Protein AF-A0A1S8BMM4-F1 (afdb_monomer)

Nearest PDB structures (foldseek):
  6f34-assembly1_A  TM=7.027E-01  e=1.107E-09  Geobacillus kaustophilus HTA426
  7ain-assembly1_A  TM=6.681E-01  e=5.287E-07  Homo sapiens
  6y5v-assembly1_B  TM=6.415E-01  e=9.360E-07  Homo sapiens
  7aip-assembly1_A  TM=6.704E-01  e=2.247E-06  Homo sapiens
  7aiq-assembly1_A  TM=6.281E-01  e=4.460E-06  Homo sapiens

pLDDT: mean 74.13, std 20.32, range [21.48, 95.44]

Secondary structure (DSSP, 8-state):
--B---SS---SS-GGGHHHHTT--HHHHHHT---B--SSS---B--HHHHHHHHIIIIIIIHHHHHHHHHT----GGGGEEEEEETTEEEEEE--TTHHHHHHHHHHHHTTS-HHHHHHHHHHHHHHHHHHHHHHHHHHHHT-TTS-HHHHHHHHHHHHHHHHHHHHHHHHHHHHHHHHHHHTS--S--PPP---PPPHHHHHHHHHTT--HHHHHHHHHH--HHHHHHHHHSPPPS-GGGGTT--SS---TT---TTT--PPPPTT-S-PPEEE--HHHHHHHHHTT--EEEEEEEETTEEEEEEEEGGG-TT-S-TTT---S-EEEEE-GGGTT--SSSSEEEHHHHHHHHHHHHHHH-SS--SEEEEE-HHHHS---GGGHHHHHHHHHHHHHHHHHSSEEEEE-HHHHTS--BSS--SS----GGGBPPHHHHHHHHHTSHHHHBHHHHHHHHS-SSEEEEETTEEEEHHHHHHHTTTHHHH-TT----HHHHHHHHHHHHGGG--GGGHHHHHHHHHHHHTT-B-S-GGGHHHHHHHHTT--HHHHHTS-TT-HHHHHHHHHHHH-EEEGGGGG-SS-B--STT-TTSBS-----S-HHHHHHHHHTTTT-EEEE-SS-EEEE--------S-S---S--EE----TT----TTS--------------PPP------S--TTSTT--GGG---PEEE-TTS-EEEGGG-TTSSS-PPP--TTS------TTTHHHHHHHHTTSSSS-TT---HHHHHHHHHHHHHHHHHHHHHHHHHHHHHHHHHHHHHHHHHHHHH---TTHHHHHHHHHTHHHHHHHHHHHHHHHHHHHHHHHHHHHHHHHHHHHHTHHHHTT-SS---TT-HHHHHHHHHHHHHHHHHHHHHHH-----S---------TTTTHHHHHHHHHHHHHHHHHHHHHHHHHHHHHHHHHT-PPPHHHHHH----SS---HHHHHHHHHHHHHHHH--TTHHHHTGGGSTTHHHHHHHHHHHHHHHHHHHHHHHHHHHHHHS--HHHHHHT-SSSTHHHHHHHHHHHHHHHHHHHHHHHHHHHHHHHHHHHHHHHHHHHHHTT-STTHHHHTPPPTTT-S-HHHHHHHHHHHHHHHGGGTT-TTHHHHHHHHHHHHHHHHHHHHHHHHHHT-SSSSPPPSS--GGGHHHHHHHHHHHHHHHHHHHHS-SSSS--TTT---HHHHHHHHHHHHHHHHHHS-GGG--HHHHHHHHHHHHHHHS--------SS-SSSSSS---

Solvent-accessible surface area (backbone atoms only — not comparable to full-atom values): 70508 Å² total; per-residue (Å²): 140,42,76,59,56,56,85,58,80,64,85,86,66,64,60,87,54,44,51,55,78,72,74,39,52,74,64,34,58,75,71,70,53,75,67,53,77,50,92,88,50,94,60,76,50,83,55,39,63,59,45,41,10,52,48,43,23,47,56,44,48,27,52,54,42,52,49,23,60,64,34,74,46,90,75,60,74,66,73,38,49,42,79,46,83,49,103,89,50,74,49,48,24,60,38,66,86,57,48,50,63,47,53,52,42,22,41,58,51,46,60,72,46,54,72,66,62,40,53,55,54,50,53,55,51,44,51,48,51,51,52,48,47,55,48,52,52,50,49,64,74,67,64,53,91,57,59,56,70,64,58,54,50,49,35,41,38,49,52,48,27,51,50,44,28,50,55,50,40,54,48,51,33,35,24,72,76,56,37,66,80,60,24,71,52,85,66,100,72,73,82,82,87,75,87,53,67,66,59,70,66,59,56,52,53,35,43,76,70,48,52,37,42,28,56,54,41,50,43,66,65,57,41,53,39,58,55,47,55,50,57,67,70,53,87,77,72,76,77,63,76,55,41,77,82,28,36,63,70,42,71,51,61,68,52,76,53,81,89,77,62,65,63,51,73,47,94,89,57,91,80,72,60,66,47,70,56,64,61,65,60,41,52,52,32,49,74,72,75,42,51,45,29,40,38,34,38,59,53,98,93,39,76,48,76,48,77,43,43,66,91,71,41,76,88,46,62,38,89,89,77,67,26,33,75,30,34,30,53,40,71,47,52,76,80,19,72,36,43,80,83,46,35,35,49,38,42,62,48,55,52,51,48,43,68,63,48,22,64,73,76,40,100,57,87,54,60,48,32,41,34,36,44,62,40,55,53,38,70,55,59,78,92,46,48,72,57,30,52,51,47,59,54,43,45,62,56,54,41,49,36,26,57,31,29,41,37,48,37,76,58,46,34,70,32,73,55,50,70,61,92,63,99,58,95,68,90,50,84,86,44,40,53,54,57,68,55,56,50,51,58,46,67,73,30,74,52,56,32,32,52,73,49,47,52,54,51,26,45,23,92,38,46,27,41,33,29,55,87,44,73,39,58,41,62,59,57,54,58,76,33,61,57,60,56,73,68,30,57,46,60,70,76,33,68,62,58,55,46,42,57,50,36,50,64,49,59,54,67,64,56,83,90,46,55,62,61,49,50,52,50,52,48,48,64,29,34,62,37,42,69,85,49,75,50,48,50,45,47,54,48,24,56,69,72,74,41,75,35,59,69,41,65,71,45,63,63,91,44,38,71,59,30,40,52,49,45,52,55,66,57,36,61,45,58,41,58,58,52,71,51,74,49,65,45,30,97,42,88,32,36,50,54,38,58,63,63,72,63,34,66,56,49,45,65,46,54,48,51,62,62,59,61,64,80,70,27,49,20,40,43,50,93,65,18,55,47,70,43,45,71,43,57,85,80,85,84,60,100,61,87,87,73,80,64,74,54,47,59,62,75,66,93,84,70,79,78,64,90,80,78,73,77,83,85,80,73,88,81,88,86,86,86,89,78,72,68,72,38,87,79,67,87,76,92,75,74,76,68,62,74,86,63,60,78,88,26,60,78,69,63,44,44,36,42,82,83,77,50,77,45,66,52,73,80,53,80,81,73,86,77,75,88,84,84,87,61,90,95,47,90,77,83,74,90,62,94,76,59,61,73,59,52,55,67,59,56,43,76,65,84,93,65,54,94,48,71,56,65,18,62,59,36,47,60,73,28,39,66,58,12,35,31,18,16,10,43,32,30,33,58,55,42,36,53,54,41,40,58,53,47,49,40,33,31,48,50,52,17,27,51,29,14,43,49,45,39,48,27,24,69,20,55,50,23,14,58,14,31,32,98,86,39,8,71,60,36,20,34,33,32,41,38,28,41,50,47,10,42,24,32,43,34,33,44,35,28,42,51,24,38,28,54,61,58,12,46,44,62,67,69,68,49,100,61,74,65,49,65,87,37,61,72,34,31,48,52,52,41,52,51,23,49,51,53,45,48,52,34,47,45,70,76,60,67,73,92,71,77,95,78,82,97,71,97,65,88,79,70,75,74,69,69,59,55,56,58,51,48,52,52,51,52,36,55,50,35,48,48,50,48,48,53,45,50,71,48,51,48,50,54,21,20,58,72,64,83,42,67,53,54,73,61,60,29,49,66,33,71,35,76,69,22,62,50,59,73,73,58,21,33,51,45,11,42,50,31,41,46,60,44,72,60,71,46,62,48,36,35,24,49,10,72,82,42,79,66,19,34,52,45,26,17,49,33,21,33,52,21,46,49,52,26,40,55,52,27,50,55,51,51,56,51,43,40,32,50,51,71,58,70,71,62,45,62,67,61,38,48,75,29,40,66,48,38,47,33,34,72,38,48,32,80,70,48,23,52,56,54,48,53,44,51,33,51,32,32,42,40,51,23,36,51,41,45,55,39,36,19,38,29,44,24,39,42,12,63,50,54,62,41,87,66,14,82,58,32,40,39,60,40,87,89,77,73,41,48,57,45,14,41,52,49,42,47,53,53,16,55,57,57,51,56,48,39,60,87,34,67,44,39,52,64,19,37,49,26,39,18,45,34,32,46,33,48,42,53,16,49,27,25,43,20,35,66,72,62,26,72,82,77,61,70,82,35,82,47,68,62,67,90,49,43,63,63,36,25,54,49,22,28,55,50,24,50,49,52,35,57,45,40,44,45,55,73,40,45,82,76,42,91,73,38,48,41,50,22,55,59,53,51,51,54,42,44,50,51,13,52,50,40,54,72,71,47,61,72,88,63,54,65,63,71,61,51,53,46,54,49,52,52,45,54,40,57,78,70,52,84,84,79,95,80,75,94,79,84,76,90,80,75,89,82,79,83,90,128

Structure (mmCIF, N/CA/C/O backbone):
data_AF-A0A1S8BMM4-F1
#
_entry.id   AF-A0A1S8BMM4-F1
#
loop_
_atom_site.group_PDB
_atom_site.id
_atom_site.type_symbol
_atom_site.label_atom_id
_atom_site.label_alt_id
_atom_site.label_comp_id
_atom_site.label_asym_id
_atom_site.label_entity_id
_atom_site.label_seq_id
_atom_site.pdbx_PDB_ins_code
_atom_site.Cartn_x
_atom_site.Cartn_y
_atom_site.Cartn_z
_atom_site.occupancy
_atom_site.B_iso_or_equiv
_atom_site.auth_seq_id
_atom_site.auth_comp_id
_atom_site.auth_asym_id
_atom_site.auth_atom_id
_atom_site.pdbx_PDB_model_num
ATOM 1 N N . MET A 1 1 ? 14.748 -24.581 22.909 1.00 60.31 1 MET A N 1
ATOM 2 C CA . MET A 1 1 ? 16.186 -24.918 22.825 1.00 60.31 1 MET A CA 1
ATOM 3 C C . MET A 1 1 ? 16.505 -25.354 21.402 1.00 60.31 1 MET A C 1
ATOM 5 O O . MET A 1 1 ? 15.669 -26.033 20.822 1.00 60.31 1 MET A O 1
ATOM 9 N N . ILE A 1 2 ? 17.634 -24.913 20.834 1.00 81.31 2 ILE A N 1
ATOM 10 C CA . ILE A 1 2 ? 17.934 -24.983 19.388 1.00 81.31 2 ILE A CA 1
ATOM 11 C C . ILE A 1 2 ? 19.130 -25.927 19.166 1.00 81.31 2 ILE A C 1
ATOM 13 O O . ILE A 1 2 ? 20.131 -25.785 19.879 1.00 81.31 2 ILE A O 1
ATOM 17 N N . PRO A 1 3 ? 19.045 -26.906 18.246 1.00 84.94 3 PRO A N 1
ATOM 18 C CA . PRO A 1 3 ? 20.108 -27.887 18.040 1.00 84.94 3 PRO A CA 1
ATOM 19 C C . PRO A 1 3 ? 21.359 -27.266 17.403 1.00 84.94 3 PRO A C 1
ATOM 21 O O . PRO A 1 3 ? 21.277 -26.370 16.561 1.00 84.94 3 PRO A O 1
ATOM 24 N N . TYR A 1 4 ? 22.529 -27.776 17.790 1.00 90.06 4 TYR A N 1
ATOM 25 C CA . TYR A 1 4 ? 23.783 -27.520 17.083 1.00 90.06 4 TYR A CA 1
ATOM 26 C C . TYR A 1 4 ? 23.896 -28.497 15.906 1.00 90.06 4 TYR A C 1
ATOM 28 O O . TYR A 1 4 ? 23.984 -29.708 16.119 1.00 90.06 4 TYR A O 1
ATOM 36 N N . VAL A 1 5 ? 23.881 -27.971 14.682 1.00 90.50 5 VAL A N 1
ATOM 37 C CA . VAL A 1 5 ? 23.839 -28.738 13.426 1.00 90.50 5 VAL A CA 1
ATOM 38 C C . VAL A 1 5 ? 25.071 -28.527 12.543 1.00 90.50 5 VAL A C 1
ATOM 40 O O . VAL A 1 5 ? 25.168 -29.156 11.496 1.00 90.50 5 VAL A O 1
ATOM 43 N N . CYS A 1 6 ? 26.031 -27.688 12.949 1.00 89.38 6 CYS A N 1
ATOM 44 C CA . CYS A 1 6 ? 27.265 -27.496 12.187 1.00 89.38 6 CYS A CA 1
ATOM 45 C C . CYS A 1 6 ? 28.101 -28.789 12.102 1.00 89.38 6 CYS A C 1
ATOM 47 O O . CYS A 1 6 ? 28.555 -29.323 13.121 1.00 89.38 6 CYS A O 1
ATOM 49 N N . LEU A 1 7 ? 28.344 -29.244 10.872 1.00 86.44 7 LEU A N 1
ATOM 50 C CA . LEU A 1 7 ? 29.263 -30.327 10.511 1.00 86.44 7 LEU A CA 1
ATOM 51 C C . LEU A 1 7 ? 30.723 -29.863 10.583 1.00 86.44 7 LEU A C 1
ATOM 53 O O . LEU A 1 7 ? 31.588 -30.611 11.031 1.00 86.44 7 LEU A O 1
ATOM 57 N N . GLU A 1 8 ? 30.973 -28.606 10.218 1.00 83.50 8 GLU A N 1
ATOM 58 C CA . GLU A 1 8 ? 32.280 -27.957 10.291 1.00 83.50 8 GLU A CA 1
ATOM 59 C C . GLU A 1 8 ? 32.200 -26.651 11.097 1.00 83.50 8 GLU A C 1
ATOM 61 O O . GLU A 1 8 ? 31.167 -25.973 11.064 1.00 83.50 8 GLU A O 1
ATOM 66 N N . PRO A 1 9 ? 33.262 -26.274 11.830 1.00 86.62 9 PRO A N 1
ATOM 67 C CA . PRO A 1 9 ? 33.310 -24.991 12.519 1.00 86.62 9 PRO A CA 1
ATOM 68 C C . PRO A 1 9 ? 33.365 -23.811 11.535 1.00 86.62 9 PRO A C 1
ATOM 70 O O . PRO A 1 9 ? 33.732 -23.952 10.362 1.00 86.62 9 PRO A O 1
ATOM 73 N N . TYR A 1 10 ? 33.001 -22.625 12.026 1.00 92.12 10 TYR A N 1
ATOM 74 C CA . TYR A 1 10 ? 33.218 -21.377 11.302 1.00 92.12 10 TYR A CA 1
ATOM 75 C C . TYR A 1 10 ? 34.722 -21.164 11.071 1.00 92.12 10 TYR A C 1
ATOM 77 O O . TYR A 1 10 ? 35.542 -21.463 11.936 1.00 92.12 10 TYR A O 1
ATOM 85 N N . ASP A 1 11 ? 35.094 -20.667 9.893 1.00 89.31 11 ASP A N 1
ATOM 86 C CA . ASP A 1 11 ? 36.492 -20.598 9.441 1.00 89.31 11 ASP A CA 1
ATOM 87 C C . ASP A 1 11 ? 37.246 -19.355 9.948 1.00 89.31 11 ASP A C 1
ATOM 89 O O . ASP A 1 11 ? 38.389 -19.122 9.560 1.00 89.31 11 ASP A O 1
ATOM 93 N N . ASN A 1 12 ? 36.611 -18.561 10.816 1.00 88.62 12 ASN A N 1
ATOM 94 C CA . ASN A 1 12 ? 37.145 -17.330 11.401 1.00 88.62 12 ASN A CA 1
ATOM 95 C C . ASN A 1 12 ? 37.579 -16.268 10.372 1.00 88.62 12 ASN A C 1
ATOM 97 O O . ASN A 1 12 ? 38.430 -15.434 10.679 1.00 88.62 12 ASN A O 1
ATOM 101 N N . GLY A 1 13 ? 37.010 -16.286 9.162 1.00 88.38 13 GLY A N 1
ATOM 102 C CA . GLY A 1 13 ? 37.193 -15.226 8.167 1.00 88.38 13 GLY A CA 1
ATOM 103 C C . GLY A 1 13 ? 36.050 -14.196 8.155 1.00 88.38 13 GLY A C 1
ATOM 104 O O . GLY A 1 13 ? 35.046 -14.382 8.845 1.00 88.38 13 GLY A O 1
ATOM 105 N N . PRO A 1 14 ? 36.142 -13.143 7.316 1.00 90.06 14 PRO A N 1
ATOM 106 C CA . PRO A 1 14 ? 35.110 -12.106 7.214 1.00 90.06 14 PRO A CA 1
ATOM 107 C C . PRO A 1 14 ? 33.730 -12.669 6.856 1.00 90.06 14 PRO A C 1
ATOM 109 O O . PRO A 1 14 ? 33.634 -13.556 5.993 1.00 90.06 14 PRO A O 1
ATOM 112 N N . PHE A 1 15 ? 32.672 -12.128 7.474 1.00 93.62 15 PHE A N 1
ATOM 113 C CA . PHE A 1 15 ? 31.295 -12.615 7.329 1.00 93.62 15 PHE A CA 1
ATOM 114 C C . PHE A 1 15 ? 30.771 -12.541 5.889 1.00 93.62 15 PHE A C 1
ATOM 116 O O . PHE A 1 15 ? 30.160 -13.487 5.390 1.00 93.62 15 PHE A O 1
ATOM 123 N N . THR A 1 16 ? 31.014 -11.426 5.196 1.00 88.75 16 THR A N 1
ATOM 124 C CA . THR A 1 16 ? 30.448 -11.152 3.862 1.00 88.75 16 THR A CA 1
ATOM 125 C C . THR A 1 16 ? 31.029 -12.032 2.758 1.00 88.75 16 THR A C 1
ATOM 127 O O . THR A 1 16 ? 30.353 -12.286 1.764 1.00 88.75 16 THR A O 1
ATOM 130 N N . SER A 1 17 ? 32.252 -12.540 2.929 1.00 90.12 17 SER A N 1
ATOM 131 C CA . SER A 1 17 ? 32.913 -13.419 1.957 1.00 90.12 17 SER A CA 1
ATOM 132 C C . SER A 1 17 ? 32.825 -14.909 2.306 1.00 90.12 17 SER A C 1
ATOM 134 O O . SER A 1 17 ? 33.286 -15.734 1.520 1.00 90.12 17 SER A O 1
ATOM 136 N N . TYR A 1 18 ? 32.212 -15.278 3.440 1.00 91.06 18 TYR A N 1
ATOM 137 C CA . TYR A 1 18 ? 32.075 -16.679 3.862 1.00 91.06 18 TYR A CA 1
ATOM 138 C C . TYR A 1 18 ? 31.375 -17.577 2.825 1.00 91.06 18 TYR A C 1
ATOM 140 O O . TYR A 1 18 ? 31.914 -18.648 2.536 1.00 91.06 18 TYR A O 1
ATOM 148 N N . PRO A 1 19 ? 30.251 -17.175 2.190 1.00 89.19 19 PRO A N 1
ATOM 149 C CA . PRO A 1 19 ? 29.609 -18.014 1.176 1.00 89.19 19 PRO A CA 1
ATOM 150 C C . PRO A 1 19 ? 30.538 -18.361 0.011 1.00 89.19 19 PRO A C 1
ATOM 152 O O . PRO A 1 19 ? 30.627 -19.526 -0.369 1.00 89.19 19 PRO A O 1
ATOM 155 N N . LEU A 1 20 ? 31.306 -17.379 -0.477 1.00 87.12 20 LEU A N 1
ATOM 156 C CA . LEU A 1 20 ? 32.254 -17.561 -1.577 1.00 87.12 20 LEU A CA 1
ATOM 157 C C . LEU A 1 20 ? 33.365 -18.552 -1.207 1.00 87.12 20 LEU A C 1
ATOM 159 O O . LEU A 1 20 ? 33.715 -19.414 -2.008 1.00 87.12 20 LEU A O 1
ATOM 163 N N . ARG A 1 21 ? 33.878 -18.485 0.031 1.00 87.62 21 ARG A N 1
ATOM 164 C CA . ARG A 1 21 ? 34.883 -19.438 0.543 1.00 87.62 21 ARG A CA 1
ATOM 165 C C . ARG A 1 21 ? 34.343 -20.861 0.681 1.00 87.62 21 ARG A C 1
ATOM 167 O O . ARG A 1 21 ? 35.115 -21.813 0.646 1.00 87.62 21 ARG A O 1
ATOM 174 N N . ARG A 1 22 ? 33.025 -21.010 0.824 1.00 85.00 22 ARG A N 1
ATOM 175 C CA . ARG A 1 22 ? 32.322 -22.299 0.870 1.00 85.00 22 ARG A CA 1
ATOM 176 C C . ARG A 1 22 ? 31.773 -22.747 -0.490 1.00 85.00 22 ARG A C 1
ATOM 178 O O . ARG A 1 22 ? 31.061 -23.742 -0.540 1.00 85.00 22 ARG A O 1
ATOM 185 N N . GLY A 1 23 ? 32.129 -22.055 -1.577 1.00 79.81 23 GLY A N 1
ATOM 186 C CA . GLY A 1 23 ? 31.764 -22.432 -2.946 1.00 79.81 23 GLY A CA 1
ATOM 187 C C . GLY A 1 23 ? 30.400 -21.921 -3.421 1.00 79.81 23 GLY A C 1
ATOM 188 O O . GLY A 1 23 ? 29.956 -22.322 -4.492 1.00 79.81 23 GLY A O 1
ATOM 189 N N . TYR A 1 24 ? 29.742 -21.034 -2.668 1.00 80.44 24 TYR A N 1
ATOM 190 C CA . TYR A 1 24 ? 28.492 -20.392 -3.083 1.00 80.44 24 TYR A CA 1
ATOM 191 C C . TYR A 1 24 ? 28.778 -19.054 -3.769 1.00 80.44 24 TYR A C 1
ATOM 193 O O . TYR A 1 24 ? 29.389 -18.159 -3.179 1.00 80.44 24 TYR A O 1
ATOM 201 N N . ASP A 1 25 ? 28.314 -18.897 -5.007 1.00 79.19 25 ASP A N 1
ATOM 202 C CA . ASP A 1 25 ? 28.436 -17.636 -5.737 1.00 79.19 25 ASP A CA 1
ATOM 203 C C . ASP A 1 25 ? 27.436 -16.567 -5.239 1.00 79.19 25 ASP A C 1
ATOM 205 O O . ASP A 1 25 ? 26.482 -16.835 -4.499 1.00 79.19 25 ASP A O 1
ATOM 209 N N . ALA A 1 26 ? 27.664 -15.310 -5.631 1.00 71.62 26 ALA A N 1
ATOM 210 C CA . ALA A 1 26 ? 26.830 -14.185 -5.202 1.00 71.62 26 ALA A CA 1
ATOM 211 C C . ALA A 1 26 ? 25.368 -14.310 -5.674 1.00 71.62 26 ALA A C 1
ATOM 213 O O . ALA A 1 26 ? 24.456 -13.852 -4.980 1.00 71.62 26 ALA A O 1
ATOM 214 N N . ALA A 1 27 ? 25.138 -14.950 -6.826 1.00 72.31 27 ALA A N 1
ATOM 215 C CA . ALA A 1 27 ? 23.805 -15.190 -7.367 1.00 72.31 27 ALA A CA 1
ATOM 216 C C . ALA A 1 27 ? 23.025 -16.175 -6.480 1.00 72.31 27 ALA A C 1
ATOM 218 O O . ALA A 1 27 ? 21.930 -15.845 -6.024 1.00 72.31 27 ALA A O 1
ATOM 219 N N . SER A 1 28 ? 23.639 -17.306 -6.125 1.00 71.12 28 SER A N 1
ATOM 220 C CA . SER A 1 28 ? 23.103 -18.355 -5.247 1.00 71.12 28 SER A CA 1
ATOM 221 C C . SER A 1 28 ? 22.709 -17.793 -3.882 1.00 71.12 28 SER A C 1
ATOM 223 O O . SER A 1 28 ? 21.606 -18.035 -3.387 1.00 71.12 28 SER A O 1
ATOM 225 N N . VAL A 1 29 ? 23.564 -16.943 -3.303 1.00 72.31 29 VAL A N 1
ATOM 226 C CA . VAL A 1 29 ? 23.277 -16.245 -2.040 1.00 72.31 29 VAL A CA 1
ATOM 227 C C . VAL A 1 29 ? 22.097 -15.278 -2.182 1.00 72.31 29 VAL A C 1
ATOM 229 O O . VAL A 1 29 ? 21.207 -15.264 -1.328 1.00 72.31 29 VAL A O 1
ATOM 232 N N . SER A 1 30 ? 22.055 -14.488 -3.261 1.00 70.44 30 SER A N 1
ATOM 233 C CA . SER A 1 30 ? 20.982 -13.511 -3.501 1.00 70.44 30 SER A CA 1
ATOM 234 C C . SER A 1 30 ? 19.618 -14.167 -3.748 1.00 70.44 30 SER A C 1
ATOM 236 O O . SER A 1 30 ? 18.584 -13.659 -3.308 1.00 70.44 30 SER A O 1
ATOM 238 N N . GLU A 1 31 ? 19.612 -15.335 -4.390 1.00 72.81 31 GLU A N 1
ATOM 239 C CA . GLU A 1 31 ? 18.410 -16.112 -4.677 1.00 72.81 31 GLU A CA 1
ATOM 240 C C . GLU A 1 31 ? 18.024 -17.055 -3.526 1.00 72.81 31 GLU A C 1
ATOM 242 O O . GLU A 1 31 ? 16.894 -17.560 -3.508 1.00 72.81 31 GLU A O 1
ATOM 247 N N . CYS A 1 32 ? 18.902 -17.229 -2.530 1.00 72.94 32 CYS A N 1
ATOM 248 C CA . CYS A 1 32 ? 18.795 -18.234 -1.468 1.00 72.94 32 CYS A CA 1
ATOM 249 C C . CYS A 1 32 ? 18.648 -19.661 -2.030 1.00 72.94 32 CYS A C 1
ATOM 251 O O . CYS A 1 32 ? 17.830 -20.442 -1.532 1.00 72.94 32 CYS A O 1
ATOM 253 N N . ASP A 1 33 ? 19.403 -19.961 -3.090 1.00 77.19 33 ASP A N 1
ATOM 254 C CA . ASP A 1 33 ? 19.582 -21.301 -3.652 1.00 77.19 33 ASP A CA 1
ATOM 255 C C . ASP A 1 33 ? 20.873 -21.895 -3.072 1.00 77.19 33 ASP A C 1
ATOM 257 O O . ASP A 1 33 ? 21.971 -21.506 -3.456 1.00 77.19 33 ASP A O 1
ATOM 261 N N . PHE A 1 34 ? 20.744 -22.790 -2.090 1.00 78.31 34 PHE A N 1
ATOM 262 C CA . PHE A 1 34 ? 21.887 -23.410 -1.402 1.00 78.31 34 PHE A CA 1
ATOM 263 C C . PHE A 1 34 ? 22.071 -24.886 -1.777 1.00 78.31 34 PHE A C 1
ATOM 265 O O . PHE A 1 34 ? 22.747 -25.631 -1.073 1.00 78.31 34 PHE A O 1
ATOM 272 N N . HIS A 1 35 ? 21.454 -25.338 -2.868 1.00 70.75 35 HIS A N 1
ATOM 273 C CA . HIS A 1 35 ? 21.582 -26.717 -3.321 1.00 70.75 35 HIS A CA 1
ATOM 274 C C . HIS A 1 35 ? 22.923 -26.938 -4.045 1.00 70.75 35 HIS A C 1
ATOM 276 O O . HIS A 1 35 ? 23.313 -26.146 -4.900 1.00 70.75 35 HIS A O 1
ATOM 282 N N . CYS A 1 36 ? 23.633 -28.028 -3.726 1.00 56.28 36 CYS A N 1
ATOM 283 C CA . CYS A 1 36 ? 24.885 -28.378 -4.407 1.00 56.28 36 CYS A CA 1
ATOM 284 C C . CYS A 1 36 ? 24.624 -28.748 -5.876 1.00 56.28 36 CYS A C 1
ATOM 286 O O . CYS A 1 36 ? 23.799 -29.620 -6.166 1.00 56.28 36 CYS A O 1
ATOM 288 N N . ARG A 1 37 ? 25.361 -28.116 -6.798 1.00 53.06 37 ARG A N 1
ATOM 289 C CA . ARG A 1 37 ? 25.395 -28.466 -8.224 1.00 53.06 37 ARG A CA 1
ATOM 290 C C . ARG A 1 37 ? 26.710 -29.190 -8.512 1.00 53.06 37 ARG A C 1
ATOM 292 O O . ARG A 1 37 ? 27.766 -28.570 -8.478 1.00 53.06 37 ARG A O 1
ATOM 299 N N . ASP A 1 38 ? 26.641 -30.496 -8.750 1.00 45.00 38 ASP A N 1
ATOM 300 C CA . ASP A 1 38 ? 27.769 -31.261 -9.289 1.00 45.00 38 ASP A CA 1
ATOM 301 C C . ASP A 1 38 ? 27.986 -30.836 -10.760 1.00 45.00 38 ASP A C 1
ATOM 303 O O . ASP A 1 38 ? 27.023 -30.886 -11.537 1.00 45.00 38 ASP A O 1
ATOM 307 N N . PRO A 1 39 ? 29.188 -30.372 -11.152 1.00 46.84 39 PRO A N 1
ATOM 308 C CA . PRO A 1 39 ? 29.479 -29.992 -12.533 1.00 46.84 39 PRO A CA 1
ATOM 309 C C . PRO A 1 39 ? 29.391 -31.158 -13.530 1.00 46.84 39 PRO A C 1
ATOM 311 O O . PRO A 1 39 ? 29.096 -30.917 -14.699 1.00 46.84 39 PRO A O 1
ATOM 314 N N . ASP A 1 40 ? 29.618 -32.401 -13.088 1.00 43.03 40 ASP A N 1
ATOM 315 C CA . ASP A 1 40 ? 29.830 -33.549 -13.981 1.00 43.03 40 ASP A CA 1
ATOM 316 C C . ASP A 1 40 ? 28.598 -34.454 -14.125 1.00 43.03 40 ASP A C 1
ATOM 318 O O . ASP A 1 40 ? 28.440 -35.151 -15.130 1.00 43.03 40 ASP A O 1
ATOM 322 N N . TYR A 1 41 ? 27.676 -34.429 -13.163 1.00 43.22 41 TYR A N 1
ATOM 323 C CA . TYR A 1 41 ? 26.451 -35.225 -13.208 1.00 43.22 41 TYR A CA 1
ATOM 324 C C . TYR A 1 41 ? 25.285 -34.406 -12.664 1.00 43.22 41 TYR A C 1
ATOM 326 O O . TYR A 1 41 ? 25.198 -34.170 -11.467 1.00 43.22 41 TYR A O 1
ATOM 334 N N . GLY A 1 42 ? 24.347 -34.011 -13.532 1.00 39.78 42 GLY A N 1
ATOM 335 C CA . GLY A 1 42 ? 23.189 -33.148 -13.235 1.00 39.78 42 GLY A CA 1
ATOM 336 C C . GLY A 1 42 ? 22.141 -33.685 -12.241 1.00 39.78 42 GLY A C 1
ATOM 337 O O . GLY A 1 42 ? 20.942 -33.509 -12.457 1.00 39.78 42 GLY A O 1
ATOM 338 N N . LYS A 1 43 ? 22.549 -34.345 -11.152 1.00 38.03 43 LYS A N 1
ATOM 339 C CA . LYS A 1 43 ? 21.713 -34.675 -9.997 1.00 38.03 43 LYS A CA 1
ATOM 340 C C . LYS A 1 43 ? 21.934 -33.644 -8.892 1.00 38.03 43 LYS A C 1
ATOM 342 O O . LYS A 1 43 ? 23.005 -33.559 -8.305 1.00 38.03 43 LYS A O 1
ATOM 347 N N . VAL A 1 44 ? 20.874 -32.901 -8.582 1.00 51.84 44 VAL A N 1
ATOM 348 C CA . VAL A 1 44 ? 20.801 -32.025 -7.408 1.00 51.8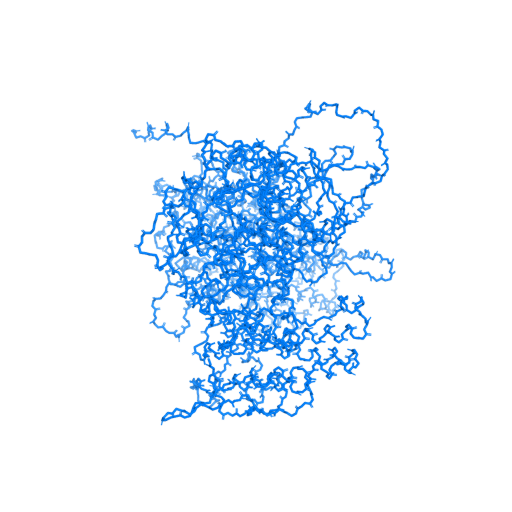4 44 VAL A CA 1
ATOM 349 C C . VAL A 1 44 ? 20.705 -32.901 -6.158 1.00 51.84 44 VAL A C 1
ATOM 351 O O . VAL A 1 44 ? 19.735 -33.645 -5.998 1.00 51.84 44 VAL A O 1
ATOM 354 N N . TRP A 1 45 ? 21.696 -32.825 -5.273 1.00 50.16 45 TRP A N 1
ATOM 355 C CA . TRP A 1 45 ? 21.619 -33.450 -3.953 1.00 50.16 45 TRP A CA 1
ATOM 356 C C . TRP A 1 45 ? 21.032 -32.452 -2.951 1.00 50.16 45 TRP A C 1
ATOM 358 O O . TRP A 1 45 ? 21.571 -31.366 -2.741 1.00 50.16 45 TRP A O 1
ATOM 368 N N . ASN A 1 46 ? 19.929 -32.833 -2.305 1.00 61.59 46 ASN A N 1
ATOM 369 C CA . ASN A 1 46 ? 19.347 -32.091 -1.187 1.00 61.59 46 ASN A CA 1
ATOM 370 C C . ASN A 1 46 ? 19.915 -32.624 0.129 1.00 61.59 46 ASN A C 1
ATOM 372 O O . ASN A 1 46 ? 19.202 -33.285 0.886 1.00 61.59 46 ASN A O 1
ATOM 376 N N . ASP A 1 47 ? 21.192 -32.357 0.405 1.00 76.62 47 ASP A N 1
ATOM 377 C CA . ASP A 1 47 ? 21.742 -32.616 1.737 1.00 76.62 47 ASP A CA 1
ATOM 378 C C . ASP A 1 47 ? 21.301 -31.499 2.696 1.00 76.62 47 ASP A C 1
ATOM 380 O O . ASP A 1 47 ? 21.996 -30.511 2.940 1.00 76.62 47 ASP A O 1
ATOM 384 N N . VAL A 1 48 ? 20.065 -31.629 3.182 1.00 82.62 48 VAL A N 1
ATOM 385 C CA . VAL A 1 48 ? 19.442 -30.690 4.122 1.00 82.62 48 VAL A CA 1
ATOM 386 C C . VAL A 1 48 ? 20.327 -30.456 5.362 1.00 82.62 48 VAL A C 1
ATOM 388 O O . VAL A 1 48 ? 20.540 -29.289 5.698 1.00 82.62 48 VAL A O 1
ATOM 391 N N . PRO A 1 49 ? 20.896 -31.494 6.016 1.00 85.44 49 PRO A N 1
ATOM 392 C CA . PRO A 1 49 ? 21.895 -31.314 7.070 1.00 85.44 49 PRO A CA 1
ATOM 393 C C . PRO A 1 49 ? 23.088 -30.431 6.678 1.00 85.44 49 PRO A C 1
ATOM 395 O O . PRO A 1 49 ? 23.448 -29.537 7.446 1.00 85.44 49 PRO A O 1
ATOM 398 N N . ALA A 1 50 ? 23.679 -30.623 5.494 1.00 84.62 50 ALA A N 1
ATOM 399 C CA . ALA A 1 50 ? 24.811 -29.807 5.045 1.00 84.62 50 ALA A CA 1
ATOM 400 C C . ALA A 1 50 ? 24.429 -28.333 4.826 1.00 84.62 50 ALA A C 1
ATOM 402 O O . ALA A 1 50 ? 25.167 -27.434 5.239 1.00 84.62 50 ALA A O 1
ATOM 403 N N . ILE A 1 51 ? 23.249 -28.067 4.256 1.00 87.06 51 ILE A N 1
ATOM 404 C CA . ILE A 1 51 ? 22.740 -26.699 4.057 1.00 87.06 51 ILE A CA 1
ATOM 405 C C . ILE A 1 51 ? 22.463 -26.022 5.405 1.00 87.06 51 ILE A C 1
ATOM 407 O O . ILE A 1 51 ? 22.867 -24.880 5.623 1.00 87.06 51 ILE A O 1
ATOM 411 N N . GLN A 1 52 ? 21.808 -26.717 6.337 1.00 90.12 52 GLN A N 1
ATOM 412 C CA . GLN A 1 52 ? 21.544 -26.183 7.677 1.00 90.12 52 GLN A CA 1
ATOM 413 C C . GLN A 1 52 ? 22.837 -25.931 8.458 1.00 90.12 52 GLN A C 1
ATOM 415 O O . GLN A 1 52 ? 22.949 -24.906 9.131 1.00 90.12 52 GLN A O 1
ATOM 420 N N . SER A 1 53 ? 23.822 -26.823 8.326 1.00 90.50 53 SER A N 1
ATOM 421 C CA . SER A 1 53 ? 25.174 -26.642 8.857 1.00 90.50 53 SER A CA 1
ATOM 422 C C . SER A 1 53 ? 25.829 -25.376 8.306 1.00 90.50 53 SER A C 1
ATOM 424 O O . SER A 1 53 ? 26.303 -24.548 9.081 1.00 90.50 53 SER A O 1
ATOM 426 N N . PHE A 1 54 ? 25.821 -25.192 6.982 1.00 91.06 54 PHE A N 1
ATOM 427 C CA . PHE A 1 54 ? 26.372 -24.004 6.328 1.00 91.06 54 PHE A CA 1
ATOM 428 C C . PHE A 1 54 ? 25.692 -22.716 6.813 1.00 91.06 54 PHE A C 1
ATOM 430 O O . PHE A 1 54 ? 26.373 -21.769 7.205 1.00 91.06 54 PHE A O 1
ATOM 437 N N . LEU A 1 55 ? 24.355 -22.690 6.845 1.00 91.69 55 LEU A N 1
ATOM 438 C CA . LEU A 1 55 ? 23.594 -21.521 7.286 1.00 91.69 55 LEU A CA 1
ATOM 439 C C . LEU A 1 55 ? 23.818 -21.215 8.771 1.00 91.69 55 LEU A C 1
ATOM 441 O O . LEU A 1 55 ? 23.939 -20.045 9.124 1.00 91.69 55 LEU A O 1
ATOM 445 N N . GLN A 1 56 ? 23.917 -22.231 9.636 1.00 93.75 56 GLN A N 1
ATOM 446 C CA . GLN A 1 56 ? 24.222 -22.030 11.056 1.00 93.75 56 GLN A CA 1
ATOM 447 C C . GLN A 1 56 ? 25.656 -21.527 11.259 1.00 93.75 56 GLN A C 1
ATOM 449 O O . GLN A 1 56 ? 25.867 -20.589 12.029 1.00 93.75 56 GLN A O 1
ATOM 454 N N . ALA A 1 57 ? 26.636 -22.086 10.547 1.00 93.88 57 ALA A N 1
ATOM 455 C CA . ALA A 1 57 ? 28.012 -21.602 10.591 1.00 93.88 57 ALA A CA 1
ATOM 456 C C . ALA A 1 57 ? 28.099 -20.141 10.130 1.00 93.88 57 ALA A C 1
ATOM 458 O O . ALA A 1 57 ? 28.694 -19.315 10.816 1.00 93.88 57 ALA A O 1
ATOM 459 N N . TRP A 1 58 ? 27.445 -19.797 9.021 1.00 93.75 58 TRP A N 1
ATOM 460 C CA . TRP A 1 58 ? 27.480 -18.450 8.468 1.00 93.75 58 TRP A CA 1
ATOM 461 C C . TRP A 1 58 ? 26.677 -17.442 9.295 1.00 93.75 58 TRP A C 1
ATOM 463 O O . TRP A 1 58 ? 27.247 -16.517 9.867 1.00 93.75 58 TRP A O 1
ATOM 473 N N . LEU A 1 59 ? 25.355 -17.615 9.374 1.00 94.25 59 LEU A N 1
ATOM 474 C CA . LEU A 1 59 ? 24.429 -16.605 9.889 1.00 94.25 59 LEU A CA 1
ATOM 475 C C . LEU A 1 59 ? 24.419 -16.523 11.418 1.00 94.25 59 LEU A C 1
ATOM 477 O O . LEU A 1 59 ? 24.084 -15.472 11.953 1.00 94.25 59 LEU A O 1
ATOM 481 N N . PHE A 1 60 ? 24.782 -17.596 12.128 1.00 94.81 60 PHE A N 1
ATOM 482 C CA . PHE A 1 60 ? 24.867 -17.578 13.590 1.00 94.81 60 PHE A CA 1
ATOM 483 C C . PHE A 1 60 ? 26.303 -17.344 14.061 1.00 94.81 60 PHE A C 1
ATOM 485 O O . PHE A 1 60 ? 26.603 -16.318 14.671 1.00 94.81 60 PHE A O 1
ATOM 492 N N . PHE A 1 61 ? 27.216 -18.270 13.756 1.00 95.44 61 PHE A N 1
ATOM 493 C CA . PHE A 1 61 ? 28.591 -18.182 14.255 1.00 95.44 61 PHE A CA 1
ATOM 494 C C . PHE A 1 61 ? 29.416 -17.094 13.561 1.00 95.44 61 PHE A C 1
ATOM 496 O O . PHE A 1 61 ? 30.216 -16.448 14.230 1.00 95.44 61 PHE A O 1
ATOM 503 N N . GLY A 1 62 ? 29.172 -16.807 12.280 1.00 94.94 62 GLY A N 1
ATOM 504 C CA . GLY A 1 62 ? 29.824 -15.692 11.591 1.00 94.94 62 GLY A CA 1
ATOM 505 C C . GLY A 1 62 ? 29.443 -14.324 12.162 1.00 94.94 62 GLY A C 1
ATOM 506 O O . GLY A 1 62 ? 30.317 -13.481 12.350 1.00 94.94 62 GLY A O 1
ATOM 507 N N . LEU A 1 63 ? 28.173 -14.106 12.528 1.00 94.81 63 LEU A N 1
ATOM 508 C CA . LEU A 1 63 ? 27.768 -12.873 13.221 1.00 94.81 63 LEU A CA 1
ATOM 509 C C . LEU A 1 63 ? 28.392 -12.771 14.620 1.00 94.81 63 LEU A C 1
ATOM 511 O O . LEU A 1 63 ? 28.817 -11.692 15.028 1.00 94.81 63 LEU A O 1
ATOM 515 N N . LEU A 1 64 ? 28.489 -13.884 15.357 1.00 94.25 64 LEU A N 1
ATOM 516 C CA . LEU A 1 64 ? 29.192 -13.899 16.644 1.00 94.25 64 LEU A CA 1
ATOM 517 C C . LEU A 1 64 ? 30.685 -13.599 16.482 1.00 94.25 64 LEU A C 1
ATOM 519 O O . LEU A 1 64 ? 31.248 -12.899 17.323 1.00 94.25 64 LEU A O 1
ATOM 523 N N . TRP A 1 65 ? 31.317 -14.092 15.417 1.00 94.69 65 TRP A N 1
ATOM 524 C CA . TRP A 1 65 ? 32.709 -13.789 15.108 1.00 94.69 65 TRP A CA 1
ATOM 525 C C . TRP A 1 65 ? 32.912 -12.290 14.863 1.00 94.69 65 TRP A C 1
ATOM 527 O O . TRP A 1 65 ? 33.809 -11.709 15.472 1.00 94.69 65 TRP A O 1
ATOM 537 N N . GLU A 1 66 ? 32.041 -11.642 14.080 1.00 93.69 66 GLU A N 1
ATOM 538 C CA . GLU A 1 66 ? 32.079 -10.186 13.858 1.00 93.69 66 GLU A CA 1
ATOM 539 C C . GLU A 1 66 ? 32.001 -9.414 15.187 1.00 93.69 66 GLU A C 1
ATOM 541 O O . GLU A 1 66 ? 32.808 -8.523 15.434 1.00 93.69 66 GLU A O 1
ATOM 546 N N . VAL A 1 67 ? 31.116 -9.811 16.110 1.00 92.25 67 VAL A N 1
ATOM 547 C CA . VAL A 1 67 ? 31.033 -9.203 17.456 1.00 92.25 67 VAL A CA 1
ATOM 548 C C . VAL A 1 67 ? 32.341 -9.350 18.234 1.00 92.25 67 VAL A C 1
ATOM 550 O O . VAL A 1 67 ? 32.754 -8.423 18.928 1.00 92.25 67 VAL A O 1
ATOM 553 N N . HIS A 1 68 ? 33.012 -10.498 18.129 1.00 92.75 68 HIS A N 1
ATOM 554 C CA . HIS A 1 68 ? 34.303 -10.711 18.784 1.00 92.75 68 HIS A CA 1
ATOM 555 C C . HIS A 1 68 ? 35.412 -9.866 18.152 1.00 92.75 68 HIS A C 1
ATOM 557 O O . HIS A 1 68 ? 36.261 -9.369 18.888 1.00 92.75 68 HIS A O 1
ATOM 563 N N . GLN A 1 69 ? 35.367 -9.625 16.835 1.00 92.38 69 GLN A N 1
ATOM 564 C CA . GLN A 1 69 ? 36.265 -8.666 16.184 1.00 92.38 69 GLN A CA 1
ATOM 565 C C . GLN A 1 69 ? 36.017 -7.242 16.687 1.00 92.38 69 GLN A C 1
ATOM 567 O O . GLN A 1 69 ? 36.967 -6.536 17.017 1.00 92.38 69 GLN A O 1
ATOM 572 N N . MET A 1 70 ? 34.752 -6.836 16.830 1.00 89.62 70 MET A N 1
ATOM 573 C CA . MET A 1 70 ? 34.405 -5.518 17.373 1.00 89.62 70 MET A CA 1
ATOM 574 C C . MET A 1 70 ? 34.808 -5.363 18.848 1.00 89.62 70 MET A C 1
ATOM 576 O O . MET A 1 70 ? 35.196 -4.279 19.277 1.00 89.62 70 MET A O 1
ATOM 580 N N . ALA A 1 71 ? 34.751 -6.446 19.624 1.00 87.88 71 ALA A N 1
ATOM 581 C CA . ALA A 1 71 ? 35.221 -6.478 21.006 1.00 87.88 71 ALA A CA 1
ATOM 582 C C . ALA A 1 71 ? 36.746 -6.662 21.143 1.00 87.88 71 ALA A C 1
ATOM 584 O O . ALA A 1 71 ? 37.255 -6.544 22.254 1.00 87.88 71 ALA A O 1
ATOM 585 N N . GLU A 1 72 ? 37.459 -6.970 20.053 1.00 89.19 72 GLU A N 1
ATOM 586 C CA . GLU A 1 72 ? 38.886 -7.329 20.029 1.00 89.19 72 GLU A CA 1
ATOM 587 C C . GLU A 1 72 ? 39.227 -8.514 20.963 1.00 89.19 72 GLU A C 1
ATOM 589 O O . GLU A 1 72 ? 40.242 -8.528 21.660 1.00 89.19 72 GLU A O 1
ATOM 594 N N . VAL A 1 73 ? 38.364 -9.540 20.973 1.00 89.56 73 VAL A N 1
ATOM 595 C CA . VAL A 1 73 ? 38.508 -10.763 21.786 1.00 89.56 73 VAL A CA 1
ATOM 596 C C . VAL A 1 73 ? 38.609 -11.995 20.887 1.00 89.56 73 VAL A C 1
ATOM 598 O O . VAL A 1 73 ? 37.989 -12.063 19.830 1.00 89.56 73 VAL A O 1
ATOM 601 N N . TYR A 1 74 ? 39.354 -13.013 21.326 1.00 88.94 74 TYR A N 1
ATOM 602 C CA . TYR A 1 74 ? 39.404 -14.303 20.638 1.00 88.94 74 TYR A CA 1
ATOM 603 C C . TYR A 1 74 ? 38.018 -14.967 20.570 1.00 88.94 74 TYR A C 1
ATOM 605 O O . TYR A 1 74 ? 37.331 -15.092 21.587 1.00 88.94 74 TYR A O 1
ATOM 613 N N . PHE A 1 75 ? 37.620 -15.406 19.374 1.00 91.19 75 PHE A N 1
ATOM 614 C CA . PHE A 1 75 ? 36.376 -16.139 19.155 1.00 91.19 75 PHE A CA 1
ATOM 615 C C . PHE A 1 75 ? 36.606 -17.647 19.276 1.00 91.19 75 PHE A C 1
ATOM 617 O O . PHE A 1 75 ? 37.308 -18.238 18.457 1.00 91.19 75 PHE A O 1
ATOM 624 N N . ASP A 1 76 ? 35.966 -18.261 20.270 1.00 89.19 76 ASP A N 1
ATOM 625 C CA . ASP A 1 76 ? 35.839 -19.713 20.383 1.00 89.19 76 ASP A CA 1
ATOM 626 C C . ASP A 1 76 ? 34.380 -20.117 20.141 1.00 89.19 76 ASP A C 1
ATOM 628 O O . ASP A 1 76 ? 33.469 -19.677 20.842 1.00 89.19 76 ASP A O 1
ATOM 632 N N . GLN A 1 77 ? 34.145 -20.984 19.157 1.00 89.62 77 GLN A N 1
ATOM 633 C CA . GLN A 1 77 ? 32.815 -21.511 18.864 1.00 89.62 77 GLN A CA 1
ATOM 634 C C . GLN A 1 77 ? 32.272 -22.383 20.012 1.00 89.62 77 GLN A C 1
ATOM 636 O O . GLN A 1 77 ? 31.059 -22.417 20.235 1.00 89.62 77 GLN A O 1
ATOM 641 N N . GLY A 1 78 ? 33.147 -23.063 20.764 1.00 87.06 78 GLY A N 1
ATOM 642 C CA . GLY A 1 78 ? 32.773 -23.922 21.892 1.00 87.06 78 GLY A CA 1
ATOM 643 C C . GLY A 1 78 ? 32.094 -23.168 23.037 1.00 87.06 78 GLY A C 1
ATOM 644 O O . GLY A 1 78 ? 31.231 -23.728 23.712 1.00 87.06 78 GLY A O 1
ATOM 645 N N . ASP A 1 79 ? 32.391 -21.875 23.191 1.00 87.69 79 ASP A N 1
ATOM 646 C CA . ASP A 1 79 ? 31.762 -20.992 24.181 1.00 87.69 79 ASP A CA 1
ATOM 647 C C . ASP A 1 79 ? 30.243 -20.869 24.010 1.00 87.69 79 ASP A C 1
ATOM 649 O O . ASP A 1 79 ? 29.540 -20.535 24.969 1.00 87.69 79 ASP A O 1
ATOM 653 N N . PHE A 1 80 ? 29.745 -21.147 22.803 1.00 90.19 80 PHE A N 1
ATOM 654 C CA . PHE A 1 80 ? 28.347 -20.992 22.420 1.00 90.19 80 PHE A CA 1
ATOM 655 C C . PHE A 1 80 ? 27.637 -22.328 22.160 1.00 90.19 80 PHE A C 1
ATOM 657 O O . PHE A 1 80 ? 26.556 -22.360 21.566 1.00 90.19 80 PHE A O 1
ATOM 664 N N . VAL A 1 81 ? 28.225 -23.443 22.614 1.00 89.56 81 VAL A N 1
ATOM 665 C CA . VAL A 1 81 ? 27.667 -24.793 22.464 1.00 89.56 81 VAL A CA 1
ATOM 666 C C . VAL A 1 81 ? 27.621 -25.500 23.818 1.00 89.56 81 VAL A C 1
ATOM 668 O O . VAL A 1 81 ? 28.646 -25.718 24.455 1.00 89.56 81 VAL A O 1
ATOM 671 N N . SER A 1 82 ? 26.429 -25.906 24.257 1.00 86.00 82 SER A N 1
ATOM 672 C CA . SER A 1 82 ? 26.242 -26.758 25.437 1.00 86.00 82 SER A CA 1
ATOM 673 C C . SER A 1 82 ? 26.048 -28.227 25.048 1.00 86.00 82 SER A C 1
ATOM 675 O O . SER A 1 82 ? 25.613 -28.547 23.937 1.00 86.00 82 SER A O 1
ATOM 677 N N . ARG A 1 83 ? 26.379 -29.138 25.973 1.00 82.12 83 ARG A N 1
ATOM 678 C CA . ARG A 1 83 ? 26.102 -30.578 25.872 1.00 82.12 83 ARG A CA 1
ATOM 679 C C . ARG A 1 83 ? 25.088 -30.969 26.939 1.00 82.12 83 ARG A C 1
ATOM 681 O O . ARG A 1 83 ? 25.281 -30.637 28.104 1.00 82.12 83 ARG A O 1
ATOM 688 N N . GLU A 1 84 ? 24.036 -31.669 26.533 1.00 73.44 84 GLU A N 1
ATOM 689 C CA . GLU A 1 84 ? 23.122 -32.357 27.444 1.00 73.44 84 GLU A CA 1
ATOM 690 C C . GLU A 1 84 ? 23.244 -33.863 27.223 1.00 73.44 84 GLU A C 1
ATOM 692 O O . GLU A 1 84 ? 23.022 -34.352 26.109 1.00 73.44 84 GLU A O 1
ATOM 697 N N . ASP A 1 85 ? 23.595 -34.583 28.285 1.00 70.00 85 ASP A N 1
ATOM 698 C CA . ASP A 1 85 ? 23.705 -36.036 28.272 1.00 70.00 85 ASP A CA 1
ATOM 699 C C . ASP A 1 85 ? 22.348 -36.654 28.638 1.00 70.00 85 ASP A C 1
ATOM 701 O O . ASP A 1 85 ? 21.841 -36.476 29.745 1.00 70.00 85 ASP A O 1
ATOM 705 N N . PHE A 1 86 ? 21.747 -37.382 27.696 1.00 63.62 86 PHE A N 1
ATOM 706 C CA . PHE A 1 86 ? 20.601 -38.255 27.947 1.00 63.62 86 PHE A CA 1
ATOM 707 C C . PHE A 1 86 ? 21.079 -39.703 28.071 1.00 63.62 86 PHE A C 1
ATOM 709 O O . PHE A 1 86 ? 22.118 -40.064 27.522 1.00 63.62 86 PHE A O 1
ATOM 716 N N . VAL A 1 87 ? 20.275 -40.547 28.731 1.00 64.50 87 VAL A N 1
ATOM 717 C CA . VAL A 1 87 ? 20.590 -41.946 29.093 1.00 64.50 87 VAL A CA 1
ATOM 718 C C . VAL A 1 87 ? 21.188 -42.777 27.936 1.00 64.50 87 VAL A C 1
ATOM 720 O O . VAL A 1 87 ? 21.986 -43.662 28.213 1.00 64.50 87 VAL A O 1
ATOM 723 N N . ASN A 1 88 ? 20.888 -42.453 26.664 1.00 51.38 88 ASN A N 1
ATOM 724 C CA . ASN A 1 88 ? 21.435 -43.119 25.468 1.00 51.38 88 ASN A CA 1
ATOM 725 C C . ASN A 1 88 ? 21.971 -42.172 24.357 1.00 51.38 88 ASN A C 1
ATOM 727 O O . ASN A 1 88 ? 22.246 -42.639 23.253 1.00 51.38 88 ASN A O 1
ATOM 731 N N . SER A 1 89 ? 22.105 -40.855 24.584 1.00 56.28 89 SER A N 1
ATOM 732 C CA . SER A 1 89 ? 22.606 -39.916 23.553 1.00 56.28 89 SER A CA 1
ATOM 733 C C . SER A 1 89 ? 23.035 -38.564 24.131 1.00 56.28 89 SER A C 1
ATOM 735 O O . SER A 1 89 ? 22.296 -37.990 24.928 1.00 56.28 89 SER A O 1
ATOM 737 N N . SER A 1 90 ? 24.150 -37.992 23.665 1.00 68.62 90 SER A N 1
ATOM 738 C CA . SER A 1 90 ? 24.515 -36.599 23.962 1.00 68.62 90 SER A CA 1
ATOM 739 C C . SER A 1 90 ? 24.036 -35.664 22.845 1.00 68.62 90 SER A C 1
ATOM 741 O O . SER A 1 90 ? 24.380 -35.835 21.675 1.00 68.62 90 SER A O 1
ATOM 743 N N . ILE A 1 91 ? 23.209 -34.669 23.187 1.00 77.88 91 ILE A N 1
ATOM 744 C CA . ILE A 1 91 ? 22.687 -33.682 22.227 1.00 77.88 91 ILE A CA 1
ATOM 745 C C . ILE A 1 91 ? 23.420 -32.357 22.442 1.00 77.88 91 ILE A C 1
ATOM 747 O O . ILE A 1 91 ? 23.393 -31.783 23.532 1.00 77.88 91 ILE A O 1
ATOM 751 N N . ARG A 1 92 ? 24.069 -31.853 21.386 1.00 86.19 92 ARG A N 1
ATOM 752 C CA . ARG A 1 92 ? 24.698 -30.524 21.374 1.00 86.19 92 ARG A CA 1
ATOM 753 C C . ARG A 1 92 ? 23.665 -29.449 21.040 1.00 86.19 92 ARG A C 1
ATOM 755 O O . ARG A 1 92 ? 22.868 -29.620 20.115 1.00 86.19 92 ARG A O 1
ATOM 762 N N . ARG A 1 93 ? 23.681 -28.334 21.768 1.00 87.50 93 ARG A N 1
ATOM 763 C CA . ARG A 1 93 ? 22.717 -27.232 21.620 1.00 87.50 93 ARG A CA 1
ATOM 764 C C . ARG A 1 93 ? 23.417 -25.884 21.609 1.00 87.50 93 ARG A C 1
ATOM 766 O O . ARG A 1 93 ? 24.495 -25.742 22.176 1.00 87.50 93 ARG A O 1
ATOM 773 N N . LEU A 1 94 ? 22.795 -24.899 20.970 1.00 89.06 94 LEU A N 1
ATOM 774 C CA . LEU A 1 94 ? 23.279 -23.522 21.015 1.00 89.06 94 LEU A CA 1
ATOM 775 C C . LEU A 1 94 ? 23.045 -22.916 22.403 1.00 89.06 94 LEU A C 1
ATOM 777 O O . LEU A 1 94 ? 21.976 -23.089 22.993 1.00 89.06 94 LEU A O 1
ATOM 781 N N . ASN A 1 95 ? 24.035 -22.174 22.894 1.00 87.31 95 ASN A N 1
ATOM 782 C CA . ASN A 1 95 ? 23.998 -21.476 24.171 1.00 87.31 95 ASN A CA 1
ATOM 783 C C . ASN A 1 95 ? 24.533 -20.048 24.004 1.00 87.31 95 ASN A C 1
ATOM 785 O O . ASN A 1 95 ? 25.667 -19.852 23.593 1.00 87.31 95 ASN A O 1
ATOM 789 N N . THR A 1 96 ? 23.737 -19.038 24.350 1.00 86.88 96 THR A N 1
ATOM 790 C CA . THR A 1 96 ? 24.124 -17.621 24.256 1.00 86.88 96 THR A CA 1
ATOM 791 C C . THR A 1 96 ? 24.436 -16.982 25.611 1.00 86.88 96 THR A C 1
ATOM 793 O O . THR A 1 96 ? 24.591 -15.767 25.686 1.00 86.88 96 THR A O 1
ATOM 796 N N . ALA A 1 97 ? 24.598 -17.760 26.688 1.00 84.38 97 ALA A N 1
ATOM 797 C CA . ALA A 1 97 ? 24.835 -17.239 28.041 1.00 84.38 97 ALA A CA 1
ATOM 798 C C . ALA A 1 97 ? 26.071 -16.323 28.157 1.00 84.38 97 ALA A C 1
ATOM 800 O O . ALA A 1 97 ? 26.084 -15.411 28.980 1.00 84.38 97 ALA A O 1
ATOM 801 N N . LYS A 1 98 ? 27.099 -16.531 27.321 1.00 87.00 98 LYS A N 1
ATOM 802 C CA . LYS A 1 98 ? 28.302 -15.680 27.280 1.00 87.00 98 LYS A CA 1
ATOM 803 C C . LYS A 1 98 ? 28.135 -14.404 26.440 1.00 87.00 98 LYS A C 1
ATOM 805 O O . LYS A 1 98 ? 28.948 -13.491 26.582 1.00 87.00 98 LYS A O 1
ATOM 810 N N . LEU A 1 99 ? 27.098 -14.302 25.599 1.00 88.69 99 LEU A N 1
ATOM 811 C CA . LEU A 1 99 ? 26.897 -13.177 24.673 1.00 88.69 99 LEU A CA 1
ATOM 812 C C . LEU A 1 99 ? 26.792 -11.812 25.381 1.00 88.69 99 LEU A C 1
ATOM 814 O O . LEU A 1 99 ? 27.509 -10.906 24.956 1.00 88.69 99 LEU A O 1
ATOM 818 N N . PRO A 1 100 ? 26.014 -11.631 26.472 1.00 87.19 100 PRO A N 1
ATOM 819 C CA . PRO A 1 100 ? 25.922 -10.332 27.147 1.00 87.19 100 PRO A CA 1
ATOM 820 C C . PRO A 1 100 ? 27.286 -9.796 27.604 1.00 87.19 100 PRO A C 1
ATOM 822 O O . PRO A 1 100 ? 27.579 -8.614 27.441 1.00 87.19 100 PRO A O 1
ATOM 825 N N . GLY A 1 101 ? 28.164 -10.679 28.096 1.00 86.31 101 GLY A N 1
ATOM 826 C CA . GLY A 1 101 ? 29.528 -10.311 28.477 1.00 86.31 101 GLY A CA 1
ATOM 827 C C . GLY A 1 101 ? 30.377 -9.842 27.290 1.00 86.31 101 GLY A C 1
ATOM 828 O O . GLY A 1 101 ? 31.150 -8.898 27.432 1.00 86.31 101 GLY A O 1
ATOM 829 N N . ARG A 1 102 ? 30.214 -10.455 26.108 1.00 89.88 102 ARG A N 1
ATOM 830 C CA . ARG A 1 102 ? 30.909 -10.039 24.874 1.00 89.88 102 ARG A CA 1
ATOM 831 C C . ARG A 1 102 ? 30.421 -8.681 24.373 1.00 89.88 102 ARG A C 1
ATOM 833 O O . ARG A 1 102 ? 31.234 -7.843 24.002 1.00 89.88 102 ARG A O 1
ATOM 840 N N . LEU A 1 103 ? 29.114 -8.438 24.432 1.00 90.94 103 LEU A N 1
ATOM 841 C CA . LEU A 1 103 ? 28.511 -7.165 24.039 1.00 90.94 103 LEU A CA 1
ATOM 842 C C . LEU A 1 103 ? 28.953 -6.004 24.946 1.00 90.94 103 LEU A C 1
ATOM 844 O O . LEU A 1 103 ? 29.253 -4.920 24.456 1.00 90.94 103 LEU A O 1
ATOM 848 N N . LEU A 1 104 ? 29.082 -6.238 26.256 1.00 88.50 104 LEU A N 1
ATOM 849 C CA . LEU A 1 104 ? 29.627 -5.239 27.184 1.00 88.50 104 LEU A CA 1
ATOM 850 C C . LEU A 1 104 ? 31.096 -4.899 26.893 1.00 88.50 104 LEU A C 1
ATOM 852 O O . LEU A 1 104 ? 31.498 -3.746 27.037 1.00 88.50 104 LEU A O 1
ATOM 856 N N . LEU A 1 105 ? 31.908 -5.882 26.489 1.00 90.50 105 LEU A N 1
ATOM 857 C CA . LEU A 1 105 ? 33.292 -5.631 26.068 1.00 90.50 105 LEU A CA 1
ATOM 858 C C . LEU A 1 105 ? 33.338 -4.799 24.784 1.00 90.50 105 LEU A C 1
ATOM 860 O O . LEU A 1 105 ? 34.095 -3.832 24.725 1.00 90.50 105 LEU A O 1
ATOM 864 N N . TRP A 1 106 ? 32.481 -5.116 23.809 1.00 92.00 106 TRP A N 1
ATOM 865 C CA . TRP A 1 106 ? 32.317 -4.315 22.596 1.00 92.00 106 TRP A CA 1
ATOM 866 C C . TRP A 1 106 ? 31.964 -2.856 22.927 1.00 92.00 106 TRP A C 1
ATOM 868 O O . TRP A 1 106 ? 32.671 -1.945 22.494 1.00 92.00 106 TRP A O 1
ATOM 878 N N . GLN A 1 107 ? 30.949 -2.623 23.766 1.00 90.94 107 GLN A N 1
ATOM 879 C CA . GLN A 1 107 ? 30.567 -1.274 24.196 1.00 90.94 107 GLN A CA 1
ATOM 880 C C . GLN A 1 107 ? 31.734 -0.534 24.861 1.00 90.94 107 GLN A C 1
ATOM 882 O O . GLN A 1 107 ? 32.051 0.586 24.468 1.00 90.94 107 GLN A O 1
ATOM 887 N N . LYS A 1 108 ? 32.408 -1.156 25.839 1.00 90.50 108 LYS A N 1
ATOM 888 C CA . LYS A 1 108 ? 33.554 -0.542 26.533 1.00 90.50 108 LYS A CA 1
ATOM 889 C C . LYS A 1 108 ? 34.644 -0.114 25.559 1.00 90.50 108 LYS A C 1
ATOM 891 O O . LYS A 1 108 ? 35.128 1.008 25.661 1.00 90.50 108 LYS A O 1
ATOM 896 N N . ARG A 1 109 ? 34.977 -0.973 24.593 1.00 90.88 109 ARG A N 1
ATOM 897 C CA . ARG A 1 109 ? 35.995 -0.675 23.586 1.00 90.88 109 ARG A CA 1
ATOM 898 C C . ARG A 1 109 ? 35.593 0.500 22.697 1.00 90.88 109 ARG A C 1
ATOM 900 O O . ARG A 1 109 ? 36.395 1.393 22.460 1.00 90.88 109 ARG A O 1
ATOM 907 N N . PHE A 1 110 ? 34.341 0.537 22.249 1.00 92.69 110 PHE A N 1
ATOM 908 C CA . PHE A 1 110 ? 33.836 1.585 21.356 1.00 92.69 110 PHE A CA 1
ATOM 909 C C . PHE A 1 110 ? 33.648 2.935 22.050 1.00 92.69 110 PHE A C 1
ATOM 911 O O . PHE A 1 110 ? 33.613 3.966 21.381 1.00 92.69 110 PHE A O 1
ATOM 918 N N . LEU A 1 111 ? 33.562 2.951 23.380 1.00 89.38 111 LEU A N 1
ATOM 919 C CA . LEU A 1 111 ? 33.621 4.186 24.156 1.00 89.38 111 LEU A CA 1
ATOM 920 C C . LEU A 1 111 ? 35.041 4.784 24.187 1.00 89.38 111 LEU A C 1
ATOM 922 O O . LEU A 1 111 ? 35.172 5.957 24.522 1.00 89.38 111 LEU A O 1
ATOM 926 N N . GLU A 1 112 ? 36.097 4.017 23.902 1.00 90.44 112 GLU A N 1
ATOM 927 C CA . GLU A 1 112 ? 37.499 4.483 23.892 1.00 90.44 112 GLU A CA 1
ATOM 928 C C . GLU A 1 112 ? 37.999 4.904 22.500 1.00 90.44 112 GLU A C 1
ATOM 930 O O . GLU A 1 112 ? 39.035 5.559 22.400 1.00 90.44 112 GLU A O 1
ATOM 935 N N . LEU A 1 113 ? 37.293 4.516 21.434 1.00 90.94 113 LEU A N 1
ATOM 936 C CA . LEU A 1 113 ? 37.649 4.841 20.051 1.00 90.94 113 LEU A CA 1
ATOM 937 C C . LEU A 1 113 ? 37.311 6.291 19.697 1.00 90.94 113 LEU A C 1
ATOM 939 O O . LEU A 1 113 ? 36.402 6.878 20.280 1.00 90.94 113 LEU A O 1
ATOM 943 N N . SER A 1 114 ? 37.997 6.834 18.686 1.00 91.31 114 SER A N 1
ATOM 944 C CA . SER A 1 114 ? 37.595 8.099 18.068 1.00 91.31 114 SER A CA 1
ATOM 945 C C . SER A 1 114 ? 36.201 7.975 17.437 1.00 91.31 114 SER A C 1
ATOM 947 O O . SER A 1 114 ? 35.773 6.882 17.052 1.00 91.31 114 SER A O 1
ATOM 949 N N . LEU A 1 115 ? 35.488 9.100 17.310 1.00 87.12 115 LEU A N 1
ATOM 950 C CA . LEU A 1 115 ? 34.153 9.118 16.706 1.00 87.12 115 LEU A CA 1
ATOM 951 C C . LEU A 1 115 ? 34.177 8.576 15.263 1.00 87.12 115 LEU A C 1
ATOM 953 O O . LEU A 1 115 ? 33.307 7.792 14.896 1.00 87.12 115 LEU A O 1
ATOM 957 N N . GLU A 1 116 ? 35.195 8.939 14.475 1.00 88.25 116 GLU A N 1
ATOM 958 C CA . GLU A 1 116 ? 35.351 8.508 13.078 1.00 88.25 116 GLU A CA 1
ATOM 959 C C . GLU A 1 116 ? 35.613 6.998 12.963 1.00 88.25 116 GLU A C 1
ATOM 961 O O . GLU A 1 116 ? 34.931 6.309 12.198 1.00 88.25 116 GLU A O 1
ATOM 966 N N . ASP A 1 117 ? 36.541 6.462 13.765 1.00 89.75 117 ASP A N 1
ATOM 967 C CA . ASP A 1 117 ? 36.860 5.028 13.768 1.00 89.75 117 ASP A CA 1
ATOM 968 C C . ASP A 1 117 ? 35.659 4.190 14.220 1.00 89.75 117 ASP A C 1
ATOM 970 O O . ASP A 1 117 ? 35.371 3.126 13.660 1.00 89.75 117 ASP A O 1
ATOM 974 N N . MET A 1 118 ? 34.943 4.677 15.238 1.00 91.88 118 MET A N 1
ATOM 975 C CA . MET A 1 118 ? 33.719 4.065 15.738 1.00 91.88 118 MET A CA 1
ATOM 976 C C . MET A 1 118 ? 32.657 4.003 14.633 1.00 91.88 118 MET A C 1
ATOM 978 O O . MET A 1 118 ? 32.161 2.915 14.332 1.00 91.88 118 MET A O 1
ATOM 982 N N . GLU A 1 119 ? 32.357 5.124 13.967 1.00 88.12 119 GLU A N 1
ATOM 983 C CA . GLU A 1 119 ? 31.367 5.168 12.884 1.00 88.12 119 GLU A CA 1
ATOM 984 C C . GLU A 1 119 ? 31.755 4.260 11.708 1.00 88.12 119 GLU A C 1
ATOM 986 O O . GLU A 1 119 ? 30.902 3.547 11.172 1.00 88.12 119 GLU A O 1
ATOM 991 N N . GLN A 1 120 ? 33.036 4.217 11.325 1.00 90.00 120 GLN A N 1
ATOM 992 C CA . GLN A 1 120 ? 33.513 3.345 10.250 1.00 90.00 120 GLN A CA 1
ATOM 993 C C . GLN A 1 120 ? 33.321 1.858 10.584 1.00 90.00 120 GLN A C 1
ATOM 995 O O . GLN A 1 120 ? 32.841 1.095 9.739 1.00 90.00 120 GLN A O 1
ATOM 1000 N N . ARG A 1 121 ? 33.662 1.434 11.807 1.00 91.25 121 ARG A N 1
ATOM 1001 C CA . ARG A 1 121 ? 33.489 0.037 12.238 1.00 91.25 121 ARG A CA 1
ATOM 1002 C C . ARG A 1 121 ? 32.016 -0.345 12.366 1.00 91.25 121 ARG A C 1
ATOM 1004 O O . ARG A 1 121 ? 31.634 -1.434 11.938 1.00 91.25 121 ARG A O 1
ATOM 1011 N N . ILE A 1 122 ? 31.167 0.559 12.867 1.00 91.44 122 ILE A N 1
ATOM 1012 C CA . ILE A 1 122 ? 29.717 0.323 12.910 1.00 91.44 122 ILE A CA 1
ATOM 1013 C C . ILE A 1 122 ? 29.142 0.186 11.496 1.00 91.44 122 ILE A C 1
ATOM 1015 O O . ILE A 1 122 ? 28.363 -0.732 11.266 1.00 91.44 122 ILE A O 1
ATOM 1019 N N . ARG A 1 123 ? 29.567 1.001 10.518 1.00 88.75 123 ARG A N 1
ATOM 1020 C CA . ARG A 1 123 ? 29.150 0.844 9.107 1.00 88.75 123 ARG A CA 1
ATOM 1021 C C . ARG A 1 123 ? 29.492 -0.534 8.542 1.00 88.75 123 ARG A C 1
ATOM 1023 O O . ARG A 1 123 ? 28.682 -1.115 7.826 1.00 88.75 123 ARG A O 1
ATOM 1030 N N . GLN A 1 124 ? 30.675 -1.066 8.852 1.00 88.44 124 GLN A N 1
ATOM 1031 C CA . GLN A 1 124 ? 31.080 -2.402 8.398 1.00 88.44 124 GLN A CA 1
ATOM 1032 C C . GLN A 1 124 ? 30.186 -3.491 9.001 1.00 88.44 124 GLN A C 1
ATOM 1034 O O . GLN A 1 124 ? 29.687 -4.355 8.278 1.00 88.44 124 GLN A O 1
ATOM 1039 N N . PHE A 1 125 ? 29.919 -3.411 10.306 1.00 92.94 125 PHE A N 1
ATOM 1040 C CA . PHE A 1 125 ? 29.018 -4.341 10.981 1.00 92.94 125 PHE A CA 1
ATOM 1041 C C . PHE A 1 125 ? 27.565 -4.227 10.477 1.00 92.94 125 PHE A C 1
ATOM 1043 O O . PHE A 1 125 ? 26.894 -5.243 10.282 1.00 92.94 125 PHE A O 1
ATOM 1050 N N . ASP A 1 126 ? 27.102 -3.009 10.173 1.00 88.12 126 ASP A N 1
ATOM 1051 C CA . ASP A 1 126 ? 25.782 -2.726 9.594 1.00 88.12 126 ASP A CA 1
ATOM 1052 C C . ASP A 1 126 ? 25.594 -3.437 8.238 1.00 88.12 126 ASP A C 1
ATOM 1054 O O . ASP A 1 126 ? 24.526 -3.988 7.956 1.00 88.12 126 ASP A O 1
ATOM 1058 N N . VAL A 1 127 ? 26.647 -3.530 7.416 1.00 86.56 127 VAL A N 1
ATOM 1059 C CA . VAL A 1 127 ? 26.625 -4.296 6.153 1.00 86.56 127 VAL A CA 1
ATOM 1060 C C . VAL A 1 127 ? 26.477 -5.803 6.402 1.00 86.56 127 VAL A C 1
ATOM 1062 O O . VAL A 1 127 ? 25.692 -6.467 5.710 1.00 86.56 127 VAL A O 1
ATOM 1065 N N . SER A 1 128 ? 27.181 -6.352 7.396 1.00 91.88 128 SER A N 1
ATOM 1066 C CA . SER A 1 128 ? 27.070 -7.767 7.783 1.00 91.88 128 SER A CA 1
ATOM 1067 C C . SER A 1 128 ? 25.660 -8.101 8.282 1.00 91.88 128 SER A C 1
ATOM 1069 O O . SER A 1 128 ? 25.034 -9.040 7.780 1.00 91.88 128 SER A O 1
ATOM 1071 N N . LEU A 1 129 ? 25.096 -7.275 9.173 1.00 91.19 129 LEU A N 1
ATOM 1072 C CA . LEU A 1 129 ? 23.710 -7.419 9.633 1.00 91.19 129 LEU A CA 1
ATOM 1073 C C . LEU A 1 129 ? 22.697 -7.278 8.492 1.00 91.19 129 LEU A C 1
ATOM 1075 O O . LEU A 1 129 ? 21.753 -8.063 8.414 1.00 91.19 129 LEU A O 1
ATOM 1079 N N . GLN A 1 130 ? 22.900 -6.335 7.566 1.00 88.06 130 GLN A N 1
ATOM 1080 C CA . GLN A 1 130 ? 22.014 -6.151 6.412 1.00 88.06 130 GLN A CA 1
ATOM 1081 C C . GLN A 1 130 ? 22.016 -7.368 5.483 1.00 88.06 130 GLN A C 1
ATOM 1083 O O . GLN A 1 130 ? 20.977 -7.740 4.932 1.00 88.06 130 GLN A O 1
ATOM 1088 N N . THR A 1 131 ? 23.171 -8.006 5.321 1.00 86.75 131 THR A N 1
ATOM 1089 C CA . THR A 1 131 ? 23.305 -9.236 4.537 1.00 86.75 131 THR A CA 1
ATOM 1090 C C . THR A 1 131 ? 22.572 -10.391 5.219 1.00 86.75 131 THR A C 1
ATOM 1092 O O . THR A 1 131 ? 21.745 -11.047 4.582 1.00 86.75 131 THR A O 1
ATOM 1095 N N . ALA A 1 132 ? 22.789 -10.587 6.524 1.00 90.81 132 ALA A N 1
ATOM 1096 C CA . ALA A 1 132 ? 22.090 -11.606 7.307 1.00 90.81 132 ALA A CA 1
ATOM 1097 C C . ALA A 1 132 ? 20.563 -11.414 7.278 1.00 90.81 132 ALA A C 1
ATOM 1099 O O . ALA A 1 132 ? 19.819 -12.376 7.069 1.00 90.81 132 ALA A O 1
ATOM 1100 N N . TYR A 1 133 ? 20.102 -10.168 7.420 1.00 89.75 133 TYR A N 1
ATOM 1101 C CA . TYR A 1 133 ? 18.690 -9.802 7.358 1.00 89.75 133 TYR A CA 1
ATOM 1102 C C . TYR A 1 133 ? 18.063 -10.165 6.014 1.00 89.75 133 TYR A C 1
ATOM 1104 O O . TYR A 1 133 ? 17.046 -10.855 5.982 1.00 89.75 133 TYR A O 1
ATOM 1112 N N . LYS A 1 134 ? 18.687 -9.764 4.897 1.00 83.94 134 LYS A N 1
ATOM 1113 C CA . LYS A 1 134 ? 18.192 -10.077 3.546 1.00 83.94 134 LYS A CA 1
ATOM 1114 C C . LYS A 1 134 ? 18.027 -11.583 3.342 1.00 83.94 134 LYS A C 1
ATOM 1116 O O . LYS A 1 134 ? 16.997 -12.011 2.823 1.00 83.94 134 LYS A O 1
ATOM 1121 N N . VAL A 1 135 ? 19.002 -12.380 3.783 1.00 85.81 135 VAL A N 1
ATOM 1122 C CA . VAL A 1 135 ? 18.947 -13.845 3.676 1.00 85.81 135 VAL A CA 1
ATOM 1123 C C . VAL A 1 135 ? 17.828 -14.413 4.553 1.00 85.81 135 VAL A C 1
ATOM 1125 O O . VAL A 1 135 ? 16.980 -15.150 4.052 1.00 85.81 135 VAL A O 1
ATOM 1128 N N . CYS A 1 136 ? 17.750 -14.027 5.831 1.00 86.44 136 CYS A N 1
ATOM 1129 C CA . CYS A 1 136 ? 16.696 -14.496 6.740 1.00 86.44 136 CYS A CA 1
ATOM 1130 C C . CYS A 1 136 ? 15.291 -14.112 6.251 1.00 86.44 136 CYS A C 1
ATOM 1132 O O . CYS A 1 136 ? 14.379 -14.940 6.270 1.00 86.44 136 CYS A O 1
ATOM 1134 N N . TYR A 1 137 ? 15.122 -12.887 5.747 1.00 83.12 137 TYR A N 1
ATOM 1135 C CA . TYR A 1 137 ? 13.867 -12.393 5.184 1.00 83.12 137 TYR A CA 1
ATOM 1136 C C . TYR A 1 137 ? 13.423 -13.223 3.970 1.00 83.12 137 TYR A C 1
ATOM 1138 O O . TYR A 1 137 ? 12.265 -13.639 3.876 1.00 83.12 137 TYR A O 1
ATOM 1146 N N . GLN A 1 138 ? 14.344 -13.525 3.050 1.00 79.44 138 GLN A N 1
ATOM 1147 C CA . GLN A 1 138 ? 14.053 -14.365 1.885 1.00 79.44 138 GLN A CA 1
ATOM 1148 C C . GLN A 1 138 ? 13.742 -15.815 2.280 1.00 79.44 138 GLN A C 1
ATOM 1150 O O . GLN A 1 138 ? 12.782 -16.388 1.755 1.00 79.44 138 GLN A O 1
ATOM 1155 N N . LEU A 1 139 ? 14.490 -16.389 3.230 1.00 80.56 139 LEU A N 1
ATOM 1156 C CA . LEU A 1 139 ? 14.242 -17.733 3.766 1.00 80.56 139 LEU A CA 1
ATOM 1157 C C . LEU A 1 139 ? 12.848 -17.833 4.406 1.00 80.56 139 LEU A C 1
ATOM 1159 O O . LEU A 1 139 ? 12.091 -18.755 4.087 1.00 80.56 139 LEU A O 1
ATOM 1163 N N . GLY A 1 140 ? 12.463 -16.842 5.218 1.00 73.94 140 GLY A N 1
ATOM 1164 C CA . GLY A 1 140 ? 11.133 -16.762 5.827 1.00 73.94 140 GLY A CA 1
ATOM 1165 C C . GLY A 1 140 ? 10.007 -16.582 4.802 1.00 73.94 140 GLY A C 1
ATOM 1166 O O . GLY A 1 140 ? 8.977 -17.256 4.874 1.00 73.94 140 GLY A O 1
ATOM 1167 N N . ARG A 1 141 ? 10.205 -15.725 3.790 1.00 69.75 141 ARG A N 1
ATOM 1168 C CA . ARG A 1 141 ? 9.197 -15.440 2.753 1.00 69.75 141 ARG A CA 1
ATOM 1169 C C . ARG A 1 141 ? 8.982 -16.604 1.783 1.00 69.75 141 ARG A C 1
ATOM 1171 O O . ARG A 1 141 ? 7.852 -16.820 1.337 1.00 69.75 141 ARG A O 1
ATOM 1178 N N . LYS A 1 142 ? 10.040 -17.334 1.414 1.00 65.69 142 LYS A N 1
ATOM 1179 C CA . LYS A 1 142 ? 9.961 -18.443 0.446 1.00 65.69 142 LYS A CA 1
ATOM 1180 C C . LYS A 1 142 ? 9.448 -19.757 1.056 1.00 65.69 142 LYS A C 1
ATOM 1182 O O . LYS A 1 142 ? 9.086 -20.633 0.276 1.00 65.69 142 LYS A O 1
ATOM 1187 N N . ARG A 1 143 ? 9.338 -19.874 2.394 1.00 60.84 143 ARG A N 1
ATOM 1188 C CA . ARG A 1 143 ? 8.985 -21.120 3.118 1.00 60.84 143 ARG A CA 1
ATOM 1189 C C . ARG A 1 143 ? 9.787 -22.320 2.592 1.00 60.84 143 ARG A C 1
ATOM 1191 O O . ARG A 1 143 ? 9.215 -23.305 2.130 1.00 60.84 143 ARG A O 1
ATOM 1198 N N . GLN A 1 144 ? 11.112 -22.186 2.597 1.00 65.75 144 GLN A N 1
ATOM 1199 C CA . GLN A 1 144 ? 12.011 -23.228 2.102 1.00 65.75 144 GLN A CA 1
ATOM 1200 C C . GLN A 1 144 ? 11.915 -24.487 2.973 1.00 65.75 144 GLN A C 1
ATOM 1202 O O . GLN A 1 144 ? 11.956 -24.400 4.196 1.00 65.75 144 GLN A O 1
ATOM 1207 N N . THR A 1 145 ? 11.821 -25.665 2.356 1.00 64.56 145 THR A N 1
ATOM 1208 C CA . THR A 1 145 ? 11.646 -26.949 3.064 1.00 64.56 145 THR A CA 1
ATOM 1209 C C . THR A 1 145 ? 12.921 -27.468 3.733 1.00 64.56 145 THR A C 1
ATOM 1211 O O . THR A 1 145 ? 12.860 -28.452 4.462 1.00 64.56 145 THR A O 1
ATOM 1214 N N . PHE A 1 146 ? 14.077 -26.847 3.473 1.00 77.88 146 PHE A N 1
ATOM 1215 C CA . PHE A 1 146 ? 15.382 -27.297 3.969 1.00 77.88 146 PHE A CA 1
ATOM 1216 C C . PHE A 1 146 ? 15.853 -26.589 5.247 1.00 77.88 146 PHE A C 1
ATOM 1218 O O . PHE A 1 146 ? 16.875 -26.982 5.796 1.00 77.88 146 PHE A O 1
ATOM 1225 N N . ILE A 1 147 ? 15.165 -25.559 5.747 1.00 82.12 147 ILE A N 1
ATOM 1226 C CA . ILE A 1 147 ? 15.554 -24.880 6.993 1.00 82.12 147 ILE A CA 1
ATOM 1227 C C . ILE A 1 147 ? 14.523 -25.135 8.089 1.00 82.12 147 ILE A C 1
ATOM 1229 O O . ILE A 1 147 ? 13.331 -24.906 7.904 1.00 82.12 147 ILE A O 1
ATOM 1233 N N . ASP A 1 148 ? 15.000 -25.614 9.235 1.00 84.38 148 ASP A N 1
ATOM 1234 C CA . ASP A 1 148 ? 14.180 -25.770 10.430 1.00 84.38 148 ASP A CA 1
ATOM 1235 C C . ASP A 1 148 ? 13.720 -24.403 10.970 1.00 84.38 148 ASP A C 1
ATOM 1237 O O . ASP A 1 148 ? 14.478 -23.429 10.998 1.00 84.38 148 ASP A O 1
ATOM 1241 N N . GLU A 1 149 ? 12.468 -24.323 11.424 1.00 80.75 149 GLU A N 1
ATOM 1242 C CA . GLU A 1 149 ? 11.882 -23.071 11.915 1.00 80.75 149 GLU A CA 1
ATOM 1243 C C . GLU A 1 149 ? 12.611 -22.538 13.153 1.00 80.75 149 GLU A C 1
ATOM 1245 O O . GLU A 1 149 ? 12.810 -21.329 13.277 1.00 80.75 149 GLU A O 1
ATOM 1250 N N . HIS A 1 150 ? 13.028 -23.419 14.069 1.00 84.12 150 HIS A N 1
ATOM 1251 C CA . HIS A 1 150 ? 13.768 -23.012 15.262 1.00 84.12 150 HIS A CA 1
ATOM 1252 C C . HIS A 1 150 ? 15.161 -22.505 14.896 1.00 84.12 150 HIS A C 1
ATOM 1254 O O . HIS A 1 150 ? 15.655 -21.577 15.535 1.00 84.12 150 HIS A O 1
ATOM 1260 N N . LEU A 1 151 ? 15.769 -23.067 13.851 1.00 88.12 151 LEU A N 1
ATOM 1261 C CA . LEU A 1 151 ? 17.044 -22.601 13.328 1.00 88.12 151 LEU A CA 1
ATOM 1262 C C . LEU A 1 151 ? 16.927 -21.210 12.682 1.00 88.12 151 LEU A C 1
ATOM 1264 O O . LEU A 1 151 ? 17.708 -20.324 13.025 1.00 88.12 151 LEU A O 1
ATOM 1268 N N . LEU A 1 152 ? 15.919 -20.969 11.836 1.00 88.12 152 LEU A N 1
ATOM 1269 C CA . LEU A 1 152 ? 15.674 -19.639 11.258 1.00 88.12 152 LEU A CA 1
ATOM 1270 C C . LEU A 1 152 ? 15.382 -18.593 12.347 1.00 88.12 152 LEU A C 1
ATOM 1272 O O . LEU A 1 152 ? 15.966 -17.509 12.337 1.00 88.12 152 LEU A O 1
ATOM 1276 N N . LEU A 1 153 ? 14.537 -18.938 13.327 1.00 86.75 153 LEU A N 1
ATOM 1277 C CA . LEU A 1 153 ? 14.263 -18.082 14.485 1.00 86.75 153 LEU A CA 1
ATOM 1278 C C . LEU A 1 153 ? 15.537 -17.768 15.282 1.00 86.75 153 LEU A C 1
ATOM 1280 O O . LEU A 1 153 ? 15.660 -16.659 15.793 1.00 86.75 153 LEU A O 1
ATOM 1284 N N . SER A 1 154 ? 16.495 -18.700 15.363 1.00 89.88 154 SER A N 1
ATOM 1285 C CA . SER A 1 154 ? 17.783 -18.468 16.033 1.00 89.88 154 SER A CA 1
ATOM 1286 C C . SER A 1 154 ? 18.600 -17.359 15.369 1.00 89.88 154 SER A C 1
ATOM 1288 O O . SER A 1 154 ? 19.178 -16.525 16.064 1.00 89.88 154 SER A O 1
ATOM 1290 N N . PHE A 1 155 ? 18.601 -17.311 14.033 1.00 91.38 155 PHE A N 1
ATOM 1291 C CA . PHE A 1 155 ? 19.336 -16.308 13.261 1.00 91.38 155 PHE A CA 1
ATOM 1292 C C . PHE A 1 155 ? 18.686 -14.937 13.400 1.00 91.38 155 PHE A C 1
ATOM 1294 O O . PHE A 1 155 ? 19.370 -13.949 13.645 1.00 91.38 155 PHE A O 1
ATOM 1301 N N . MET A 1 156 ? 17.354 -14.892 13.309 1.00 88.94 156 MET A N 1
ATOM 1302 C CA . MET A 1 156 ? 16.587 -13.655 13.459 1.00 88.94 156 MET A CA 1
ATOM 1303 C C . MET A 1 156 ? 16.680 -13.099 14.883 1.00 88.94 156 MET A C 1
ATOM 1305 O O . MET A 1 156 ? 16.832 -11.894 15.064 1.00 88.94 156 MET A O 1
ATOM 1309 N N . SER A 1 157 ? 16.648 -13.979 15.889 1.00 88.56 157 SER A N 1
ATOM 1310 C CA . SER A 1 157 ? 16.803 -13.617 17.299 1.00 88.56 157 SER A CA 1
ATOM 1311 C C . SER A 1 157 ? 18.183 -13.021 17.583 1.00 88.56 157 SER A C 1
ATOM 1313 O O . SER A 1 157 ? 18.279 -11.937 18.163 1.00 88.56 157 SER A O 1
ATOM 1315 N N . LEU A 1 158 ? 19.249 -13.680 17.105 1.00 91.75 158 LEU A N 1
ATOM 1316 C CA . LEU A 1 158 ? 20.610 -13.162 17.223 1.00 91.75 158 LEU A CA 1
ATOM 1317 C C . LEU A 1 158 ? 20.758 -11.828 16.479 1.00 91.75 158 LEU A C 1
ATOM 1319 O O . LEU A 1 158 ? 21.225 -10.862 17.073 1.00 91.75 158 LEU A O 1
ATOM 1323 N N . GLY A 1 159 ? 20.319 -11.750 15.219 1.00 91.81 159 GLY A N 1
ATOM 1324 C CA . GLY A 1 159 ? 20.384 -10.529 14.411 1.00 91.81 159 GLY A CA 1
ATOM 1325 C C . GLY A 1 159 ? 19.703 -9.337 15.085 1.00 91.81 159 GLY A C 1
ATOM 1326 O O . GLY A 1 159 ? 20.301 -8.268 15.187 1.00 91.81 159 GLY A O 1
ATOM 1327 N N . ASN A 1 160 ? 18.507 -9.543 15.647 1.00 89.75 160 ASN A N 1
ATOM 1328 C CA . ASN A 1 160 ? 17.794 -8.514 16.400 1.00 89.75 160 ASN A CA 1
ATOM 1329 C C . ASN A 1 160 ? 18.547 -8.086 17.674 1.00 89.75 160 ASN A C 1
ATOM 1331 O O . ASN A 1 160 ? 18.686 -6.891 17.920 1.00 89.75 160 ASN A O 1
ATOM 1335 N N . SER A 1 161 ? 19.094 -9.032 18.450 1.00 89.00 161 SER A N 1
ATOM 1336 C CA . SER A 1 161 ? 19.916 -8.717 19.632 1.00 89.00 161 SER A CA 1
ATOM 1337 C C . SER A 1 161 ? 21.153 -7.884 19.286 1.00 89.00 161 SER A C 1
ATOM 1339 O O . SER A 1 161 ? 21.507 -6.963 20.023 1.00 89.00 161 SER A O 1
ATOM 1341 N N . LEU A 1 162 ? 21.815 -8.206 18.174 1.00 92.38 162 LEU A N 1
ATOM 1342 C CA . LEU A 1 162 ? 23.016 -7.506 17.724 1.00 92.38 162 LEU A CA 1
ATOM 1343 C C . LEU A 1 162 ? 22.708 -6.116 17.168 1.00 92.38 162 LEU A C 1
ATOM 1345 O O . LEU A 1 162 ? 23.483 -5.193 17.398 1.00 92.38 162 LEU A O 1
ATOM 1349 N N . GLU A 1 163 ? 21.574 -5.943 16.491 1.00 89.75 163 GLU A N 1
ATOM 1350 C CA . GLU A 1 163 ? 21.123 -4.633 16.023 1.00 89.75 163 GLU A CA 1
ATOM 1351 C C . GLU A 1 163 ? 20.803 -3.686 17.185 1.00 89.75 163 GLU A C 1
ATOM 1353 O O . GLU A 1 163 ? 21.263 -2.544 17.186 1.00 89.75 163 GLU A O 1
ATOM 1358 N N . ILE A 1 164 ? 20.078 -4.172 18.201 1.00 85.94 164 ILE A N 1
ATOM 1359 C CA . ILE A 1 164 ? 19.777 -3.400 19.416 1.00 85.94 164 ILE A CA 1
ATOM 1360 C C . ILE A 1 164 ? 21.080 -2.973 20.103 1.00 85.94 164 ILE A C 1
ATOM 1362 O O . ILE A 1 164 ? 21.247 -1.799 20.444 1.00 85.94 164 ILE A O 1
ATOM 1366 N N . ALA A 1 165 ? 22.024 -3.906 20.263 1.00 89.81 165 ALA A N 1
ATOM 1367 C CA . ALA A 1 165 ? 23.320 -3.614 20.864 1.00 89.81 165 ALA A CA 1
ATOM 1368 C C . ALA A 1 165 ? 24.111 -2.583 20.042 1.00 89.81 165 ALA A C 1
ATOM 1370 O O . ALA A 1 165 ? 24.621 -1.622 20.611 1.00 89.81 165 ALA A O 1
ATOM 1371 N N . MET A 1 166 ? 24.165 -2.733 18.714 1.00 91.50 166 MET A N 1
ATOM 1372 C CA . MET A 1 166 ? 24.841 -1.801 17.807 1.00 91.50 166 MET A CA 1
ATOM 1373 C C . MET A 1 166 ? 24.271 -0.382 17.920 1.00 91.50 166 MET A C 1
ATOM 1375 O O . MET A 1 166 ? 25.031 0.568 18.098 1.00 91.50 166 MET A O 1
ATOM 1379 N N . MET A 1 167 ? 22.942 -0.240 17.847 1.00 87.06 167 MET A N 1
ATOM 1380 C CA . MET A 1 167 ? 22.260 1.052 17.971 1.00 87.06 167 MET A CA 1
ATOM 1381 C C . MET A 1 167 ? 22.566 1.715 19.311 1.00 87.06 167 MET A C 1
ATOM 1383 O O . MET A 1 167 ? 22.888 2.901 19.367 1.00 87.06 167 MET A O 1
ATOM 1387 N N . ARG A 1 168 ? 22.515 0.943 20.398 1.00 86.75 168 ARG A N 1
ATOM 1388 C CA . ARG A 1 168 ? 22.806 1.450 21.736 1.00 86.75 168 ARG A CA 1
ATOM 1389 C C . ARG A 1 168 ? 24.261 1.889 21.886 1.00 86.75 168 ARG A C 1
ATOM 1391 O O . ARG A 1 168 ? 24.509 2.979 22.388 1.00 86.75 168 ARG A O 1
ATOM 1398 N N . ILE A 1 169 ? 25.209 1.080 21.411 1.00 89.56 169 ILE A N 1
ATOM 1399 C CA . ILE A 1 169 ? 26.639 1.415 21.424 1.00 89.56 169 ILE A CA 1
ATOM 1400 C C . ILE A 1 169 ? 26.898 2.693 20.616 1.00 89.56 169 ILE A C 1
ATOM 1402 O O . ILE A 1 169 ? 27.612 3.568 21.095 1.00 89.56 169 ILE A O 1
ATOM 1406 N N . PHE A 1 170 ? 26.283 2.839 19.438 1.00 90.38 170 PHE A N 1
ATOM 1407 C CA . PHE A 1 170 ? 26.402 4.041 18.606 1.00 90.38 170 PHE A CA 1
ATOM 1408 C C . PHE A 1 170 ? 25.969 5.308 19.360 1.00 90.38 170 PHE A C 1
ATOM 1410 O O . PHE A 1 170 ? 26.738 6.268 19.447 1.00 90.38 170 PHE A O 1
ATOM 1417 N N . TRP A 1 171 ? 24.770 5.307 19.954 1.00 86.88 171 TRP A N 1
ATOM 1418 C CA . TRP A 1 171 ? 24.251 6.471 20.681 1.00 86.88 171 TRP A CA 1
ATOM 1419 C C . TRP A 1 171 ? 24.993 6.743 21.997 1.00 86.88 171 TRP A C 1
ATOM 1421 O O . TRP A 1 171 ? 25.247 7.903 22.323 1.00 86.88 171 TRP A O 1
ATOM 1431 N N . ASP A 1 172 ? 25.394 5.708 22.739 1.00 87.69 172 ASP A N 1
ATOM 1432 C CA . ASP A 1 172 ? 26.200 5.858 23.959 1.00 87.69 172 ASP A CA 1
ATOM 1433 C C . ASP A 1 172 ? 27.576 6.466 23.645 1.00 87.69 172 ASP A C 1
ATOM 1435 O O . ASP A 1 172 ? 28.008 7.410 24.313 1.00 87.69 172 ASP A O 1
ATOM 1439 N N . SER A 1 173 ? 28.247 5.986 22.592 1.00 89.62 173 SER A N 1
ATOM 1440 C CA . SER A 1 173 ? 29.528 6.540 22.145 1.00 89.62 173 SER A CA 1
ATOM 1441 C C . SER A 1 173 ? 29.395 7.980 21.658 1.00 89.62 173 SER A C 1
ATOM 1443 O O . SER A 1 173 ? 30.252 8.798 21.992 1.00 89.62 173 SER A O 1
ATOM 1445 N N . ARG A 1 174 ? 28.327 8.337 20.933 1.00 90.19 174 ARG A N 1
ATOM 1446 C CA . ARG A 1 174 ? 28.085 9.731 20.517 1.00 90.19 174 ARG A CA 1
ATOM 1447 C C . ARG A 1 174 ? 27.879 10.662 21.707 1.00 90.19 174 ARG A C 1
ATOM 1449 O O . ARG A 1 174 ? 28.552 11.688 21.775 1.00 90.19 174 ARG A O 1
ATOM 1456 N N . ARG A 1 175 ? 27.017 10.294 22.661 1.00 88.88 175 ARG A N 1
ATOM 1457 C CA . ARG A 1 175 ? 26.780 11.085 23.884 1.00 88.88 175 ARG A CA 1
ATOM 1458 C C . ARG A 1 175 ? 28.053 11.286 24.695 1.00 88.88 175 ARG A C 1
ATOM 1460 O O . ARG A 1 175 ? 28.327 12.397 25.134 1.00 88.88 175 ARG A O 1
ATOM 1467 N N . LYS A 1 176 ? 28.889 10.248 24.817 1.00 89.06 176 LYS A N 1
ATOM 1468 C CA . LYS A 1 176 ? 30.192 10.366 25.488 1.00 89.06 176 LYS A CA 1
ATOM 1469 C C . LYS A 1 176 ? 31.112 11.401 24.823 1.00 89.06 176 LYS A C 1
ATOM 1471 O O . LYS A 1 176 ? 31.810 12.117 25.533 1.00 89.06 176 LYS A O 1
ATOM 1476 N N . HIS A 1 177 ? 31.144 11.462 23.491 1.00 87.62 177 HIS A N 1
ATOM 1477 C CA . HIS A 1 177 ? 32.062 12.340 22.752 1.00 87.62 177 HIS A CA 1
ATOM 1478 C C . HIS A 1 177 ? 31.540 13.769 22.558 1.00 87.62 177 HIS A C 1
ATOM 1480 O O . HIS A 1 177 ? 32.340 14.699 22.528 1.00 87.62 177 HIS A O 1
ATOM 1486 N N . LEU A 1 178 ? 30.225 13.944 22.404 1.00 88.00 178 LEU A N 1
ATOM 1487 C CA . LEU A 1 178 ? 29.600 15.222 22.039 1.00 88.00 178 LEU A CA 1
ATOM 1488 C C . LEU A 1 178 ? 28.816 15.877 23.192 1.00 88.00 178 LEU A C 1
ATOM 1490 O O . LEU A 1 178 ? 28.398 17.024 23.062 1.00 88.00 178 LEU A O 1
ATOM 1494 N N . GLY A 1 179 ? 28.621 15.179 24.316 1.00 86.38 179 GLY A N 1
ATOM 1495 C CA . GLY A 1 179 ? 27.669 15.566 25.363 1.00 86.38 179 GLY A CA 1
ATOM 1496 C C . GLY A 1 179 ? 26.233 15.152 25.019 1.00 86.38 179 GLY A C 1
ATOM 1497 O O . GLY A 1 179 ? 25.947 14.766 23.886 1.00 86.38 179 GLY A O 1
ATOM 1498 N N . ASP A 1 180 ? 25.319 15.208 25.991 1.00 75.88 180 ASP A N 1
ATOM 1499 C CA . ASP A 1 180 ? 23.938 14.730 25.808 1.00 75.88 180 ASP A CA 1
ATOM 1500 C C . ASP A 1 180 ? 23.147 15.563 24.780 1.00 75.88 180 ASP A C 1
ATOM 1502 O O . ASP A 1 180 ? 22.443 14.993 23.945 1.00 75.88 180 ASP A O 1
ATOM 1506 N N . ASP A 1 181 ? 23.314 16.889 24.775 1.00 74.00 181 ASP A N 1
ATOM 1507 C CA . ASP A 1 181 ? 22.559 17.793 23.894 1.00 74.00 181 ASP A CA 1
ATOM 1508 C C . ASP A 1 181 ? 22.911 17.612 22.409 1.00 74.00 181 ASP A C 1
ATOM 1510 O O . ASP A 1 181 ? 22.028 17.478 21.563 1.00 74.00 181 ASP A O 1
ATOM 1514 N N . GLU A 1 182 ? 24.203 17.581 22.065 1.00 74.44 182 GLU A N 1
ATOM 1515 C CA . GLU A 1 182 ? 24.659 17.358 20.683 1.00 74.44 182 GLU A CA 1
ATOM 1516 C C . GLU A 1 182 ? 24.662 15.867 20.309 1.00 74.44 182 GLU A C 1
ATOM 1518 O O . GLU A 1 182 ? 24.410 15.505 19.157 1.00 74.44 182 GLU A O 1
ATOM 1523 N N . GLY A 1 183 ? 24.906 14.976 21.274 1.00 72.38 183 GLY A N 1
ATOM 1524 C CA . GLY A 1 183 ? 24.951 13.529 21.070 1.00 72.38 183 GLY A CA 1
ATOM 1525 C C . GLY A 1 183 ? 23.603 12.919 20.691 1.00 72.38 183 GLY A C 1
ATOM 1526 O O . GLY A 1 183 ? 23.583 11.954 19.925 1.00 72.38 183 GLY A O 1
ATOM 1527 N N . ASN A 1 184 ? 22.497 13.505 21.162 1.00 72.06 184 ASN A N 1
ATOM 1528 C CA . ASN A 1 184 ? 21.132 13.093 20.820 1.00 72.06 184 ASN A CA 1
ATOM 1529 C C . ASN A 1 184 ? 20.635 13.656 19.475 1.00 72.06 184 ASN A C 1
ATOM 1531 O O . ASN A 1 184 ? 19.593 13.224 18.979 1.00 72.06 184 ASN A O 1
ATOM 1535 N N . LYS A 1 185 ? 21.356 14.596 18.848 1.00 71.06 185 LYS A N 1
ATOM 1536 C CA . LYS A 1 185 ? 20.985 15.095 17.516 1.00 71.06 185 LYS A CA 1
ATOM 1537 C C . LYS A 1 185 ? 21.304 14.057 16.444 1.00 71.06 185 LYS A C 1
ATOM 1539 O O . LYS A 1 185 ? 22.388 13.469 16.422 1.00 71.06 185 LYS A O 1
ATOM 1544 N N . VAL A 1 186 ? 20.362 13.877 15.517 1.00 67.06 186 VAL A N 1
ATOM 1545 C CA . VAL A 1 186 ? 20.479 12.917 14.411 1.00 67.06 186 VAL A CA 1
ATOM 1546 C C . VAL A 1 186 ? 21.596 13.343 13.438 1.00 67.06 186 VAL A C 1
ATOM 1548 O O . VAL A 1 186 ? 21.509 14.436 12.870 1.00 67.06 186 VAL A O 1
ATOM 1551 N N . PRO A 1 187 ? 22.641 12.515 13.234 1.00 68.75 187 PRO A N 1
ATOM 1552 C CA . PRO A 1 187 ? 23.725 12.788 12.284 1.00 68.75 187 PRO A CA 1
ATOM 1553 C C . PRO A 1 187 ? 23.331 12.539 10.819 1.00 68.75 187 PRO A C 1
ATOM 1555 O O . PRO A 1 187 ? 22.244 12.059 10.522 1.00 68.75 187 PRO A O 1
ATOM 1558 N N . THR A 1 188 ? 24.251 12.825 9.890 1.00 68.44 188 THR A N 1
ATOM 1559 C CA . THR A 1 188 ? 24.086 12.587 8.439 1.00 68.44 188 THR A CA 1
ATOM 1560 C C . THR A 1 188 ? 23.929 11.115 8.063 1.00 68.44 188 THR A C 1
ATOM 1562 O O . THR A 1 188 ? 23.432 10.801 6.986 1.00 68.44 188 THR A O 1
ATOM 1565 N N . TRP A 1 189 ? 24.381 10.205 8.923 1.00 79.94 189 TRP A N 1
ATOM 1566 C CA . TRP A 1 189 ? 24.189 8.773 8.768 1.00 79.94 189 TRP A CA 1
ATOM 1567 C C . TRP A 1 189 ? 24.005 8.128 10.131 1.00 79.94 189 TRP A C 1
ATOM 1569 O O . TRP A 1 189 ? 24.765 8.401 11.059 1.00 79.94 189 TRP A O 1
ATOM 1579 N N . ILE A 1 190 ? 23.040 7.224 10.213 1.00 74.75 190 ILE A N 1
ATOM 1580 C CA . ILE A 1 190 ? 22.794 6.370 11.369 1.00 74.75 190 ILE A CA 1
ATOM 1581 C C . ILE A 1 190 ? 22.787 4.906 10.915 1.00 74.75 190 ILE A C 1
ATOM 1583 O O . ILE A 1 190 ? 22.503 4.640 9.742 1.00 74.75 190 ILE A O 1
ATOM 1587 N N . PRO A 1 191 ? 23.083 3.954 11.815 1.00 74.50 191 PRO A N 1
ATOM 1588 C CA . PRO A 1 191 ? 22.940 2.536 11.508 1.00 74.50 191 PRO A CA 1
ATOM 1589 C C . PRO A 1 191 ? 21.515 2.206 11.047 1.00 74.50 191 PRO A C 1
ATOM 1591 O O . PRO A 1 191 ? 20.550 2.855 11.454 1.00 74.50 191 PRO A O 1
ATOM 1594 N N . THR A 1 192 ? 21.367 1.193 10.196 1.00 75.44 192 THR A N 1
ATOM 1595 C CA . THR A 1 192 ? 20.061 0.846 9.622 1.00 75.44 192 THR A CA 1
ATOM 1596 C C . THR A 1 192 ? 19.217 0.102 10.658 1.00 75.44 192 THR A C 1
ATOM 1598 O O . THR A 1 192 ? 19.678 -0.897 11.213 1.00 75.44 192 THR A O 1
ATOM 1601 N N . SER A 1 193 ? 17.974 0.537 10.890 1.00 71.69 193 SER A N 1
ATOM 1602 C CA . SER A 1 193 ? 16.998 -0.252 11.654 1.00 71.69 193 SER A CA 1
ATOM 1603 C C . SER A 1 193 ? 16.273 -1.238 10.735 1.00 71.69 193 SER A C 1
ATOM 1605 O O . SER A 1 193 ? 15.827 -0.866 9.648 1.00 71.69 193 SER A O 1
ATOM 1607 N N . ARG A 1 194 ? 16.183 -2.508 11.138 1.00 78.44 194 ARG A N 1
ATOM 1608 C CA . ARG A 1 194 ? 15.616 -3.605 10.348 1.00 78.44 194 ARG A CA 1
ATOM 1609 C C . ARG A 1 194 ? 14.485 -4.271 11.117 1.00 78.44 194 ARG A C 1
ATOM 1611 O O . ARG A 1 194 ? 14.614 -4.650 12.280 1.00 78.44 194 ARG A O 1
ATOM 1618 N N . ALA A 1 195 ? 13.386 -4.512 10.415 1.00 71.12 195 ALA A N 1
ATOM 1619 C CA . ALA A 1 195 ? 12.253 -5.255 10.942 1.00 71.12 195 ALA A CA 1
ATOM 1620 C C . ALA A 1 195 ? 12.542 -6.763 10.877 1.00 71.12 195 ALA A C 1
ATOM 1622 O O . ALA A 1 195 ? 12.212 -7.426 9.893 1.00 71.12 195 ALA A O 1
ATOM 1623 N N . TRP A 1 196 ? 13.214 -7.309 11.899 1.00 79.56 196 TRP A N 1
ATOM 1624 C CA . TRP A 1 196 ? 13.502 -8.746 12.053 1.00 79.56 196 TRP A CA 1
ATOM 1625 C C . TRP A 1 196 ? 12.235 -9.584 12.317 1.00 79.56 196 TRP A C 1
ATOM 1627 O O . TRP A 1 196 ? 12.253 -10.429 13.203 1.00 79.56 196 TRP A O 1
ATOM 1637 N N . ASP A 1 197 ? 11.144 -9.354 11.586 1.00 71.56 197 ASP A N 1
ATOM 1638 C CA . ASP A 1 197 ? 9.769 -9.767 11.896 1.00 71.56 197 ASP A CA 1
ATOM 1639 C C . ASP A 1 197 ? 9.602 -11.232 12.294 1.00 71.56 197 ASP A C 1
ATOM 1641 O O . ASP A 1 197 ? 10.034 -12.152 11.597 1.00 71.56 197 ASP A O 1
ATOM 1645 N N . ALA A 1 198 ? 8.871 -11.466 13.381 1.00 72.88 198 ALA A N 1
ATOM 1646 C CA . ALA A 1 198 ? 8.546 -12.812 13.810 1.00 72.88 198 ALA A CA 1
ATOM 1647 C C . ALA A 1 198 ? 7.718 -13.547 12.727 1.00 72.88 198 ALA A C 1
ATOM 1649 O O . ALA A 1 198 ? 6.683 -13.044 12.277 1.00 72.88 198 ALA A O 1
ATOM 1650 N N . PRO A 1 199 ? 8.108 -14.771 12.328 1.00 75.31 199 PRO A N 1
ATOM 1651 C CA . PRO A 1 199 ? 7.329 -15.600 11.416 1.00 75.31 199 PRO A CA 1
ATOM 1652 C C . PRO A 1 199 ? 5.874 -15.789 11.876 1.00 75.31 199 PRO A C 1
ATOM 1654 O O . PRO A 1 199 ? 5.607 -16.039 13.051 1.00 75.31 199 PRO A O 1
ATOM 1657 N N . GLN A 1 200 ? 4.923 -15.784 10.934 1.00 77.69 200 GLN A N 1
ATOM 1658 C CA . GLN A 1 200 ? 3.480 -15.912 11.219 1.00 77.69 200 GLN A CA 1
ATOM 1659 C C . GLN A 1 200 ? 3.114 -17.160 12.048 1.00 77.69 200 GLN A C 1
ATOM 1661 O O . GLN A 1 200 ? 2.142 -17.138 12.801 1.00 77.69 200 GLN A O 1
ATOM 1666 N N . ILE A 1 201 ? 3.892 -18.242 11.940 1.00 72.94 201 ILE A N 1
ATOM 1667 C CA . ILE A 1 201 ? 3.702 -19.469 12.725 1.00 72.94 201 ILE A CA 1
ATOM 1668 C C . ILE A 1 201 ? 3.845 -19.219 14.235 1.00 72.94 201 ILE A C 1
ATOM 1670 O O . ILE A 1 201 ? 3.145 -19.848 15.024 1.00 72.94 201 ILE A O 1
ATOM 1674 N N . LEU A 1 202 ? 4.690 -18.269 14.657 1.00 81.31 202 LEU A N 1
ATOM 1675 C CA . LEU A 1 202 ? 4.846 -17.911 16.067 1.00 81.31 202 LEU A CA 1
ATOM 1676 C C . LEU A 1 202 ? 3.550 -17.302 16.618 1.00 81.31 202 LEU A C 1
ATOM 1678 O O . LEU A 1 202 ? 3.082 -17.710 17.678 1.00 81.31 202 LEU A O 1
ATOM 1682 N N . PHE A 1 203 ? 2.912 -16.419 15.847 1.00 85.88 203 PHE A N 1
ATOM 1683 C CA . PHE A 1 203 ? 1.603 -15.853 16.181 1.00 85.88 203 PHE A CA 1
ATOM 1684 C C . PHE A 1 203 ? 0.486 -16.905 16.159 1.00 85.88 203 PHE A C 1
ATOM 1686 O O . PHE A 1 203 ? -0.406 -16.862 16.998 1.00 85.88 203 PHE A O 1
ATOM 1693 N N . GLN A 1 204 ? 0.552 -17.897 15.263 1.00 83.12 204 GLN A N 1
ATOM 1694 C CA . GLN A 1 204 ? -0.381 -19.034 15.276 1.00 83.12 204 GLN A CA 1
ATOM 1695 C C . GLN A 1 204 ? -0.212 -19.901 16.534 1.00 83.12 204 GLN A C 1
ATOM 1697 O O . GLN A 1 204 ? -1.204 -20.320 17.129 1.00 83.12 204 GLN A O 1
ATOM 1702 N N . ARG A 1 205 ? 1.032 -20.138 16.981 1.00 82.38 205 ARG A N 1
ATOM 1703 C CA . ARG A 1 205 ? 1.323 -20.853 18.238 1.00 82.38 205 ARG A CA 1
ATOM 1704 C C . ARG A 1 205 ? 0.822 -20.073 19.456 1.00 82.38 205 ARG A C 1
ATOM 1706 O O . ARG A 1 205 ? 0.257 -20.684 20.359 1.00 82.38 205 ARG A O 1
ATOM 1713 N N . LEU A 1 206 ? 1.005 -18.752 19.474 1.00 85.38 206 LEU A N 1
ATOM 1714 C CA . LEU A 1 206 ? 0.467 -17.867 20.513 1.00 85.38 206 LEU A CA 1
ATOM 1715 C C . LEU A 1 206 ? -1.070 -17.916 20.541 1.00 85.38 206 LEU A C 1
ATOM 1717 O O . LEU A 1 206 ? -1.644 -18.188 21.593 1.00 85.38 206 LEU A O 1
ATOM 1721 N N . ALA A 1 207 ? -1.733 -17.780 19.388 1.00 84.31 207 ALA A N 1
ATOM 1722 C CA . ALA A 1 207 ? -3.189 -17.900 19.278 1.00 84.31 207 ALA A CA 1
ATOM 1723 C C . ALA A 1 207 ? -3.697 -19.258 19.802 1.00 84.31 207 ALA A C 1
ATOM 1725 O O . ALA A 1 207 ? -4.619 -19.314 20.611 1.00 84.31 207 ALA A O 1
ATOM 1726 N N . HIS A 1 208 ? -3.034 -20.362 19.435 1.00 80.81 208 HIS A N 1
ATOM 1727 C CA . HIS A 1 208 ? -3.364 -21.702 19.940 1.00 80.81 208 HIS A CA 1
ATOM 1728 C C . HIS A 1 208 ? -3.148 -21.844 21.461 1.00 80.81 208 HIS A C 1
ATOM 1730 O O . HIS A 1 208 ? -3.772 -22.681 22.115 1.00 80.81 208 HIS A O 1
ATOM 1736 N N . ARG A 1 209 ? -2.264 -21.035 22.057 1.00 79.31 209 ARG A N 1
ATOM 1737 C CA . ARG A 1 209 ? -2.053 -20.973 23.512 1.00 79.31 209 ARG A CA 1
ATOM 1738 C C . ARG A 1 209 ? -3.055 -20.065 24.237 1.00 79.31 209 ARG A C 1
ATOM 1740 O O . ARG A 1 209 ? -2.953 -19.946 25.453 1.00 79.31 209 ARG A O 1
ATOM 1747 N N . GLY A 1 210 ? -4.037 -19.499 23.532 1.00 7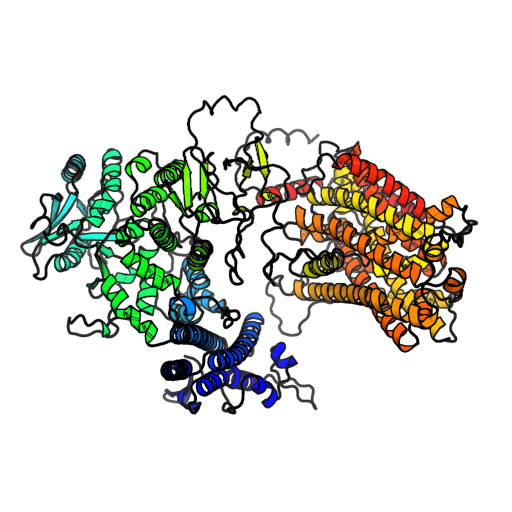7.62 210 GLY A N 1
ATOM 1748 C CA . GLY A 1 210 ? -5.120 -18.705 24.119 1.00 77.62 210 GLY A CA 1
ATOM 1749 C C . GLY A 1 210 ? -4.830 -17.206 24.225 1.00 77.62 210 GLY A C 1
ATOM 1750 O O . GLY A 1 210 ? -5.486 -16.532 25.015 1.00 77.62 210 GLY A O 1
ATOM 1751 N N . TRP A 1 211 ? -3.860 -16.690 23.463 1.00 84.88 211 TRP A N 1
ATOM 1752 C CA . TRP A 1 211 ? -3.621 -15.247 23.344 1.00 84.88 211 TRP A CA 1
ATOM 1753 C C . TRP A 1 211 ? -4.732 -14.569 22.534 1.00 84.88 211 TRP A C 1
ATOM 1755 O O . TRP A 1 211 ? -5.186 -15.104 21.518 1.00 84.88 211 TRP A O 1
ATOM 1765 N N . CYS A 1 212 ? -5.154 -13.385 22.973 1.00 84.12 212 CYS A N 1
ATOM 1766 C CA . CYS A 1 212 ? -6.203 -12.597 22.330 1.00 84.12 212 CYS A CA 1
ATOM 1767 C C . CYS A 1 212 ? -5.730 -12.015 20.982 1.00 84.12 212 CYS A C 1
ATOM 1769 O O . CYS A 1 212 ? -4.587 -11.566 20.888 1.00 84.12 212 CYS A O 1
ATOM 1771 N N . PRO A 1 213 ? -6.587 -11.941 19.943 1.00 86.56 213 PRO A N 1
ATOM 1772 C CA . PRO A 1 213 ? -6.268 -11.275 18.678 1.00 86.56 213 PRO A CA 1
ATOM 1773 C C . PRO A 1 213 ? -5.702 -9.853 18.825 1.00 86.56 213 PRO A C 1
ATOM 1775 O O . PRO A 1 213 ? -4.727 -9.536 18.149 1.00 86.56 213 PRO A O 1
ATOM 1778 N N . LEU A 1 214 ? -6.239 -9.035 19.741 1.00 84.69 214 LEU A N 1
ATOM 1779 C CA . LEU A 1 214 ? -5.692 -7.707 20.052 1.00 84.69 214 LEU A CA 1
ATOM 1780 C C . LEU A 1 214 ? -4.276 -7.802 20.640 1.00 84.69 214 LEU A C 1
ATOM 1782 O O . LEU A 1 214 ? -3.396 -7.050 20.242 1.00 84.69 214 LEU A O 1
ATOM 1786 N N . GLU A 1 215 ? -4.021 -8.750 21.545 1.00 85.81 215 GLU A N 1
ATOM 1787 C CA . GLU A 1 215 ? -2.688 -8.946 22.138 1.00 85.81 215 GLU A CA 1
ATOM 1788 C C . GLU A 1 215 ? -1.660 -9.371 21.075 1.00 85.81 215 GLU A C 1
ATOM 1790 O O . GLU A 1 215 ? -0.503 -8.961 21.132 1.00 85.81 215 GLU A O 1
ATOM 1795 N N . LEU A 1 216 ? -2.074 -10.150 20.068 1.00 87.62 216 LEU A N 1
ATOM 1796 C CA . LEU A 1 216 ? -1.219 -10.500 18.930 1.00 87.62 216 LEU A CA 1
ATOM 1797 C C . LEU A 1 216 ? -0.885 -9.272 18.068 1.00 87.62 216 LEU A C 1
ATOM 1799 O O . LEU A 1 216 ? 0.249 -9.168 17.595 1.00 87.62 216 LEU A O 1
ATOM 1803 N N . THR A 1 217 ? -1.836 -8.349 17.883 1.00 85.19 217 THR A N 1
ATOM 1804 C CA . THR A 1 217 ? -1.595 -7.046 17.238 1.00 85.19 217 THR A CA 1
ATOM 1805 C C . THR A 1 217 ? -0.626 -6.208 18.067 1.00 85.19 217 THR A C 1
ATOM 1807 O O . THR A 1 217 ? 0.388 -5.758 17.541 1.00 85.19 217 THR A O 1
ATOM 1810 N N . MET A 1 218 ? -0.854 -6.097 19.380 1.00 82.94 218 MET A N 1
ATOM 1811 C CA . MET A 1 218 ? 0.035 -5.379 20.301 1.00 82.94 218 MET A CA 1
ATOM 1812 C C . MET A 1 218 ? 1.465 -5.928 20.265 1.00 82.94 218 MET A C 1
ATOM 1814 O O . MET A 1 218 ? 2.418 -5.150 20.236 1.00 82.94 218 MET A O 1
ATOM 1818 N N . LEU A 1 219 ? 1.620 -7.258 20.247 1.00 84.44 219 LEU A N 1
ATOM 1819 C CA . LEU A 1 219 ? 2.913 -7.933 20.109 1.00 84.44 219 LEU A CA 1
ATOM 1820 C C . LEU A 1 219 ? 3.595 -7.602 18.781 1.00 84.44 219 LEU A C 1
ATOM 1822 O O . LEU A 1 219 ? 4.805 -7.426 18.753 1.00 84.44 219 LEU A O 1
ATOM 1826 N N . ARG A 1 220 ? 2.835 -7.515 17.688 1.00 82.50 220 ARG A N 1
ATOM 1827 C CA . ARG A 1 220 ? 3.374 -7.206 16.360 1.00 82.50 220 ARG A CA 1
ATOM 1828 C C . ARG A 1 220 ? 3.793 -5.744 16.216 1.00 82.50 220 ARG A C 1
ATOM 1830 O O . ARG A 1 220 ? 4.794 -5.479 15.566 1.00 82.50 220 ARG A O 1
ATOM 1837 N N . GLU A 1 221 ? 3.018 -4.819 16.773 1.00 76.38 221 GLU A N 1
ATOM 1838 C CA . GLU A 1 221 ? 3.228 -3.378 16.586 1.00 76.38 221 GLU A CA 1
ATOM 1839 C C . GLU A 1 221 ? 4.283 -2.798 17.532 1.00 76.38 221 GLU A C 1
ATOM 1841 O O . GLU A 1 221 ? 4.964 -1.839 17.175 1.00 76.38 221 GLU A O 1
ATOM 1846 N N . ASN A 1 222 ? 4.429 -3.364 18.736 1.00 75.75 222 ASN A N 1
ATOM 1847 C CA . ASN A 1 222 ? 5.191 -2.712 19.806 1.00 75.75 222 ASN A CA 1
ATOM 1848 C C . ASN A 1 222 ? 6.421 -3.483 20.294 1.00 75.75 222 ASN A C 1
ATOM 1850 O O . ASN A 1 222 ? 7.174 -2.961 21.119 1.00 75.75 222 ASN A O 1
ATOM 1854 N N . PHE A 1 223 ? 6.628 -4.716 19.832 1.00 79.69 223 PHE A N 1
ATOM 1855 C CA . PHE A 1 223 ? 7.689 -5.583 20.335 1.00 79.69 223 PHE A CA 1
ATOM 1856 C C . PHE A 1 223 ? 8.497 -6.207 19.196 1.00 79.69 223 PHE A C 1
ATOM 1858 O O . PHE A 1 223 ? 7.948 -6.586 18.162 1.00 79.69 223 PHE A O 1
ATOM 1865 N N . TYR A 1 224 ? 9.809 -6.352 19.399 1.00 79.50 224 TYR A N 1
ATOM 1866 C CA . TYR A 1 224 ? 10.662 -7.056 18.447 1.00 79.50 224 TYR A CA 1
ATOM 1867 C C . TYR A 1 224 ? 10.548 -8.576 18.617 1.00 79.50 224 TYR A C 1
ATOM 1869 O O . TYR A 1 224 ? 9.935 -9.116 19.542 1.00 79.50 224 TYR A O 1
ATOM 1877 N N . THR A 1 225 ? 11.159 -9.309 17.691 1.00 81.00 225 THR A N 1
ATOM 1878 C CA . THR A 1 225 ? 11.069 -10.772 17.625 1.00 81.00 225 THR A CA 1
ATOM 1879 C C . THR A 1 225 ? 11.548 -11.476 18.886 1.00 81.00 225 THR A C 1
ATOM 1881 O O . THR A 1 225 ? 10.969 -12.494 19.260 1.00 81.00 225 THR A O 1
ATOM 1884 N N . ASN A 1 226 ? 12.551 -10.940 19.581 1.00 81.94 226 ASN A N 1
ATOM 1885 C CA . ASN A 1 226 ? 13.040 -11.521 20.831 1.00 81.94 226 ASN A CA 1
ATOM 1886 C C . ASN A 1 226 ? 11.990 -11.478 21.944 1.00 81.94 226 ASN A C 1
ATOM 1888 O O . ASN A 1 226 ? 11.792 -12.461 22.661 1.00 81.94 226 ASN A O 1
ATOM 1892 N N . GLU A 1 227 ? 11.276 -10.367 22.052 1.00 81.88 227 GLU A N 1
ATOM 1893 C CA . GLU A 1 227 ? 10.196 -10.148 23.002 1.00 81.88 227 GLU A CA 1
ATOM 1894 C C . GLU A 1 227 ? 8.980 -11.021 22.667 1.00 81.88 227 GLU A C 1
ATOM 1896 O O . GLU A 1 227 ? 8.395 -11.624 23.564 1.00 81.88 227 GLU A O 1
ATOM 1901 N N . ILE A 1 228 ? 8.650 -11.193 21.383 1.00 85.19 228 ILE A N 1
ATOM 1902 C CA . ILE A 1 228 ? 7.571 -12.096 20.945 1.00 85.19 228 ILE A CA 1
ATOM 1903 C C . ILE A 1 228 ? 7.938 -13.564 21.227 1.00 85.19 228 ILE A C 1
ATOM 1905 O O . ILE A 1 228 ? 7.105 -14.344 21.699 1.00 85.19 228 ILE A O 1
ATOM 1909 N N . ILE A 1 229 ? 9.197 -13.960 20.990 1.00 82.56 229 ILE A N 1
ATOM 1910 C CA . ILE A 1 229 ? 9.703 -15.292 21.359 1.00 82.56 229 ILE A CA 1
ATOM 1911 C C . ILE A 1 229 ? 9.609 -15.486 22.875 1.00 82.56 229 ILE A C 1
ATOM 1913 O O . ILE A 1 229 ? 9.191 -16.559 23.317 1.00 82.56 229 ILE A O 1
ATOM 1917 N N . TYR A 1 230 ? 9.951 -14.470 23.666 1.00 81.81 230 TYR A N 1
ATOM 1918 C CA . TYR A 1 230 ? 9.815 -14.511 25.119 1.00 81.81 230 TYR A CA 1
ATOM 1919 C C . TYR A 1 230 ? 8.347 -14.671 25.547 1.00 81.81 230 TYR A C 1
ATOM 1921 O O . TYR A 1 230 ? 8.036 -15.600 26.293 1.00 81.81 230 TYR A O 1
ATOM 1929 N N . ALA A 1 231 ? 7.430 -13.872 24.990 1.00 82.56 231 ALA A N 1
ATOM 1930 C CA . ALA A 1 231 ? 5.987 -13.985 25.230 1.00 82.56 231 ALA A CA 1
ATOM 1931 C C . ALA A 1 231 ? 5.472 -15.399 24.929 1.00 82.56 231 ALA A C 1
ATOM 1933 O O . ALA A 1 231 ? 4.692 -15.968 25.689 1.00 82.56 231 ALA A O 1
ATOM 1934 N N . SER A 1 232 ? 5.972 -16.015 23.852 1.00 82.12 232 SER A N 1
ATOM 1935 C CA . SER A 1 232 ? 5.587 -17.376 23.471 1.00 82.12 232 SER A CA 1
ATOM 1936 C C . SER A 1 232 ? 5.977 -18.440 24.495 1.00 82.12 232 SER A C 1
ATOM 1938 O O . SER A 1 232 ? 5.357 -19.502 24.520 1.00 82.12 232 SER A O 1
ATOM 1940 N N . GLN A 1 233 ? 6.979 -18.176 25.335 1.00 78.69 233 GLN A N 1
ATOM 1941 C CA . GLN A 1 233 ? 7.449 -19.085 26.383 1.00 78.69 233 GLN A CA 1
ATOM 1942 C C . GLN A 1 233 ? 6.769 -18.833 27.731 1.00 78.69 233 GLN A C 1
ATOM 1944 O O . GLN A 1 233 ? 6.832 -19.694 28.607 1.00 78.69 233 GLN A O 1
ATOM 1949 N N . MET A 1 234 ? 6.098 -17.694 27.886 1.00 76.69 234 MET A N 1
ATOM 1950 C CA . MET A 1 234 ? 5.412 -17.333 29.114 1.00 76.69 234 MET A CA 1
ATOM 1951 C C . MET A 1 234 ? 4.094 -18.122 29.254 1.00 76.69 234 MET A C 1
ATOM 1953 O O . MET A 1 234 ? 3.292 -18.162 28.314 1.00 76.69 234 MET A O 1
ATOM 1957 N N . PRO A 1 235 ? 3.837 -18.769 30.406 1.00 71.38 235 PRO A N 1
ATOM 1958 C CA . PRO A 1 235 ? 2.557 -19.419 30.657 1.00 71.38 235 PRO A CA 1
ATOM 1959 C C . PRO A 1 235 ? 1.459 -18.365 30.849 1.00 71.38 235 PRO A C 1
ATOM 1961 O O . PRO A 1 235 ? 1.615 -17.438 31.645 1.00 71.38 235 PRO A O 1
ATOM 1964 N N . ARG A 1 236 ? 0.339 -18.518 30.132 1.00 71.94 236 ARG A N 1
ATOM 1965 C CA . ARG A 1 236 ? -0.845 -17.657 30.264 1.00 71.94 236 ARG A CA 1
ATOM 1966 C C . ARG A 1 236 ? -1.819 -18.292 31.249 1.00 71.94 236 ARG A C 1
ATOM 1968 O O . ARG A 1 236 ? -2.157 -19.467 31.111 1.00 71.94 236 ARG A O 1
ATOM 1975 N N . VAL A 1 237 ? -2.237 -17.511 32.235 1.00 64.81 237 VAL A N 1
ATOM 1976 C CA . VAL A 1 237 ? -3.177 -17.914 33.283 1.00 64.81 237 VAL A CA 1
ATOM 1977 C C . VAL A 1 237 ? -4.566 -17.378 32.911 1.00 64.81 237 VAL A C 1
ATOM 1979 O O . VAL A 1 237 ? -4.672 -16.204 32.567 1.00 64.81 237 VAL A O 1
ATOM 1982 N N . GLY A 1 238 ? -5.599 -18.229 32.895 1.00 59.78 238 GLY A N 1
ATOM 1983 C CA . GLY A 1 238 ? -6.982 -17.867 32.522 1.00 59.78 238 GLY A CA 1
ATOM 1984 C C . GLY A 1 238 ? -7.588 -18.732 31.403 1.00 59.78 238 GLY A C 1
ATOM 1985 O O . GLY A 1 238 ? -6.866 -19.404 30.661 1.00 59.78 238 GLY A O 1
ATOM 1986 N N . ASP A 1 239 ? -8.921 -18.732 31.282 1.00 53.66 239 ASP A N 1
ATOM 1987 C CA . ASP A 1 239 ? -9.663 -19.643 30.398 1.00 53.66 239 ASP A CA 1
ATOM 1988 C C . ASP A 1 239 ? -9.538 -19.272 28.902 1.00 53.66 239 ASP A C 1
ATOM 1990 O O . ASP A 1 239 ? -9.582 -18.106 28.498 1.00 53.66 239 ASP A O 1
ATOM 1994 N N . ARG A 1 240 ? -9.359 -20.288 28.047 1.00 53.28 240 ARG A N 1
ATOM 1995 C CA . ARG A 1 240 ? -9.069 -20.136 26.605 1.00 53.28 240 ARG A CA 1
ATOM 1996 C C . ARG A 1 240 ? -10.285 -19.689 25.792 1.00 53.28 240 ARG A C 1
ATOM 1998 O O . ARG A 1 240 ? -10.126 -19.245 24.658 1.00 53.28 240 ARG A O 1
ATOM 2005 N N . GLN A 1 241 ? -11.491 -19.844 26.336 1.00 52.47 241 GLN A N 1
ATOM 2006 C CA . GLN A 1 241 ? -12.741 -19.651 25.595 1.00 52.47 241 GLN A CA 1
ATOM 2007 C C . GLN A 1 241 ? -13.135 -18.174 25.415 1.00 52.47 241 GLN A C 1
ATOM 2009 O O . GLN A 1 241 ? -13.922 -17.863 24.527 1.00 52.47 241 GLN A O 1
ATOM 2014 N N . TRP A 1 242 ? -12.560 -17.249 26.191 1.00 61.94 242 TRP A N 1
ATOM 2015 C CA . TRP A 1 242 ? -13.065 -15.870 26.291 1.00 61.94 242 TRP A CA 1
ATOM 2016 C C . TRP A 1 242 ? -12.686 -14.948 25.125 1.00 61.94 242 TRP A C 1
ATOM 2018 O O . TRP A 1 242 ? -13.289 -13.894 24.959 1.00 61.94 242 TRP A O 1
ATOM 2028 N N . HIS A 1 243 ? -11.715 -15.331 24.289 1.00 76.62 243 HIS A N 1
ATOM 2029 C CA . HIS A 1 243 ? -11.147 -14.436 23.268 1.00 76.62 243 HIS A CA 1
ATOM 2030 C C . HIS A 1 243 ? -11.543 -14.774 21.823 1.00 76.62 243 HIS A C 1
ATOM 2032 O O . HIS A 1 243 ? -10.989 -14.202 20.889 1.00 76.62 243 HIS A O 1
ATOM 2038 N N . GLN A 1 244 ? -12.506 -15.680 21.611 1.00 71.44 244 GLN A N 1
ATOM 2039 C CA . GLN A 1 244 ? -12.949 -16.075 20.261 1.00 71.44 244 GLN A CA 1
ATOM 2040 C C . GLN A 1 244 ? -13.717 -14.968 19.522 1.00 71.44 244 GLN A C 1
ATOM 2042 O O . GLN A 1 244 ? -13.671 -14.906 18.297 1.00 71.44 244 GLN A O 1
ATOM 2047 N N . LEU A 1 245 ? -14.406 -14.095 20.265 1.00 80.25 245 LEU A N 1
ATOM 2048 C CA . LEU A 1 245 ? -15.172 -12.958 19.736 1.00 80.25 245 LEU A CA 1
ATOM 2049 C C . LEU A 1 245 ? -14.340 -11.668 19.636 1.00 80.25 245 LEU A C 1
ATOM 2051 O O . LEU A 1 245 ? -14.851 -10.630 19.214 1.00 80.25 245 LEU A O 1
ATOM 2055 N N . CYS A 1 246 ? -13.077 -11.710 20.060 1.00 83.50 246 CYS A N 1
ATOM 2056 C CA . CYS A 1 246 ? -12.183 -10.562 20.009 1.00 83.50 246 CYS A CA 1
ATOM 2057 C C . CYS A 1 246 ? -11.693 -10.323 18.575 1.00 83.50 246 CYS A C 1
ATOM 2059 O O . CYS A 1 246 ? -11.498 -11.256 17.794 1.00 83.50 246 CYS A O 1
ATOM 2061 N N . ARG A 1 247 ? -11.439 -9.059 18.243 1.00 83.00 247 ARG A N 1
ATOM 2062 C CA . ARG A 1 247 ? -10.880 -8.632 16.957 1.00 83.00 247 ARG A CA 1
ATOM 2063 C C . ARG A 1 247 ? -9.452 -8.118 17.140 1.00 83.00 247 ARG A C 1
ATOM 2065 O O . ARG A 1 247 ? -8.972 -7.958 18.259 1.00 83.00 247 ARG A O 1
ATOM 2072 N N . ALA A 1 248 ? -8.765 -7.870 16.027 1.00 79.56 248 ALA A N 1
ATOM 2073 C CA . ALA A 1 248 ? -7.399 -7.343 16.031 1.00 79.56 248 ALA A CA 1
ATOM 2074 C C . ALA A 1 248 ? -7.298 -5.917 16.609 1.00 79.56 248 ALA A C 1
ATOM 2076 O O . ALA A 1 248 ? -6.221 -5.534 17.054 1.00 79.56 248 ALA A O 1
ATOM 2077 N N . ASP A 1 249 ? -8.403 -5.169 16.603 1.00 72.31 249 ASP A N 1
ATOM 2078 C CA . ASP A 1 249 ? -8.545 -3.790 17.079 1.00 72.31 249 ASP A CA 1
ATOM 2079 C C . ASP A 1 249 ? -9.241 -3.693 18.450 1.00 72.31 249 ASP A C 1
ATOM 2081 O O . ASP A 1 249 ? -9.011 -2.741 19.188 1.00 72.31 249 ASP A O 1
ATOM 2085 N N . ALA A 1 250 ? -10.047 -4.684 18.845 1.00 74.19 250 ALA A N 1
ATOM 2086 C CA . ALA A 1 250 ? -10.837 -4.626 20.074 1.00 74.19 250 ALA A CA 1
ATOM 2087 C C . ALA A 1 250 ? -10.904 -5.968 20.822 1.00 74.19 250 ALA A C 1
ATOM 2089 O O . ALA A 1 250 ? -11.256 -7.008 20.260 1.00 74.19 250 ALA A O 1
ATOM 2090 N N . CYS A 1 251 ? -10.639 -5.927 22.132 1.00 79.06 251 CYS A N 1
ATOM 2091 C CA . CYS A 1 251 ? -10.830 -7.054 23.043 1.00 79.06 251 CYS A CA 1
ATOM 2092 C C . CYS A 1 251 ? -12.209 -6.962 23.708 1.00 79.06 251 CYS A C 1
ATOM 2094 O O . CYS A 1 251 ? -12.432 -6.106 24.559 1.00 79.06 251 CYS A O 1
ATOM 2096 N N . THR A 1 252 ? -13.120 -7.869 23.357 1.00 79.19 252 THR A N 1
ATOM 2097 C CA . THR A 1 252 ? -14.497 -7.911 23.882 1.00 79.19 252 THR A CA 1
ATOM 2098 C C . THR A 1 252 ? -14.666 -8.849 25.077 1.00 79.19 252 THR A C 1
ATOM 2100 O O . THR A 1 252 ? -15.701 -8.807 25.731 1.00 79.19 252 THR A O 1
ATOM 2103 N N . ALA A 1 253 ? -13.644 -9.640 25.423 1.00 74.75 253 ALA A N 1
ATOM 2104 C CA . ALA A 1 253 ? -13.681 -10.614 26.520 1.00 74.75 253 ALA A CA 1
ATOM 2105 C C . ALA A 1 253 ? -14.029 -10.017 27.898 1.00 74.75 253 ALA A C 1
ATOM 2107 O O . ALA A 1 253 ? -14.558 -10.714 28.756 1.00 74.75 253 ALA A O 1
ATOM 2108 N N . ASN A 1 254 ? -13.733 -8.730 28.109 1.00 73.69 254 ASN A N 1
ATOM 2109 C CA . ASN A 1 254 ? -13.998 -8.022 29.364 1.00 73.69 254 ASN A CA 1
ATOM 2110 C C . ASN A 1 254 ? -15.288 -7.189 29.334 1.00 73.69 254 ASN A C 1
ATOM 2112 O O . ASN A 1 254 ? -15.568 -6.467 30.294 1.00 73.69 254 ASN A O 1
ATOM 2116 N N . ASN A 1 255 ? -16.065 -7.261 28.249 1.00 78.06 255 ASN A N 1
ATOM 2117 C CA . ASN A 1 255 ? -17.355 -6.591 28.175 1.00 78.06 255 ASN A CA 1
ATOM 2118 C C . ASN A 1 255 ? -18.369 -7.383 28.994 1.00 78.06 255 ASN A C 1
ATOM 2120 O O . ASN A 1 255 ? -18.624 -8.556 28.733 1.00 78.06 255 ASN A O 1
ATOM 2124 N N . ILE A 1 256 ? -18.927 -6.722 30.000 1.00 75.38 256 ILE A N 1
ATOM 2125 C CA . ILE A 1 256 ? -19.911 -7.312 30.895 1.00 75.38 256 ILE A CA 1
ATOM 2126 C C . ILE A 1 256 ? -21.296 -7.045 30.329 1.00 75.38 256 ILE A C 1
ATOM 2128 O O . ILE A 1 256 ? -21.642 -5.893 30.070 1.00 75.38 256 ILE A O 1
ATOM 2132 N N . ASP A 1 257 ? -22.073 -8.108 30.178 1.00 76.38 257 ASP A N 1
ATOM 2133 C CA . ASP A 1 257 ? -23.511 -8.025 29.978 1.00 76.38 257 ASP A CA 1
ATOM 2134 C C . ASP A 1 257 ? -24.202 -8.013 31.349 1.00 76.38 257 ASP A C 1
ATOM 2136 O O . ASP A 1 257 ? -24.104 -8.960 32.128 1.00 76.38 257 ASP A O 1
ATOM 2140 N N . GLU A 1 258 ? -24.863 -6.900 31.661 1.00 80.62 258 GLU A N 1
ATOM 2141 C CA . GLU A 1 258 ? -25.496 -6.647 32.958 1.00 80.62 258 GLU A CA 1
ATOM 2142 C C . GLU A 1 258 ? -26.647 -7.602 33.273 1.00 80.62 258 GLU A C 1
ATOM 2144 O O . GLU A 1 258 ? -26.935 -7.817 34.449 1.00 80.62 258 GLU A O 1
ATOM 2149 N N . GLU A 1 259 ? -27.278 -8.195 32.257 1.00 81.38 259 GLU A N 1
ATOM 2150 C CA . GLU A 1 259 ? -28.374 -9.147 32.454 1.00 81.38 259 GLU A CA 1
ATOM 2151 C C . GLU A 1 259 ? -27.869 -10.530 32.881 1.00 81.38 259 GLU A C 1
ATOM 2153 O O . GLU A 1 259 ? -28.534 -11.242 33.637 1.00 81.38 259 GLU A O 1
ATOM 2158 N N . THR A 1 260 ? -26.681 -10.918 32.408 1.00 82.12 260 THR A N 1
ATOM 2159 C CA . THR A 1 260 ? -26.103 -12.251 32.633 1.00 82.12 260 THR A CA 1
ATOM 2160 C C . THR A 1 260 ? -24.994 -12.267 33.684 1.00 82.12 260 THR A C 1
ATOM 2162 O O . THR A 1 260 ? -24.622 -13.341 34.172 1.00 82.12 260 THR A O 1
ATOM 2165 N N . TYR A 1 261 ? -24.483 -11.099 34.077 1.00 83.69 261 TYR A N 1
ATOM 2166 C CA . TYR A 1 261 ? -23.405 -10.969 35.047 1.00 83.69 261 TYR A CA 1
ATOM 2167 C C . TYR A 1 261 ? -23.778 -11.494 36.439 1.00 83.69 261 TYR A C 1
ATOM 2169 O O . TYR A 1 261 ? -24.830 -11.180 36.995 1.00 83.69 261 TYR A O 1
ATOM 2177 N N . ARG A 1 262 ? -22.860 -12.253 37.050 1.00 83.94 262 ARG A N 1
ATOM 2178 C CA . ARG A 1 262 ? -22.983 -12.735 38.431 1.00 83.94 262 ARG A CA 1
ATOM 2179 C C . ARG A 1 262 ? -21.719 -12.438 39.223 1.00 83.94 262 ARG A C 1
ATOM 2181 O O . ARG A 1 262 ? -20.617 -12.768 38.786 1.00 83.94 262 ARG A O 1
ATOM 2188 N N . THR A 1 263 ? -21.902 -11.867 40.409 1.00 88.44 263 THR A N 1
ATOM 2189 C CA . THR A 1 263 ? -20.838 -11.693 41.402 1.00 88.44 263 THR A CA 1
ATOM 2190 C C . THR A 1 263 ? -20.298 -13.063 41.820 1.00 88.44 263 THR A C 1
ATOM 2192 O O . THR A 1 263 ? -21.074 -13.991 42.058 1.00 88.44 263 THR A O 1
ATOM 2195 N N . GLN A 1 264 ? -18.974 -13.214 41.878 1.00 88.25 264 GLN A N 1
ATOM 2196 C CA . GLN A 1 264 ? -18.322 -14.499 42.134 1.00 88.25 264 GLN A CA 1
ATOM 2197 C C . GLN A 1 264 ? -17.817 -14.607 43.574 1.00 88.25 264 GLN A C 1
ATOM 2199 O O . GLN A 1 264 ? -17.277 -13.661 44.155 1.00 88.25 264 GLN A O 1
ATOM 2204 N N . HIS A 1 265 ? -17.943 -15.806 44.135 1.00 89.62 265 HIS A N 1
ATOM 2205 C CA . HIS A 1 265 ? -17.296 -16.171 45.389 1.00 89.62 265 HIS A CA 1
ATOM 2206 C C . HIS A 1 265 ? -15.816 -16.490 45.173 1.00 89.62 265 HIS A C 1
ATOM 2208 O O . HIS A 1 265 ? -15.365 -16.735 44.056 1.00 89.62 265 HIS A O 1
ATOM 2214 N N . THR A 1 266 ? -15.055 -16.512 46.262 1.00 84.06 266 THR A N 1
ATOM 2215 C CA . THR A 1 266 ? -13.666 -16.968 46.221 1.00 84.06 266 THR A CA 1
ATOM 2216 C C . THR A 1 266 ? -13.636 -18.482 45.962 1.00 84.06 266 THR A C 1
ATOM 2218 O O . THR A 1 266 ? -14.557 -19.177 46.395 1.00 84.06 266 THR A O 1
ATOM 2221 N N . PRO A 1 267 ? -12.600 -19.031 45.298 1.00 81.38 267 PRO A N 1
ATOM 2222 C CA . PRO A 1 267 ? -12.553 -20.461 44.960 1.00 81.38 267 PRO A CA 1
ATOM 2223 C C . PRO A 1 267 ? -12.657 -21.406 46.169 1.00 81.38 267 PRO A C 1
ATOM 2225 O O . PRO A 1 267 ? -13.138 -22.526 46.044 1.00 81.38 267 PRO A O 1
ATOM 2228 N N . GLU A 1 268 ? -12.217 -20.950 47.343 1.00 81.69 268 GLU A N 1
ATOM 2229 C CA . GLU A 1 268 ? -12.237 -21.702 48.607 1.00 81.69 268 GLU A CA 1
ATOM 2230 C C . GLU A 1 268 ? -13.570 -21.572 49.370 1.00 81.69 268 GLU A C 1
ATOM 2232 O O . GLU A 1 268 ? -13.745 -22.158 50.439 1.00 81.69 268 GLU A O 1
ATOM 2237 N N . CYS A 1 269 ? -14.518 -20.783 48.858 1.00 86.69 269 CYS A N 1
ATOM 2238 C CA . CYS A 1 269 ? -15.797 -20.549 49.512 1.00 86.69 269 CYS A CA 1
ATOM 2239 C C . CYS A 1 269 ? -16.776 -21.698 49.252 1.00 86.69 269 CYS A C 1
ATOM 2241 O O . CYS A 1 269 ? -17.020 -22.081 48.112 1.00 86.69 269 CYS A O 1
ATOM 2243 N N . THR A 1 270 ? -17.402 -22.205 50.314 1.00 78.81 270 THR A N 1
ATOM 2244 C CA . THR A 1 270 ? -18.367 -23.307 50.224 1.00 78.81 270 THR A CA 1
ATOM 2245 C C . THR A 1 270 ? -19.804 -22.857 49.938 1.00 78.81 270 THR A C 1
ATOM 2247 O O . THR A 1 270 ? -20.515 -23.617 49.293 1.00 78.81 270 THR A O 1
ATOM 2250 N N . SER A 1 271 ? -20.211 -21.647 50.368 1.00 79.06 271 SER A N 1
ATOM 2251 C CA . SER A 1 271 ? -21.429 -20.893 49.967 1.00 79.06 271 SER A CA 1
ATOM 2252 C C . SER A 1 271 ? -21.748 -19.798 51.009 1.00 79.06 271 SER A C 1
ATOM 2254 O O . SER A 1 271 ? -22.618 -19.979 51.863 1.00 79.06 271 SER A O 1
ATOM 2256 N N . CYS A 1 272 ? -21.015 -18.680 51.025 1.00 88.75 272 CYS A N 1
ATOM 2257 C CA . CYS A 1 272 ? -21.323 -17.584 51.960 1.00 88.75 272 CYS A CA 1
ATOM 2258 C C . CYS A 1 272 ? -22.434 -16.661 51.428 1.00 88.75 272 CYS A C 1
ATOM 2260 O O . CYS A 1 272 ? -22.746 -16.678 50.244 1.00 88.75 272 CYS A O 1
ATOM 2262 N N . GLU A 1 273 ? -23.027 -15.851 52.304 1.00 90.00 273 GLU A N 1
ATOM 2263 C CA . GLU A 1 273 ? -24.020 -14.841 51.918 1.00 90.00 273 GLU A CA 1
ATOM 2264 C C . GLU A 1 273 ? -23.359 -13.518 51.492 1.00 90.00 273 GLU A C 1
ATOM 2266 O O . GLU A 1 273 ? -22.223 -13.208 51.877 1.00 90.00 273 GLU A O 1
ATOM 2271 N N . ASP A 1 274 ? -24.105 -12.717 50.731 1.00 89.44 274 ASP A N 1
ATOM 2272 C CA . ASP A 1 274 ? -23.748 -11.337 50.406 1.00 89.44 274 ASP A CA 1
ATOM 2273 C C . ASP A 1 274 ? -23.842 -10.443 51.648 1.00 89.44 274 ASP A C 1
ATOM 2275 O O . ASP A 1 274 ? -24.846 -10.434 52.362 1.00 89.44 274 ASP A O 1
ATOM 2279 N N . VAL A 1 275 ? -22.818 -9.625 51.878 1.00 90.69 275 VAL A N 1
ATOM 2280 C CA . VAL A 1 275 ? -22.856 -8.563 52.887 1.00 90.69 275 VAL A CA 1
ATOM 2281 C C . VAL A 1 275 ? -23.379 -7.296 52.220 1.00 90.69 275 VAL A C 1
ATOM 2283 O O . VAL A 1 275 ? -22.692 -6.681 51.403 1.00 90.69 275 VAL A O 1
ATOM 2286 N N . VAL A 1 276 ? -24.606 -6.911 52.569 1.00 89.81 276 VAL A N 1
ATOM 2287 C CA . VAL A 1 276 ? -25.240 -5.674 52.097 1.00 89.81 276 VAL A CA 1
ATOM 2288 C C . VAL A 1 276 ? -24.879 -4.538 53.049 1.00 89.81 276 VAL A C 1
ATOM 2290 O O . VAL A 1 276 ? -25.161 -4.620 54.244 1.00 89.81 276 VAL A O 1
ATOM 2293 N N . LEU A 1 277 ? -24.252 -3.485 52.526 1.00 88.38 277 LEU A N 1
ATOM 2294 C CA . LEU A 1 277 ? -23.951 -2.284 53.305 1.00 88.38 277 LEU A CA 1
ATOM 2295 C C . LEU A 1 277 ? -25.164 -1.346 53.351 1.00 88.38 277 LEU A C 1
ATOM 2297 O O . LEU A 1 277 ? -25.997 -1.353 52.444 1.00 88.38 277 LEU A O 1
ATOM 2301 N N . ASP A 1 278 ? -25.272 -0.544 54.414 1.00 90.50 278 ASP A N 1
ATOM 2302 C CA . ASP A 1 278 ? -26.427 0.335 54.616 1.00 90.50 278 ASP A CA 1
ATOM 2303 C C . ASP A 1 278 ? -26.529 1.415 53.525 1.00 90.50 278 ASP A C 1
ATOM 2305 O O . ASP A 1 278 ? -25.752 2.374 53.474 1.00 90.50 278 ASP A O 1
ATOM 2309 N N . TYR A 1 279 ? -27.526 1.247 52.656 1.00 89.94 279 TYR A N 1
ATOM 2310 C CA . TYR A 1 279 ? -27.753 2.083 51.485 1.00 89.94 279 TYR A CA 1
ATOM 2311 C C . TYR A 1 279 ? -28.094 3.536 51.845 1.00 89.94 279 TYR A C 1
ATOM 2313 O O . TYR A 1 279 ? -27.649 4.459 51.158 1.00 89.94 279 TYR A O 1
ATOM 2321 N N . GLU A 1 280 ? -28.841 3.764 52.931 1.00 90.56 280 GLU A N 1
ATOM 2322 C CA . GLU A 1 280 ? -29.230 5.122 53.330 1.00 90.56 280 GLU A CA 1
ATOM 2323 C C . GLU A 1 280 ? -28.046 5.883 53.938 1.00 90.56 280 GLU A C 1
ATOM 2325 O O . GLU A 1 280 ? -27.867 7.071 53.656 1.00 90.56 280 GLU A O 1
ATOM 2330 N N . THR A 1 281 ? -27.167 5.204 54.683 1.00 90.44 281 THR A N 1
ATOM 2331 C CA . THR A 1 281 ? -25.891 5.791 55.126 1.00 90.44 281 THR A CA 1
ATOM 2332 C C . THR A 1 281 ? -25.004 6.162 53.933 1.00 90.44 281 THR A C 1
ATOM 2334 O O . THR A 1 281 ? -24.460 7.267 53.900 1.00 90.44 281 THR A O 1
ATOM 2337 N N . ILE A 1 282 ? -24.908 5.312 52.902 1.00 91.69 282 ILE A N 1
ATOM 2338 C CA . ILE A 1 282 ? -24.159 5.634 51.670 1.00 91.69 282 ILE A CA 1
ATOM 2339 C C . ILE A 1 282 ? -24.743 6.886 50.998 1.00 91.69 282 ILE A C 1
ATOM 2341 O O . ILE A 1 282 ? -24.021 7.844 50.711 1.00 91.69 282 ILE A O 1
ATOM 2345 N N . CYS A 1 283 ? -26.061 6.913 50.785 1.00 92.25 283 CYS A N 1
ATOM 2346 C CA . CYS A 1 283 ? -26.733 8.024 50.116 1.00 92.25 283 CYS A CA 1
ATOM 2347 C C . CYS A 1 283 ? -26.645 9.334 50.908 1.00 92.25 283 CYS A C 1
ATOM 2349 O O . CYS A 1 283 ? -26.360 10.380 50.324 1.00 92.25 283 CYS A O 1
ATOM 2351 N N . SER A 1 284 ? -26.865 9.302 52.223 1.00 91.94 284 SER A N 1
ATOM 2352 C CA . SER A 1 284 ? -26.777 10.484 53.089 1.00 91.94 284 SER A CA 1
ATOM 2353 C C . SER A 1 284 ? -25.354 11.047 53.167 1.00 91.94 284 SER A C 1
ATOM 2355 O O . SER A 1 284 ? -25.188 12.267 53.107 1.00 91.94 284 SER A O 1
ATOM 2357 N N . THR A 1 285 ? -24.332 10.185 53.173 1.00 92.00 285 THR A N 1
ATOM 2358 C CA . THR A 1 285 ? -22.915 10.588 53.116 1.00 92.00 285 THR A CA 1
ATOM 2359 C C . THR A 1 285 ? -22.613 11.354 51.825 1.00 92.00 285 THR A C 1
ATOM 2361 O O . THR A 1 285 ? -22.080 12.465 51.869 1.00 92.00 285 THR A O 1
ATOM 2364 N N . ILE A 1 286 ? -23.063 10.837 50.676 1.00 92.00 286 ILE A N 1
ATOM 2365 C CA . ILE A 1 286 ? -22.895 11.508 49.375 1.00 92.00 286 ILE A CA 1
ATOM 2366 C C . ILE A 1 286 ? -23.703 12.817 49.314 1.00 92.00 286 ILE A C 1
ATOM 2368 O O . ILE A 1 286 ? -23.223 13.814 48.771 1.00 92.00 286 ILE A O 1
ATOM 2372 N N . ARG A 1 287 ? -24.919 12.866 49.887 1.00 92.31 287 ARG A N 1
ATOM 2373 C CA . ARG A 1 287 ? -25.718 14.110 49.978 1.00 92.31 287 ARG A CA 1
ATOM 2374 C C . ARG A 1 287 ? -24.988 15.198 50.768 1.00 92.31 287 ARG A C 1
ATOM 2376 O O . ARG A 1 287 ? -25.113 16.363 50.404 1.00 92.31 287 ARG A O 1
ATOM 2383 N N . ALA A 1 288 ? -24.226 14.816 51.792 1.00 90.00 288 ALA A N 1
ATOM 2384 C CA . ALA A 1 288 ? -23.405 15.717 52.597 1.00 90.00 288 ALA A CA 1
ATOM 2385 C C . ALA A 1 288 ? -22.088 16.143 51.914 1.00 90.00 288 ALA A C 1
ATOM 2387 O O . ALA A 1 288 ? -21.330 16.907 52.504 1.00 90.00 288 ALA A O 1
ATOM 2388 N N . GLY A 1 289 ? -21.806 15.663 50.694 1.00 86.50 289 GLY A N 1
ATOM 2389 C CA . GLY A 1 289 ? -20.563 15.958 49.973 1.00 86.50 289 GLY A CA 1
ATOM 2390 C C . GLY A 1 289 ? -19.341 15.202 50.503 1.00 86.50 289 GLY A C 1
ATOM 2391 O O . GLY A 1 289 ? -18.217 15.618 50.240 1.00 86.50 289 GLY A O 1
ATOM 2392 N N . LYS A 1 290 ? -19.562 14.119 51.257 1.00 90.06 290 LYS A N 1
ATOM 2393 C CA . LYS A 1 290 ? -18.527 13.282 51.876 1.00 90.06 290 LYS A CA 1
ATOM 2394 C C . LYS A 1 290 ? -18.344 11.968 51.118 1.00 90.06 290 LYS A C 1
ATOM 2396 O O . LYS A 1 290 ? -19.236 11.535 50.383 1.00 90.06 290 LYS A O 1
ATOM 2401 N N . THR A 1 291 ? -17.217 11.299 51.347 1.00 91.12 291 THR A N 1
ATOM 2402 C CA . THR A 1 291 ? -16.907 10.000 50.728 1.00 91.12 291 THR A CA 1
ATOM 2403 C C . THR A 1 291 ? -17.359 8.833 51.615 1.00 91.12 291 THR A C 1
ATOM 2405 O O . THR A 1 291 ? -16.869 8.726 52.740 1.00 91.12 291 THR A O 1
ATOM 2408 N N . PRO A 1 292 ? -18.241 7.928 51.144 1.00 93.75 292 PRO A N 1
ATOM 2409 C CA . PRO A 1 292 ? -18.577 6.707 51.874 1.00 93.75 292 PRO A CA 1
ATOM 2410 C C . PRO A 1 292 ? -17.427 5.695 51.796 1.00 93.75 292 PRO A C 1
ATOM 2412 O O . PRO A 1 292 ? -16.959 5.356 50.710 1.00 93.75 292 PRO A O 1
ATOM 2415 N N . LEU A 1 293 ? -16.989 5.186 52.943 1.00 92.88 293 LEU A N 1
ATOM 2416 C CA . LEU A 1 293 ? -15.881 4.242 53.098 1.00 92.88 293 LEU A CA 1
ATOM 2417 C C . LEU A 1 293 ? -16.357 2.981 53.819 1.00 92.88 293 LEU A C 1
ATOM 2419 O O . LEU A 1 293 ? -17.214 3.046 54.697 1.00 92.88 293 LEU A O 1
ATOM 2423 N N . VAL A 1 294 ? -15.771 1.833 53.489 1.00 92.94 294 VAL A N 1
ATOM 2424 C CA . VAL A 1 294 ? -16.007 0.578 54.206 1.00 92.94 294 VAL A CA 1
ATOM 2425 C C . VAL A 1 294 ? -15.017 0.488 55.355 1.00 92.94 294 VAL A C 1
ATOM 2427 O O . VAL A 1 294 ? -13.806 0.504 55.140 1.00 92.94 294 VAL A O 1
ATOM 2430 N N . VAL A 1 295 ? -15.523 0.363 56.579 1.00 90.62 295 VAL A N 1
ATOM 2431 C CA . VAL A 1 295 ? -14.720 0.006 57.747 1.00 90.62 295 VAL A CA 1
ATOM 2432 C C . VAL A 1 295 ? -14.952 -1.460 58.074 1.00 90.62 295 VAL A C 1
ATOM 2434 O O . VAL A 1 295 ? -16.085 -1.935 58.147 1.00 90.62 295 VAL A O 1
ATOM 2437 N N . SER A 1 296 ? -13.858 -2.183 58.251 1.00 89.50 296 SER A N 1
ATOM 2438 C CA . SER A 1 296 ? -13.851 -3.583 58.648 1.00 89.50 296 SER A CA 1
ATOM 2439 C C . SER A 1 296 ? -13.108 -3.731 59.965 1.00 89.50 296 SER A C 1
ATOM 2441 O O . SER A 1 296 ? -12.055 -3.120 60.132 1.00 89.50 296 SER A O 1
ATOM 2443 N N . MET A 1 297 ? -13.651 -4.508 60.898 1.00 86.44 297 MET A N 1
ATOM 2444 C CA . MET A 1 297 ? -13.049 -4.741 62.212 1.00 86.44 297 MET A CA 1
ATOM 2445 C C . MET A 1 297 ? -13.119 -6.225 62.558 1.00 86.44 297 MET A C 1
ATOM 2447 O O . MET A 1 297 ? -14.196 -6.822 62.526 1.00 86.44 297 MET A O 1
ATOM 2451 N N . GLU A 1 298 ? -11.973 -6.809 62.880 1.00 84.06 298 GLU A N 1
ATOM 2452 C CA . GLU A 1 298 ? -11.848 -8.171 63.374 1.00 84.06 298 GLU A CA 1
ATOM 2453 C C . GLU A 1 298 ? -12.139 -8.196 64.881 1.00 84.06 298 GLU A C 1
ATOM 2455 O O . GLU A 1 298 ? -11.461 -7.556 65.686 1.00 84.06 298 GLU A O 1
ATOM 2460 N N . THR A 1 299 ? -13.185 -8.927 65.261 1.00 79.38 299 THR A N 1
ATOM 2461 C CA . THR A 1 299 ? -13.592 -9.159 66.653 1.00 79.38 299 THR A CA 1
ATOM 2462 C C . THR A 1 299 ? -13.891 -10.641 66.831 1.00 79.38 299 THR A C 1
ATOM 2464 O O . THR A 1 299 ? -14.724 -11.177 66.103 1.00 79.38 299 THR A O 1
ATOM 2467 N N . ASP A 1 300 ? -13.222 -11.302 67.779 1.00 77.00 300 ASP A N 1
ATOM 2468 C CA . ASP A 1 300 ? -13.445 -12.715 68.129 1.00 77.00 300 ASP A CA 1
ATOM 2469 C C . ASP A 1 300 ? -13.364 -13.694 66.934 1.00 77.00 300 ASP A C 1
ATOM 2471 O O . ASP A 1 300 ? -14.140 -14.642 66.835 1.00 77.00 300 ASP A O 1
ATOM 2475 N N . GLY A 1 301 ? -12.439 -13.457 65.994 1.00 75.00 301 GLY A N 1
ATOM 2476 C CA . GLY A 1 301 ? -12.243 -14.302 64.804 1.00 75.00 301 GLY A CA 1
ATOM 2477 C C . GLY A 1 301 ? -13.257 -14.078 63.674 1.00 75.00 301 GLY A C 1
ATOM 2478 O O . GLY A 1 301 ? -13.215 -14.782 62.665 1.00 75.00 301 GLY A O 1
ATOM 2479 N N . HIS A 1 302 ? -14.147 -13.091 63.812 1.00 80.88 302 HIS A N 1
ATOM 2480 C CA . HIS A 1 302 ? -15.089 -12.674 62.776 1.00 80.88 302 HIS A CA 1
ATOM 2481 C C . HIS A 1 302 ? -14.852 -11.219 62.368 1.00 80.88 302 HIS A C 1
ATOM 2483 O O . HIS A 1 302 ? -14.688 -10.337 63.214 1.00 80.88 302 HIS A O 1
ATOM 2489 N N . ILE A 1 303 ? -14.895 -10.951 61.063 1.00 87.56 303 ILE A N 1
ATOM 2490 C CA . ILE A 1 303 ? -14.738 -9.600 60.520 1.00 87.56 303 ILE A CA 1
ATOM 2491 C C . ILE A 1 303 ? -16.125 -8.989 60.301 1.00 87.56 303 ILE A C 1
ATOM 2493 O O . ILE A 1 303 ? -16.952 -9.525 59.560 1.00 87.56 303 ILE A O 1
ATOM 2497 N N . LYS A 1 304 ? -16.388 -7.856 60.954 1.00 88.69 304 LYS A N 1
ATOM 2498 C CA . LYS A 1 304 ? -17.604 -7.055 60.756 1.00 88.69 304 LYS A CA 1
ATOM 2499 C C . LYS A 1 304 ? -17.328 -5.930 59.769 1.00 88.69 304 LYS A C 1
ATOM 2501 O O . LYS A 1 304 ? -16.269 -5.319 59.842 1.00 88.69 304 LYS A O 1
ATOM 2506 N N . PHE A 1 305 ? -18.296 -5.632 58.904 1.00 90.69 305 PHE A N 1
ATOM 2507 C CA . PHE A 1 305 ? -18.220 -4.566 57.902 1.00 90.69 305 PHE A CA 1
ATOM 2508 C C . PHE A 1 305 ? -19.301 -3.514 58.166 1.00 90.69 305 PHE A C 1
ATOM 2510 O O . PHE A 1 305 ? -20.450 -3.866 58.427 1.00 90.69 305 PHE A O 1
ATOM 2517 N N . ALA A 1 306 ? -18.939 -2.236 58.091 1.00 90.25 306 ALA A N 1
ATOM 2518 C CA . ALA A 1 306 ? -19.849 -1.101 58.214 1.00 90.25 306 ALA A CA 1
ATOM 2519 C C . ALA A 1 306 ? -19.432 0.036 57.266 1.00 90.25 306 ALA A C 1
ATOM 2521 O O . ALA A 1 306 ? -18.348 0.002 56.683 1.00 90.25 306 ALA A O 1
ATOM 2522 N N . VAL A 1 307 ? -20.294 1.044 57.115 1.00 90.44 307 VAL A N 1
ATOM 2523 C CA . VAL A 1 307 ? -20.010 2.253 56.327 1.00 90.44 307 VAL A CA 1
ATOM 2524 C C . VAL A 1 307 ? -19.619 3.387 57.271 1.00 90.44 307 VAL A C 1
ATOM 2526 O O . VAL A 1 307 ? -20.261 3.586 58.300 1.00 90.44 307 VAL A O 1
ATOM 2529 N N . THR A 1 308 ? -18.576 4.130 56.919 1.00 89.69 308 THR A N 1
ATOM 2530 C CA . THR A 1 308 ? -18.143 5.363 57.589 1.00 89.69 308 THR A CA 1
ATOM 2531 C C . THR A 1 308 ? -17.925 6.475 56.558 1.00 89.69 308 THR A C 1
ATOM 2533 O O . THR A 1 308 ? -17.965 6.220 55.355 1.00 89.69 308 THR A O 1
ATOM 2536 N N . SER A 1 309 ? -17.708 7.708 57.007 1.00 88.19 309 SER A N 1
ATOM 2537 C CA . SER A 1 309 ? -17.355 8.850 56.157 1.00 88.19 309 SER A CA 1
ATOM 2538 C C . SER A 1 309 ? -15.875 9.217 56.286 1.00 88.19 309 SER A C 1
ATOM 2540 O O . SER A 1 309 ? -15.215 8.880 57.270 1.00 88.19 309 SER A O 1
ATOM 2542 N N . ASP A 1 310 ? -15.347 9.923 55.289 1.00 81.50 310 ASP A N 1
ATOM 2543 C CA . ASP A 1 310 ? -13.961 10.410 55.232 1.00 81.50 310 ASP A CA 1
ATOM 2544 C C . ASP A 1 310 ? -13.538 11.313 56.406 1.00 81.50 310 ASP A C 1
ATOM 2546 O O . ASP A 1 310 ? -12.376 11.282 56.813 1.00 81.50 310 ASP A O 1
ATOM 2550 N N . ASP A 1 311 ? -14.457 12.077 56.993 1.00 81.12 311 ASP A N 1
ATOM 2551 C CA . ASP A 1 311 ? -14.206 12.895 58.188 1.00 81.12 311 ASP A CA 1
ATOM 2552 C C . ASP A 1 311 ? -14.251 12.109 59.510 1.00 81.12 311 ASP A C 1
ATOM 2554 O O . ASP A 1 311 ? -13.781 12.599 60.537 1.00 81.12 311 ASP A O 1
ATOM 2558 N N . ALA A 1 312 ? -14.784 10.887 59.483 1.00 81.88 312 ALA A N 1
ATOM 2559 C CA . ALA A 1 312 ? -14.885 9.988 60.629 1.00 81.88 312 ALA A CA 1
ATOM 2560 C C . ALA A 1 312 ? -13.840 8.855 60.586 1.00 81.88 312 ALA A C 1
ATOM 2562 O O . ALA A 1 312 ? -13.938 7.881 61.337 1.00 81.88 312 ALA A O 1
ATOM 2563 N N . VAL A 1 313 ? -12.837 8.957 59.704 1.00 79.50 313 VAL A N 1
ATOM 2564 C CA . VAL A 1 313 ? -11.773 7.954 59.587 1.00 79.50 313 VAL A CA 1
ATOM 2565 C C . VAL A 1 313 ? -10.843 8.022 60.809 1.00 79.50 313 VAL A C 1
ATOM 2567 O O . VAL A 1 313 ? -10.366 9.107 61.161 1.00 79.50 313 VAL A O 1
ATOM 2570 N N . PRO A 1 314 ? -10.523 6.879 61.447 1.00 69.56 314 PRO A N 1
ATOM 2571 C CA . PRO A 1 314 ? -9.557 6.822 62.542 1.00 69.56 314 PRO A CA 1
ATOM 2572 C C . PRO A 1 314 ? -8.205 7.442 62.156 1.00 69.56 314 PRO A C 1
ATOM 2574 O O . PRO A 1 314 ? -7.740 7.262 61.037 1.00 69.56 314 PRO A O 1
ATOM 2577 N N . ASN A 1 315 ? -7.556 8.145 63.089 1.00 69.62 315 ASN A N 1
ATOM 2578 C CA . ASN A 1 315 ? -6.270 8.848 62.918 1.00 69.62 315 ASN A CA 1
ATOM 2579 C C . ASN A 1 315 ? -6.276 10.082 61.991 1.00 69.62 315 ASN A C 1
ATOM 2581 O O . ASN A 1 315 ? -5.259 10.771 61.919 1.00 69.62 315 ASN A O 1
ATOM 2585 N N . GLY A 1 316 ? -7.409 10.419 61.362 1.00 72.19 316 GLY A N 1
ATOM 2586 C CA . GLY A 1 316 ? -7.570 11.646 60.578 1.00 72.19 316 GLY A CA 1
ATOM 2587 C C . GLY A 1 316 ? -6.580 11.778 59.414 1.00 72.19 316 GLY A C 1
ATOM 2588 O O . GLY A 1 316 ? -5.942 10.818 58.993 1.00 72.19 316 GLY A O 1
ATOM 2589 N N . ARG A 1 317 ? -6.461 12.982 58.850 1.00 78.12 317 ARG A N 1
ATOM 2590 C CA . ARG A 1 317 ? -5.544 13.256 57.734 1.00 78.12 317 ARG A CA 1
ATOM 2591 C C . ARG A 1 317 ? -4.095 13.289 58.237 1.00 78.12 317 ARG A C 1
ATOM 2593 O O . ARG A 1 317 ? -3.790 14.014 59.181 1.00 78.12 317 ARG A O 1
ATOM 2600 N N . ASN A 1 318 ? -3.200 12.545 57.588 1.00 73.81 318 ASN A N 1
ATOM 2601 C CA . ASN A 1 318 ? -1.777 12.538 57.916 1.00 73.81 318 ASN A CA 1
ATOM 2602 C C . ASN A 1 318 ? -1.192 13.963 57.733 1.00 73.81 318 ASN A C 1
ATOM 2604 O O . ASN A 1 318 ? -1.317 14.512 56.634 1.00 73.81 318 ASN A O 1
ATOM 2608 N N . PRO A 1 319 ? -0.561 14.566 58.762 1.00 71.75 319 PRO A N 1
ATOM 2609 C CA . PRO A 1 319 ? -0.040 15.935 58.694 1.00 71.75 319 PRO A CA 1
ATOM 2610 C C . PRO A 1 319 ? 1.080 16.135 57.666 1.00 71.75 319 PRO A C 1
ATOM 2612 O O . PRO A 1 319 ? 1.211 17.225 57.119 1.00 71.75 319 PRO A O 1
ATOM 2615 N N . GLU A 1 320 ? 1.883 15.101 57.407 1.00 73.12 320 GLU A N 1
ATOM 2616 C CA . GLU A 1 320 ? 3.038 15.164 56.503 1.00 73.12 320 GLU A CA 1
ATOM 2617 C C . GLU A 1 320 ? 2.632 14.965 55.041 1.00 73.12 320 GLU A C 1
ATOM 2619 O O . GLU A 1 320 ? 3.129 15.650 54.152 1.00 73.12 320 GLU A O 1
ATOM 2624 N N . THR A 1 321 ? 1.720 14.026 54.778 1.00 71.19 321 THR A N 1
ATOM 2625 C CA . THR A 1 321 ? 1.340 13.645 53.405 1.00 71.19 321 THR A CA 1
ATOM 2626 C C . THR A 1 321 ? 0.018 14.253 52.945 1.00 71.19 321 THR A C 1
ATOM 2628 O O . THR A 1 321 ? -0.300 14.219 51.756 1.00 71.19 321 THR A O 1
ATOM 2631 N N . GLY A 1 322 ? -0.792 14.777 53.869 1.00 73.88 322 GLY A N 1
ATOM 2632 C CA . GLY A 1 322 ? -2.135 15.277 53.587 1.00 73.88 322 GLY A CA 1
ATOM 2633 C C . GLY A 1 322 ? -3.134 14.196 53.149 1.00 73.88 322 GLY A C 1
ATOM 2634 O O . GLY A 1 322 ? -4.216 14.546 52.680 1.00 73.88 322 GLY A O 1
ATOM 2635 N N . LYS A 1 323 ? -2.801 12.902 53.272 1.00 79.81 323 LYS A N 1
ATOM 2636 C CA . LYS A 1 323 ? -3.652 11.765 52.870 1.00 79.81 323 LYS A CA 1
ATOM 2637 C C . LYS A 1 323 ? -4.513 11.255 54.022 1.00 79.81 323 LYS A C 1
ATOM 2639 O O . LYS A 1 323 ? -4.161 11.424 55.188 1.00 79.81 323 LYS A O 1
ATOM 2644 N N . LEU A 1 324 ? -5.628 10.612 53.698 1.00 81.00 324 LEU A N 1
ATOM 2645 C CA . LEU A 1 324 ? -6.474 9.913 54.664 1.00 81.00 324 LEU A CA 1
ATOM 2646 C C . LEU A 1 324 ? -6.074 8.426 54.741 1.00 81.00 324 LEU A C 1
ATOM 2648 O O . LEU A 1 324 ? -5.717 7.842 53.716 1.00 81.00 324 LEU A O 1
ATOM 2652 N N . PRO A 1 325 ? -6.141 7.787 55.921 1.00 85.19 325 PRO A N 1
ATOM 2653 C CA . PRO A 1 325 ? -5.689 6.415 56.136 1.00 85.19 325 PRO A CA 1
ATOM 2654 C C . PRO A 1 325 ? -6.767 5.410 55.704 1.00 85.19 325 PRO A C 1
ATOM 2656 O O . PRO A 1 325 ? -7.282 4.632 56.504 1.00 85.19 325 PRO A O 1
ATOM 2659 N N . TYR A 1 326 ? -7.119 5.439 54.420 1.00 89.81 326 TYR A N 1
ATOM 2660 C CA . TYR A 1 326 ? -7.921 4.408 53.766 1.00 89.81 326 TYR A CA 1
ATOM 2661 C C . TYR A 1 326 ? -7.276 3.977 52.449 1.00 89.81 326 TYR A C 1
ATOM 2663 O O . TYR A 1 326 ? -6.501 4.721 51.842 1.00 89.81 326 TYR A O 1
ATOM 2671 N N . ILE A 1 327 ? -7.615 2.768 52.006 1.00 91.25 327 ILE A N 1
ATOM 2672 C CA . ILE A 1 327 ? -7.088 2.168 50.777 1.00 91.25 327 ILE A CA 1
ATOM 2673 C C . ILE A 1 327 ? -8.170 2.149 49.709 1.00 91.25 327 ILE A C 1
ATOM 2675 O O . ILE A 1 327 ? -9.270 1.659 49.942 1.00 91.25 327 ILE A O 1
ATOM 2679 N N . CYS A 1 328 ? -7.864 2.645 48.521 1.00 93.88 328 CYS A N 1
ATOM 2680 C CA . CYS A 1 328 ? -8.748 2.471 47.376 1.00 93.88 328 CYS A CA 1
ATOM 2681 C C . CYS A 1 328 ? -8.485 1.125 46.710 1.00 93.88 328 CYS A C 1
ATOM 2683 O O . CYS A 1 328 ? -7.336 0.758 46.490 1.00 93.88 328 CYS A O 1
ATOM 2685 N N . ILE A 1 329 ? -9.531 0.402 46.337 1.00 93.94 329 ILE A N 1
ATOM 2686 C CA . ILE A 1 329 ? -9.405 -0.841 45.584 1.00 93.94 329 ILE A CA 1
ATOM 2687 C C . ILE A 1 329 ? -9.675 -0.542 44.114 1.00 93.94 329 ILE A C 1
ATOM 2689 O O . ILE A 1 329 ? -10.712 0.012 43.758 1.00 93.94 329 ILE A O 1
ATOM 2693 N N . SER A 1 330 ? -8.721 -0.924 43.272 1.00 93.31 330 SER A N 1
ATOM 2694 C CA . SER A 1 330 ? -8.841 -0.908 41.821 1.00 93.31 330 SER A CA 1
ATOM 2695 C C . SER A 1 330 ? -9.004 -2.340 41.338 1.00 93.31 330 SER A C 1
ATOM 2697 O O . SER A 1 330 ? -8.162 -3.190 41.633 1.00 93.31 330 SER A O 1
ATOM 2699 N N . HIS A 1 331 ? -10.101 -2.643 40.652 1.00 90.50 331 HIS A N 1
ATOM 2700 C CA . HIS A 1 331 ? -10.458 -4.025 40.350 1.00 90.50 331 HIS A CA 1
ATOM 2701 C C . HIS A 1 331 ? -11.134 -4.173 38.988 1.00 90.50 331 HIS A C 1
ATOM 2703 O O . HIS A 1 331 ? -11.699 -3.234 38.428 1.00 90.50 331 HIS A O 1
ATOM 2709 N N . VAL A 1 332 ? -11.100 -5.390 38.448 1.00 85.56 332 VAL A N 1
ATOM 2710 C CA . VAL A 1 332 ? -11.730 -5.712 37.169 1.00 85.56 332 VAL A CA 1
ATOM 2711 C C . VAL A 1 332 ? -13.071 -6.401 37.423 1.00 85.56 332 VAL A C 1
ATOM 2713 O O . VAL A 1 332 ? -13.123 -7.554 37.839 1.00 85.56 332 VAL A O 1
ATOM 2716 N N . TRP A 1 333 ? -14.179 -5.711 37.131 1.00 84.19 333 TRP A N 1
ATOM 2717 C CA . TRP A 1 333 ? -15.527 -6.273 37.312 1.00 84.19 333 TRP A CA 1
ATOM 2718 C C . TRP A 1 333 ? -15.729 -7.646 36.632 1.00 84.19 333 TRP A C 1
ATOM 2720 O O . TRP A 1 333 ? -16.417 -8.490 37.200 1.00 84.19 333 TRP A O 1
ATOM 2730 N N . SER A 1 334 ? -15.138 -7.915 35.457 1.00 79.69 334 SER A N 1
ATOM 2731 C CA . SER A 1 334 ? -15.320 -9.197 34.746 1.00 79.69 334 SER A CA 1
ATOM 2732 C C . SER A 1 334 ? -14.749 -10.397 35.515 1.00 79.69 334 SER A C 1
ATOM 2734 O O . SER A 1 334 ? -15.186 -11.517 35.280 1.00 79.69 334 SER A O 1
ATOM 2736 N N . HIS A 1 335 ? -13.874 -10.168 36.502 1.00 83.62 335 HIS A N 1
ATOM 2737 C CA . HIS A 1 335 ? -13.365 -11.193 37.426 1.00 83.62 335 HIS A CA 1
ATOM 2738 C C . HIS A 1 335 ? -14.319 -11.472 38.607 1.00 83.62 335 HIS A C 1
ATOM 2740 O O . HIS A 1 335 ? -13.945 -12.133 39.570 1.00 83.62 335 HIS A O 1
ATOM 2746 N N . GLY A 1 336 ? -15.552 -10.950 38.572 1.00 82.88 336 GLY A N 1
ATOM 2747 C CA . GLY A 1 336 ? -16.605 -11.295 39.535 1.00 82.88 336 GLY A CA 1
ATOM 2748 C C . GLY A 1 336 ? -16.683 -10.433 40.803 1.00 82.88 336 GLY A C 1
ATOM 2749 O O . GLY A 1 336 ? -17.414 -10.792 41.721 1.00 82.88 336 GLY A O 1
ATOM 2750 N N . LEU A 1 337 ? -15.965 -9.307 40.861 1.00 85.56 337 LEU A N 1
ATOM 2751 C CA . LEU A 1 337 ? -15.939 -8.366 42.000 1.00 85.56 337 LEU A CA 1
ATOM 2752 C C . LEU A 1 337 ? -16.891 -7.151 41.848 1.00 85.56 337 LEU A C 1
ATOM 2754 O O . LEU A 1 337 ? -16.839 -6.208 42.639 1.00 85.56 337 LEU A O 1
ATOM 2758 N N . GLY A 1 338 ? -17.771 -7.173 40.847 1.00 86.75 338 GLY A N 1
ATOM 2759 C CA . GLY A 1 338 ? -18.837 -6.191 40.629 1.00 86.75 338 GLY A CA 1
ATOM 2760 C C . GLY A 1 338 ? -20.197 -6.668 41.150 1.00 86.75 338 GLY A C 1
ATOM 2761 O O . GLY A 1 338 ? -20.376 -7.841 41.484 1.00 86.75 338 GLY A O 1
ATOM 2762 N N . ASN A 1 339 ? -21.185 -5.772 41.195 1.00 88.56 339 ASN A N 1
ATOM 2763 C CA . ASN A 1 339 ? -22.583 -6.098 41.501 1.00 88.56 339 ASN A CA 1
ATOM 2764 C C . ASN A 1 339 ? -23.518 -5.060 40.862 1.00 88.56 339 ASN A C 1
ATOM 2766 O O . ASN A 1 339 ? -23.429 -3.870 41.158 1.00 88.56 339 ASN A O 1
ATOM 2770 N N . VAL A 1 340 ? -24.407 -5.504 39.970 1.00 84.56 340 VAL A N 1
ATOM 2771 C CA . VAL A 1 340 ? -25.301 -4.611 39.208 1.00 84.56 340 VAL A CA 1
ATOM 2772 C C . VAL A 1 340 ? -26.580 -4.287 39.989 1.00 84.56 340 VAL A C 1
ATOM 2774 O O . VAL A 1 340 ? -27.198 -3.247 39.778 1.00 84.56 340 VAL A O 1
ATOM 2777 N N . HIS A 1 341 ? -26.990 -5.165 40.908 1.00 84.62 341 HIS A N 1
ATOM 2778 C CA . HIS A 1 341 ? -28.324 -5.109 41.508 1.00 84.62 341 HIS A CA 1
ATOM 2779 C C . HIS A 1 341 ? -28.342 -4.482 42.901 1.00 84.62 341 HIS A C 1
ATOM 2781 O O . HIS A 1 341 ? -29.352 -3.894 43.288 1.00 84.62 341 HIS A O 1
ATOM 2787 N N . ARG A 1 342 ? -27.267 -4.636 43.686 1.00 87.56 342 ARG A N 1
ATOM 2788 C CA . ARG A 1 342 ? -27.197 -4.165 45.080 1.00 87.56 342 ARG A CA 1
ATOM 2789 C C . ARG A 1 342 ? -25.784 -3.708 45.449 1.00 87.56 342 ARG A C 1
ATOM 2791 O O . ARG A 1 342 ? -24.809 -4.249 44.943 1.00 87.56 342 ARG A O 1
ATOM 2798 N N . ASN A 1 343 ? -25.679 -2.769 46.390 1.00 91.44 343 ASN A N 1
ATOM 2799 C CA . ASN A 1 343 ? -24.422 -2.357 47.030 1.00 91.44 343 ASN A CA 1
ATOM 2800 C C . ASN A 1 343 ? -23.922 -3.451 47.999 1.00 91.44 343 ASN A C 1
ATOM 2802 O O . ASN A 1 343 ? -23.958 -3.282 49.220 1.00 91.44 343 ASN A O 1
ATOM 2806 N N . ALA A 1 344 ? -23.520 -4.605 47.459 1.00 92.12 344 ALA A N 1
ATOM 2807 C CA . ALA A 1 344 ? -23.134 -5.780 48.236 1.00 92.12 344 ALA A CA 1
ATOM 2808 C C . ALA A 1 344 ? -22.042 -6.617 47.554 1.00 92.12 344 ALA A C 1
ATOM 2810 O O . ALA A 1 344 ? -21.962 -6.672 46.326 1.00 92.12 344 ALA A O 1
ATOM 2811 N N . LEU A 1 345 ? -21.251 -7.322 48.364 1.00 93.19 345 LEU A N 1
ATOM 2812 C CA . LEU A 1 345 ? -20.280 -8.327 47.922 1.00 93.19 345 LEU A CA 1
ATOM 2813 C C . LEU A 1 345 ? -20.364 -9.577 48.812 1.00 93.19 345 LEU A C 1
ATOM 2815 O O . LEU A 1 345 ? -20.671 -9.443 50.002 1.00 93.19 345 LEU A O 1
ATOM 2819 N N . PRO A 1 346 ? -20.038 -10.774 48.291 1.00 93.31 346 PRO A N 1
ATOM 2820 C CA . PRO A 1 346 ? -19.917 -11.980 49.097 1.00 93.31 346 PRO A CA 1
ATOM 2821 C C . PRO A 1 346 ? -18.995 -11.787 50.299 1.00 93.31 346 PRO A C 1
ATOM 2823 O O . PRO A 1 346 ? -17.902 -11.224 50.162 1.00 93.31 346 PRO A O 1
ATOM 2826 N N . ARG A 1 347 ? -19.380 -12.317 51.468 1.00 91.75 347 ARG A N 1
ATOM 2827 C CA . ARG A 1 347 ? -18.564 -12.214 52.693 1.00 91.75 347 ARG A CA 1
ATOM 2828 C C . ARG A 1 347 ? -17.123 -12.681 52.474 1.00 91.75 347 ARG A C 1
ATOM 2830 O O . ARG A 1 347 ? -16.197 -11.991 52.884 1.00 91.75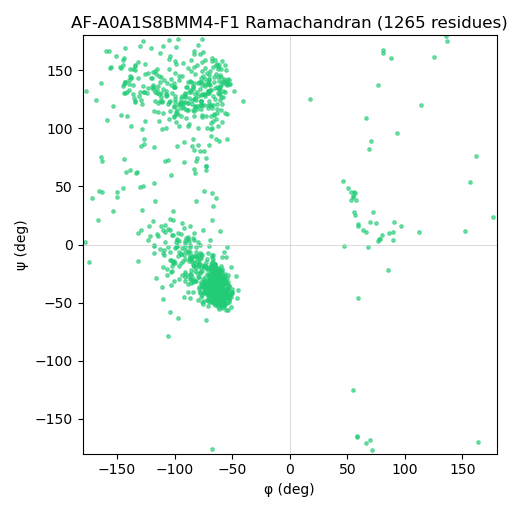 347 ARG A O 1
ATOM 2837 N N . CYS A 1 348 ? -16.928 -13.792 51.763 1.00 91.56 348 CYS A N 1
ATOM 2838 C CA . CYS A 1 348 ? -15.600 -14.328 51.465 1.00 91.56 348 CYS A CA 1
ATOM 2839 C C . CYS A 1 348 ? -14.711 -13.342 50.686 1.00 91.56 348 CYS A C 1
ATOM 2841 O O . CYS A 1 348 ? -13.506 -13.300 50.915 1.00 91.56 348 CYS A O 1
ATOM 2843 N N . GLN A 1 349 ? -15.287 -12.530 49.789 1.00 91.69 349 GLN A N 1
ATOM 2844 C CA . GLN A 1 349 ? -14.535 -11.518 49.042 1.00 91.69 349 GLN A CA 1
ATOM 2845 C C . GLN A 1 349 ? -14.117 -10.373 49.967 1.00 91.69 349 GLN A C 1
ATOM 2847 O O . GLN A 1 349 ? -12.945 -10.007 50.002 1.00 91.69 349 GLN A O 1
ATOM 2852 N N . LEU A 1 350 ? -15.042 -9.850 50.777 1.00 91.19 350 LEU A N 1
ATOM 2853 C CA . LEU A 1 350 ? -14.751 -8.767 51.723 1.00 91.19 350 LEU A CA 1
ATOM 2854 C C . LEU A 1 350 ? -13.726 -9.171 52.796 1.00 91.19 350 LEU A C 1
ATOM 2856 O O . LEU A 1 350 ? -12.882 -8.361 53.174 1.00 91.19 350 LEU A O 1
ATOM 2860 N N . GLU A 1 351 ? -13.753 -10.422 53.259 1.00 90.12 351 GLU A N 1
ATOM 2861 C CA . GLU A 1 351 ? -12.750 -10.960 54.186 1.00 90.12 351 GLU A CA 1
ATOM 2862 C C . GLU A 1 351 ? -11.354 -11.034 53.549 1.00 90.12 351 GLU A C 1
ATOM 2864 O O . GLU A 1 351 ? -10.363 -10.693 54.197 1.00 90.12 351 GLU A O 1
ATOM 2869 N N . ILE A 1 352 ? -11.252 -11.431 52.274 1.00 88.50 352 ILE A N 1
ATOM 2870 C CA . ILE A 1 352 ? -9.976 -11.399 51.541 1.00 88.50 352 ILE A CA 1
ATOM 2871 C C . ILE A 1 352 ? -9.491 -9.962 51.345 1.00 88.50 352 ILE A C 1
ATOM 2873 O O . ILE A 1 352 ? -8.297 -9.704 51.506 1.00 88.50 352 ILE A O 1
ATOM 2877 N N . LEU A 1 353 ? -10.393 -9.030 51.026 1.00 90.31 353 LEU A N 1
ATOM 2878 C CA . LEU A 1 353 ? -10.050 -7.615 50.906 1.00 90.31 353 LEU A CA 1
ATOM 2879 C C . LEU A 1 353 ? -9.475 -7.093 52.221 1.00 90.31 353 LEU A C 1
ATOM 2881 O O . LEU A 1 353 ? -8.356 -6.591 52.208 1.00 90.31 353 LEU A O 1
ATOM 2885 N N . HIS A 1 354 ? -10.151 -7.333 53.350 1.00 89.06 354 HIS A N 1
ATOM 2886 C CA . HIS A 1 354 ? -9.652 -6.976 54.681 1.00 89.06 354 HIS A CA 1
ATOM 2887 C C . HIS A 1 354 ? -8.240 -7.525 54.939 1.00 89.06 354 HIS A C 1
ATOM 2889 O O . HIS A 1 354 ? -7.342 -6.768 55.307 1.00 89.06 354 HIS A O 1
ATOM 2895 N N . LYS A 1 355 ? -8.009 -8.821 54.684 1.00 86.38 355 LYS A N 1
ATOM 2896 C CA . LYS A 1 355 ? -6.694 -9.461 54.880 1.00 86.38 355 LYS A CA 1
ATOM 2897 C C . LYS A 1 355 ? -5.583 -8.827 54.036 1.00 86.38 355 LYS A C 1
ATOM 2899 O O . LYS A 1 355 ? -4.421 -8.878 54.426 1.00 86.38 355 LYS A O 1
ATOM 2904 N N . ARG A 1 356 ? -5.920 -8.248 52.880 1.00 86.44 356 ARG A N 1
ATOM 2905 C CA . ARG A 1 356 ? -4.960 -7.600 51.972 1.00 86.44 356 ARG A CA 1
ATOM 2906 C C . ARG A 1 356 ? -4.773 -6.115 52.253 1.00 86.44 356 ARG A C 1
ATOM 2908 O O . ARG A 1 356 ? -3.686 -5.598 52.015 1.00 86.44 356 ARG A O 1
ATOM 2915 N N . THR A 1 357 ? -5.804 -5.433 52.740 1.00 88.81 357 THR A N 1
ATOM 2916 C CA . THR A 1 357 ? -5.771 -3.993 53.007 1.00 88.81 357 THR A CA 1
ATOM 2917 C C . THR A 1 357 ? -5.275 -3.676 54.415 1.00 88.81 357 THR A C 1
ATOM 2919 O O . THR A 1 357 ? -4.574 -2.685 54.593 1.00 88.81 357 THR A O 1
ATOM 2922 N N . ALA A 1 358 ? -5.564 -4.508 55.420 1.00 84.06 358 ALA A N 1
ATOM 2923 C CA . ALA A 1 358 ? -5.117 -4.273 56.797 1.00 84.06 358 ALA A CA 1
ATOM 2924 C C . ALA A 1 358 ? -3.585 -4.092 56.924 1.00 84.06 358 ALA A C 1
ATOM 2926 O O . ALA A 1 358 ? -3.172 -3.105 57.535 1.00 84.06 358 ALA A O 1
ATOM 2927 N N . PRO A 1 359 ? -2.725 -4.923 56.288 1.00 81.88 359 PRO A N 1
ATOM 2928 C CA . PRO A 1 359 ? -1.268 -4.773 56.388 1.00 81.88 359 PRO A CA 1
ATOM 2929 C C . PRO A 1 359 ? -0.704 -3.508 55.726 1.00 81.88 359 PRO A C 1
ATOM 2931 O O . PRO A 1 359 ? 0.450 -3.165 55.952 1.00 81.88 359 PRO A O 1
ATOM 2934 N N . LEU A 1 360 ? -1.479 -2.833 54.871 1.00 82.56 360 LEU A N 1
ATOM 2935 C CA . LEU A 1 360 ? -1.029 -1.651 54.129 1.00 82.56 360 LEU A CA 1
ATOM 2936 C C . LEU A 1 360 ? -1.314 -0.333 54.870 1.00 82.56 360 LEU A C 1
ATOM 2938 O O . LEU A 1 360 ? -0.805 0.709 54.461 1.00 82.56 360 LEU A O 1
ATOM 2942 N N . LEU A 1 361 ? -2.125 -0.354 55.935 1.00 76.00 361 LEU A N 1
ATOM 2943 C CA . LEU A 1 361 ? -2.483 0.846 56.702 1.00 76.00 361 LEU A CA 1
ATOM 2944 C C . LEU A 1 361 ? -1.471 1.186 57.804 1.00 76.00 361 LEU A C 1
ATOM 2946 O O . LEU A 1 361 ? -1.373 2.354 58.178 1.00 76.00 361 LEU A O 1
ATOM 2950 N N . THR A 1 362 ? -0.723 0.206 58.320 1.00 63.38 362 THR A N 1
ATOM 2951 C CA . THR A 1 362 ? 0.188 0.385 59.463 1.00 63.38 362 THR A CA 1
ATOM 2952 C C . THR A 1 362 ? 1.323 -0.645 59.494 1.00 63.38 362 THR A C 1
ATOM 2954 O O . THR A 1 362 ? 1.135 -1.786 59.090 1.00 63.38 362 THR A O 1
ATOM 2957 N N . ASP A 1 363 ? 2.477 -0.278 60.075 1.00 51.94 363 ASP A N 1
ATOM 2958 C CA . ASP A 1 363 ? 3.594 -1.205 60.377 1.00 51.94 363 ASP A CA 1
ATOM 2959 C C . ASP A 1 363 ? 3.255 -2.226 61.489 1.00 51.94 363 ASP A C 1
ATOM 2961 O O . ASP A 1 363 ? 3.928 -3.245 61.645 1.00 51.94 363 ASP A O 1
ATOM 2965 N N . ALA A 1 364 ? 2.204 -1.965 62.272 1.00 52.44 364 ALA A N 1
ATOM 2966 C CA . ALA A 1 364 ? 1.652 -2.880 63.268 1.00 52.44 364 ALA A CA 1
ATOM 2967 C C . ALA A 1 364 ? 0.288 -3.394 62.790 1.00 52.44 364 ALA A C 1
ATOM 2969 O O . ALA A 1 364 ? -0.536 -2.595 62.355 1.00 52.44 364 ALA A O 1
ATOM 2970 N N . ALA A 1 365 ? 0.028 -4.700 62.882 1.00 54.38 365 ALA A N 1
ATOM 2971 C CA . ALA A 1 365 ? -1.253 -5.305 62.511 1.00 54.38 365 ALA A CA 1
ATOM 2972 C C . ALA A 1 365 ? -2.386 -4.789 63.420 1.00 54.38 365 ALA A C 1
ATOM 2974 O O . ALA A 1 365 ? -2.630 -5.330 64.498 1.00 54.38 365 ALA A O 1
ATOM 2975 N N . LEU A 1 366 ? -3.050 -3.705 63.017 1.00 59.62 366 LEU A N 1
ATOM 2976 C CA . LEU A 1 366 ? -4.270 -3.240 63.666 1.00 59.62 366 LEU A CA 1
ATOM 2977 C C . LEU A 1 366 ? -5.435 -4.158 63.260 1.00 59.62 366 LEU A C 1
ATOM 2979 O O . LEU A 1 366 ? -5.497 -4.585 62.108 1.00 59.62 366 LEU A O 1
ATOM 2983 N N . PRO A 1 367 ? -6.397 -4.427 64.160 1.00 68.69 367 PRO A N 1
ATOM 2984 C CA . PRO A 1 367 ? -7.526 -5.323 63.896 1.00 68.69 367 PRO A CA 1
ATOM 2985 C C . PRO A 1 367 ? -8.599 -4.687 62.997 1.00 68.69 367 PRO A C 1
ATOM 2987 O O . PRO A 1 367 ? -9.719 -5.182 62.927 1.00 68.69 367 PRO A O 1
ATOM 2990 N N . PHE A 1 368 ? -8.321 -3.552 62.352 1.00 78.81 368 PHE A N 1
ATOM 2991 C CA . PHE A 1 368 ? -9.285 -2.866 61.501 1.00 78.81 368 PHE A CA 1
ATOM 2992 C C . PHE A 1 368 ? -8.659 -2.422 60.181 1.00 78.81 368 PHE A C 1
ATOM 2994 O O . PHE A 1 368 ? -7.472 -2.116 60.106 1.00 78.81 368 PHE A O 1
ATOM 3001 N N . SER A 1 369 ? -9.477 -2.365 59.132 1.00 87.19 369 SER A N 1
ATOM 3002 C CA . SER A 1 369 ? -9.088 -1.831 57.831 1.00 87.19 369 SER A CA 1
ATOM 3003 C C . SER A 1 369 ? -10.179 -0.931 57.269 1.00 87.19 369 SER A C 1
ATOM 3005 O O . SER A 1 369 ? -11.363 -1.262 57.355 1.00 87.19 369 SER A O 1
ATOM 3007 N N . VAL A 1 370 ? -9.776 0.202 56.697 1.00 90.81 370 VAL A N 1
ATOM 3008 C CA . VAL A 1 370 ? -10.663 1.148 56.019 1.00 90.81 370 VAL A CA 1
ATOM 3009 C C . VAL A 1 370 ? -10.325 1.146 54.535 1.00 90.81 370 VAL A C 1
ATOM 3011 O O . VAL A 1 370 ? -9.177 1.392 54.156 1.00 90.81 370 VAL A O 1
ATOM 3014 N N . PHE A 1 371 ? -11.310 0.866 53.688 1.00 92.88 371 PHE A N 1
ATOM 3015 C CA . PHE A 1 371 ? -11.111 0.828 52.246 1.00 92.88 371 PHE A CA 1
ATOM 3016 C C . PHE A 1 371 ? -12.316 1.350 51.466 1.00 92.88 371 PHE A C 1
ATOM 3018 O O . PHE A 1 371 ? -13.437 1.415 51.965 1.00 92.88 371 PHE A O 1
ATOM 3025 N N . TRP A 1 372 ? -12.071 1.726 50.218 1.00 94.12 372 TRP A N 1
ATOM 3026 C CA . TRP A 1 372 ? -13.079 2.159 49.263 1.00 94.12 372 TRP A CA 1
ATOM 3027 C C . TRP A 1 372 ? -13.085 1.213 48.064 1.00 94.12 372 TRP A C 1
ATOM 3029 O O . TRP A 1 372 ? -12.026 0.895 47.526 1.00 94.12 372 TRP A O 1
ATOM 3039 N N . ILE A 1 373 ? -14.269 0.782 47.635 1.00 93.00 373 ILE A N 1
ATOM 3040 C CA . ILE A 1 373 ? -14.470 0.068 46.372 1.00 93.00 373 ILE A CA 1
ATOM 3041 C C . ILE A 1 373 ? -15.799 0.524 45.769 1.00 93.00 373 ILE A C 1
ATOM 3043 O O . ILE A 1 373 ? -16.831 0.562 46.446 1.00 93.00 373 ILE A O 1
ATOM 3047 N N . ASP A 1 374 ? -15.762 0.890 44.496 1.00 90.25 374 ASP A N 1
ATOM 3048 C CA . ASP A 1 374 ? -16.881 1.410 43.711 1.00 90.25 374 ASP A CA 1
ATOM 3049 C C . ASP A 1 374 ? -18.131 0.527 43.805 1.00 90.25 374 ASP A C 1
ATOM 3051 O O . ASP A 1 374 ? -19.226 1.044 44.026 1.00 90.25 374 ASP A O 1
ATOM 3055 N N . THR A 1 375 ? -17.964 -0.796 43.738 1.00 91.00 375 THR A N 1
ATOM 3056 C CA . THR A 1 375 ? -19.057 -1.779 43.773 1.00 91.00 375 THR A CA 1
ATOM 3057 C C . THR A 1 375 ? -19.999 -1.621 44.974 1.00 91.00 375 THR A C 1
ATOM 3059 O O . THR A 1 375 ? -21.209 -1.798 44.830 1.00 91.00 375 THR A O 1
ATOM 3062 N N . VAL A 1 376 ? -19.484 -1.273 46.160 1.00 91.62 376 VAL A N 1
ATOM 3063 C CA . VAL A 1 376 ? -20.329 -1.056 47.352 1.00 91.62 376 VAL A CA 1
ATOM 3064 C C . VAL A 1 376 ? -20.480 0.412 47.732 1.00 91.62 376 VAL A C 1
ATOM 3066 O O . VAL A 1 376 ? -21.510 0.763 48.300 1.00 91.62 376 VAL A O 1
ATOM 3069 N N . CYS A 1 377 ? -19.530 1.285 47.392 1.00 92.38 377 CYS A N 1
ATOM 3070 C CA . CYS A 1 377 ? -19.566 2.696 47.785 1.00 92.38 377 CYS A CA 1
ATOM 3071 C C . CYS A 1 377 ? -20.332 3.607 46.804 1.00 92.38 377 CYS A C 1
ATOM 3073 O O . CYS A 1 377 ? -20.651 4.741 47.162 1.00 92.38 377 CYS A O 1
ATOM 3075 N N . VAL A 1 378 ? -20.642 3.149 45.583 1.00 91.31 378 VAL A N 1
ATOM 3076 C CA . VAL A 1 378 ? -21.385 3.930 44.576 1.00 91.31 378 VAL A CA 1
ATOM 3077 C C . VAL A 1 378 ? -22.835 3.436 44.473 1.00 91.31 378 VAL A C 1
ATOM 3079 O O . VAL A 1 378 ? -23.047 2.262 44.175 1.00 91.31 378 VAL A O 1
ATOM 3082 N N . PRO A 1 379 ? -23.858 4.295 44.656 1.00 91.12 379 PRO A N 1
ATOM 3083 C CA . PRO A 1 379 ? -25.261 3.883 44.591 1.00 91.12 379 PRO A CA 1
ATOM 3084 C C . PRO A 1 379 ? -25.631 3.202 43.264 1.00 91.12 379 PRO A C 1
ATOM 3086 O O . PRO A 1 379 ? -25.337 3.722 42.179 1.00 91.12 379 PRO A O 1
ATOM 3089 N N . VAL A 1 380 ? -26.296 2.045 43.346 1.00 87.94 380 VAL A N 1
ATOM 3090 C CA . VAL A 1 380 ? -26.742 1.279 42.164 1.00 87.94 380 VAL A CA 1
ATOM 3091 C C . VAL A 1 380 ? -28.226 1.449 41.832 1.00 87.94 380 VAL A C 1
ATOM 3093 O O . VAL A 1 380 ? -28.624 1.148 40.711 1.00 87.94 380 VAL A O 1
ATOM 3096 N N . ASN A 1 381 ? -29.050 1.966 42.754 1.00 86.38 381 ASN A N 1
ATOM 3097 C CA . ASN A 1 381 ? -30.487 2.124 42.518 1.00 86.38 381 ASN A CA 1
ATOM 3098 C C . ASN A 1 381 ? -30.752 3.139 41.383 1.00 86.38 381 ASN A C 1
ATOM 3100 O O . ASN A 1 381 ? -30.318 4.293 41.489 1.00 86.38 381 ASN A O 1
ATOM 3104 N N . PRO A 1 382 ? -31.504 2.768 40.327 1.00 81.38 382 PRO A N 1
ATOM 3105 C CA . PRO A 1 382 ? -31.837 3.672 39.227 1.00 81.38 382 PRO A CA 1
ATOM 3106 C C . PRO A 1 382 ? -32.522 4.979 39.659 1.00 81.38 382 PRO A C 1
ATOM 3108 O O . PRO A 1 382 ? -32.311 6.015 39.023 1.00 81.38 382 PRO A O 1
ATOM 3111 N N . CYS A 1 383 ? -33.302 4.959 40.748 1.00 85.19 383 CYS A N 1
ATOM 3112 C CA . CYS A 1 383 ? -33.998 6.140 41.272 1.00 85.19 383 CYS A CA 1
ATOM 3113 C C . CYS A 1 383 ? -33.040 7.225 41.798 1.00 85.19 383 CYS A C 1
ATOM 3115 O O . CYS A 1 383 ? -33.372 8.408 41.769 1.00 85.19 383 CYS A O 1
ATOM 3117 N N . ASP A 1 384 ? -31.828 6.847 42.210 1.00 87.94 384 ASP A N 1
ATOM 3118 C CA . ASP A 1 384 ? -30.826 7.740 42.803 1.00 87.94 384 ASP A CA 1
ATOM 3119 C C . ASP A 1 384 ? -29.731 8.146 41.804 1.00 87.94 384 ASP A C 1
ATOM 3121 O O . ASP A 1 384 ? -28.596 8.462 42.175 1.00 87.94 384 ASP A O 1
ATOM 3125 N N . ARG A 1 385 ? -30.060 8.189 40.507 1.00 84.75 385 ARG A N 1
ATOM 3126 C CA . ARG A 1 385 ? -29.113 8.522 39.429 1.00 84.75 385 ARG A CA 1
ATOM 3127 C C . ARG A 1 385 ? -28.316 9.808 39.690 1.00 84.75 385 ARG A C 1
ATOM 3129 O O . ARG A 1 385 ? -27.126 9.854 39.392 1.00 84.75 385 ARG A O 1
ATOM 3136 N N . ALA A 1 386 ? -28.935 10.835 40.275 1.00 85.25 386 ALA A N 1
ATOM 3137 C CA . ALA A 1 386 ? -28.254 12.087 40.613 1.00 85.25 386 ALA A CA 1
ATOM 3138 C C . ALA A 1 386 ? -27.174 11.913 41.701 1.00 85.25 386 ALA A C 1
ATOM 3140 O O . ALA A 1 386 ? -26.139 12.578 41.661 1.00 85.25 386 ALA A O 1
ATOM 3141 N N . LEU A 1 387 ? -27.387 11.017 42.671 1.00 89.31 387 LEU A N 1
ATOM 3142 C CA . LEU A 1 387 ? -26.381 10.663 43.678 1.00 89.31 387 LEU A CA 1
ATOM 3143 C C . LEU A 1 387 ? -25.259 9.828 43.069 1.00 89.31 387 LEU A C 1
ATOM 3145 O O . LEU A 1 387 ? -24.094 10.098 43.345 1.00 89.31 387 LEU A O 1
ATOM 3149 N N . ARG A 1 388 ? -25.594 8.887 42.180 1.00 89.12 388 ARG A N 1
ATOM 3150 C CA . ARG A 1 388 ? -24.600 8.120 41.421 1.00 89.12 388 ARG A CA 1
ATOM 3151 C C . ARG A 1 388 ? -23.694 9.031 40.588 1.00 89.12 388 ARG A C 1
ATOM 3153 O O . ARG A 1 388 ? -22.479 8.883 40.648 1.00 89.12 388 ARG A O 1
ATOM 3160 N N . CYS A 1 389 ? -24.253 10.008 39.866 1.00 86.94 389 CYS A N 1
ATOM 3161 C CA . CYS A 1 389 ? -23.456 10.983 39.111 1.00 86.94 389 CYS A CA 1
ATOM 3162 C C . CYS A 1 389 ? -22.533 11.808 40.022 1.00 86.94 389 CYS A C 1
ATOM 3164 O O . CYS A 1 389 ? -21.375 12.015 39.672 1.00 86.94 389 CYS A O 1
ATOM 3166 N N . ARG A 1 390 ? -23.010 12.236 41.202 1.00 87.56 390 ARG A N 1
ATOM 3167 C CA . ARG A 1 390 ? -22.171 12.934 42.193 1.00 87.56 390 ARG A CA 1
ATOM 3168 C C . ARG A 1 390 ? -21.028 12.061 42.706 1.00 87.56 390 ARG A C 1
ATOM 3170 O O . ARG A 1 390 ? -19.900 12.535 42.772 1.00 87.56 390 ARG A O 1
ATOM 3177 N N . ALA A 1 391 ? -21.302 10.792 43.008 1.00 88.38 391 ALA A N 1
ATOM 3178 C CA . ALA A 1 391 ? -20.276 9.843 43.428 1.00 88.38 391 ALA A CA 1
ATOM 3179 C C . ALA A 1 391 ? -19.204 9.655 42.339 1.00 88.38 391 ALA A C 1
ATOM 3181 O O . ALA A 1 391 ? -18.017 9.764 42.636 1.00 88.38 391 ALA A O 1
ATOM 3182 N N . ILE A 1 392 ? -19.610 9.472 41.075 1.00 86.88 392 ILE A N 1
ATOM 3183 C CA . ILE A 1 392 ? -18.687 9.340 39.934 1.00 86.88 392 ILE A CA 1
ATOM 3184 C C . ILE A 1 392 ? -17.841 10.608 39.757 1.00 86.88 392 ILE A C 1
ATOM 3186 O O . ILE A 1 392 ? -16.624 10.509 39.648 1.00 86.88 392 ILE A O 1
ATOM 3190 N N . ALA A 1 393 ? -18.453 11.797 39.802 1.00 86.62 393 ALA A N 1
ATOM 3191 C CA . ALA A 1 393 ? -17.726 13.067 39.712 1.00 86.62 393 ALA A CA 1
ATOM 3192 C C . ALA A 1 393 ? -16.698 13.245 40.848 1.00 86.62 393 ALA A C 1
ATOM 3194 O O . ALA A 1 393 ? -15.668 13.885 40.657 1.00 86.62 393 ALA A O 1
ATOM 3195 N N . SER A 1 394 ? -16.952 12.651 42.020 1.00 87.81 394 SER A N 1
ATOM 3196 C CA . SER A 1 394 ? -16.026 12.677 43.157 1.00 87.81 394 SER A CA 1
ATOM 3197 C C . SER A 1 394 ? -14.941 11.593 43.124 1.00 87.81 394 SER A C 1
ATOM 3199 O O . SER A 1 394 ? -13.985 11.699 43.884 1.00 87.81 394 SER A O 1
ATOM 3201 N N . MET A 1 395 ? -15.011 10.578 42.249 1.00 87.38 395 MET A N 1
ATOM 3202 C CA . MET A 1 395 ? -14.048 9.458 42.251 1.00 87.38 395 MET A CA 1
ATOM 3203 C C . MET A 1 395 ? -12.593 9.931 42.162 1.00 87.38 395 MET A C 1
ATOM 3205 O O . MET A 1 395 ? -11.724 9.386 42.843 1.00 87.38 395 MET A O 1
ATOM 3209 N N . ALA A 1 396 ? -12.330 10.989 41.390 1.00 84.31 396 ALA A N 1
ATOM 3210 C CA . ALA A 1 396 ? -10.996 11.555 41.248 1.00 84.31 396 ALA A CA 1
ATOM 3211 C C . ALA A 1 396 ? -10.370 11.943 42.599 1.00 84.31 396 ALA A C 1
ATOM 3213 O O . ALA A 1 396 ? -9.214 11.620 42.884 1.00 84.31 396 ALA A O 1
ATOM 3214 N N . SER A 1 397 ? -11.149 12.609 43.459 1.00 85.81 397 SER A N 1
ATOM 3215 C CA . SER A 1 397 ? -10.697 13.019 44.787 1.00 85.81 397 SER A CA 1
ATOM 3216 C C . SER A 1 397 ? -10.569 11.825 45.731 1.00 85.81 397 SER A C 1
ATOM 3218 O O . SER A 1 397 ? -9.645 11.804 46.541 1.00 85.81 397 SER A O 1
ATOM 3220 N N . VAL A 1 398 ? -11.415 10.800 45.583 1.00 89.75 398 VAL A N 1
ATOM 3221 C CA . VAL A 1 398 ? -11.333 9.558 46.365 1.00 89.75 398 VAL A CA 1
ATOM 3222 C C . VAL A 1 398 ? -10.000 8.843 46.130 1.00 89.75 398 VAL A C 1
ATOM 3224 O O . VAL A 1 398 ? -9.313 8.499 47.091 1.00 89.75 398 VAL A O 1
ATOM 3227 N N . TYR A 1 399 ? -9.567 8.678 44.879 1.00 89.00 399 TYR A N 1
ATOM 3228 C CA . TYR A 1 399 ? -8.261 8.075 44.592 1.00 89.00 399 TYR A CA 1
ATOM 3229 C C . TYR A 1 399 ? -7.099 8.971 45.038 1.00 89.00 399 TYR A C 1
ATOM 3231 O O . TYR A 1 399 ? -6.172 8.486 45.692 1.00 89.00 399 TYR A O 1
ATOM 3239 N N . ARG A 1 400 ? -7.174 10.287 44.782 1.00 86.00 400 ARG A N 1
ATOM 3240 C CA . ARG A 1 400 ? -6.129 11.246 45.187 1.00 86.00 400 ARG A CA 1
ATOM 3241 C C . ARG A 1 400 ? -5.962 11.344 46.704 1.00 86.00 400 ARG A C 1
ATOM 3243 O O . ARG A 1 400 ? -4.837 11.531 47.157 1.00 86.00 400 ARG A O 1
ATOM 3250 N N . ASN A 1 401 ? -7.030 11.252 47.494 1.00 87.25 401 ASN A N 1
ATOM 3251 C CA . ASN A 1 401 ? -6.975 11.414 48.953 1.00 87.25 401 ASN A CA 1
ATOM 3252 C C . ASN A 1 401 ? -6.613 10.126 49.708 1.00 87.25 401 ASN A C 1
ATOM 3254 O O . ASN A 1 401 ? -6.249 10.215 50.883 1.00 87.25 401 ASN A O 1
ATOM 3258 N N . SER A 1 402 ? -6.693 8.966 49.050 1.00 88.56 402 SER A N 1
ATOM 3259 C CA . SER A 1 402 ? -6.343 7.669 49.638 1.00 88.56 402 SER A CA 1
ATOM 3260 C C . SER A 1 402 ? -4.864 7.581 50.033 1.00 88.56 402 SER A C 1
ATOM 3262 O O . SER A 1 402 ? -4.009 8.275 49.473 1.00 88.56 402 SER A O 1
ATOM 3264 N N . LEU A 1 403 ? -4.556 6.704 50.990 1.00 87.12 403 LEU A N 1
ATOM 3265 C CA . LEU A 1 403 ? -3.179 6.387 51.373 1.00 87.12 403 LEU A CA 1
ATOM 3266 C C . LEU A 1 403 ? -2.446 5.689 50.222 1.00 87.12 403 LEU A C 1
ATOM 3268 O O . LEU A 1 403 ? -1.318 6.047 49.882 1.00 87.12 403 LEU A O 1
ATOM 3272 N N . CYS A 1 404 ? -3.097 4.687 49.633 1.00 88.94 404 CYS A N 1
ATOM 3273 C CA . CYS A 1 404 ? -2.644 4.000 48.434 1.00 88.94 404 CYS A CA 1
ATOM 3274 C C . CYS A 1 404 ? -3.815 3.328 47.703 1.00 88.94 404 CYS A C 1
ATOM 3276 O O . CYS A 1 404 ? -4.906 3.158 48.257 1.00 88.94 404 CYS A O 1
ATOM 3278 N N . VAL A 1 405 ? -3.567 2.920 46.457 1.00 91.69 405 VAL A N 1
ATOM 3279 C CA . VAL A 1 405 ? -4.469 2.051 45.688 1.00 91.69 405 VAL A CA 1
ATOM 3280 C C . VAL A 1 405 ? -3.971 0.608 45.713 1.00 91.69 405 VAL A C 1
ATOM 3282 O O . VAL A 1 405 ? -2.789 0.361 45.506 1.00 91.69 405 VAL A O 1
ATOM 3285 N N . LEU A 1 406 ? -4.862 -0.357 45.928 1.00 93.06 406 LEU A N 1
ATOM 3286 C CA . LEU A 1 406 ? -4.602 -1.786 45.779 1.00 93.06 406 LEU A CA 1
ATOM 3287 C C . LEU A 1 406 ? -5.242 -2.294 44.481 1.00 93.06 406 LEU A C 1
ATOM 3289 O O . LEU A 1 406 ? -6.464 -2.310 44.354 1.00 93.06 406 LEU A O 1
ATOM 3293 N N . VAL A 1 407 ? -4.411 -2.725 43.535 1.00 92.69 407 VAL A N 1
ATOM 3294 C CA . VAL A 1 407 ? -4.805 -3.285 42.239 1.00 92.69 407 VAL A CA 1
ATOM 3295 C C . VAL A 1 407 ? -5.036 -4.789 42.358 1.00 92.69 407 VAL A C 1
ATOM 3297 O O . VAL A 1 407 ? -4.151 -5.537 42.789 1.00 92.69 407 VAL A O 1
ATOM 3300 N N . LEU A 1 408 ? -6.219 -5.224 41.931 1.00 91.31 408 LEU A N 1
ATOM 3301 C CA . LEU A 1 408 ? -6.659 -6.613 41.899 1.00 91.31 408 LEU A CA 1
ATOM 3302 C C . LEU A 1 408 ? -6.936 -7.035 40.452 1.00 91.31 408 LEU A C 1
ATOM 3304 O O . LEU A 1 408 ? -7.864 -6.540 39.813 1.00 91.31 408 LEU A O 1
ATOM 3308 N N . ASP A 1 409 ? -6.136 -7.979 39.964 1.00 90.19 409 ASP A N 1
ATOM 3309 C CA . ASP A 1 409 ? -6.286 -8.620 38.658 1.00 90.19 409 ASP A CA 1
ATOM 3310 C C . ASP A 1 409 ? -6.082 -10.126 38.829 1.00 90.19 409 ASP A C 1
ATOM 3312 O O . ASP A 1 409 ? -5.106 -10.553 39.449 1.00 90.19 409 ASP A O 1
ATOM 3316 N N . GLU A 1 410 ? -7.004 -10.936 38.312 1.00 85.44 410 GLU A N 1
ATOM 3317 C CA . GLU A 1 410 ? -6.978 -12.390 38.481 1.00 85.44 410 GLU A CA 1
ATOM 3318 C C . GLU A 1 410 ? -5.659 -13.030 38.013 1.00 85.44 410 GLU A C 1
ATOM 3320 O O . GLU A 1 410 ? -5.098 -13.878 38.713 1.00 85.44 410 GLU A O 1
ATOM 3325 N N . SER A 1 411 ? -5.117 -12.591 36.874 1.00 83.50 411 SER A N 1
ATOM 3326 C CA . SER A 1 411 ? -3.890 -13.153 36.299 1.00 83.50 411 SER A CA 1
ATOM 3327 C C . SER A 1 411 ? -2.644 -12.789 37.117 1.00 83.50 411 SER A C 1
ATOM 3329 O O . SER A 1 411 ? -1.740 -13.614 37.306 1.00 83.50 411 SER A O 1
ATOM 3331 N N . LEU A 1 412 ? -2.608 -11.568 37.661 1.00 87.19 412 LEU A N 1
ATOM 3332 C CA . LEU A 1 412 ? -1.518 -11.096 38.517 1.00 87.19 412 LEU A CA 1
ATOM 3333 C C . LEU A 1 412 ? -1.575 -11.760 39.896 1.00 87.19 412 LEU A C 1
ATOM 3335 O O . LEU A 1 412 ? -0.547 -12.204 40.401 1.00 87.19 412 LEU A O 1
ATOM 3339 N N . MET A 1 413 ? -2.770 -11.943 40.460 1.00 86.88 413 MET A N 1
ATOM 3340 C CA . MET A 1 413 ? -2.960 -12.608 41.754 1.00 86.88 413 MET A CA 1
ATOM 3341 C C . MET A 1 413 ? -2.565 -14.090 41.748 1.00 86.88 413 MET A C 1
ATOM 3343 O O . MET A 1 413 ? -2.291 -14.641 42.807 1.00 86.88 413 MET A O 1
ATOM 3347 N N . GLN A 1 414 ? -2.512 -14.735 40.582 1.00 83.75 414 GLN A N 1
ATOM 3348 C CA . GLN A 1 414 ? -2.040 -16.119 40.425 1.00 83.75 414 GLN A CA 1
ATOM 3349 C C . GLN A 1 414 ? -0.546 -16.208 40.075 1.00 83.75 414 GLN A C 1
ATOM 3351 O O . GLN A 1 414 ? 0.023 -17.293 39.963 1.00 83.75 414 GLN A O 1
ATOM 3356 N N . THR A 1 415 ? 0.110 -15.066 39.892 1.00 82.50 415 THR A N 1
ATOM 3357 C CA . THR A 1 415 ? 1.523 -14.985 39.542 1.00 82.50 415 THR A CA 1
ATOM 3358 C C . THR A 1 415 ? 2.384 -14.900 40.804 1.00 82.50 415 THR A C 1
ATOM 3360 O O . THR A 1 415 ? 2.191 -14.005 41.627 1.00 82.50 415 THR A O 1
ATOM 3363 N N . ALA A 1 416 ? 3.393 -15.768 40.920 1.00 81.31 416 ALA A N 1
ATOM 3364 C CA . ALA A 1 416 ? 4.484 -15.587 41.880 1.00 81.31 416 ALA A CA 1
ATOM 3365 C C . ALA A 1 416 ? 5.431 -14.482 41.389 1.00 81.31 416 ALA A C 1
ATOM 3367 O O . ALA A 1 416 ? 5.855 -14.502 40.231 1.00 81.31 416 ALA A O 1
ATOM 3368 N N . ILE A 1 417 ? 5.744 -13.513 42.250 1.00 74.19 417 ILE A N 1
ATOM 3369 C CA . ILE A 1 417 ? 6.588 -12.370 41.878 1.00 74.19 417 ILE A CA 1
ATOM 3370 C C . ILE A 1 417 ? 8.051 -12.588 42.268 1.00 74.19 417 ILE A C 1
ATOM 3372 O O . ILE A 1 417 ? 8.929 -11.927 41.717 1.00 74.19 417 ILE A O 1
ATOM 3376 N N . HIS A 1 418 ? 8.342 -13.521 43.175 1.00 72.06 418 HIS A N 1
ATOM 3377 C CA . HIS A 1 418 ? 9.711 -13.894 43.508 1.00 72.06 418 HIS A CA 1
ATOM 3378 C C . HIS A 1 418 ? 10.199 -15.051 42.623 1.00 72.06 418 HIS A C 1
ATOM 3380 O O . HIS A 1 418 ? 9.547 -16.085 42.485 1.00 72.06 418 HIS A O 1
ATOM 3386 N N . ALA A 1 419 ? 11.383 -14.891 42.025 1.00 62.50 419 ALA A N 1
ATOM 3387 C CA . ALA A 1 419 ? 11.990 -15.868 41.118 1.00 62.50 419 ALA A CA 1
ATOM 3388 C C . ALA A 1 419 ? 12.476 -17.142 41.837 1.00 62.50 419 ALA A C 1
ATOM 3390 O O . ALA A 1 419 ? 12.657 -18.187 41.210 1.00 62.50 419 ALA A O 1
ATOM 3391 N N . LYS A 1 420 ? 12.705 -17.063 43.155 1.00 60.72 420 LYS A N 1
ATOM 3392 C CA . LYS A 1 420 ? 12.983 -18.206 44.031 1.00 60.72 420 LYS A CA 1
ATOM 3393 C C . LYS A 1 420 ? 12.045 -18.132 45.237 1.00 60.72 420 LYS A C 1
ATOM 3395 O O . LYS A 1 420 ? 12.092 -17.121 45.937 1.00 60.72 420 LYS A O 1
ATOM 3400 N N . PRO A 1 421 ? 11.253 -19.176 45.529 1.00 52.97 421 PRO A N 1
ATOM 3401 C CA . PRO A 1 421 ? 10.435 -19.209 46.734 1.00 52.97 421 PRO A CA 1
ATOM 3402 C C . PRO A 1 421 ? 11.363 -19.297 47.952 1.00 52.97 421 PRO A C 1
ATOM 3404 O O . PRO A 1 421 ? 11.936 -20.344 48.253 1.00 52.97 421 PRO A O 1
ATOM 3407 N N . SER A 1 422 ? 11.587 -18.166 48.614 1.00 46.03 422 SER A N 1
ATOM 3408 C CA . SER A 1 422 ? 12.339 -18.088 49.864 1.00 46.03 422 SER A CA 1
ATOM 3409 C C . SER A 1 422 ? 11.377 -18.320 51.029 1.00 46.03 422 SER A C 1
ATOM 3411 O O . SER A 1 422 ? 10.333 -17.684 51.110 1.00 46.03 422 SER A O 1
ATOM 3413 N N . ALA A 1 423 ? 11.745 -19.202 51.962 1.00 43.09 423 ALA A N 1
ATOM 3414 C CA . ALA A 1 423 ? 10.973 -19.477 53.178 1.00 43.09 423 ALA A CA 1
ATOM 3415 C C . ALA A 1 423 ? 10.975 -18.313 54.199 1.00 43.09 423 ALA A C 1
ATOM 3417 O O . ALA A 1 423 ? 10.362 -18.432 55.257 1.00 43.09 423 ALA A O 1
ATOM 3418 N N . ALA A 1 424 ? 11.670 -17.203 53.912 1.00 44.62 424 ALA A N 1
ATOM 3419 C CA . ALA A 1 424 ? 11.749 -16.029 54.777 1.00 44.62 424 ALA A CA 1
ATOM 3420 C C . ALA A 1 424 ? 11.083 -14.798 54.121 1.00 44.62 424 ALA A C 1
ATOM 3422 O O . ALA A 1 424 ? 11.359 -14.516 52.952 1.00 44.62 424 ALA A O 1
ATOM 3423 N N . PRO A 1 425 ? 10.283 -14.009 54.867 1.00 45.88 425 PRO A N 1
ATOM 3424 C CA . PRO A 1 425 ? 9.543 -12.849 54.364 1.00 45.88 425 PRO A CA 1
ATOM 3425 C C . PRO A 1 425 ? 10.430 -11.594 54.273 1.00 45.88 425 PRO A C 1
ATOM 3427 O O . PRO A 1 425 ? 10.006 -10.487 54.596 1.00 45.88 425 PRO A O 1
ATOM 3430 N N . THR A 1 426 ? 11.699 -11.736 53.885 1.00 47.50 426 THR A N 1
ATOM 3431 C CA . THR A 1 426 ? 12.558 -10.571 53.646 1.00 47.50 426 THR A CA 1
ATOM 3432 C C . THR A 1 426 ? 12.393 -10.120 52.205 1.00 47.50 426 THR A C 1
ATOM 3434 O O . THR A 1 426 ? 12.951 -10.738 51.303 1.00 47.50 426 THR A O 1
ATOM 3437 N N . PHE A 1 427 ? 11.649 -9.031 52.004 1.00 56.12 427 PHE A N 1
ATOM 3438 C CA . PHE A 1 427 ? 11.484 -8.351 50.719 1.00 56.12 427 PHE A CA 1
ATOM 3439 C C . PHE A 1 427 ? 12.843 -7.835 50.217 1.00 56.12 427 PHE A C 1
ATOM 3441 O O . PHE A 1 427 ? 13.265 -6.719 50.525 1.00 56.12 427 PHE A O 1
ATOM 3448 N N . ARG A 1 428 ? 13.578 -8.664 49.473 1.00 59.50 428 ARG A N 1
ATOM 3449 C CA . ARG A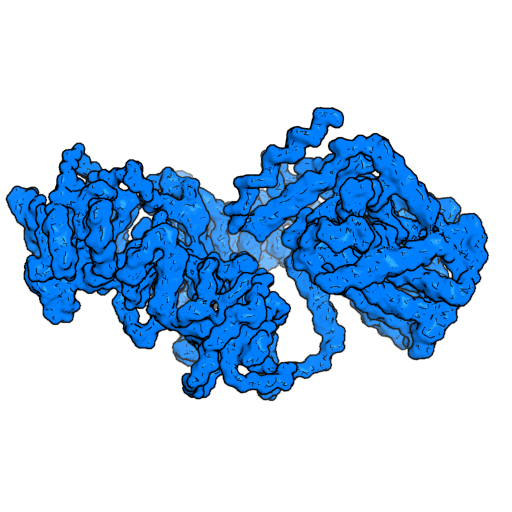 1 428 ? 14.808 -8.260 48.787 1.00 59.50 428 ARG A CA 1
ATOM 3450 C C . ARG A 1 428 ? 14.480 -8.024 47.324 1.00 59.50 428 ARG A C 1
ATOM 3452 O O . ARG A 1 428 ? 14.096 -8.940 46.609 1.00 59.50 428 ARG A O 1
ATOM 3459 N N . LEU A 1 429 ? 14.699 -6.799 46.850 1.00 60.88 429 LEU A N 1
ATOM 3460 C CA . LEU A 1 429 ? 14.393 -6.414 45.465 1.00 60.88 429 LEU A CA 1
ATOM 3461 C C . LEU A 1 429 ? 15.143 -7.263 44.412 1.00 60.88 429 LEU A C 1
ATOM 3463 O O . LEU A 1 429 ? 14.682 -7.405 43.276 1.00 60.88 429 LEU A O 1
ATOM 3467 N N . ALA A 1 430 ? 16.269 -7.874 44.798 1.00 61.19 430 ALA A N 1
ATOM 3468 C CA . ALA A 1 430 ? 17.039 -8.800 43.968 1.00 61.19 430 ALA A CA 1
ATOM 3469 C C . ALA A 1 430 ? 16.325 -10.139 43.690 1.00 61.19 430 ALA A C 1
ATOM 3471 O O . ALA A 1 430 ? 16.634 -10.776 42.687 1.00 61.19 430 ALA A O 1
ATOM 3472 N N . ASP A 1 431 ? 15.363 -10.542 44.527 1.00 67.81 431 ASP A N 1
ATOM 3473 C CA . ASP A 1 431 ? 14.672 -11.836 44.416 1.00 67.81 431 ASP A CA 1
ATOM 3474 C C . ASP A 1 431 ? 13.401 -11.769 43.548 1.00 67.81 431 ASP A C 1
ATOM 3476 O O . ASP A 1 431 ? 12.798 -12.801 43.261 1.00 67.81 431 ASP A O 1
ATOM 3480 N N . LEU A 1 432 ? 13.005 -10.573 43.090 1.00 70.75 432 LEU A N 1
ATOM 3481 C CA . LEU A 1 432 ? 11.874 -10.368 42.173 1.00 70.75 432 LEU A CA 1
ATOM 3482 C C . LEU A 1 432 ? 12.115 -10.998 40.782 1.00 70.75 432 LEU A C 1
ATOM 3484 O O . LEU A 1 432 ? 13.259 -11.211 40.363 1.00 70.75 432 LEU A O 1
ATOM 3488 N N . ILE A 1 433 ? 11.037 -11.254 40.039 1.00 74.38 433 ILE A N 1
ATOM 3489 C CA . ILE A 1 433 ? 11.091 -11.561 38.603 1.00 74.38 433 ILE A CA 1
ATOM 3490 C C . ILE A 1 433 ? 11.797 -10.437 37.827 1.00 74.38 433 ILE A C 1
ATOM 3492 O O . ILE A 1 433 ? 11.846 -9.283 38.261 1.00 74.38 433 ILE A O 1
ATOM 3496 N N . ASP A 1 434 ? 12.369 -10.786 36.674 1.00 72.81 434 ASP A N 1
ATOM 3497 C CA . ASP A 1 434 ? 13.050 -9.828 35.799 1.00 72.81 434 ASP A CA 1
ATOM 3498 C C . ASP A 1 434 ? 12.098 -8.712 35.328 1.00 72.81 434 ASP A C 1
ATOM 3500 O O . ASP A 1 434 ? 10.894 -8.934 35.159 1.00 72.81 434 ASP A O 1
ATOM 3504 N N . GLN A 1 435 ? 12.642 -7.517 35.063 1.00 74.38 435 GLN A N 1
ATOM 3505 C CA . GLN A 1 435 ? 11.867 -6.350 34.628 1.00 74.38 435 GLN A CA 1
ATOM 3506 C C . GLN A 1 435 ? 11.028 -6.658 33.386 1.00 74.38 435 GLN A C 1
ATOM 3508 O O . GLN A 1 435 ? 9.887 -6.205 33.269 1.00 74.38 435 GLN A O 1
ATOM 3513 N N . ARG A 1 436 ? 11.594 -7.437 32.456 1.00 74.25 436 ARG A N 1
ATOM 3514 C CA . ARG A 1 436 ? 10.917 -7.854 31.227 1.00 74.25 436 ARG A CA 1
ATOM 3515 C C . ARG A 1 436 ? 9.680 -8.686 31.533 1.00 74.25 436 ARG A C 1
ATOM 3517 O O . ARG A 1 436 ? 8.630 -8.428 30.957 1.00 74.25 436 ARG A O 1
ATOM 3524 N N . GLU A 1 437 ? 9.785 -9.646 32.447 1.00 78.69 437 GLU A N 1
ATOM 3525 C CA . GLU A 1 437 ? 8.642 -10.471 32.826 1.00 78.69 437 GLU A CA 1
ATOM 3526 C C . GLU A 1 437 ? 7.554 -9.616 33.464 1.00 78.69 437 GLU A C 1
ATOM 3528 O O . GLU A 1 437 ? 6.426 -9.616 32.980 1.00 78.69 437 GLU A O 1
ATOM 3533 N N . LEU A 1 438 ? 7.913 -8.821 34.479 1.00 78.25 438 LEU A N 1
ATOM 3534 C CA . LEU A 1 438 ? 6.994 -7.922 35.181 1.00 78.25 438 LEU A CA 1
ATOM 3535 C C . LEU A 1 438 ? 6.238 -7.004 34.205 1.00 78.25 438 LEU A C 1
ATOM 3537 O O . LEU A 1 438 ? 5.020 -6.867 34.299 1.00 78.25 438 LEU A O 1
ATOM 3541 N N . THR A 1 439 ? 6.956 -6.434 33.234 1.00 78.44 439 THR A N 1
ATOM 3542 C CA . THR A 1 439 ? 6.399 -5.580 32.173 1.00 78.44 439 THR A CA 1
ATOM 3543 C C . THR A 1 439 ? 5.348 -6.323 31.349 1.00 78.44 439 THR A C 1
ATOM 3545 O O . THR A 1 439 ? 4.236 -5.827 31.171 1.00 78.44 439 THR A O 1
ATOM 3548 N N . PHE A 1 440 ? 5.670 -7.537 30.894 1.00 81.12 440 PHE A N 1
ATOM 3549 C CA . PHE A 1 440 ? 4.753 -8.377 30.124 1.00 81.12 440 PHE A CA 1
ATOM 3550 C C . PHE A 1 440 ? 3.508 -8.753 30.927 1.00 81.12 440 PHE A C 1
ATOM 3552 O O . PHE A 1 440 ? 2.396 -8.621 30.420 1.00 81.12 440 PHE A O 1
ATOM 3559 N N . ARG A 1 441 ? 3.676 -9.174 32.189 1.00 83.81 441 ARG A N 1
ATOM 3560 C CA . ARG A 1 441 ? 2.547 -9.573 33.044 1.00 83.81 441 ARG A CA 1
ATOM 3561 C C . ARG A 1 441 ? 1.536 -8.443 33.205 1.00 83.81 441 ARG A C 1
ATOM 3563 O O . ARG A 1 441 ? 0.338 -8.686 33.189 1.00 83.81 441 ARG A O 1
ATOM 3570 N N . ILE A 1 442 ? 2.020 -7.211 33.329 1.00 83.56 442 ILE A N 1
ATOM 3571 C CA . ILE A 1 442 ? 1.174 -6.047 33.585 1.00 83.56 442 ILE A CA 1
ATOM 3572 C C . ILE A 1 442 ? 0.494 -5.557 32.314 1.00 83.56 442 ILE A C 1
ATOM 3574 O O . ILE A 1 442 ? -0.716 -5.373 32.326 1.00 83.56 442 ILE A O 1
ATOM 3578 N N . ILE A 1 443 ? 1.215 -5.397 31.206 1.00 82.81 443 ILE A N 1
ATOM 3579 C CA . ILE A 1 443 ? 0.639 -4.853 29.961 1.00 82.81 443 ILE A CA 1
ATOM 3580 C C . ILE A 1 443 ? -0.424 -5.777 29.369 1.00 82.81 443 ILE A C 1
ATOM 3582 O O . ILE A 1 443 ? -1.407 -5.310 28.798 1.00 82.81 443 ILE A O 1
ATOM 3586 N N . PHE A 1 444 ? -0.245 -7.089 29.532 1.00 83.81 444 PHE A N 1
ATOM 3587 C CA . PHE A 1 444 ? -1.209 -8.085 29.072 1.00 83.81 444 PHE A CA 1
ATOM 3588 C C . PHE A 1 444 ? -2.263 -8.453 30.137 1.00 83.81 444 PHE A C 1
ATOM 3590 O O . PHE A 1 444 ? -3.143 -9.272 29.865 1.00 83.81 444 PHE A O 1
ATOM 3597 N N . SER A 1 445 ? -2.247 -7.819 31.317 1.00 86.62 445 SER A N 1
ATOM 3598 C CA . SER A 1 445 ? -3.306 -7.974 32.330 1.00 86.62 445 SER A CA 1
ATOM 3599 C C . SER A 1 445 ? -4.638 -7.370 31.863 1.00 86.62 445 SER A C 1
ATOM 3601 O O . SER A 1 445 ? -4.672 -6.501 30.984 1.00 86.62 445 SER A O 1
ATOM 3603 N N . ASP A 1 446 ? -5.757 -7.818 32.436 1.00 84.50 446 ASP A N 1
ATOM 3604 C CA . ASP A 1 446 ? -7.068 -7.225 32.143 1.00 84.50 446 ASP A CA 1
ATOM 3605 C C . ASP A 1 446 ? -7.176 -5.820 32.747 1.00 84.50 446 ASP A C 1
ATOM 3607 O O . ASP A 1 446 ? -7.798 -4.934 32.152 1.00 84.50 446 ASP A O 1
ATOM 3611 N N . TRP A 1 447 ? -6.503 -5.587 33.879 1.00 87.88 447 TRP A N 1
ATOM 3612 C CA . TRP A 1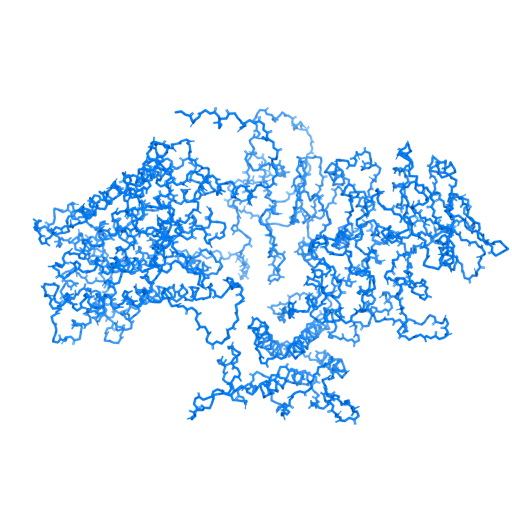 447 ? -6.399 -4.271 34.502 1.00 87.88 447 TRP A CA 1
ATOM 3613 C C . TRP A 1 447 ? -5.776 -3.225 33.572 1.00 87.88 447 TRP A C 1
ATOM 3615 O O . TRP A 1 447 ? -6.286 -2.111 33.475 1.00 87.88 447 TRP A O 1
ATOM 3625 N N . TRP A 1 448 ? -4.726 -3.557 32.817 1.00 86.69 448 TRP A N 1
ATOM 3626 C CA . TRP A 1 448 ? -4.120 -2.611 31.868 1.00 86.69 448 TRP A CA 1
ATOM 3627 C C . TRP A 1 448 ? -5.039 -2.257 30.690 1.00 86.69 448 TRP A C 1
ATOM 3629 O O . TRP A 1 448 ? -4.957 -1.161 30.144 1.00 86.69 448 TRP A O 1
ATOM 3639 N N . ARG A 1 449 ? -5.940 -3.163 30.296 1.00 83.50 449 ARG A N 1
ATOM 3640 C CA . ARG A 1 449 ? -6.755 -3.034 29.077 1.00 83.50 449 ARG A CA 1
ATOM 3641 C C . ARG A 1 449 ? -8.038 -2.220 29.250 1.00 83.50 449 ARG A C 1
ATOM 3643 O O . ARG A 1 449 ? -8.690 -1.911 28.252 1.00 83.50 449 ARG A O 1
ATOM 3650 N N . ARG A 1 450 ? -8.438 -1.868 30.473 1.00 84.56 450 ARG A N 1
ATOM 3651 C CA . ARG A 1 450 ? -9.679 -1.111 30.724 1.00 84.56 450 ARG A CA 1
ATOM 3652 C C . ARG A 1 450 ? -9.415 0.385 30.847 1.00 84.56 450 ARG A C 1
ATOM 3654 O O . ARG A 1 450 ? -8.380 0.810 31.349 1.00 84.56 450 ARG A O 1
ATOM 3661 N N . LEU A 1 451 ? -10.355 1.202 30.378 1.00 87.25 451 LEU A N 1
ATOM 3662 C CA . LEU A 1 451 ? -10.237 2.655 30.498 1.00 87.25 451 LEU A CA 1
ATOM 3663 C C . LEU A 1 451 ? -10.361 3.129 31.954 1.00 87.25 451 LEU A C 1
ATOM 3665 O O . LEU A 1 451 ? -9.540 3.915 32.412 1.00 87.25 451 LEU A O 1
ATOM 3669 N N . TRP A 1 452 ? -11.363 2.629 32.683 1.00 86.50 452 TRP A N 1
ATOM 3670 C CA . TRP A 1 452 ? -11.636 3.030 34.069 1.00 86.50 452 TRP A CA 1
ATOM 3671 C C . TRP A 1 452 ? -10.438 2.791 34.995 1.00 86.50 452 TRP A C 1
ATOM 3673 O O . TRP A 1 452 ? -10.064 3.681 35.744 1.00 86.50 452 TRP A O 1
ATOM 3683 N N . THR A 1 453 ? -9.739 1.668 34.852 1.00 88.25 453 THR A N 1
ATOM 3684 C CA . THR A 1 453 ? -8.558 1.337 35.664 1.00 88.25 453 THR A CA 1
ATOM 3685 C C . THR A 1 453 ? -7.361 2.265 35.421 1.00 88.25 453 THR A C 1
ATOM 3687 O O . THR A 1 453 ? -6.489 2.366 36.284 1.00 88.25 453 THR A O 1
ATOM 3690 N N . LEU A 1 454 ? -7.303 2.981 34.284 1.00 87.88 454 LEU A N 1
ATOM 3691 C CA . LEU A 1 454 ? -6.224 3.937 34.002 1.00 87.88 454 LEU A CA 1
ATOM 3692 C C . LEU A 1 454 ? -6.222 5.082 35.015 1.00 87.88 454 LEU A C 1
ATOM 3694 O O . LEU A 1 454 ? -5.188 5.365 35.613 1.00 87.88 454 LEU A O 1
ATOM 3698 N N . GLN A 1 455 ? -7.372 5.728 35.224 1.00 84.81 455 GLN A N 1
ATOM 3699 C CA . GLN A 1 455 ? -7.474 6.820 36.196 1.00 84.81 455 GLN A CA 1
ATOM 3700 C C . GLN A 1 455 ? -7.224 6.323 37.625 1.00 84.81 455 GLN A C 1
ATOM 3702 O O . GLN A 1 455 ? -6.595 7.023 38.409 1.00 84.81 455 GLN A O 1
ATOM 3707 N N . GLU A 1 456 ? -7.622 5.092 37.952 1.00 87.00 456 GLU A N 1
ATOM 3708 C CA . GLU A 1 456 ? -7.401 4.493 39.275 1.00 87.00 456 GLU A CA 1
ATOM 3709 C C . GLU A 1 456 ? -5.902 4.310 39.566 1.00 87.00 456 GLU A C 1
ATOM 3711 O O . GLU A 1 456 ? -5.460 4.516 40.696 1.00 87.00 456 GLU A O 1
ATOM 3716 N N . GLY A 1 457 ? -5.111 3.982 38.536 1.00 83.38 457 GLY A N 1
ATOM 3717 C CA . GLY A 1 457 ? -3.652 3.902 38.618 1.00 83.38 457 GLY A CA 1
ATOM 3718 C C . GLY A 1 457 ? -2.951 5.266 38.601 1.00 83.38 457 GLY A C 1
ATOM 3719 O O . GLY A 1 457 ? -2.063 5.495 39.416 1.00 83.38 457 GLY A O 1
ATOM 3720 N N . VAL A 1 458 ? -3.349 6.175 37.701 1.00 82.69 458 VAL A N 1
ATOM 3721 C CA . VAL A 1 458 ? -2.680 7.479 37.486 1.00 82.69 458 VAL A CA 1
ATOM 3722 C C . VAL A 1 458 ? -2.939 8.472 38.622 1.00 82.69 458 VAL A C 1
ATOM 3724 O O . VAL A 1 458 ? -2.049 9.236 38.985 1.00 82.69 458 VAL A O 1
ATOM 3727 N N . LEU A 1 459 ? -4.150 8.495 39.188 1.00 81.81 459 LEU A N 1
ATOM 3728 C CA . LEU A 1 459 ? -4.534 9.480 40.210 1.00 81.81 459 LEU A CA 1
ATOM 3729 C C . LEU A 1 459 ? -3.937 9.194 41.591 1.00 81.81 459 LEU A C 1
ATOM 3731 O O . LEU A 1 459 ? -3.946 10.068 42.464 1.00 81.81 459 LEU A O 1
ATOM 3735 N N . SER A 1 460 ? -3.473 7.967 41.817 1.00 80.12 460 SER A N 1
ATOM 3736 C CA . SER A 1 460 ? -2.880 7.573 43.084 1.00 80.12 460 SER A CA 1
ATOM 3737 C C . SER A 1 460 ? -1.405 7.947 43.134 1.00 80.12 460 SER A C 1
ATOM 3739 O O . SER A 1 460 ? -0.645 7.646 42.220 1.00 80.12 460 SER A O 1
ATOM 3741 N N . ALA A 1 461 ? -0.974 8.542 44.247 1.00 70.25 461 ALA A N 1
ATOM 3742 C CA . ALA A 1 461 ? 0.449 8.797 44.476 1.00 70.25 461 ALA A CA 1
ATOM 3743 C C . ALA A 1 461 ? 1.246 7.488 44.644 1.00 70.25 461 ALA A C 1
ATOM 3745 O O . ALA A 1 461 ? 2.403 7.402 44.240 1.00 70.25 461 ALA A O 1
ATOM 3746 N N . THR A 1 462 ? 0.614 6.458 45.218 1.00 80.56 462 THR A N 1
ATOM 3747 C CA . THR A 1 462 ? 1.247 5.175 45.531 1.00 80.56 462 THR A CA 1
ATOM 3748 C C . THR A 1 462 ? 0.252 4.050 45.311 1.00 80.56 462 THR A C 1
ATOM 3750 O O . THR A 1 462 ? -0.848 4.091 45.857 1.00 80.56 462 THR A O 1
ATOM 3753 N N . PHE A 1 463 ? 0.640 3.000 44.586 1.00 86.06 463 PHE A N 1
ATOM 3754 C CA . PHE A 1 463 ? -0.230 1.838 44.436 1.00 86.06 463 PHE A CA 1
ATOM 3755 C C . PHE A 1 463 ? 0.521 0.512 44.525 1.00 86.06 463 PHE A C 1
ATOM 3757 O O . PHE A 1 463 ? 1.712 0.396 44.220 1.00 86.06 463 PHE A O 1
ATOM 3764 N N . PHE A 1 464 ? -0.209 -0.492 44.988 1.00 88.50 464 PHE A N 1
ATOM 3765 C CA . PHE A 1 464 ? 0.234 -1.857 45.187 1.00 88.50 464 PHE A CA 1
ATOM 3766 C C . PHE A 1 464 ? -0.490 -2.764 44.207 1.00 88.50 464 PHE A C 1
ATOM 3768 O O . PHE A 1 464 ? -1.686 -2.611 43.986 1.00 88.50 464 PHE A O 1
ATOM 3775 N N . VAL A 1 465 ? 0.221 -3.735 43.649 1.00 88.94 465 VAL A N 1
ATOM 3776 C CA . VAL A 1 465 ? -0.367 -4.783 42.810 1.00 88.94 465 VAL A CA 1
ATOM 3777 C C . VAL A 1 465 ? -0.379 -6.074 43.609 1.00 88.94 465 VAL A C 1
ATOM 3779 O O . VAL A 1 465 ? 0.647 -6.459 44.172 1.00 88.94 465 VAL A O 1
ATOM 3782 N N . ALA A 1 466 ? -1.531 -6.734 43.694 1.00 88.75 466 ALA A N 1
ATOM 3783 C CA . ALA A 1 466 ? -1.642 -7.989 44.417 1.00 88.75 466 ALA A CA 1
ATOM 3784 C C . ALA A 1 466 ? -1.145 -9.174 43.575 1.00 88.75 466 ALA A C 1
ATOM 3786 O O . ALA A 1 466 ? -1.740 -9.507 42.552 1.00 88.75 466 ALA A O 1
ATOM 3787 N N . PHE A 1 467 ? -0.085 -9.828 44.048 1.00 86.81 467 PHE A N 1
ATOM 3788 C CA . PHE A 1 467 ? 0.452 -11.073 43.495 1.00 86.81 467 PHE A CA 1
ATOM 3789 C C . PHE A 1 467 ? 0.093 -12.269 44.388 1.00 86.81 467 PHE A C 1
ATOM 3791 O O . PHE A 1 467 ? -0.473 -12.089 45.469 1.00 86.81 467 PHE A O 1
ATOM 3798 N N . ALA A 1 468 ? 0.443 -13.488 43.965 1.00 82.81 468 ALA A N 1
ATOM 3799 C CA . ALA A 1 468 ? 0.146 -14.717 44.713 1.00 82.81 468 ALA A CA 1
ATOM 3800 C C . ALA A 1 468 ? 0.721 -14.713 46.139 1.00 82.81 468 ALA A C 1
ATOM 3802 O O . ALA A 1 468 ? 0.128 -15.269 47.059 1.00 82.81 468 ALA A O 1
ATOM 3803 N N . GLU A 1 469 ? 1.863 -14.054 46.326 1.00 76.56 469 GLU A N 1
ATOM 3804 C CA . GLU A 1 469 ? 2.590 -13.993 47.598 1.00 76.56 469 GLU A CA 1
ATOM 3805 C C . GLU A 1 469 ? 2.196 -12.776 48.457 1.00 76.56 469 GLU A C 1
ATOM 3807 O O . GLU A 1 469 ? 2.604 -12.685 49.612 1.00 76.56 469 GLU A O 1
ATOM 3812 N N . GLY A 1 470 ? 1.407 -11.840 47.914 1.00 77.69 470 GLY A N 1
ATOM 3813 C CA . GLY A 1 470 ? 0.980 -10.621 48.604 1.00 77.69 470 GLY A CA 1
ATOM 3814 C C . GLY A 1 470 ? 1.062 -9.347 47.750 1.00 77.69 470 GLY A C 1
ATOM 3815 O O . GLY A 1 470 ? 1.441 -9.391 46.575 1.00 77.69 470 GLY A O 1
ATOM 3816 N N . PRO A 1 471 ? 0.673 -8.191 48.316 1.00 83.12 471 PRO A N 1
ATOM 3817 C CA . PRO A 1 471 ? 0.740 -6.903 47.634 1.00 83.12 471 PRO A CA 1
ATOM 3818 C C . PRO A 1 471 ? 2.188 -6.420 47.473 1.00 83.12 471 PRO A C 1
ATOM 3820 O O . PRO A 1 471 ? 2.958 -6.388 48.431 1.00 83.12 471 PRO A O 1
ATOM 3823 N N . VAL A 1 472 ? 2.548 -5.981 46.265 1.00 81.69 472 VAL A N 1
ATOM 3824 C CA . VAL A 1 472 ? 3.868 -5.415 45.955 1.00 81.69 472 VAL A CA 1
ATOM 3825 C C . VAL A 1 472 ? 3.755 -3.955 45.557 1.00 81.69 472 VAL A C 1
ATOM 3827 O O . VAL A 1 472 ? 2.939 -3.591 44.714 1.00 81.69 472 VAL A O 1
ATOM 3830 N N . HIS A 1 473 ? 4.620 -3.124 46.140 1.00 84.31 473 HIS A N 1
ATOM 3831 C CA . HIS A 1 473 ? 4.713 -1.705 45.815 1.00 84.31 473 HIS A CA 1
ATOM 3832 C C . HIS A 1 473 ? 5.195 -1.520 44.374 1.00 84.31 473 HIS A C 1
ATOM 3834 O O . HIS A 1 473 ? 6.359 -1.782 44.052 1.00 84.31 473 HIS A O 1
ATOM 3840 N N . PHE A 1 474 ? 4.313 -1.018 43.511 1.00 81.00 474 PHE A N 1
ATOM 3841 C CA . PHE A 1 474 ? 4.543 -1.036 42.072 1.00 81.00 474 PHE A CA 1
ATOM 3842 C C . PHE A 1 474 ? 5.681 -0.110 41.636 1.00 81.00 474 PHE A C 1
ATOM 3844 O O . PHE A 1 474 ? 6.612 -0.547 40.962 1.00 81.00 474 PHE A O 1
ATOM 3851 N N . GLN A 1 475 ? 5.669 1.145 42.093 1.00 78.38 475 GLN A N 1
ATOM 3852 C CA . GLN A 1 475 ? 6.699 2.132 41.752 1.00 78.38 475 GLN A CA 1
ATOM 3853 C C . GLN A 1 475 ? 8.100 1.642 42.140 1.00 78.38 475 GLN A C 1
ATOM 3855 O O . GLN A 1 475 ? 9.033 1.734 41.346 1.00 78.38 475 GLN A O 1
ATOM 3860 N N . ARG A 1 476 ? 8.249 1.050 43.334 1.00 76.75 476 ARG A N 1
ATOM 3861 C CA . ARG A 1 476 ? 9.526 0.475 43.780 1.00 76.75 476 ARG A CA 1
ATOM 3862 C C . ARG A 1 476 ? 9.957 -0.701 42.908 1.00 76.75 476 ARG A C 1
ATOM 3864 O O . ARG A 1 476 ? 11.131 -0.775 42.564 1.00 76.75 476 ARG A O 1
ATOM 3871 N N . ALA A 1 477 ? 9.033 -1.585 42.530 1.00 75.81 477 ALA A N 1
ATOM 3872 C CA . ALA A 1 477 ? 9.336 -2.715 41.653 1.00 75.81 477 ALA A CA 1
ATOM 3873 C C . ALA A 1 477 ? 9.793 -2.258 40.253 1.00 75.81 477 ALA A C 1
ATOM 3875 O O . ALA A 1 477 ? 10.775 -2.785 39.730 1.00 75.81 477 ALA A O 1
ATOM 3876 N N . VAL A 1 478 ? 9.141 -1.242 39.674 1.00 73.94 478 VAL A N 1
ATOM 3877 C CA . VAL A 1 478 ? 9.497 -0.679 38.359 1.00 73.94 478 VAL A CA 1
ATOM 3878 C C . VAL A 1 478 ? 10.833 0.070 38.402 1.00 73.94 478 VAL A C 1
ATOM 3880 O O . VAL A 1 478 ? 11.685 -0.154 37.540 1.00 73.94 478 VAL A O 1
ATOM 3883 N N . VAL A 1 479 ? 11.042 0.932 39.405 1.00 70.62 479 VAL A N 1
ATOM 3884 C CA . VAL A 1 479 ? 12.255 1.763 39.529 1.00 70.62 479 VAL A CA 1
ATOM 3885 C C . VAL A 1 479 ? 13.479 0.923 39.877 1.00 70.62 479 VAL A C 1
ATOM 3887 O O . VAL A 1 479 ? 14.516 1.069 39.237 1.00 70.62 479 VAL A O 1
ATOM 3890 N N . ALA A 1 480 ? 13.386 0.001 40.835 1.00 66.06 480 ALA A N 1
ATOM 3891 C CA . ALA A 1 480 ? 14.541 -0.789 41.268 1.00 66.06 480 ALA A CA 1
ATOM 3892 C C . ALA A 1 480 ? 15.098 -1.723 40.191 1.00 66.06 480 ALA A C 1
ATOM 3894 O O . ALA A 1 480 ? 16.254 -2.132 40.248 1.00 66.06 480 ALA A O 1
ATOM 3895 N N . ARG A 1 481 ? 14.260 -2.073 39.217 1.00 65.00 481 ARG A N 1
ATOM 3896 C CA . ARG A 1 481 ? 14.620 -2.913 38.080 1.00 65.00 481 ARG A CA 1
ATOM 3897 C C . ARG A 1 481 ? 14.947 -2.102 36.830 1.00 65.00 481 ARG A C 1
ATOM 3899 O O . ARG A 1 481 ? 15.338 -2.692 35.834 1.00 65.00 481 ARG A O 1
ATOM 3906 N N . SER A 1 482 ? 14.847 -0.770 36.878 1.00 61.91 482 SER A N 1
ATOM 3907 C CA . SER A 1 482 ? 15.089 0.116 35.729 1.00 61.91 482 SER A CA 1
ATOM 3908 C C . SER A 1 482 ? 16.488 -0.022 35.112 1.00 61.91 482 SER A C 1
ATOM 3910 O O . SER A 1 482 ? 16.625 0.189 33.899 1.00 61.91 482 SER A O 1
ATOM 3912 N N . ASP A 1 483 ? 17.467 -0.447 35.921 1.00 58.62 483 ASP A N 1
ATOM 3913 C CA . ASP A 1 483 ? 18.859 -0.725 35.552 1.00 58.62 483 ASP A CA 1
ATOM 3914 C C . ASP A 1 483 ? 19.119 -2.148 35.033 1.00 58.62 483 ASP A C 1
ATOM 3916 O O . ASP A 1 483 ? 20.179 -2.388 34.452 1.00 58.62 483 ASP A O 1
ATOM 3920 N N . ASP A 1 484 ? 18.197 -3.108 35.175 1.00 61.59 484 ASP A N 1
ATOM 3921 C CA . ASP A 1 484 ? 18.415 -4.468 34.646 1.00 61.59 484 ASP A CA 1
ATOM 3922 C C . ASP A 1 484 ? 18.574 -4.449 33.116 1.00 61.59 484 ASP A C 1
ATOM 3924 O O . ASP A 1 484 ? 19.371 -5.198 32.548 1.00 61.59 484 ASP A O 1
ATOM 3928 N N . HIS A 1 485 ? 17.924 -3.495 32.446 1.00 56.19 485 HIS A N 1
ATOM 3929 C CA . HIS A 1 485 ? 18.132 -3.207 31.028 1.00 56.19 485 HIS A CA 1
ATOM 3930 C C . HIS A 1 485 ? 19.553 -2.702 30.705 1.00 56.19 485 HIS A C 1
ATOM 3932 O O . HIS A 1 485 ? 20.057 -2.922 29.606 1.00 56.19 485 HIS A O 1
ATOM 3938 N N . ASN A 1 486 ? 20.239 -2.045 31.644 1.00 57.34 486 ASN A N 1
ATOM 3939 C CA . ASN A 1 486 ? 21.634 -1.625 31.469 1.00 57.34 486 ASN A CA 1
ATOM 3940 C C . ASN A 1 486 ? 22.612 -2.805 31.571 1.00 57.34 486 ASN A C 1
ATOM 3942 O O . ASN A 1 486 ? 23.730 -2.718 31.071 1.00 57.34 486 ASN A O 1
ATOM 3946 N N . ARG A 1 487 ? 22.190 -3.930 32.164 1.00 63.22 487 ARG A N 1
ATOM 3947 C CA . ARG A 1 487 ? 23.032 -5.125 32.327 1.00 63.22 487 ARG A CA 1
ATOM 3948 C C . ARG A 1 487 ? 23.134 -5.973 31.062 1.00 63.22 487 ARG A C 1
ATOM 3950 O O . ARG A 1 487 ? 24.146 -6.644 30.878 1.00 63.22 487 ARG A O 1
ATOM 3957 N N . ASN A 1 488 ? 22.122 -5.948 30.191 1.00 70.69 488 ASN A N 1
ATOM 3958 C CA . ASN A 1 488 ? 22.166 -6.629 28.898 1.00 70.69 488 ASN A CA 1
ATOM 3959 C C . ASN A 1 488 ? 21.784 -5.680 27.759 1.00 70.69 488 ASN A C 1
ATOM 3961 O O . ASN A 1 488 ? 20.606 -5.475 27.474 1.00 70.69 488 ASN A O 1
ATOM 3965 N N . ILE A 1 489 ? 22.795 -5.160 27.064 1.00 75.06 489 ILE A N 1
ATOM 3966 C CA . ILE A 1 489 ? 22.613 -4.193 25.977 1.00 75.06 489 ILE A CA 1
ATOM 3967 C C . ILE A 1 489 ? 21.914 -4.767 24.733 1.00 75.06 489 ILE A C 1
ATOM 3969 O O . ILE A 1 489 ? 21.524 -3.996 23.866 1.00 75.06 489 ILE A O 1
ATOM 3973 N N . ALA A 1 490 ? 21.737 -6.091 24.646 1.00 70.88 490 ALA A N 1
ATOM 3974 C CA . ALA A 1 490 ? 20.972 -6.757 23.587 1.00 70.88 490 ALA A CA 1
ATOM 3975 C C . ALA A 1 490 ? 19.470 -6.896 23.888 1.00 70.88 490 ALA A C 1
ATOM 3977 O O . ALA A 1 490 ? 18.720 -7.370 23.034 1.00 70.88 490 ALA A O 1
ATOM 3978 N N . HIS A 1 491 ? 19.018 -6.553 25.095 1.00 70.00 491 HIS A N 1
ATOM 3979 C CA . HIS A 1 491 ? 17.593 -6.545 25.414 1.00 70.00 491 HIS A CA 1
ATOM 3980 C C . HIS A 1 491 ? 16.988 -5.197 25.028 1.00 70.00 491 HIS A C 1
ATOM 3982 O O . HIS A 1 491 ? 17.524 -4.166 25.417 1.00 70.00 491 HIS A O 1
ATOM 3988 N N . SER A 1 492 ? 15.843 -5.195 24.342 1.00 63.12 492 SER A N 1
ATOM 3989 C CA . SER A 1 492 ? 15.019 -4.000 24.148 1.00 63.12 492 SER A CA 1
ATOM 3990 C C . SER A 1 492 ? 13.596 -4.308 24.593 1.00 63.12 492 SER A C 1
ATOM 3992 O O . SER A 1 492 ? 12.736 -4.667 23.797 1.00 63.12 492 SER A O 1
ATOM 3994 N N . SER A 1 493 ? 13.304 -4.135 25.886 1.00 57.47 493 SER A N 1
ATOM 3995 C CA . SER A 1 493 ? 11.917 -3.822 26.226 1.00 57.47 493 SER A CA 1
ATOM 3996 C C . SER A 1 493 ? 11.603 -2.518 25.496 1.00 57.47 493 SER A C 1
ATOM 3998 O O . SER A 1 493 ? 12.296 -1.529 25.736 1.00 57.47 493 SER A O 1
ATOM 4000 N N . GLY A 1 494 ? 10.657 -2.555 24.547 1.00 57.41 494 GLY A N 1
ATOM 4001 C CA . GLY A 1 494 ? 10.377 -1.445 23.633 1.00 57.41 494 GLY A CA 1
ATOM 4002 C C . GLY A 1 494 ? 10.441 -0.105 24.377 1.00 57.41 494 GLY A C 1
ATOM 4003 O O . GLY A 1 494 ? 9.759 0.019 25.399 1.00 57.41 494 GLY A O 1
ATOM 4004 N N . PRO A 1 495 ? 11.272 0.867 23.950 1.00 61.41 495 PRO A N 1
ATOM 4005 C CA . PRO A 1 495 ? 11.514 2.103 24.701 1.00 61.41 495 PRO A CA 1
ATOM 4006 C C . PRO A 1 495 ? 10.211 2.791 25.113 1.00 61.41 495 PRO A C 1
ATOM 4008 O O . PRO A 1 495 ? 10.042 3.161 26.270 1.00 61.41 495 PRO A O 1
ATOM 4011 N N . VAL A 1 496 ? 9.251 2.799 24.188 1.00 61.75 496 VAL A N 1
ATOM 4012 C CA . VAL A 1 496 ? 7.900 3.345 24.341 1.00 61.75 496 VAL A CA 1
ATOM 4013 C C . VAL A 1 496 ? 7.094 2.622 25.422 1.00 61.75 496 VAL A C 1
ATOM 4015 O O . VAL A 1 496 ? 6.359 3.236 26.180 1.00 61.75 496 VAL A O 1
ATOM 4018 N N . ILE A 1 497 ? 7.249 1.308 25.555 1.00 65.94 497 ILE A N 1
ATOM 4019 C CA . ILE A 1 497 ? 6.537 0.520 26.564 1.00 65.94 497 ILE A CA 1
ATOM 4020 C C . ILE A 1 497 ? 7.112 0.747 27.963 1.00 65.94 497 ILE A C 1
ATOM 4022 O O . ILE A 1 497 ? 6.369 0.856 28.943 1.00 65.94 497 ILE A O 1
ATOM 4026 N N . LYS A 1 498 ? 8.440 0.837 28.067 1.00 66.62 498 LYS A N 1
ATOM 4027 C CA . LYS A 1 498 ? 9.096 1.220 29.321 1.00 66.62 498 LYS A CA 1
ATOM 4028 C C . LYS A 1 498 ? 8.675 2.631 29.720 1.00 66.62 498 LYS A C 1
ATOM 4030 O O . LYS A 1 498 ? 8.373 2.863 30.888 1.00 66.62 498 LYS A O 1
ATOM 4035 N N . GLU A 1 499 ? 8.616 3.532 28.746 1.00 70.25 499 GLU A N 1
ATOM 4036 C CA . GLU A 1 499 ? 8.124 4.891 28.916 1.00 70.25 499 GLU A CA 1
ATOM 4037 C C . GLU A 1 499 ? 6.661 4.903 29.363 1.00 70.25 499 GLU A C 1
ATOM 4039 O O . GLU A 1 499 ? 6.350 5.610 30.302 1.00 70.25 499 GLU A O 1
ATOM 4044 N N . MET A 1 500 ? 5.778 4.051 28.832 1.00 74.38 500 MET A N 1
ATOM 4045 C CA . MET A 1 500 ? 4.393 3.939 29.315 1.00 74.38 500 MET A CA 1
ATOM 4046 C C . MET A 1 500 ? 4.308 3.460 30.767 1.00 74.38 500 MET A C 1
ATOM 4048 O O . MET A 1 500 ? 3.558 4.034 31.549 1.00 74.38 500 MET A O 1
ATOM 4052 N N . LEU A 1 501 ? 5.064 2.434 31.173 1.00 76.62 501 LEU A N 1
ATOM 4053 C CA . LEU A 1 501 ? 5.076 2.006 32.582 1.00 76.62 501 LEU A CA 1
ATOM 4054 C C . LEU A 1 501 ? 5.635 3.095 33.498 1.00 76.62 501 LEU A C 1
ATOM 4056 O O . LEU A 1 501 ? 5.115 3.318 34.590 1.00 76.62 501 LEU A O 1
ATOM 4060 N N . TYR A 1 502 ? 6.682 3.782 33.048 1.00 75.00 502 TYR A N 1
ATOM 4061 C CA . TYR A 1 502 ? 7.257 4.908 33.765 1.00 75.00 502 TYR A CA 1
ATOM 4062 C C . TYR A 1 502 ? 6.280 6.088 33.840 1.00 75.00 502 TYR A C 1
ATOM 4064 O O . TYR A 1 502 ? 6.106 6.664 34.908 1.00 75.00 502 TYR A O 1
ATOM 4072 N N . ASN A 1 503 ? 5.582 6.400 32.750 1.00 75.12 503 ASN A N 1
ATOM 4073 C CA . ASN A 1 503 ? 4.549 7.424 32.669 1.00 75.12 503 ASN A CA 1
ATOM 4074 C C . ASN A 1 503 ? 3.370 7.056 33.561 1.00 75.12 503 ASN A C 1
ATOM 4076 O O . ASN A 1 503 ? 2.876 7.925 34.256 1.00 75.12 503 ASN A O 1
ATOM 4080 N N . LEU A 1 504 ? 2.946 5.795 33.646 1.00 78.38 504 LEU A N 1
ATOM 4081 C CA . LEU A 1 504 ? 1.906 5.396 34.599 1.00 78.38 504 LEU A CA 1
ATOM 4082 C C . LEU A 1 504 ? 2.323 5.704 36.048 1.00 78.38 504 LEU A C 1
ATOM 4084 O O . LEU A 1 504 ? 1.496 6.121 36.852 1.00 78.38 504 LEU A O 1
ATOM 4088 N N . VAL A 1 505 ? 3.609 5.527 36.368 1.00 74.19 505 VAL A N 1
ATOM 4089 C CA . VAL A 1 505 ? 4.177 5.810 37.695 1.00 74.19 505 VAL A CA 1
ATOM 4090 C C . VAL A 1 505 ? 4.368 7.310 37.948 1.00 74.19 505 VAL A C 1
ATOM 4092 O O . VAL A 1 505 ? 4.191 7.759 39.077 1.00 74.19 505 VAL A O 1
ATOM 4095 N N . THR A 1 506 ? 4.741 8.088 36.931 1.00 67.94 506 THR A N 1
ATOM 4096 C CA . THR A 1 506 ? 5.136 9.500 37.083 1.00 67.94 506 THR A CA 1
ATOM 4097 C C . THR A 1 506 ? 4.059 10.507 36.678 1.00 67.94 506 THR A C 1
ATOM 4099 O O . THR A 1 506 ? 4.105 11.653 37.126 1.00 67.94 506 THR A O 1
ATOM 4102 N N . SER A 1 507 ? 3.053 10.100 35.896 1.00 61.62 507 SER A N 1
ATOM 4103 C CA . SER A 1 507 ? 2.012 10.999 35.365 1.00 61.62 507 SER A CA 1
ATOM 4104 C C . SER A 1 507 ? 1.075 11.545 36.440 1.00 61.62 507 SER A C 1
ATOM 4106 O O . SER A 1 507 ? 0.479 12.596 36.236 1.00 61.62 507 SER A O 1
ATOM 4108 N N . GLY A 1 508 ? 0.997 10.905 37.612 1.00 53.16 508 GLY A N 1
ATOM 4109 C CA . GLY A 1 508 ? 0.271 11.440 38.771 1.00 53.16 508 GLY A CA 1
ATOM 4110 C C . GLY A 1 508 ? 0.881 12.721 39.368 1.00 53.16 508 GLY A C 1
ATOM 4111 O O . GLY A 1 508 ? 0.265 13.343 40.233 1.00 53.16 508 GLY A O 1
ATOM 4112 N N . HIS A 1 509 ? 2.079 13.128 38.925 1.00 47.12 509 HIS A N 1
ATOM 4113 C CA . HIS A 1 509 ? 2.839 14.261 39.467 1.00 47.12 509 HIS A CA 1
ATOM 4114 C C . HIS A 1 509 ? 3.173 15.357 38.444 1.00 47.12 509 HIS A C 1
ATOM 4116 O O . HIS A 1 509 ? 3.936 16.268 38.773 1.00 47.12 509 HIS A O 1
ATOM 4122 N N . VAL A 1 510 ? 2.651 15.296 37.212 1.00 44.31 510 VAL A N 1
ATOM 4123 C CA . VAL A 1 510 ? 3.020 16.286 36.189 1.00 44.31 510 VAL A CA 1
ATOM 4124 C C . VAL A 1 510 ? 2.482 17.661 36.584 1.00 44.31 510 VAL A C 1
ATOM 4126 O O . VAL A 1 510 ? 1.280 17.873 36.731 1.00 44.31 510 VAL A O 1
ATOM 4129 N N . SER A 1 511 ? 3.414 18.589 36.792 1.00 42.22 511 SER A N 1
ATOM 4130 C CA . SER A 1 511 ? 3.157 19.990 37.101 1.00 42.22 511 SER A CA 1
ATOM 4131 C C . SER A 1 511 ? 2.266 20.630 36.034 1.00 42.22 511 SER A C 1
ATOM 4133 O O . SER A 1 511 ? 2.502 20.476 34.836 1.00 42.22 511 SER A O 1
ATOM 4135 N N . VAL A 1 512 ? 1.300 21.442 36.479 1.00 44.62 512 VAL A N 1
ATOM 4136 C CA . VAL A 1 512 ? 0.427 22.293 35.644 1.00 44.62 512 VAL A CA 1
ATOM 4137 C C . VAL A 1 512 ? 1.225 23.159 34.649 1.00 44.62 512 VAL A C 1
ATOM 4139 O O . VAL A 1 512 ? 0.664 23.621 33.658 1.00 44.62 512 VAL A O 1
ATOM 4142 N N . SER A 1 513 ? 2.526 23.364 34.889 1.00 41.53 513 SER A N 1
ATOM 4143 C CA . SER A 1 513 ? 3.422 24.140 34.029 1.00 41.53 513 SER A CA 1
ATOM 4144 C C . SER A 1 513 ? 3.677 23.536 32.646 1.00 41.53 513 SER A C 1
ATOM 4146 O O . SER A 1 513 ? 4.042 24.295 31.758 1.00 41.53 513 SER A O 1
ATOM 4148 N N . ASP A 1 514 ? 3.484 22.227 32.442 1.00 60.75 514 ASP A N 1
ATOM 4149 C CA . ASP A 1 514 ? 3.726 21.589 31.138 1.00 60.75 514 ASP A CA 1
ATOM 4150 C C . ASP A 1 514 ? 2.558 20.684 30.716 1.00 60.75 514 ASP A C 1
ATOM 4152 O O . ASP A 1 514 ? 2.652 19.457 30.599 1.00 60.75 514 ASP A O 1
ATOM 4156 N N . ARG A 1 515 ? 1.387 21.316 30.540 1.00 64.44 515 ARG A N 1
ATOM 4157 C CA . ARG A 1 515 ? 0.151 20.626 30.143 1.00 64.44 515 ARG A CA 1
ATOM 4158 C C . ARG A 1 515 ? 0.348 19.803 28.872 1.00 64.44 515 ARG A C 1
ATOM 4160 O O . ARG A 1 515 ? -0.203 18.714 28.787 1.00 64.44 515 ARG A O 1
ATOM 4167 N N . VAL A 1 516 ? 1.108 20.282 27.890 1.00 65.25 516 VAL A N 1
ATOM 4168 C CA . VAL A 1 516 ? 1.293 19.593 26.602 1.00 65.25 516 VAL A CA 1
ATOM 4169 C C . VAL A 1 516 ? 1.952 18.228 26.802 1.00 65.25 516 VAL A C 1
ATOM 4171 O O . VAL A 1 516 ? 1.420 17.226 26.318 1.00 65.25 516 VAL A O 1
ATOM 4174 N N . GLN A 1 517 ? 3.032 18.157 27.583 1.00 69.19 517 GLN A N 1
ATOM 4175 C CA . GLN A 1 517 ? 3.697 16.889 27.877 1.00 69.19 517 GLN A CA 1
ATOM 4176 C C . GLN A 1 517 ? 2.796 15.935 28.677 1.00 69.19 517 GLN A C 1
ATOM 4178 O O . GLN A 1 517 ? 2.747 14.738 28.387 1.00 69.19 517 GLN A O 1
ATOM 4183 N N . ALA A 1 518 ? 2.014 16.460 29.628 1.00 69.62 518 ALA A N 1
ATOM 4184 C CA . ALA A 1 518 ? 1.025 15.668 30.362 1.00 69.62 518 ALA A CA 1
ATOM 4185 C C . ALA A 1 518 ? -0.009 15.024 29.420 1.00 69.62 518 ALA A C 1
ATOM 4187 O O . ALA A 1 518 ? -0.300 13.832 29.539 1.00 69.62 518 ALA A O 1
ATOM 4188 N N . HIS A 1 519 ? -0.516 15.784 28.439 1.00 74.44 519 HIS A N 1
ATOM 4189 C CA . HIS A 1 519 ? -1.461 15.262 27.451 1.00 74.44 519 HIS A CA 1
ATOM 4190 C C . HIS A 1 519 ? -0.838 14.139 26.616 1.00 74.44 519 HIS A C 1
ATOM 4192 O O . HIS A 1 519 ? -1.472 13.101 26.441 1.00 74.44 519 HIS A O 1
ATOM 4198 N N . LYS A 1 520 ? 0.411 14.289 26.155 1.00 73.12 520 LYS A N 1
ATOM 4199 C CA . LYS A 1 520 ? 1.115 13.236 25.397 1.00 73.12 520 LYS A CA 1
ATOM 4200 C C . LYS A 1 520 ? 1.266 11.944 26.204 1.00 73.12 520 LYS A C 1
ATOM 4202 O O . LYS A 1 520 ? 1.003 10.852 25.691 1.00 73.12 520 LYS A O 1
ATOM 4207 N N . ASN A 1 521 ? 1.632 12.062 27.478 1.00 77.00 521 ASN A N 1
ATOM 4208 C CA . ASN A 1 521 ? 1.788 10.913 28.369 1.00 77.00 521 ASN A CA 1
ATOM 4209 C C . ASN A 1 521 ? 0.451 10.187 28.595 1.00 77.00 521 ASN A C 1
ATOM 4211 O O . ASN A 1 521 ? 0.395 8.960 28.558 1.00 77.00 521 ASN A O 1
ATOM 4215 N N . ILE A 1 522 ? -0.645 10.928 28.773 1.00 80.31 522 ILE A N 1
ATOM 4216 C CA . ILE A 1 522 ? -1.983 10.336 28.918 1.00 80.31 522 ILE A CA 1
ATOM 4217 C C . ILE A 1 522 ? -2.425 9.660 27.614 1.00 80.31 522 ILE A C 1
ATOM 4219 O O . ILE A 1 522 ? -2.901 8.529 27.643 1.00 80.31 522 ILE A O 1
ATOM 4223 N N . LEU A 1 523 ? -2.225 10.305 26.463 1.00 79.75 523 LEU A N 1
ATOM 4224 C CA . LEU A 1 523 ? -2.608 9.764 25.155 1.00 79.75 523 LEU A CA 1
ATOM 4225 C C . LEU A 1 523 ? -1.870 8.465 24.816 1.00 79.75 523 LEU A C 1
ATOM 4227 O O . LEU A 1 523 ? -2.480 7.510 24.337 1.00 79.75 523 LEU A O 1
ATOM 4231 N N . THR A 1 524 ? -0.575 8.385 25.127 1.00 78.75 524 THR A N 1
ATOM 4232 C CA . THR A 1 524 ? 0.180 7.131 24.981 1.00 78.75 524 THR A CA 1
ATOM 4233 C C . THR A 1 524 ? -0.360 6.039 25.908 1.00 78.75 524 THR A C 1
ATOM 4235 O O . THR A 1 524 ? -0.507 4.901 25.469 1.00 78.75 524 THR A O 1
ATOM 4238 N N . LEU A 1 525 ? -0.766 6.369 27.141 1.00 82.94 525 LEU A N 1
ATOM 4239 C CA . LEU A 1 525 ? -1.395 5.426 28.078 1.00 82.94 525 LEU A CA 1
ATOM 4240 C C . LEU A 1 525 ? -2.802 4.951 27.669 1.00 82.94 525 LEU A C 1
ATOM 4242 O O . LEU A 1 525 ? -3.242 3.911 28.167 1.00 82.94 525 LEU A O 1
ATOM 4246 N N . LEU A 1 526 ? -3.500 5.671 26.784 1.00 84.56 526 LEU A N 1
ATOM 4247 C CA . LEU A 1 526 ? -4.816 5.284 26.252 1.00 84.56 526 LEU A CA 1
ATOM 4248 C C . LEU A 1 526 ? -4.740 4.218 25.148 1.00 84.56 526 LEU A C 1
ATOM 4250 O O . LEU A 1 526 ? -5.753 3.581 24.853 1.00 84.56 526 LEU A O 1
ATOM 4254 N N . CYS A 1 527 ? -3.564 3.997 24.553 1.00 82.38 527 CYS A N 1
ATOM 4255 C CA . CYS A 1 527 ? -3.395 3.033 23.466 1.00 82.38 527 CYS A CA 1
ATOM 4256 C C . CYS A 1 527 ? -3.762 1.605 23.907 1.00 82.38 527 CYS A C 1
ATOM 4258 O O . CYS A 1 527 ? -3.354 1.142 24.974 1.00 82.38 527 CYS A O 1
ATOM 4260 N N . HIS A 1 528 ? -4.512 0.897 23.058 1.00 78.75 528 HIS A N 1
ATOM 4261 C CA . HIS A 1 528 ? -4.996 -0.476 23.269 1.00 78.75 528 HIS A CA 1
ATOM 4262 C C . HIS A 1 528 ? -5.883 -0.684 24.513 1.00 78.75 528 HIS A C 1
ATOM 4264 O O . HIS A 1 528 ? -6.081 -1.822 24.953 1.00 78.75 528 HIS A O 1
ATOM 4270 N N . ARG A 1 529 ? -6.443 0.393 25.079 1.00 84.06 529 ARG A N 1
ATOM 4271 C CA . ARG A 1 529 ? -7.491 0.295 26.104 1.00 84.06 529 ARG A CA 1
ATOM 4272 C C . ARG A 1 529 ? -8.867 0.102 25.473 1.00 84.06 529 ARG A C 1
ATOM 4274 O O . ARG A 1 529 ? -9.060 0.256 24.274 1.00 84.06 529 ARG A O 1
ATOM 4281 N N . SER A 1 530 ? -9.833 -0.278 26.299 1.00 82.25 530 SER A N 1
ATOM 4282 C CA . SER A 1 530 ? -11.206 -0.560 25.889 1.00 82.25 530 SER A CA 1
ATOM 4283 C C . SER A 1 530 ? -12.208 -0.133 26.961 1.00 82.25 530 SER A C 1
ATOM 4285 O O . SER A 1 530 ? -11.897 -0.062 28.158 1.00 82.25 530 SER A O 1
ATOM 4287 N N . THR A 1 531 ? -13.431 0.150 26.520 1.00 85.00 531 THR A N 1
ATOM 4288 C CA . THR A 1 531 ? -14.591 0.407 27.375 1.00 85.00 531 THR A CA 1
ATOM 4289 C C . THR A 1 531 ? -15.816 -0.300 26.795 1.00 85.00 531 THR A C 1
ATOM 4291 O O . THR A 1 531 ? -15.975 -0.359 25.578 1.00 85.00 531 THR A O 1
ATOM 4294 N N . SER A 1 532 ? -16.688 -0.833 27.656 1.00 79.19 532 SER A N 1
ATOM 4295 C CA . SER A 1 532 ? -17.970 -1.423 27.244 1.00 79.19 532 SER A CA 1
ATOM 4296 C C . SER A 1 532 ? -19.022 -0.359 26.915 1.00 79.19 532 SER A C 1
ATOM 4298 O O . SER A 1 532 ? -19.991 -0.641 26.215 1.00 79.19 532 SER A O 1
ATOM 4300 N N . ARG A 1 533 ? -18.835 0.870 27.411 1.00 84.44 533 ARG A N 1
ATOM 4301 C CA . ARG A 1 533 ? -19.742 2.005 27.230 1.00 84.44 533 ARG A CA 1
ATOM 4302 C C . ARG A 1 533 ? -18.955 3.191 26.659 1.00 84.44 533 ARG A C 1
ATOM 4304 O O . ARG A 1 533 ? -18.209 3.828 27.407 1.00 84.44 533 ARG A O 1
ATOM 4311 N N . PRO A 1 534 ? -19.122 3.539 25.369 1.00 84.12 534 PRO A N 1
ATOM 4312 C CA . PRO A 1 534 ? -18.438 4.690 24.769 1.00 84.12 534 PRO A CA 1
ATOM 4313 C C . PRO A 1 534 ? -18.721 6.005 25.510 1.00 84.12 534 PRO A C 1
ATOM 4315 O O . PRO A 1 534 ? -17.858 6.865 25.639 1.00 84.12 534 PRO A O 1
ATOM 4318 N N . SER A 1 535 ? -19.914 6.153 26.099 1.00 87.19 535 SER A N 1
ATOM 4319 C CA . SER A 1 535 ? -20.305 7.326 26.895 1.00 87.19 535 SER A CA 1
ATOM 4320 C C . SER A 1 535 ? -19.425 7.610 28.116 1.00 87.19 535 SER A C 1
ATOM 4322 O O . SER A 1 535 ? -19.495 8.719 28.653 1.00 87.19 535 SER A O 1
ATOM 4324 N N . ASP A 1 536 ? -18.659 6.616 28.568 1.00 88.19 536 ASP A N 1
ATOM 4325 C CA . ASP A 1 536 ? -17.774 6.702 29.731 1.00 88.19 536 ASP A CA 1
ATOM 4326 C C . ASP A 1 536 ? -16.403 7.278 29.363 1.00 88.19 536 ASP A C 1
ATOM 4328 O O . ASP A 1 536 ? -15.718 7.829 30.219 1.00 88.19 536 ASP A O 1
ATOM 4332 N N . GLU A 1 537 ? -16.017 7.207 28.086 1.00 91.75 537 GLU A N 1
ATOM 4333 C CA . GLU A 1 537 ? -14.740 7.731 27.610 1.00 91.75 537 GLU A CA 1
ATOM 4334 C C . GLU A 1 537 ? -14.509 9.206 27.976 1.00 91.75 537 GLU A C 1
ATOM 4336 O O . GLU A 1 537 ? -13.542 9.487 28.690 1.00 91.75 537 GLU A O 1
ATOM 4341 N N . PRO A 1 538 ? -15.399 10.149 27.607 1.00 91.94 538 PRO A N 1
ATOM 4342 C CA . PRO A 1 538 ? -15.217 11.554 27.962 1.00 91.94 538 PRO A CA 1
ATOM 4343 C C . PRO A 1 538 ? -15.202 11.806 29.478 1.00 91.94 538 PRO A C 1
ATOM 4345 O O . PRO A 1 538 ? -14.592 12.772 29.924 1.00 91.94 538 PRO A O 1
ATOM 4348 N N . VAL A 1 539 ? -15.833 10.939 30.281 1.00 90.38 539 VAL A N 1
ATOM 4349 C CA . VAL A 1 539 ? -15.870 11.046 31.752 1.00 90.38 539 VAL A CA 1
ATOM 4350 C C . VAL A 1 539 ? -14.501 10.706 32.354 1.00 90.38 539 VAL A C 1
ATOM 4352 O O . VAL A 1 539 ? -13.973 11.465 33.170 1.00 90.38 539 VAL A O 1
ATOM 4355 N N . CYS A 1 540 ? -13.899 9.597 31.919 1.00 88.56 540 CYS A N 1
ATOM 4356 C CA . CYS A 1 540 ? -12.551 9.203 32.334 1.00 88.56 540 CYS A CA 1
ATOM 4357 C C . CYS A 1 540 ? -11.499 10.208 31.849 1.00 88.56 540 CYS A C 1
ATOM 4359 O O . CYS A 1 540 ? -10.614 10.595 32.609 1.00 88.56 540 CYS A O 1
ATOM 4361 N N . LEU A 1 541 ? -11.610 10.670 30.600 1.00 89.06 541 LEU A N 1
ATOM 4362 C CA . LEU A 1 541 ? -10.699 11.665 30.035 1.00 89.06 541 LEU A CA 1
ATOM 4363 C C . LEU A 1 541 ? -10.768 12.999 30.778 1.00 89.06 541 LEU A C 1
ATOM 4365 O O . LEU A 1 541 ? -9.724 13.571 31.077 1.00 89.06 541 LEU A O 1
ATOM 4369 N N . ALA A 1 542 ? -11.967 13.469 31.136 1.00 88.31 542 ALA A N 1
ATOM 4370 C CA . ALA A 1 542 ? -12.102 14.681 31.938 1.00 88.31 542 ALA A CA 1
ATOM 4371 C C . ALA A 1 542 ? -11.390 14.573 33.284 1.00 88.31 542 ALA A C 1
ATOM 4373 O O . ALA A 1 542 ? -10.718 15.506 33.713 1.00 88.31 542 ALA A O 1
ATOM 4374 N N . THR A 1 543 ? -11.481 13.402 33.910 1.00 85.75 543 THR A N 1
ATOM 4375 C CA . THR A 1 543 ? -10.787 13.123 35.165 1.00 85.75 543 THR A CA 1
ATOM 4376 C C . THR A 1 543 ? -9.263 13.123 34.991 1.00 85.75 543 THR A C 1
ATOM 4378 O O . THR A 1 543 ? -8.546 13.684 35.819 1.00 85.75 543 THR A O 1
ATOM 4381 N N . LEU A 1 544 ? -8.758 12.517 33.912 1.00 84.38 544 LEU A N 1
ATOM 4382 C CA . LEU A 1 544 ? -7.324 12.441 33.610 1.00 84.38 544 LEU A CA 1
ATOM 4383 C C . LEU A 1 544 ? -6.723 13.806 33.239 1.00 84.38 544 LEU A C 1
ATOM 4385 O O . LEU A 1 544 ? -5.595 14.092 33.632 1.00 84.38 544 LEU A O 1
ATOM 4389 N N . PHE A 1 545 ? -7.473 14.648 32.525 1.00 81.69 545 PHE A N 1
ATOM 4390 C CA . PHE A 1 545 ? -7.060 16.006 32.149 1.00 81.69 545 PHE A CA 1
ATOM 4391 C C . PHE A 1 545 ? -7.407 17.078 33.195 1.00 81.69 545 PHE A C 1
ATOM 4393 O O . PHE A 1 545 ? -7.157 18.258 32.959 1.00 81.69 545 PHE A O 1
ATOM 4400 N N . ASP A 1 546 ? -7.946 16.670 34.348 1.00 80.06 546 ASP A N 1
ATOM 4401 C CA . ASP A 1 546 ? -8.308 17.540 35.473 1.00 80.06 546 ASP A CA 1
ATOM 4402 C C . ASP A 1 546 ? -9.294 18.667 35.093 1.00 80.06 546 ASP A C 1
ATOM 4404 O O . ASP A 1 546 ? -9.134 19.825 35.479 1.00 80.06 546 ASP A O 1
ATOM 4408 N N . VAL A 1 547 ? -10.332 18.323 34.320 1.00 85.31 547 VAL A N 1
ATOM 4409 C CA . VAL A 1 547 ? -11.447 19.215 33.947 1.00 85.31 547 VAL A CA 1
ATOM 4410 C C . VAL A 1 547 ? -12.772 18.765 34.581 1.00 85.31 547 VAL A C 1
ATOM 4412 O O . VAL A 1 547 ? -12.890 17.646 35.082 1.00 85.31 547 VAL A O 1
ATOM 4415 N N . ASP A 1 548 ? -13.788 19.637 34.590 1.00 84.94 548 ASP A N 1
ATOM 4416 C CA . ASP A 1 548 ? -15.041 19.396 35.323 1.00 84.94 548 ASP A CA 1
ATOM 4417 C C . ASP A 1 548 ? -15.869 18.229 34.743 1.00 84.94 548 ASP A C 1
ATOM 4419 O O . ASP A 1 548 ? -16.535 18.332 33.709 1.00 84.94 548 ASP A O 1
ATOM 4423 N N . VAL A 1 549 ? -15.861 17.106 35.463 1.00 87.69 549 VAL A N 1
ATOM 4424 C CA . VAL A 1 549 ? -16.614 15.887 35.139 1.00 87.69 549 VAL A CA 1
ATOM 4425 C C . VAL A 1 549 ? -18.131 16.097 35.257 1.00 87.69 549 VAL A C 1
ATOM 4427 O O . VAL A 1 549 ? -18.908 15.459 34.537 1.00 87.69 549 VAL A O 1
ATOM 4430 N N . GLY A 1 550 ? -18.575 16.986 36.150 1.00 86.94 550 GLY A N 1
ATOM 4431 C CA . GLY A 1 550 ? -19.988 17.268 36.395 1.00 86.94 550 GLY A CA 1
ATOM 4432 C C . GLY A 1 550 ? -20.692 17.809 35.154 1.00 86.94 550 GLY A C 1
ATOM 4433 O O . GLY A 1 550 ? -21.803 17.376 34.837 1.00 86.94 550 GLY A O 1
ATOM 4434 N N . GLU A 1 551 ? -20.018 18.672 34.395 1.00 88.31 551 GLU A N 1
ATOM 4435 C CA . GLU A 1 551 ? -20.550 19.212 33.143 1.00 88.31 551 GLU A CA 1
ATOM 4436 C C . GLU A 1 551 ? -20.726 18.148 32.051 1.00 88.31 551 GLU A C 1
ATOM 4438 O O . GLU A 1 551 ? -21.662 18.218 31.253 1.00 88.31 551 GLU A O 1
ATOM 4443 N N . ILE A 1 552 ? -19.865 17.129 32.026 1.00 91.06 552 ILE A N 1
ATOM 4444 C CA . ILE A 1 552 ? -19.985 16.011 31.082 1.00 91.06 552 ILE A CA 1
ATOM 4445 C C . ILE A 1 552 ? -21.129 15.082 31.495 1.00 91.06 552 ILE A C 1
ATOM 4447 O O . ILE A 1 552 ? -21.911 14.633 30.652 1.00 91.06 552 ILE A O 1
ATOM 4451 N N . LEU A 1 553 ? -21.262 14.802 32.795 1.00 89.25 553 LEU A N 1
ATOM 4452 C CA . LEU A 1 553 ? -22.329 13.951 33.329 1.00 89.25 553 LEU A CA 1
ATOM 4453 C C . LEU A 1 553 ? -23.721 14.589 33.228 1.00 89.25 553 LEU A C 1
ATOM 4455 O O . LEU A 1 553 ? -24.707 13.848 33.178 1.00 89.25 553 LEU A O 1
ATOM 4459 N N . ALA A 1 554 ? -23.808 15.922 33.156 1.00 88.44 554 ALA A N 1
ATOM 4460 C CA . ALA A 1 554 ? -25.054 16.644 32.895 1.00 88.44 554 ALA A CA 1
ATOM 4461 C C . ALA A 1 554 ? -25.668 16.282 31.528 1.00 88.44 554 ALA A C 1
ATOM 4463 O O . ALA A 1 554 ? -26.890 16.296 31.372 1.00 88.44 554 ALA A O 1
ATOM 4464 N N . ILE A 1 555 ? -24.839 15.895 30.552 1.00 89.50 555 ILE A N 1
ATOM 4465 C CA . ILE A 1 555 ? -25.286 15.430 29.236 1.00 89.50 555 ILE A CA 1
ATOM 4466 C C . ILE A 1 555 ? -25.680 13.943 29.332 1.00 89.50 555 ILE A C 1
ATOM 4468 O O . ILE A 1 555 ? -24.884 13.128 29.817 1.00 89.50 555 ILE A O 1
ATOM 4472 N N . PRO A 1 556 ? -26.871 13.524 28.857 1.00 85.44 556 PRO A N 1
ATOM 4473 C CA . PRO A 1 556 ? -27.278 12.118 28.872 1.00 85.44 556 PRO A CA 1
ATOM 4474 C C . PRO A 1 556 ? -26.294 11.197 28.133 1.00 85.44 556 PRO A C 1
ATOM 4476 O O . PRO A 1 556 ? -25.776 11.545 27.076 1.00 85.44 556 PRO A O 1
ATOM 4479 N N . GLY A 1 557 ? -26.072 9.987 28.661 1.00 79.00 557 GLY A N 1
ATOM 4480 C CA . GLY A 1 557 ? -25.099 9.028 28.111 1.00 79.00 557 GLY A CA 1
ATOM 4481 C C . GLY A 1 557 ? -25.367 8.579 26.671 1.00 79.00 557 GLY A C 1
ATOM 4482 O O . GLY A 1 557 ? -24.424 8.241 25.969 1.00 79.00 557 GLY A O 1
ATOM 4483 N N . ALA A 1 558 ? -26.618 8.651 26.203 1.00 83.44 558 ALA A N 1
ATOM 4484 C CA . ALA A 1 558 ? -26.975 8.361 24.812 1.00 83.44 558 ALA A CA 1
ATOM 4485 C C . ALA A 1 558 ? -26.337 9.339 23.801 1.00 83.44 558 ALA A C 1
ATOM 4487 O O . ALA A 1 558 ? -26.204 9.006 22.629 1.00 83.44 558 ALA A O 1
ATOM 4488 N N . HIS A 1 559 ? -25.909 10.528 24.240 1.00 88.12 559 HIS A N 1
ATOM 4489 C CA . HIS A 1 559 ? -25.310 11.558 23.388 1.00 88.12 559 HIS A CA 1
ATOM 4490 C C . HIS A 1 559 ? -23.783 11.608 23.545 1.00 88.12 559 HIS A C 1
ATOM 4492 O O . HIS A 1 559 ? -23.216 12.634 23.925 1.00 88.12 559 HIS A O 1
ATOM 4498 N N . HIS A 1 560 ? -23.103 10.496 23.255 1.00 88.44 560 HIS A N 1
ATOM 4499 C CA . HIS A 1 560 ? -21.643 10.383 23.375 1.00 88.44 560 HIS A CA 1
ATOM 4500 C C . HIS A 1 560 ? -20.884 11.498 22.625 1.00 88.44 560 HIS A C 1
ATOM 4502 O O . HIS A 1 560 ? -20.043 12.163 23.227 1.00 88.44 560 HIS A O 1
ATOM 4508 N N . ALA A 1 561 ? -21.250 11.797 21.372 1.00 88.81 561 ALA A N 1
ATOM 4509 C CA . ALA A 1 561 ? -20.611 12.858 20.584 1.00 88.81 561 ALA A CA 1
ATOM 4510 C C . ALA A 1 561 ? -20.716 14.252 21.243 1.00 88.81 561 ALA A C 1
ATOM 4512 O O . ALA A 1 561 ? -19.775 15.042 21.199 1.00 88.81 561 ALA A O 1
ATOM 4513 N N . GLN A 1 562 ? -21.829 14.545 21.931 1.00 90.94 562 GLN A N 1
ATOM 4514 C CA . GLN A 1 562 ? -22.001 15.807 22.667 1.00 90.94 562 GLN A CA 1
ATOM 4515 C C . GLN A 1 562 ? -21.147 15.855 23.938 1.00 90.94 562 GLN A C 1
ATOM 4517 O O . GLN A 1 562 ? -20.599 16.905 24.273 1.00 90.94 562 GLN A O 1
ATOM 4522 N N . ARG A 1 563 ? -20.979 14.717 24.627 1.00 93.19 563 ARG A N 1
ATOM 4523 C CA . ARG A 1 563 ? -20.040 14.607 25.754 1.00 93.19 563 ARG A CA 1
ATOM 4524 C C . ARG A 1 563 ? -18.596 14.833 25.305 1.00 93.19 563 ARG A C 1
ATOM 4526 O O . ARG A 1 563 ? -17.877 15.574 25.968 1.00 93.19 563 ARG A O 1
ATOM 4533 N N . MET A 1 564 ? -18.199 14.264 24.164 1.00 92.88 564 MET A N 1
ATOM 4534 C CA . MET A 1 564 ? -16.877 14.494 23.570 1.00 92.88 564 MET A CA 1
ATOM 4535 C C . MET A 1 564 ? -16.681 15.953 23.152 1.00 92.88 564 MET A C 1
ATOM 4537 O O . MET A 1 564 ? -15.671 16.554 23.507 1.00 92.88 564 MET A O 1
ATOM 4541 N N . LYS A 1 565 ? -17.666 16.583 22.497 1.00 91.19 565 LYS A N 1
ATOM 4542 C CA . LYS A 1 565 ? -17.629 18.029 22.214 1.00 91.19 565 LYS A CA 1
ATOM 4543 C C . LYS A 1 565 ? -17.427 18.853 23.488 1.00 91.19 565 LYS A C 1
ATOM 4545 O O . LYS A 1 565 ? -16.601 19.766 23.497 1.00 91.19 565 LYS A O 1
ATOM 4550 N N . ARG A 1 566 ? -18.153 18.537 24.569 1.00 92.81 566 ARG A N 1
ATOM 4551 C CA . ARG A 1 566 ? -18.013 19.271 25.835 1.00 92.81 566 ARG A CA 1
ATOM 4552 C C . ARG A 1 566 ? -16.626 19.094 26.449 1.00 92.81 566 ARG A C 1
ATOM 4554 O O . ARG A 1 566 ? -16.062 20.084 26.903 1.00 92.81 566 ARG A O 1
ATOM 4561 N N . LEU A 1 567 ? -16.060 17.886 26.399 1.00 91.44 567 LEU A N 1
ATOM 4562 C CA . LEU A 1 567 ? -14.677 17.636 26.807 1.00 91.44 567 LEU A CA 1
ATOM 4563 C C . LEU A 1 567 ? -13.699 18.528 26.027 1.00 91.44 567 LEU A C 1
ATOM 4565 O O . LEU A 1 567 ? -12.899 19.227 26.639 1.00 91.44 567 LEU A O 1
ATOM 4569 N N . TRP A 1 568 ? -13.795 18.563 24.694 1.00 89.75 568 TRP A N 1
ATOM 4570 C CA . TRP A 1 568 ? -12.920 19.398 23.864 1.00 89.75 568 TRP A CA 1
ATOM 4571 C C . TRP A 1 568 ? -13.013 20.884 24.226 1.00 89.75 568 TRP A C 1
ATOM 4573 O O . TRP A 1 568 ? -11.988 21.553 24.340 1.00 89.75 568 TRP A O 1
ATOM 4583 N N . MET A 1 569 ? -14.224 21.393 24.476 1.00 88.31 569 MET A N 1
ATOM 4584 C CA . MET A 1 569 ? -14.425 22.769 24.946 1.00 88.31 569 MET A CA 1
ATOM 4585 C C . MET A 1 569 ? -13.786 23.034 26.316 1.00 88.31 569 MET A C 1
ATOM 4587 O O . MET A 1 569 ? -13.275 24.127 26.550 1.00 88.31 569 MET A O 1
ATOM 4591 N N . LEU A 1 570 ? -13.825 22.051 27.217 1.00 88.06 570 LEU A N 1
ATOM 4592 C CA . LEU A 1 570 ? -13.250 22.156 28.557 1.00 88.06 570 LEU A CA 1
ATOM 4593 C C . LEU A 1 570 ? -11.718 22.150 28.551 1.00 88.06 570 LEU A C 1
ATOM 4595 O O . LEU A 1 570 ? -11.115 22.810 29.394 1.00 88.06 570 LEU A O 1
ATOM 4599 N N . LEU A 1 571 ? -11.086 21.454 27.601 1.00 83.69 571 LEU A N 1
ATOM 4600 C CA . LEU A 1 571 ? -9.624 21.400 27.501 1.00 83.69 571 LEU A CA 1
ATOM 4601 C C . LEU A 1 571 ? -9.002 22.767 27.181 1.00 83.69 571 LEU A C 1
ATOM 4603 O O . LEU A 1 571 ? -7.906 23.050 27.661 1.00 83.69 571 LEU A O 1
ATOM 4607 N N . GLN A 1 572 ? -9.711 23.626 26.433 1.00 80.81 572 GLN A N 1
ATOM 4608 C CA . GLN A 1 572 ? -9.324 24.979 25.982 1.00 80.81 572 GLN A CA 1
ATOM 4609 C C . GLN A 1 572 ? -8.048 25.065 25.132 1.00 80.81 572 GLN A C 1
ATOM 4611 O O . GLN A 1 572 ? -8.051 25.755 24.118 1.00 80.81 572 GLN A O 1
ATOM 4616 N N . ARG A 1 573 ? -6.957 24.399 25.521 1.00 78.25 573 ARG A N 1
ATOM 4617 C CA . ARG A 1 573 ? -5.685 24.327 24.800 1.00 78.25 573 ARG A CA 1
ATOM 4618 C C . ARG A 1 573 ? -5.276 22.880 24.600 1.00 78.25 573 ARG A C 1
ATOM 4620 O O . ARG A 1 573 ? -5.260 22.102 25.550 1.00 78.25 573 ARG A O 1
ATOM 4627 N N . ILE A 1 574 ? -4.907 22.544 23.374 1.00 77.62 574 ILE A N 1
ATOM 4628 C CA . ILE A 1 574 ? -4.524 21.196 22.968 1.00 77.62 574 ILE A CA 1
ATOM 4629 C C . ILE A 1 574 ? -3.249 21.230 22.114 1.00 77.62 574 ILE A C 1
ATOM 4631 O O . ILE A 1 574 ? -2.984 22.238 21.459 1.00 77.62 574 ILE A O 1
ATOM 4635 N N . PRO A 1 575 ? -2.456 20.148 22.067 1.00 72.75 575 PRO A N 1
ATOM 4636 C CA . PRO A 1 575 ? -1.388 20.017 21.080 1.00 72.75 575 PRO A CA 1
ATOM 4637 C C . PRO A 1 575 ? -1.956 20.110 19.655 1.00 72.75 575 PRO A C 1
ATOM 4639 O O . PRO A 1 575 ? -2.930 19.422 19.336 1.00 72.75 575 PRO A O 1
ATOM 4642 N N . ALA A 1 576 ? -1.340 20.918 18.785 1.00 68.56 576 ALA A N 1
ATOM 4643 C CA . ALA A 1 576 ? -1.827 21.151 17.419 1.00 68.56 576 ALA A CA 1
ATOM 4644 C C . ALA A 1 576 ? -2.006 19.850 16.610 1.00 68.56 576 ALA A C 1
ATOM 4646 O O . ALA A 1 576 ? -2.933 19.728 15.811 1.00 68.56 576 ALA A O 1
ATOM 4647 N N . MET A 1 577 ? -1.157 18.850 16.871 1.00 68.06 577 MET A N 1
ATOM 4648 C CA . MET A 1 577 ? -1.160 17.564 16.168 1.00 68.06 577 MET A CA 1
ATOM 4649 C C . MET A 1 577 ? -2.403 16.703 16.432 1.00 68.06 577 MET A C 1
ATOM 4651 O O . MET A 1 577 ? -2.704 15.826 15.627 1.00 68.06 577 MET A O 1
ATOM 4655 N N . LEU A 1 578 ? -3.169 16.960 17.502 1.00 71.25 578 LEU A N 1
ATOM 4656 C CA . LEU A 1 578 ? -4.371 16.169 17.803 1.00 71.25 578 LEU A CA 1
ATOM 4657 C C . LEU A 1 578 ? -5.466 16.305 16.746 1.00 71.25 578 LEU A C 1
ATOM 4659 O O . LEU A 1 578 ? -6.190 15.342 16.493 1.00 71.25 578 LEU A O 1
ATOM 4663 N N . ALA A 1 579 ? -5.556 17.464 16.090 1.00 68.81 579 ALA A N 1
ATOM 4664 C CA . ALA A 1 579 ? -6.491 17.667 14.987 1.00 68.81 579 ALA A CA 1
ATOM 4665 C C . ALA A 1 579 ? -6.193 16.733 13.798 1.00 68.81 579 ALA A C 1
ATOM 4667 O O . ALA A 1 579 ? -7.112 16.303 13.101 1.00 68.81 579 ALA A O 1
ATOM 4668 N N . PHE A 1 580 ? -4.923 16.354 13.619 1.00 67.69 580 PHE A N 1
ATOM 4669 C CA . PHE A 1 580 ? -4.428 15.555 12.494 1.00 67.69 580 PHE A CA 1
ATOM 4670 C C . PHE A 1 580 ? -4.281 14.064 12.810 1.00 67.69 580 PHE A C 1
ATOM 4672 O O . PHE A 1 580 ? -3.797 13.308 11.969 1.00 67.69 580 PHE A O 1
ATOM 4679 N N . LEU A 1 581 ? -4.684 13.621 14.007 1.00 65.00 581 LEU A N 1
ATOM 4680 C CA . LEU A 1 581 ? -4.693 12.194 14.312 1.00 65.00 581 LEU A CA 1
ATOM 4681 C C . LEU A 1 581 ? -5.649 11.459 13.365 1.00 65.00 581 LEU A C 1
ATOM 4683 O O . LEU A 1 581 ? -6.775 11.928 13.188 1.00 65.00 581 LEU A O 1
ATOM 4687 N N . PRO A 1 582 ? -5.239 10.323 12.787 1.00 56.62 582 PRO A N 1
ATOM 4688 C CA . PRO A 1 582 ? -6.110 9.539 11.928 1.00 56.62 582 PRO A CA 1
ATOM 4689 C C . PRO A 1 582 ? -7.227 8.876 12.737 1.00 56.62 582 PRO A C 1
ATOM 4691 O O . PRO A 1 582 ? -6.985 8.395 13.847 1.00 56.62 582 PRO A O 1
ATOM 4694 N N . GLY A 1 583 ? -8.433 8.829 12.179 1.00 63.59 583 GLY A N 1
ATOM 4695 C CA . GLY A 1 583 ? -9.586 8.153 12.769 1.00 63.59 583 GLY A CA 1
ATOM 4696 C C . GLY A 1 583 ? -10.873 8.972 12.661 1.00 63.59 583 GLY A C 1
ATOM 4697 O O . GLY A 1 583 ? -10.832 10.139 12.254 1.00 63.59 583 GLY A O 1
ATOM 4698 N N . PRO A 1 584 ? -12.013 8.396 13.085 1.00 72.88 584 PRO A N 1
ATOM 4699 C CA . PRO A 1 584 ? -13.308 9.058 13.013 1.00 72.88 584 PRO A CA 1
ATOM 4700 C C . PRO A 1 584 ? -13.305 10.375 13.794 1.00 72.88 584 PRO A C 1
ATOM 4702 O O . PRO A 1 584 ? -12.762 10.478 14.903 1.00 72.88 584 PRO A O 1
ATOM 4705 N N . LYS A 1 585 ? -13.928 11.396 13.202 1.00 82.19 585 LYS A N 1
ATOM 4706 C CA . LYS A 1 585 ? -14.031 12.756 13.745 1.00 82.19 585 LYS A CA 1
ATOM 4707 C C . LYS A 1 585 ? -15.468 13.112 14.047 1.00 82.19 585 LYS A C 1
ATOM 4709 O O . LYS A 1 585 ? -16.369 12.639 13.367 1.00 82.19 585 LYS A O 1
ATOM 4714 N N . LEU A 1 586 ? -15.672 13.985 15.031 1.00 82.44 586 LEU A N 1
ATOM 4715 C CA . LEU A 1 586 ? -17.013 14.380 15.443 1.00 82.44 586 LEU A CA 1
ATOM 4716 C C . LEU A 1 586 ? -17.776 14.990 14.267 1.00 82.44 586 LEU A C 1
ATOM 4718 O O . LEU A 1 586 ? -17.407 16.046 13.757 1.00 82.44 586 LEU A O 1
ATOM 4722 N N . ALA A 1 587 ? -18.910 14.394 13.912 1.00 81.44 587 ALA A N 1
ATOM 4723 C CA . ALA A 1 587 ? -19.857 14.957 12.950 1.00 81.44 587 ALA A CA 1
ATOM 4724 C C . ALA A 1 587 ? -20.670 16.137 13.540 1.00 81.44 587 ALA A C 1
ATOM 4726 O O . ALA A 1 587 ? -21.893 16.187 13.430 1.00 81.44 587 ALA A O 1
ATOM 4727 N N . ILE A 1 588 ? -20.005 17.077 14.226 1.00 76.75 588 ILE A N 1
ATOM 4728 C CA . ILE A 1 588 ? -20.616 18.266 14.833 1.00 76.75 588 ILE A CA 1
ATOM 4729 C C . ILE A 1 588 ? -19.928 19.523 14.302 1.00 76.75 588 ILE A C 1
ATOM 4731 O O . ILE A 1 588 ? -18.703 19.652 14.363 1.00 76.75 588 ILE A O 1
ATOM 4735 N N . ASP A 1 589 ? -20.721 20.489 13.848 1.00 70.56 589 ASP A N 1
ATOM 4736 C CA . ASP A 1 589 ? -20.214 21.786 13.404 1.00 70.56 589 ASP A CA 1
ATOM 4737 C C . ASP A 1 589 ? -19.449 22.504 14.531 1.00 70.56 589 ASP A C 1
ATOM 4739 O O . ASP A 1 589 ? -19.782 22.433 15.719 1.00 70.56 589 ASP A O 1
ATOM 4743 N N . GLY A 1 590 ? -18.346 23.139 14.153 1.00 69.25 590 GLY A N 1
ATOM 4744 C CA . GLY A 1 590 ? -17.284 23.636 15.038 1.00 69.25 590 GLY A CA 1
ATOM 4745 C C . GLY A 1 590 ? -16.215 22.590 15.411 1.00 69.25 590 GLY A C 1
ATOM 4746 O O . GLY A 1 590 ? -15.098 22.957 15.764 1.00 69.25 590 GLY A O 1
ATOM 4747 N N . PHE A 1 591 ? -16.510 21.288 15.323 1.00 79.38 591 PHE A N 1
ATOM 4748 C CA . PHE A 1 591 ? -15.707 20.236 15.973 1.00 79.38 591 PHE A CA 1
ATOM 4749 C C . PHE A 1 591 ? -15.288 19.082 15.054 1.00 79.38 591 PHE A C 1
ATOM 4751 O O . PHE A 1 591 ? -14.738 18.097 15.528 1.00 79.38 591 PHE A O 1
ATOM 4758 N N . ARG A 1 592 ? -15.448 19.218 13.735 1.00 75.88 592 ARG A N 1
ATOM 4759 C CA . ARG A 1 592 ? -15.096 18.171 12.751 1.00 75.88 592 ARG A CA 1
ATOM 4760 C C . ARG A 1 592 ? -13.599 17.878 12.604 1.00 75.88 592 ARG A C 1
ATOM 4762 O O . ARG A 1 592 ? -13.212 16.920 11.952 1.00 75.88 592 ARG A O 1
ATOM 4769 N N . TRP A 1 593 ? -12.750 18.694 13.218 1.00 75.19 593 TRP A N 1
ATOM 4770 C CA . TRP A 1 593 ? -11.316 18.436 13.363 1.00 75.19 593 TRP A CA 1
ATOM 4771 C C . TRP A 1 593 ? -11.015 17.480 14.532 1.00 75.19 593 TRP A C 1
ATOM 4773 O O . TRP A 1 593 ? -9.931 16.899 14.601 1.00 75.19 593 TRP A O 1
ATOM 4783 N N . ALA A 1 594 ? -11.948 17.337 15.476 1.00 81.88 594 ALA A N 1
ATOM 4784 C CA . ALA A 1 594 ? -11.722 16.678 16.750 1.00 81.88 594 ALA A CA 1
ATOM 4785 C C . ALA A 1 594 ? -12.047 15.174 16.659 1.00 81.88 594 ALA A C 1
ATOM 4787 O O . ALA A 1 594 ? -13.136 14.825 16.196 1.00 81.88 594 ALA A O 1
ATOM 4788 N N . PRO A 1 595 ? -11.145 14.279 17.106 1.00 85.56 595 PRO A N 1
ATOM 4789 C CA . PRO A 1 595 ? -11.421 12.844 17.195 1.00 85.56 595 PRO A CA 1
ATOM 4790 C C . PRO A 1 595 ? -12.703 12.519 17.976 1.00 85.56 595 PRO A C 1
ATOM 4792 O O . PRO A 1 595 ? -12.950 13.104 19.037 1.00 85.56 595 PRO A O 1
ATOM 4795 N N . GLU A 1 596 ? -13.494 11.564 17.470 1.00 86.94 596 GLU A N 1
ATOM 4796 C CA . GLU A 1 596 ? -14.646 11.001 18.200 1.00 86.94 596 GLU A CA 1
ATOM 4797 C C . GLU A 1 596 ? -14.203 10.189 19.412 1.00 86.94 596 GLU A C 1
ATOM 4799 O O . GLU A 1 596 ? -14.905 10.150 20.416 1.00 86.94 596 GLU A O 1
ATOM 4804 N N . THR A 1 597 ? -13.020 9.584 19.332 1.00 87.50 597 THR A N 1
ATOM 4805 C CA . THR A 1 597 ? -12.392 8.818 20.406 1.00 87.50 597 THR A CA 1
ATOM 4806 C C . THR A 1 597 ? -10.896 9.125 20.451 1.00 87.50 597 THR A C 1
ATOM 4808 O O . THR A 1 597 ? -10.250 9.319 19.420 1.00 87.50 597 THR A O 1
ATOM 4811 N N . LEU A 1 598 ? -10.343 9.206 21.659 1.00 84.06 598 LEU A N 1
ATOM 4812 C CA . LEU A 1 598 ? -8.905 9.289 21.930 1.00 84.06 598 LEU A CA 1
ATOM 4813 C C . LEU A 1 598 ? -8.316 7.932 22.336 1.00 84.06 598 LEU A C 1
ATOM 4815 O O . LEU A 1 598 ? -7.103 7.819 22.523 1.00 84.06 598 LEU A O 1
ATOM 4819 N N . ILE A 1 599 ? -9.148 6.894 22.453 1.00 84.75 599 ILE A N 1
ATOM 4820 C CA . ILE A 1 599 ? -8.685 5.517 22.613 1.00 84.75 599 ILE A CA 1
ATOM 4821 C C . ILE A 1 599 ? -8.103 5.057 21.273 1.00 84.75 599 ILE A C 1
ATOM 4823 O O . ILE A 1 599 ? -8.815 4.685 20.343 1.00 84.75 599 ILE A O 1
ATOM 4827 N N . SER A 1 600 ? -6.776 5.086 21.167 1.00 70.38 600 SER A N 1
ATOM 4828 C CA . SER A 1 600 ? -6.080 4.623 19.968 1.00 70.38 600 SER A CA 1
ATOM 4829 C C . SER A 1 600 ? -6.022 3.096 19.925 1.00 70.38 600 SER A C 1
ATOM 4831 O O . SER A 1 600 ? -5.449 2.454 20.810 1.00 70.38 600 SER A O 1
ATOM 4833 N N . HIS A 1 601 ? -6.538 2.509 18.845 1.00 65.25 601 HIS A N 1
ATOM 4834 C CA . HIS A 1 601 ? -6.310 1.099 18.513 1.00 65.25 601 HIS A CA 1
ATOM 4835 C C . HIS A 1 601 ? -4.923 0.849 17.899 1.00 65.25 601 HIS A C 1
ATOM 4837 O O . HIS A 1 601 ? -4.512 -0.304 17.785 1.00 65.25 601 HIS A O 1
ATOM 4843 N N . ARG A 1 602 ? -4.203 1.919 17.527 1.00 65.25 602 ARG A N 1
ATOM 4844 C CA . ARG A 1 602 ? -2.855 1.868 16.946 1.00 65.25 602 ARG A CA 1
ATOM 4845 C C . ARG A 1 602 ? -1.775 1.887 18.026 1.00 65.25 602 ARG A C 1
ATOM 4847 O O . ARG A 1 602 ? -1.965 2.492 19.085 1.00 65.25 602 ARG A O 1
ATOM 4854 N N . GLY A 1 603 ? -0.633 1.280 17.710 1.00 63.44 603 GLY A N 1
ATOM 4855 C CA . GLY A 1 603 ? 0.520 1.181 18.595 1.00 63.44 603 GLY A CA 1
ATOM 4856 C C . GLY A 1 603 ? 1.031 2.526 19.145 1.00 63.44 603 GLY A C 1
ATOM 4857 O O . GLY A 1 603 ? 1.173 3.493 18.388 1.00 63.44 603 GLY A O 1
ATOM 4858 N N . PRO A 1 604 ? 1.385 2.602 20.444 1.00 64.88 604 PRO A N 1
ATOM 4859 C CA . PRO A 1 604 ? 1.918 3.804 21.091 1.00 64.88 604 PRO A CA 1
ATOM 4860 C C . PRO A 1 604 ? 3.173 4.376 20.418 1.00 64.88 604 PRO A C 1
ATOM 4862 O O . PRO A 1 604 ? 3.405 5.578 20.505 1.00 64.88 604 PRO A O 1
ATOM 4865 N N . SER A 1 605 ? 3.966 3.562 19.711 1.00 63.72 605 SER A N 1
ATOM 4866 C CA . SER A 1 605 ? 5.152 4.032 18.977 1.00 63.72 605 SER A CA 1
ATOM 4867 C C . SER A 1 605 ? 4.797 4.990 17.838 1.00 63.72 605 SER A C 1
ATOM 4869 O O . SER A 1 605 ? 5.475 5.995 17.641 1.00 63.72 605 SER A O 1
ATOM 4871 N N . MET A 1 606 ? 3.711 4.706 17.113 1.00 62.28 606 MET A N 1
ATOM 4872 C CA . MET A 1 606 ? 3.215 5.558 16.030 1.00 62.28 606 MET A CA 1
ATOM 4873 C C . MET A 1 606 ? 2.655 6.867 16.589 1.00 62.28 606 MET A C 1
ATOM 4875 O O . MET A 1 606 ? 2.993 7.942 16.099 1.00 62.28 606 MET A O 1
ATOM 4879 N N . LEU A 1 607 ? 1.852 6.777 17.653 1.00 67.75 607 LEU A N 1
ATOM 4880 C CA . LEU A 1 607 ? 1.282 7.947 18.316 1.00 67.75 607 LEU A CA 1
ATOM 4881 C C . LEU A 1 607 ? 2.377 8.844 18.909 1.00 67.75 607 LEU A C 1
ATOM 4883 O O . LEU A 1 607 ? 2.343 10.054 18.718 1.00 67.75 607 LEU A O 1
ATOM 4887 N N . SER A 1 608 ? 3.377 8.255 19.568 1.00 65.25 608 SER A N 1
ATOM 4888 C CA . SER A 1 608 ? 4.538 8.984 20.085 1.00 65.25 608 SER A CA 1
ATOM 4889 C C . SER A 1 608 ? 5.301 9.680 18.954 1.00 65.25 608 SER A C 1
ATOM 4891 O O . SER A 1 608 ? 5.505 10.888 19.016 1.00 65.25 608 SER A O 1
ATOM 4893 N N . ALA A 1 609 ? 5.598 8.985 17.849 1.00 60.31 609 ALA A N 1
ATOM 4894 C CA . ALA A 1 609 ? 6.248 9.596 16.687 1.00 60.31 609 ALA A CA 1
ATOM 4895 C C . ALA A 1 609 ? 5.449 10.783 16.109 1.00 60.31 609 ALA A C 1
ATOM 4897 O O . ALA A 1 609 ? 6.034 11.820 15.802 1.00 60.31 609 ALA A O 1
ATOM 4898 N N . MET A 1 610 ? 4.120 10.669 16.010 1.00 58.50 610 MET A N 1
ATOM 4899 C CA . MET A 1 610 ? 3.242 11.757 15.551 1.00 58.50 610 MET A CA 1
ATOM 4900 C C . MET A 1 610 ? 3.229 12.954 16.510 1.00 58.50 610 MET A C 1
ATOM 4902 O O . MET A 1 610 ? 3.220 14.101 16.066 1.00 58.50 610 MET A O 1
ATOM 4906 N N . LEU A 1 611 ? 3.239 12.697 17.820 1.00 61.41 611 LEU A N 1
ATOM 4907 C CA . LEU A 1 611 ? 3.230 13.730 18.857 1.00 61.41 611 LEU A CA 1
ATOM 4908 C C . LEU A 1 611 ? 4.609 14.376 19.076 1.00 61.41 611 LEU A C 1
ATOM 4910 O O . LEU A 1 611 ? 4.674 15.501 19.573 1.00 61.41 611 LEU A O 1
ATOM 4914 N N . SER A 1 612 ? 5.699 13.688 18.727 1.00 55.94 612 SER A N 1
ATOM 4915 C CA . SER A 1 612 ? 7.082 14.166 18.878 1.00 55.94 612 SER A CA 1
ATOM 4916 C C . SER A 1 612 ? 7.644 14.850 17.630 1.00 55.94 612 SER A C 1
ATOM 4918 O O . SER A 1 612 ? 8.531 15.687 17.756 1.00 55.94 612 SER A O 1
ATOM 4920 N N . ALA A 1 613 ? 7.162 14.530 16.423 1.00 47.91 613 ALA A N 1
ATOM 4921 C CA . ALA A 1 613 ? 7.749 15.040 15.178 1.00 47.91 613 ALA A CA 1
ATOM 4922 C C . ALA A 1 613 ? 7.620 16.567 14.974 1.00 47.91 613 ALA A C 1
ATOM 4924 O O . ALA A 1 613 ? 8.334 17.119 14.140 1.00 47.91 613 ALA A O 1
ATOM 4925 N N . LEU A 1 614 ? 6.716 17.251 15.688 1.00 48.53 614 LEU A N 1
ATOM 4926 C CA . LEU A 1 614 ? 6.301 18.634 15.395 1.00 48.53 614 LEU A CA 1
ATOM 4927 C C . LEU A 1 614 ? 6.012 19.444 16.676 1.00 48.53 614 LEU A C 1
ATOM 4929 O O . LEU A 1 614 ? 4.970 20.084 16.805 1.00 48.53 614 LEU A O 1
ATOM 4933 N N . ASP A 1 615 ? 6.937 19.397 17.635 1.00 45.22 615 ASP A N 1
ATOM 4934 C CA . ASP A 1 615 ? 6.770 19.856 19.026 1.00 45.22 615 ASP A CA 1
ATOM 4935 C C . ASP A 1 615 ? 6.591 21.381 19.260 1.00 45.22 615 ASP A C 1
ATOM 4937 O O . ASP A 1 615 ? 6.826 21.877 20.355 1.00 45.22 615 ASP A O 1
ATOM 4941 N N . GLU A 1 616 ? 6.172 22.163 18.261 1.00 51.25 616 GLU A N 1
ATOM 4942 C CA . GLU A 1 616 ? 6.158 23.637 18.346 1.00 51.25 616 GLU A CA 1
ATOM 4943 C C . GLU A 1 616 ? 4.776 24.288 18.121 1.00 51.25 616 GLU A C 1
ATOM 4945 O O . GLU A 1 616 ? 4.699 25.495 17.882 1.00 51.25 616 GLU A O 1
ATOM 4950 N N . GLY A 1 617 ? 3.667 23.532 18.186 1.00 56.78 617 GLY A N 1
ATOM 4951 C CA . GLY A 1 617 ? 2.322 24.077 17.932 1.00 56.78 617 GLY A CA 1
ATOM 4952 C C . GLY A 1 617 ? 1.251 23.842 19.008 1.00 56.78 617 GLY A C 1
ATOM 4953 O O . GLY A 1 617 ? 0.999 22.705 19.409 1.00 56.78 617 GLY A O 1
ATOM 4954 N N . GLU A 1 618 ? 0.540 24.907 19.397 1.00 68.50 618 GLU A N 1
ATOM 4955 C CA . GLU A 1 618 ? -0.636 24.881 20.288 1.00 68.50 618 GLU A CA 1
ATOM 4956 C C . GLU A 1 618 ? -1.930 25.187 19.511 1.00 68.50 618 GLU A C 1
ATOM 4958 O O . GLU A 1 618 ? -1.963 26.055 18.638 1.00 68.50 618 GLU A O 1
ATOM 4963 N N . GLY A 1 619 ? -3.018 24.495 19.851 1.00 72.81 619 GLY A N 1
ATOM 4964 C CA . GLY A 1 619 ? -4.373 24.758 19.372 1.00 72.81 619 GLY A CA 1
ATOM 4965 C C . GLY A 1 619 ? -5.283 25.269 20.488 1.00 72.81 619 GLY A C 1
ATOM 4966 O O . GLY A 1 619 ? -5.343 24.659 21.551 1.00 72.81 619 GLY A O 1
ATOM 4967 N N . ILE A 1 620 ? -6.010 26.362 20.259 1.00 78.94 620 ILE A N 1
ATOM 4968 C CA . ILE A 1 620 ? -7.009 26.929 21.170 1.00 78.94 620 ILE A CA 1
ATOM 4969 C C . ILE A 1 620 ? -8.404 26.518 20.694 1.00 78.94 620 ILE A C 1
ATOM 4971 O O . ILE A 1 620 ? -8.827 26.858 19.588 1.00 78.94 620 ILE A O 1
ATOM 4975 N N . VAL A 1 621 ? -9.128 25.785 21.534 1.00 79.62 621 VAL A N 1
ATOM 4976 C CA . VAL A 1 621 ? -10.497 25.339 21.268 1.00 79.62 621 VAL A CA 1
ATOM 4977 C C . VAL A 1 621 ? -11.471 26.461 21.616 1.00 79.62 621 VAL A C 1
ATOM 4979 O O . VAL A 1 621 ? -11.481 26.971 22.734 1.00 79.62 621 VAL A O 1
ATOM 4982 N N . THR A 1 622 ? -12.323 26.829 20.663 1.00 78.44 622 THR A N 1
ATOM 4983 C CA . THR A 1 622 ? -13.362 27.854 20.817 1.00 78.44 622 THR A CA 1
ATOM 4984 C C . THR A 1 622 ? -14.743 27.254 20.552 1.00 78.44 622 THR A C 1
ATOM 4986 O O . THR A 1 622 ? -14.868 26.142 20.043 1.00 78.44 622 THR A O 1
ATOM 4989 N N . ALA A 1 623 ? -15.812 27.992 20.866 1.00 70.75 623 ALA A N 1
ATOM 4990 C CA . ALA A 1 623 ? -17.177 27.545 20.570 1.00 70.75 623 ALA A CA 1
ATOM 4991 C C . ALA A 1 623 ? -17.454 27.387 19.059 1.00 70.75 623 ALA A C 1
ATOM 4993 O O . ALA A 1 623 ? -18.354 26.638 18.685 1.00 70.75 623 ALA A O 1
ATOM 4994 N N . GLN A 1 624 ? -16.686 28.081 18.213 1.00 61.69 624 GLN A N 1
ATOM 4995 C CA . GLN A 1 624 ? -16.856 28.128 16.757 1.00 61.69 624 GLN A CA 1
ATOM 4996 C C . GLN A 1 624 ? -15.900 27.186 16.004 1.00 61.69 624 GLN A C 1
ATOM 4998 O O . GLN A 1 624 ? -16.119 26.918 14.826 1.00 61.69 624 GLN A O 1
ATOM 5003 N N . GLY A 1 625 ? -14.840 26.685 16.648 1.00 71.00 625 GLY A N 1
ATOM 5004 C CA . GLY A 1 625 ? -13.760 25.995 15.942 1.00 71.00 625 GLY A CA 1
ATOM 5005 C C . GLY A 1 625 ? -12.470 25.839 16.743 1.00 71.00 625 GLY A C 1
ATOM 5006 O O . GLY A 1 625 ? -12.412 26.147 17.934 1.00 71.00 625 GLY A O 1
ATOM 5007 N N . LEU A 1 626 ? -11.408 25.404 16.064 1.00 74.50 626 LEU A N 1
ATOM 5008 C CA . LEU A 1 626 ? -10.045 25.340 16.596 1.00 74.50 626 LEU A CA 1
ATOM 5009 C C . LEU A 1 626 ? -9.179 26.434 15.969 1.00 74.50 626 LEU A C 1
ATOM 5011 O O . LEU A 1 626 ? -9.083 26.528 14.747 1.00 74.50 626 LEU A O 1
ATOM 5015 N N . GLN A 1 627 ? -8.503 27.223 16.799 1.00 68.44 627 GLN A N 1
ATOM 5016 C CA . GLN A 1 627 ? -7.467 28.160 16.369 1.00 68.44 627 GLN A CA 1
ATOM 5017 C C . GLN A 1 627 ? -6.098 27.504 16.547 1.00 68.44 627 GLN A C 1
ATOM 5019 O O . GLN A 1 627 ? -5.741 27.137 17.658 1.00 68.44 627 GLN A O 1
ATOM 5024 N N . LEU A 1 628 ? -5.319 27.342 15.480 1.00 60.81 628 LEU A N 1
ATOM 5025 C CA . LEU A 1 628 ? -4.019 26.663 15.518 1.00 60.81 628 LEU A CA 1
ATOM 5026 C C . LEU A 1 628 ? -2.867 27.665 15.380 1.00 60.81 628 LEU A C 1
ATOM 5028 O O . LEU A 1 628 ? -2.858 28.476 14.457 1.00 60.81 628 LEU A O 1
ATOM 5032 N N . ARG A 1 629 ? -1.854 27.560 16.244 1.00 57.66 629 ARG A N 1
ATOM 5033 C CA . ARG A 1 629 ? -0.547 28.209 16.086 1.00 57.66 629 ARG A CA 1
ATOM 5034 C C . ARG A 1 629 ? 0.498 27.111 15.909 1.00 57.66 629 ARG A C 1
ATOM 5036 O O . ARG A 1 629 ? 0.714 26.338 16.828 1.00 57.66 629 ARG A O 1
ATOM 5043 N N . THR A 1 630 ? 1.135 27.024 14.744 1.00 50.88 630 THR A N 1
ATOM 5044 C CA . THR A 1 630 ? 2.220 26.062 14.460 1.00 50.88 630 THR A CA 1
ATOM 5045 C C . THR A 1 630 ? 3.182 26.647 13.415 1.00 50.88 630 THR A C 1
ATOM 5047 O O . THR A 1 630 ? 2.856 27.643 12.763 1.00 50.88 630 THR A O 1
ATOM 5050 N N . THR A 1 631 ? 4.390 26.097 13.292 1.00 42.56 631 THR A N 1
ATOM 5051 C CA . THR A 1 631 ? 5.433 26.585 12.380 1.00 42.56 631 THR A CA 1
ATOM 5052 C C . THR A 1 631 ? 5.078 26.317 10.914 1.00 42.56 631 THR A C 1
ATOM 5054 O O . THR A 1 631 ? 4.571 25.252 10.560 1.00 42.56 631 THR A O 1
ATOM 5057 N N . GLY A 1 632 ? 5.325 27.301 10.035 1.00 40.12 632 GLY A N 1
ATOM 5058 C CA . GLY A 1 632 ? 5.000 27.164 8.619 1.00 40.12 632 GLY A CA 1
ATOM 5059 C C . GLY A 1 632 ? 5.724 28.080 7.628 1.00 40.12 632 GLY A C 1
ATOM 5060 O O . GLY A 1 632 ? 6.364 29.052 8.020 1.00 40.12 632 GLY A O 1
ATOM 5061 N N . TYR A 1 633 ? 5.637 27.772 6.327 1.00 29.52 633 TYR A N 1
ATOM 5062 C CA . TYR A 1 633 ? 6.203 28.595 5.243 1.00 29.52 633 TYR A CA 1
ATOM 5063 C C . TYR A 1 633 ? 5.293 29.722 4.750 1.00 29.52 633 TYR A C 1
ATOM 5065 O O . TYR A 1 633 ? 4.106 29.542 4.489 1.00 29.52 633 TYR A O 1
ATOM 5073 N N . ARG A 1 634 ? 5.911 30.880 4.485 1.00 32.69 634 ARG A N 1
ATOM 5074 C CA . ARG A 1 634 ? 5.297 32.020 3.797 1.00 32.69 634 ARG A CA 1
ATOM 5075 C C . ARG A 1 634 ? 5.375 31.827 2.278 1.00 32.69 634 ARG A C 1
ATOM 5077 O O . ARG A 1 634 ? 6.456 31.927 1.702 1.00 32.69 634 ARG A O 1
ATOM 5084 N N . LEU A 1 635 ? 4.239 31.600 1.623 1.00 29.47 635 LEU A N 1
ATOM 5085 C CA . LEU A 1 635 ? 4.143 31.576 0.159 1.00 29.47 635 LEU A CA 1
ATOM 5086 C C . LEU A 1 635 ? 4.171 33.019 -0.384 1.00 29.47 635 LEU A C 1
ATOM 5088 O O . LEU A 1 635 ? 3.244 33.791 -0.164 1.00 29.47 635 LEU A O 1
ATOM 5092 N N . THR A 1 636 ? 5.245 33.407 -1.074 1.00 27.92 636 THR A N 1
ATOM 5093 C CA . THR A 1 636 ? 5.486 34.779 -1.575 1.00 27.92 636 THR A CA 1
ATOM 5094 C C . THR A 1 636 ? 4.885 35.085 -2.954 1.00 27.92 636 THR A C 1
ATOM 5096 O O . THR A 1 636 ? 5.072 36.187 -3.462 1.00 27.92 636 THR A O 1
ATOM 5099 N N . THR A 1 637 ? 4.158 34.156 -3.580 1.00 30.50 637 THR A N 1
ATOM 5100 C CA . THR A 1 637 ? 3.697 34.277 -4.980 1.00 30.50 637 THR A CA 1
ATOM 5101 C C . THR A 1 637 ? 2.232 34.671 -5.173 1.00 30.50 637 THR A C 1
ATOM 5103 O O . THR A 1 637 ? 1.763 34.715 -6.308 1.00 30.50 637 THR A O 1
ATOM 5106 N N . LEU A 1 638 ? 1.506 35.037 -4.118 1.00 29.62 638 LEU A N 1
ATOM 5107 C CA . LEU A 1 638 ? 0.216 35.712 -4.260 1.00 29.62 638 LEU A CA 1
ATOM 5108 C C . LEU A 1 638 ? 0.451 37.208 -4.059 1.00 29.62 638 LEU A C 1
ATOM 5110 O O . LEU A 1 638 ? 0.798 37.641 -2.966 1.00 29.62 638 LEU A O 1
ATOM 5114 N N . GLY A 1 639 ? 0.282 38.003 -5.118 1.00 28.27 639 GLY A N 1
ATOM 5115 C CA . GLY A 1 639 ? 0.399 39.469 -5.111 1.00 28.27 639 GLY A CA 1
ATOM 5116 C C . GLY A 1 639 ? -0.678 40.191 -4.287 1.00 28.27 639 GLY A C 1
ATOM 5117 O O . GLY A 1 639 ? -1.099 41.282 -4.654 1.00 28.27 639 GLY A O 1
ATOM 5118 N N . ALA A 1 640 ? -1.140 39.583 -3.196 1.00 30.83 640 ALA A N 1
ATOM 5119 C CA . ALA A 1 640 ? -2.029 40.166 -2.214 1.00 30.83 640 ALA A CA 1
ATOM 5120 C C . ALA A 1 640 ? -1.292 40.229 -0.872 1.00 30.83 640 ALA A C 1
ATOM 5122 O O . ALA A 1 640 ? -0.805 39.229 -0.348 1.00 30.83 640 ALA A O 1
ATOM 5123 N N . SER A 1 641 ? -1.200 41.434 -0.317 1.00 29.03 641 SER A N 1
ATOM 5124 C CA . SER A 1 641 ? -0.721 41.665 1.043 1.00 29.03 641 SER A CA 1
ATOM 5125 C C . SER A 1 641 ? -1.664 40.969 2.030 1.00 29.03 641 SER A C 1
ATOM 5127 O O . SER A 1 641 ? -2.728 41.505 2.326 1.00 29.03 641 SER A O 1
ATOM 5129 N N . LEU A 1 642 ? -1.269 39.808 2.560 1.00 33.19 642 LEU A N 1
ATOM 5130 C CA . LEU A 1 642 ? -1.911 39.179 3.720 1.00 33.19 642 LEU A CA 1
ATOM 5131 C C . LEU A 1 642 ? -1.585 40.033 4.955 1.00 33.19 642 LEU A C 1
ATOM 5133 O O . LEU A 1 642 ? -0.578 39.808 5.629 1.00 33.19 642 LEU A O 1
ATOM 5137 N N . LYS A 1 643 ? -2.389 41.073 5.187 1.00 31.92 643 LYS A N 1
ATOM 5138 C CA . LYS A 1 643 ? -2.455 41.770 6.470 1.00 31.92 643 LYS A CA 1
ATOM 5139 C C . LYS A 1 643 ? -3.598 41.153 7.272 1.00 31.92 643 LYS A C 1
ATOM 5141 O O . LYS A 1 643 ? -4.737 41.221 6.831 1.00 31.92 643 LYS A O 1
ATOM 5146 N N . ASP A 1 644 ? -3.205 40.565 8.398 1.00 34.88 644 ASP A N 1
ATOM 5147 C CA . ASP A 1 644 ? -3.972 40.321 9.620 1.00 34.88 644 ASP A CA 1
ATOM 5148 C C . ASP A 1 644 ? -5.170 39.336 9.550 1.00 34.88 644 ASP A C 1
ATOM 5150 O O . ASP A 1 644 ? -6.228 39.637 9.014 1.00 34.88 644 ASP A O 1
ATOM 5154 N N . GLU A 1 645 ? -4.957 38.169 10.187 1.00 33.44 645 GLU A N 1
ATOM 5155 C CA . GLU A 1 645 ? -5.922 37.145 10.658 1.00 33.44 645 GLU A CA 1
ATOM 5156 C C . GLU A 1 645 ? -6.580 36.167 9.643 1.00 33.44 645 GLU A C 1
ATOM 5158 O O . GLU A 1 645 ? -7.016 36.531 8.555 1.00 33.44 645 GLU A O 1
ATOM 5163 N N . PHE A 1 646 ? -6.655 34.877 10.031 1.00 31.88 646 PHE A N 1
ATOM 5164 C CA . PHE A 1 646 ? -7.332 33.777 9.311 1.00 31.88 646 PHE A CA 1
ATOM 5165 C C . PHE A 1 646 ? -8.083 32.878 10.303 1.00 31.88 646 PHE A C 1
ATOM 5167 O O . PHE A 1 646 ? -7.579 32.619 11.397 1.00 31.88 646 PHE A O 1
ATOM 5174 N N . PHE A 1 647 ? -9.242 32.350 9.898 1.00 32.28 647 PHE A N 1
ATOM 5175 C CA . PHE A 1 647 ? -10.072 31.446 10.705 1.00 32.28 647 PHE A CA 1
ATOM 5176 C C . PHE A 1 647 ? -10.236 30.085 10.010 1.00 32.28 647 PHE A C 1
ATOM 5178 O O . PHE A 1 647 ? -10.356 30.013 8.786 1.00 32.28 647 PHE A O 1
ATOM 5185 N N . ILE A 1 648 ? -10.256 29.003 10.797 1.00 31.59 648 ILE A N 1
ATOM 5186 C CA . ILE A 1 648 ? -10.583 27.646 10.333 1.00 31.59 648 ILE A CA 1
ATOM 5187 C C . ILE A 1 648 ? -12.032 27.369 10.734 1.00 31.59 648 ILE A C 1
ATOM 5189 O O . ILE A 1 648 ? -12.330 27.231 11.922 1.00 31.59 648 ILE A O 1
ATOM 5193 N N . LEU A 1 649 ? -12.928 27.295 9.749 1.00 28.95 649 LEU A N 1
ATOM 5194 C CA . LEU A 1 649 ? -14.321 26.896 9.953 1.00 28.95 649 LEU A CA 1
ATOM 5195 C C . LEU A 1 649 ? -14.537 25.476 9.408 1.00 28.95 649 LEU A C 1
ATOM 5197 O O . LEU A 1 649 ? -14.020 25.147 8.338 1.00 28.95 649 LEU A O 1
ATOM 5201 N N . PRO A 1 650 ? -15.297 24.621 10.106 1.00 27.92 650 PRO A N 1
ATOM 5202 C CA . PRO A 1 650 ? -15.661 23.309 9.593 1.00 27.92 650 PRO A CA 1
ATOM 5203 C C . PRO A 1 650 ? -16.810 23.407 8.589 1.00 27.92 650 PRO A C 1
ATOM 5205 O O . PRO A 1 650 ? -17.781 24.121 8.815 1.00 27.92 650 PRO A O 1
ATOM 5208 N N . GLY A 1 651 ? -16.725 22.626 7.515 1.00 27.50 651 GLY A N 1
ATOM 5209 C CA . GLY A 1 651 ? -17.823 22.408 6.575 1.00 27.50 651 GLY A CA 1
ATOM 5210 C C . GLY A 1 651 ? -17.659 21.071 5.858 1.00 27.50 651 GLY A C 1
ATOM 5211 O O . GLY A 1 651 ? -16.536 20.586 5.711 1.00 27.50 651 GLY A O 1
ATOM 5212 N N . ASN A 1 652 ? -18.769 20.466 5.427 1.00 27.02 652 ASN A N 1
ATOM 5213 C CA . ASN A 1 652 ? -18.726 19.292 4.554 1.00 27.02 652 ASN A CA 1
ATOM 5214 C C . ASN A 1 652 ? -18.066 19.644 3.210 1.00 27.02 652 ASN A C 1
ATOM 5216 O O . ASN A 1 652 ? -18.180 20.785 2.735 1.00 27.02 652 ASN A O 1
ATOM 5220 N N . PRO A 1 653 ? -17.446 18.666 2.530 1.00 27.45 653 PRO A N 1
ATOM 5221 C CA . PRO A 1 653 ? -17.150 18.796 1.113 1.00 27.45 653 PRO A CA 1
ATOM 5222 C C . PRO A 1 653 ? -18.455 19.093 0.354 1.00 27.45 653 PRO A C 1
ATOM 5224 O O . PRO A 1 653 ? -19.352 18.258 0.292 1.00 27.45 653 PRO A O 1
ATOM 5227 N N . GLY A 1 654 ? -18.579 20.292 -0.220 1.00 29.02 654 GLY A N 1
ATOM 5228 C CA . GLY A 1 654 ? -19.658 20.617 -1.160 1.00 29.02 654 GLY A CA 1
ATOM 5229 C C . GLY A 1 654 ? -20.969 21.186 -0.600 1.00 29.02 654 GLY A C 1
ATOM 5230 O O . GLY A 1 654 ? -21.855 21.447 -1.409 1.00 29.02 654 GLY A O 1
ATOM 5231 N N . GLU A 1 655 ? -21.108 21.451 0.703 1.00 27.72 655 GLU A N 1
ATOM 5232 C CA . GLU A 1 655 ? -22.223 22.286 1.188 1.00 27.72 655 GLU A CA 1
ATOM 5233 C C . GLU A 1 655 ? -21.918 23.773 0.932 1.00 27.72 655 GLU A C 1
ATOM 5235 O O . GLU A 1 655 ? -20.894 24.308 1.370 1.00 27.72 655 GLU A O 1
ATOM 5240 N N . LEU A 1 656 ? -22.794 24.417 0.156 1.00 27.27 656 LEU A N 1
ATOM 5241 C CA . LEU A 1 656 ? -22.868 25.866 -0.015 1.00 27.27 656 LEU A CA 1
ATOM 5242 C C . LEU A 1 656 ? -23.703 26.408 1.147 1.00 27.27 656 LEU A C 1
ATOM 5244 O O . LEU A 1 656 ? -24.881 26.081 1.243 1.00 27.27 656 LEU A O 1
ATOM 5248 N N . TYR A 1 657 ? -23.103 27.214 2.020 1.00 31.30 657 TYR A N 1
ATOM 5249 C CA . TYR A 1 657 ? -23.896 28.128 2.838 1.00 31.30 657 TYR A CA 1
ATOM 5250 C C . TYR A 1 657 ? -24.427 29.220 1.903 1.00 31.30 657 TYR A C 1
ATOM 5252 O O . TYR A 1 657 ? -23.654 29.750 1.102 1.00 31.30 657 TYR A O 1
ATOM 5260 N N . ASP A 1 658 ? -25.728 29.509 1.957 1.00 28.86 658 ASP A N 1
ATOM 5261 C CA . ASP A 1 658 ? -26.315 30.611 1.194 1.00 28.86 658 ASP A CA 1
ATOM 5262 C C . ASP A 1 658 ? -25.676 31.938 1.634 1.00 28.86 658 ASP A C 1
ATOM 5264 O O . ASP A 1 658 ? -25.542 32.211 2.830 1.00 28.86 658 ASP A O 1
ATOM 5268 N N . ASP A 1 659 ? -25.304 32.779 0.663 1.00 33.00 659 ASP A N 1
ATOM 5269 C CA . ASP A 1 659 ? -24.629 34.074 0.873 1.00 33.00 659 ASP A CA 1
ATOM 5270 C C . ASP A 1 659 ? -25.440 35.056 1.758 1.00 33.00 659 ASP A C 1
ATOM 5272 O O . ASP A 1 659 ? -24.911 36.077 2.199 1.00 33.00 659 ASP A O 1
ATOM 5276 N N . GLU A 1 660 ? -26.712 34.756 2.049 1.00 30.00 660 GLU A N 1
ATOM 5277 C CA . GLU A 1 660 ? -27.607 35.583 2.868 1.00 30.00 660 GLU A CA 1
ATOM 5278 C C . GLU A 1 660 ? -27.708 35.152 4.350 1.00 30.00 660 GLU A C 1
ATOM 5280 O O . GLU A 1 660 ? -28.210 35.927 5.164 1.00 30.00 660 GLU A O 1
ATOM 5285 N N . GLU A 1 661 ? -27.179 33.985 4.754 1.00 31.56 661 GLU A N 1
ATOM 5286 C CA . GLU A 1 661 ? -27.217 33.502 6.155 1.00 31.56 661 GLU A CA 1
ATOM 5287 C C . GLU A 1 661 ? -25.972 33.859 6.997 1.00 31.56 661 GLU A C 1
ATOM 5289 O O . GLU A 1 661 ? -25.772 33.331 8.092 1.00 31.56 661 GLU A O 1
ATOM 5294 N N . VAL A 1 662 ? -25.170 34.841 6.565 1.00 31.20 662 VAL A N 1
ATOM 5295 C CA . VAL A 1 662 ? -24.110 35.445 7.399 1.00 31.20 662 VAL A CA 1
ATOM 5296 C C . VAL A 1 662 ? -24.520 36.847 7.887 1.00 31.20 662 VAL A C 1
ATOM 5298 O O . VAL A 1 662 ? -23.979 37.847 7.411 1.00 31.20 662 VAL A O 1
ATOM 5301 N N . PRO A 1 663 ? -25.460 37.001 8.844 1.00 28.06 663 PRO A N 1
ATOM 5302 C CA . PRO A 1 663 ? -25.713 38.304 9.437 1.00 28.06 663 PRO A CA 1
ATOM 5303 C C . PRO A 1 663 ? -24.696 38.617 10.551 1.00 28.06 663 PRO A C 1
ATOM 5305 O O . PRO A 1 663 ? -24.618 37.947 11.578 1.00 28.06 663 PRO A O 1
ATOM 5308 N N . SER A 1 664 ? -23.941 39.699 10.343 1.00 29.80 664 SER A N 1
ATOM 5309 C CA . SER A 1 664 ? -23.573 40.691 11.372 1.00 29.80 664 SER A CA 1
ATOM 5310 C C . SER A 1 664 ? -22.865 40.229 12.666 1.00 29.80 664 SER A C 1
ATOM 5312 O O . SER A 1 664 ? -23.214 40.713 13.741 1.00 29.80 664 SER A O 1
ATOM 5314 N N . ILE A 1 665 ? -21.851 39.356 12.617 1.00 31.30 665 ILE A N 1
ATOM 5315 C CA . ILE A 1 665 ? -21.085 38.977 13.835 1.00 31.30 665 ILE A CA 1
ATOM 5316 C C . ILE A 1 665 ? -19.911 39.933 14.151 1.00 31.30 665 ILE A C 1
ATOM 5318 O O . ILE A 1 665 ? -19.373 39.905 15.254 1.00 31.30 665 ILE A O 1
ATOM 5322 N N . PHE A 1 666 ? -19.539 40.841 13.246 1.00 32.69 666 PHE A N 1
ATOM 5323 C CA . PHE A 1 666 ? -18.421 41.766 13.469 1.00 32.69 666 PHE A CA 1
ATOM 5324 C C . PHE A 1 666 ? -18.904 43.197 13.698 1.00 32.69 666 PHE A C 1
ATOM 5326 O O . PHE A 1 666 ? -18.731 44.061 12.841 1.00 32.69 666 PHE A O 1
ATOM 5333 N N . ASP A 1 667 ? -19.499 43.447 14.866 1.00 26.58 667 ASP A N 1
ATOM 5334 C CA . ASP A 1 667 ? -19.581 44.808 15.395 1.00 26.58 667 ASP A CA 1
ATOM 5335 C C . ASP A 1 667 ? -18.280 45.112 16.141 1.00 26.58 667 ASP A C 1
ATOM 5337 O O . ASP A 1 667 ? -17.846 44.375 17.030 1.00 26.58 667 ASP A O 1
ATOM 5341 N N . GLY A 1 668 ? -17.595 46.154 15.677 1.00 35.88 668 GLY A N 1
ATOM 5342 C CA . GLY A 1 668 ? -16.209 46.424 16.018 1.00 35.88 668 GLY A CA 1
ATOM 5343 C C . GLY A 1 668 ? -15.980 46.637 17.509 1.00 35.88 668 GLY A C 1
ATOM 5344 O O . GLY A 1 668 ? -16.696 47.386 18.160 1.00 35.88 668 GLY A O 1
ATOM 5345 N N . THR A 1 669 ? -14.918 46.035 18.041 1.00 27.44 669 THR A N 1
ATOM 5346 C CA . THR A 1 669 ? -13.899 46.723 18.849 1.00 27.44 669 THR A CA 1
ATOM 5347 C C . THR A 1 669 ? -12.773 45.758 19.246 1.00 27.44 669 THR A C 1
ATOM 5349 O O . THR A 1 669 ? -13.013 44.679 19.770 1.00 27.44 669 THR A O 1
ATOM 5352 N N . ALA A 1 670 ? -11.537 46.227 19.029 1.00 27.77 670 ALA A N 1
ATOM 5353 C CA . ALA A 1 670 ? -10.262 45.768 19.595 1.00 27.77 670 ALA A CA 1
ATOM 5354 C C . ALA A 1 670 ? -9.685 44.407 19.141 1.00 27.77 670 ALA A C 1
ATOM 5356 O O . ALA A 1 670 ? -9.821 43.394 19.819 1.00 27.77 670 ALA A O 1
ATOM 5357 N N . ALA A 1 671 ? -8.885 44.445 18.070 1.00 21.75 671 ALA A N 1
ATOM 5358 C CA . ALA A 1 671 ? -7.843 43.453 17.795 1.00 21.75 671 ALA A CA 1
ATOM 5359 C C . ALA A 1 671 ? -6.464 44.008 18.220 1.00 21.75 671 ALA A C 1
ATOM 5361 O O . ALA A 1 671 ? -6.074 45.070 17.726 1.00 21.75 671 ALA A O 1
ATOM 5362 N N . PRO A 1 672 ? -5.710 43.337 19.114 1.00 25.17 672 PRO A N 1
ATOM 5363 C CA . PRO A 1 672 ? -4.269 43.499 19.216 1.00 25.17 672 PRO A CA 1
ATOM 5364 C C . PRO A 1 672 ? -3.536 42.386 18.444 1.00 25.17 672 PRO A C 1
ATOM 5366 O O . PRO A 1 672 ? -3.564 41.216 18.808 1.00 25.17 672 PRO A O 1
ATOM 5369 N N . GLU A 1 673 ? -2.893 42.838 17.369 1.00 24.20 673 GLU A N 1
ATOM 5370 C CA . GLU A 1 673 ? -1.691 42.378 16.660 1.00 24.20 673 GLU A CA 1
ATOM 5371 C C . GLU A 1 673 ? -1.138 40.941 16.871 1.00 24.20 673 GLU A C 1
ATOM 5373 O O . GLU A 1 673 ? -0.650 40.568 17.938 1.00 24.20 673 GLU A O 1
ATOM 5378 N N . SER A 1 674 ? -0.989 40.253 15.723 1.00 24.52 674 SER A N 1
ATOM 5379 C CA . SER A 1 674 ? 0.021 39.235 15.344 1.00 24.52 674 SER A CA 1
ATOM 5380 C C . SER A 1 674 ? -0.272 37.728 15.552 1.00 24.52 674 SER A C 1
ATOM 5382 O O . SER A 1 674 ? 0.053 37.137 16.581 1.00 24.52 674 SER A O 1
ATOM 5384 N N . THR A 1 675 ? -0.743 37.040 14.491 1.00 22.81 675 THR A N 1
ATOM 5385 C CA . THR A 1 675 ? -0.636 35.564 14.352 1.00 22.81 675 THR A CA 1
ATOM 5386 C C . THR A 1 675 ? -0.384 35.120 12.894 1.00 22.81 675 THR A C 1
ATOM 5388 O O . THR A 1 675 ? -0.939 35.685 11.956 1.00 22.81 675 THR A O 1
ATOM 5391 N N . VAL A 1 676 ? 0.511 34.135 12.723 1.00 24.67 676 VAL A N 1
ATOM 5392 C CA . VAL A 1 676 ? 1.189 33.681 11.485 1.00 24.67 676 VAL A CA 1
ATOM 5393 C C . VAL A 1 676 ? 0.532 32.425 10.868 1.00 24.67 676 VAL A C 1
ATOM 5395 O O . VAL A 1 676 ? 0.031 31.574 11.596 1.00 24.67 676 VAL A O 1
ATOM 5398 N N . THR A 1 677 ? 0.576 32.310 9.530 1.00 23.89 677 THR A N 1
ATOM 5399 C CA . THR A 1 677 ? 0.020 31.242 8.661 1.00 23.89 677 THR A CA 1
ATOM 5400 C C . THR A 1 677 ? 0.917 29.986 8.545 1.00 23.89 677 THR A C 1
ATOM 5402 O O . THR A 1 677 ? 2.142 30.098 8.526 1.00 23.89 677 THR A O 1
ATOM 5405 N N . VAL A 1 678 ? 0.302 28.799 8.404 1.00 26.50 678 VAL A N 1
ATOM 5406 C CA . VAL A 1 678 ? 0.912 27.447 8.467 1.00 26.50 678 VAL A CA 1
ATOM 5407 C C . VAL A 1 678 ? 1.189 26.824 7.080 1.00 26.50 678 VAL A C 1
ATOM 5409 O O . VAL A 1 678 ? 0.307 26.810 6.228 1.00 26.50 678 VAL A O 1
ATOM 5412 N N . VAL A 1 679 ? 2.374 26.218 6.902 1.00 24.61 679 VAL A N 1
ATOM 5413 C CA . VAL A 1 679 ? 2.730 25.188 5.894 1.00 24.61 679 VAL A CA 1
ATOM 5414 C C . VAL A 1 679 ? 3.763 24.259 6.540 1.00 24.61 679 VAL A C 1
ATOM 5416 O O . VAL A 1 679 ? 4.890 24.682 6.777 1.00 24.61 679 VAL A O 1
ATOM 5419 N N . VAL A 1 680 ? 3.392 23.010 6.809 1.00 25.22 680 VAL A N 1
ATOM 5420 C CA . VAL A 1 680 ? 4.208 22.011 7.521 1.00 25.22 680 VAL A CA 1
ATOM 5421 C C . VAL A 1 680 ? 5.550 21.769 6.818 1.00 25.22 680 VAL A C 1
ATOM 5423 O O . VAL A 1 680 ? 5.575 21.414 5.641 1.00 25.22 680 VAL A O 1
ATOM 5426 N N . ASN A 1 681 ? 6.668 21.886 7.544 1.00 22.80 681 ASN A N 1
ATOM 5427 C CA . ASN A 1 681 ? 7.902 21.197 7.163 1.00 22.80 681 ASN A CA 1
ATOM 5428 C C . ASN A 1 681 ? 8.623 20.632 8.375 1.00 22.80 681 ASN A C 1
ATOM 5430 O O . ASN A 1 681 ? 8.744 21.314 9.389 1.00 22.80 681 ASN A O 1
ATOM 5434 N N . GLY A 1 682 ? 9.147 19.412 8.240 1.00 26.09 682 GLY A N 1
ATOM 5435 C CA . GLY A 1 682 ? 9.944 18.807 9.305 1.00 26.09 682 GLY A CA 1
ATOM 5436 C C . GLY A 1 682 ? 9.974 17.285 9.406 1.00 26.09 682 GLY A C 1
ATOM 5437 O O . GLY A 1 682 ? 10.482 16.797 10.405 1.00 26.09 682 GLY A O 1
ATOM 5438 N N . LEU A 1 683 ? 9.502 16.497 8.434 1.00 28.22 683 LEU A N 1
ATOM 5439 C CA . LEU A 1 683 ? 9.739 15.045 8.478 1.00 28.22 683 LEU A CA 1
ATOM 5440 C C . LEU A 1 683 ? 11.131 14.735 7.902 1.00 28.22 683 LEU A C 1
ATOM 5442 O O . LEU A 1 683 ? 11.283 14.386 6.734 1.00 28.22 683 LEU A O 1
ATOM 5446 N N . LYS A 1 684 ? 12.179 14.899 8.722 1.00 28.67 684 LYS A N 1
ATOM 5447 C CA . LYS A 1 684 ? 13.520 14.384 8.401 1.00 28.67 684 LYS A CA 1
ATOM 5448 C C . LYS A 1 684 ? 13.484 12.851 8.380 1.00 28.67 684 LYS A C 1
ATOM 5450 O O . LYS A 1 684 ? 13.324 12.227 9.421 1.00 28.67 684 LYS A O 1
ATOM 5455 N N . GLU A 1 685 ? 13.640 12.294 7.181 1.00 28.27 685 GLU A N 1
ATOM 5456 C CA . GLU A 1 685 ? 14.180 10.972 6.797 1.00 28.27 685 GLU A CA 1
ATOM 5457 C C . GLU A 1 685 ? 13.727 9.680 7.515 1.00 28.27 685 GLU A C 1
ATOM 5459 O O . GLU A 1 685 ? 14.167 8.618 7.087 1.00 28.27 685 GLU A O 1
ATOM 5464 N N . ASN A 1 686 ? 12.845 9.681 8.527 1.00 29.34 686 ASN A N 1
ATOM 5465 C CA . ASN A 1 686 ? 12.572 8.441 9.272 1.00 29.34 686 ASN A CA 1
ATOM 5466 C C . ASN A 1 686 ? 11.167 8.277 9.884 1.00 29.34 686 ASN A C 1
ATOM 5468 O O . ASN A 1 686 ? 11.031 7.838 11.024 1.00 29.34 686 ASN A O 1
ATOM 5472 N N . THR A 1 687 ? 10.093 8.585 9.155 1.00 28.30 687 THR A N 1
ATOM 5473 C CA . THR A 1 687 ? 8.725 8.341 9.654 1.00 28.30 687 THR A CA 1
ATOM 5474 C C . THR A 1 687 ? 7.881 7.519 8.683 1.00 28.30 687 THR A C 1
ATOM 5476 O O . THR A 1 687 ? 7.107 8.046 7.896 1.00 28.30 687 THR A O 1
ATOM 5479 N N . MET A 1 688 ? 7.927 6.196 8.876 1.00 30.19 688 MET A N 1
ATOM 5480 C CA . MET A 1 688 ? 6.871 5.229 8.511 1.00 30.19 688 MET A CA 1
ATOM 5481 C C . MET A 1 688 ? 5.520 5.506 9.225 1.00 30.19 688 MET A C 1
ATOM 5483 O O . MET A 1 688 ? 4.638 4.657 9.240 1.00 30.19 688 MET A O 1
ATOM 5487 N N . ALA A 1 689 ? 5.339 6.663 9.875 1.00 32.31 689 ALA A N 1
ATOM 5488 C CA . ALA A 1 689 ? 4.217 6.925 10.780 1.00 32.31 689 ALA A CA 1
ATOM 5489 C C . ALA A 1 689 ? 2.880 7.162 10.057 1.00 32.31 689 ALA A C 1
ATOM 5491 O O . ALA A 1 689 ? 1.836 7.043 10.685 1.00 32.31 689 ALA A O 1
ATOM 5492 N N . PHE A 1 690 ? 2.894 7.476 8.758 1.00 32.53 690 PHE A N 1
ATOM 5493 C CA . PHE A 1 690 ? 1.681 7.664 7.950 1.00 32.53 690 PHE A CA 1
ATOM 5494 C C . PHE A 1 690 ? 1.454 6.540 6.923 1.00 32.53 690 PHE A C 1
ATOM 5496 O O . PHE A 1 690 ? 0.397 6.496 6.294 1.00 32.53 690 PHE A O 1
ATOM 5503 N N . ASP A 1 691 ? 2.391 5.589 6.802 1.00 30.88 691 ASP A N 1
ATOM 5504 C CA . ASP A 1 691 ? 2.209 4.385 5.986 1.00 30.88 691 ASP A CA 1
ATOM 5505 C C . ASP A 1 691 ? 1.136 3.494 6.632 1.00 30.88 691 ASP A C 1
ATOM 5507 O O . ASP A 1 691 ? 1.331 2.920 7.703 1.00 30.88 691 ASP A O 1
ATOM 5511 N N . GLY A 1 692 ? -0.028 3.382 5.988 1.00 31.73 692 GLY A N 1
ATOM 5512 C CA . GLY A 1 692 ? -1.158 2.591 6.493 1.00 31.73 692 GLY A CA 1
ATOM 5513 C C . GLY A 1 692 ? -2.221 3.388 7.258 1.00 31.73 692 GLY A C 1
ATOM 5514 O O . GLY A 1 692 ? -3.044 2.798 7.960 1.00 31.73 692 GLY A O 1
ATOM 5515 N N . VAL A 1 693 ? -2.240 4.718 7.145 1.00 31.39 693 VAL A N 1
ATOM 5516 C CA . VAL A 1 693 ? -3.436 5.517 7.451 1.00 31.39 693 VAL A CA 1
ATOM 5517 C C . VAL A 1 693 ? -4.383 5.457 6.236 1.00 31.39 693 VAL A C 1
ATOM 5519 O O . VAL A 1 693 ? -3.952 5.837 5.150 1.00 31.39 693 VAL A O 1
ATOM 5522 N N . PRO A 1 694 ? -5.622 4.940 6.365 1.00 32.28 694 PRO A N 1
ATOM 5523 C CA . PRO A 1 694 ? -6.631 5.014 5.303 1.00 32.28 694 PRO A CA 1
ATOM 5524 C C . PRO A 1 694 ? -6.861 6.469 4.871 1.00 32.28 694 PRO A C 1
ATOM 5526 O O . PRO A 1 694 ? -6.883 7.347 5.729 1.00 32.28 694 PRO A O 1
ATOM 5529 N N . GLU A 1 695 ? -7.044 6.736 3.574 1.00 32.72 695 GLU A N 1
ATOM 5530 C CA . GLU A 1 695 ? -7.292 8.103 3.068 1.00 32.72 695 GLU A CA 1
ATOM 5531 C C . GLU A 1 695 ? -8.511 8.763 3.742 1.00 32.72 695 GLU A C 1
ATOM 5533 O O . GLU A 1 695 ? -8.499 9.969 3.968 1.00 32.72 695 GLU A O 1
ATOM 5538 N N . ASP A 1 696 ? -9.497 7.965 4.163 1.00 31.47 696 ASP A N 1
ATOM 5539 C CA . ASP A 1 696 ? -10.727 8.411 4.835 1.00 31.47 696 ASP A CA 1
ATOM 5540 C C . ASP A 1 696 ? -10.503 8.989 6.250 1.00 31.47 696 ASP A C 1
ATOM 5542 O O . ASP A 1 696 ? -11.361 9.694 6.779 1.00 31.47 696 ASP A O 1
ATOM 5546 N N . ASP A 1 697 ? -9.355 8.700 6.874 1.00 28.86 697 ASP A N 1
ATOM 5547 C CA . ASP A 1 697 ? -9.006 9.140 8.232 1.00 28.86 697 ASP A CA 1
ATOM 5548 C C . ASP A 1 697 ? -8.304 10.521 8.255 1.00 28.86 697 ASP A C 1
ATOM 5550 O O . ASP A 1 697 ? -8.012 11.052 9.333 1.00 28.86 697 ASP A O 1
ATOM 5554 N N . LEU A 1 698 ? -7.998 11.101 7.085 1.00 30.97 698 LEU A N 1
ATOM 5555 C CA . LEU A 1 698 ? -7.375 12.419 6.931 1.00 30.97 698 LEU A CA 1
ATOM 5556 C C . LEU A 1 698 ? -8.460 13.496 6.772 1.00 30.97 698 LEU A C 1
ATOM 5558 O O . LEU A 1 698 ? -9.234 13.489 5.823 1.00 30.97 698 LEU A O 1
ATOM 5562 N N . VAL A 1 699 ? -8.515 14.455 7.697 1.00 32.06 699 VAL A N 1
ATOM 5563 C CA . VAL A 1 699 ? -9.427 15.607 7.586 1.00 32.06 699 VAL A CA 1
ATOM 5564 C C . VAL A 1 699 ? -8.768 16.674 6.734 1.00 32.06 699 VAL A C 1
ATOM 5566 O O . VAL A 1 699 ? -7.691 17.146 7.093 1.00 32.06 699 VAL A O 1
ATOM 5569 N N . ASP A 1 700 ? -9.432 17.110 5.668 1.00 30.61 700 ASP A N 1
ATOM 5570 C CA . ASP A 1 700 ? -9.005 18.260 4.874 1.00 30.61 700 ASP A CA 1
ATOM 5571 C C . ASP A 1 700 ? -9.324 19.577 5.608 1.00 30.61 700 ASP A C 1
ATOM 5573 O O . ASP A 1 700 ? -10.498 19.949 5.726 1.00 30.61 700 ASP A O 1
ATOM 5577 N N . PRO A 1 701 ? -8.332 20.334 6.118 1.00 31.61 701 PRO A N 1
ATOM 5578 C CA . PRO A 1 701 ? -8.606 21.652 6.671 1.00 31.61 701 PRO A CA 1
ATOM 5579 C C . PRO A 1 701 ? -8.967 22.631 5.542 1.00 31.61 701 PRO A C 1
ATOM 5581 O O . PRO A 1 701 ? -8.258 22.744 4.541 1.00 31.61 701 PRO A O 1
ATOM 5584 N N . VAL A 1 702 ? -10.048 23.393 5.721 1.00 31.77 702 VAL A N 1
ATOM 5585 C CA . VAL A 1 702 ? -10.423 24.511 4.841 1.00 31.77 702 VAL A CA 1
ATOM 5586 C C . VAL A 1 702 ? -9.877 25.811 5.440 1.00 31.77 702 VAL A C 1
ATOM 5588 O O . VAL A 1 702 ? -10.202 26.159 6.574 1.00 31.77 702 VAL A O 1
ATOM 5591 N N . LEU A 1 703 ? -9.055 26.542 4.682 1.00 32.81 703 LEU A N 1
ATOM 5592 C CA . LEU A 1 703 ? -8.532 27.861 5.063 1.00 32.81 703 LEU A CA 1
ATOM 5593 C C . LEU A 1 703 ? -9.425 28.957 4.470 1.00 32.81 703 LEU A C 1
ATOM 5595 O O . LEU A 1 703 ? -9.643 28.979 3.260 1.00 32.81 703 LEU A O 1
ATOM 5599 N N . ILE A 1 704 ? -9.930 29.885 5.287 1.00 33.09 704 ILE A N 1
ATOM 5600 C CA . ILE A 1 704 ? -10.705 31.043 4.808 1.00 33.09 704 ILE A CA 1
ATOM 5601 C C . ILE A 1 704 ? -9.888 32.313 5.033 1.00 33.09 704 ILE A C 1
ATOM 5603 O O . ILE A 1 704 ? -9.447 32.594 6.148 1.00 33.09 704 ILE A O 1
ATOM 5607 N N . MET A 1 705 ? -9.658 33.061 3.951 1.00 33.16 705 MET A N 1
ATOM 5608 C CA . MET A 1 705 ? -8.913 34.318 3.972 1.00 33.16 705 MET A CA 1
ATOM 5609 C C . MET A 1 705 ? -9.766 35.503 4.433 1.00 33.16 705 MET A C 1
ATOM 5611 O O . MET A 1 705 ? -10.975 35.496 4.230 1.00 33.16 705 MET A O 1
ATOM 5615 N N . ALA A 1 706 ? -9.138 36.547 4.996 1.00 30.86 706 ALA A N 1
ATOM 5616 C CA . ALA A 1 706 ? -9.799 37.775 5.476 1.00 30.86 706 ALA A CA 1
ATOM 5617 C C . ALA A 1 706 ? -10.661 38.512 4.419 1.00 30.86 706 ALA A C 1
ATOM 5619 O O . ALA A 1 706 ? -11.427 39.411 4.745 1.00 30.86 706 ALA A O 1
ATOM 5620 N N . ASN A 1 707 ? -10.560 38.126 3.143 1.00 32.88 707 ASN A N 1
ATOM 5621 C CA . ASN A 1 707 ? -11.390 38.588 2.028 1.00 32.88 707 ASN A CA 1
ATOM 5622 C C . ASN A 1 707 ? -12.497 37.586 1.621 1.00 32.88 707 ASN A C 1
ATOM 5624 O O . ASN A 1 707 ? -12.959 37.631 0.482 1.00 32.88 707 ASN A O 1
ATOM 5628 N N . ASN A 1 708 ? -12.887 36.662 2.504 1.00 31.20 708 ASN A N 1
ATOM 5629 C CA . ASN A 1 708 ? -13.879 35.598 2.278 1.00 31.20 708 ASN A CA 1
ATOM 5630 C C . ASN A 1 708 ? -13.559 34.622 1.126 1.00 31.20 708 ASN A C 1
ATOM 5632 O O . ASN A 1 708 ? -14.421 33.859 0.695 1.00 31.20 708 ASN A O 1
ATOM 5636 N N . HIS A 1 709 ? -12.316 34.579 0.635 1.00 32.25 709 HIS A N 1
ATOM 5637 C CA . HIS A 1 709 ? -11.901 33.562 -0.333 1.00 32.25 709 HIS A CA 1
ATOM 5638 C C . HIS A 1 709 ? -11.515 32.251 0.371 1.00 32.25 709 HIS A C 1
ATOM 5640 O O . HIS A 1 709 ? -10.639 32.226 1.238 1.00 32.25 709 HIS A O 1
ATOM 5646 N N . ARG A 1 710 ? -12.156 31.151 -0.048 1.00 33.00 710 ARG A N 1
ATOM 5647 C CA . ARG A 1 710 ? -11.913 29.778 0.422 1.00 33.00 710 ARG A CA 1
ATOM 5648 C C . ARG A 1 710 ? -10.681 29.182 -0.270 1.00 33.00 710 ARG A C 1
ATOM 5650 O O . ARG A 1 710 ? -10.609 29.168 -1.499 1.00 33.00 710 ARG A O 1
ATOM 5657 N N . LEU A 1 711 ? -9.737 28.664 0.509 1.00 34.22 711 LEU A N 1
ATOM 5658 C CA . LEU A 1 711 ? -8.564 27.928 0.044 1.00 34.22 711 LEU A CA 1
ATOM 5659 C C . LEU A 1 711 ? -8.696 26.472 0.508 1.00 34.22 711 LEU A C 1
ATOM 5661 O O . LEU A 1 711 ? -8.607 26.152 1.693 1.00 34.22 711 LEU A O 1
ATOM 5665 N N . ASP A 1 712 ? -9.001 25.609 -0.453 1.00 32.62 712 ASP A N 1
ATOM 5666 C CA . ASP A 1 712 ? -9.267 24.188 -0.253 1.00 32.62 712 ASP A CA 1
ATOM 5667 C C . ASP A 1 712 ? -7.944 23.412 -0.320 1.00 32.62 712 ASP A C 1
ATOM 5669 O O . ASP A 1 712 ? -7.373 23.223 -1.399 1.00 32.62 712 ASP A O 1
ATOM 5673 N N . VAL A 1 713 ? -7.399 23.036 0.841 1.00 33.34 713 VAL A N 1
ATOM 5674 C CA . VAL A 1 713 ? -6.058 22.433 0.942 1.00 33.34 713 VAL A CA 1
ATOM 5675 C C . VAL A 1 713 ? -6.048 20.993 0.404 1.00 33.34 713 VAL A C 1
ATOM 5677 O O . VAL A 1 713 ? -5.008 20.544 -0.081 1.00 33.34 713 VAL A O 1
ATOM 5680 N N . SER A 1 714 ? -7.220 20.348 0.338 1.00 29.48 714 SER A N 1
ATOM 5681 C CA . SER A 1 714 ? -7.475 19.026 -0.265 1.00 29.48 714 SER A CA 1
ATOM 5682 C C . SER A 1 714 ? -6.995 18.897 -1.718 1.00 29.48 714 SER A C 1
ATOM 5684 O O . SER A 1 714 ? -6.644 17.823 -2.199 1.00 29.48 714 SER A O 1
ATOM 5686 N N . ARG A 1 715 ? -6.910 20.012 -2.457 1.00 26.45 715 ARG A N 1
ATOM 5687 C CA . ARG A 1 715 ? -6.443 20.024 -3.856 1.00 26.45 715 ARG A CA 1
ATOM 5688 C C . ARG A 1 715 ? -4.927 20.148 -4.000 1.00 26.45 715 ARG A C 1
ATOM 5690 O O . ARG A 1 715 ? -4.422 20.151 -5.123 1.00 26.45 715 ARG A O 1
ATOM 5697 N N . THR A 1 716 ? -4.195 20.237 -2.890 1.00 27.47 716 THR A N 1
ATOM 5698 C CA . THR A 1 716 ? -2.766 20.586 -2.858 1.00 27.47 716 THR A CA 1
ATOM 5699 C C . THR A 1 716 ? -1.897 19.455 -2.300 1.00 27.47 716 THR A C 1
ATOM 5701 O O . THR A 1 716 ? -0.890 19.699 -1.642 1.00 27.47 716 THR A O 1
ATOM 5704 N N . HIS A 1 717 ? -2.229 18.200 -2.621 1.00 25.78 717 HIS A N 1
ATOM 5705 C CA . HIS A 1 717 ? -1.421 17.013 -2.287 1.00 25.78 717 HIS A CA 1
ATOM 5706 C C . HIS A 1 717 ? 0.033 17.043 -2.817 1.00 25.78 717 HIS A C 1
ATOM 5708 O O . HIS A 1 717 ? 0.834 16.181 -2.471 1.00 25.78 717 HIS A O 1
ATOM 5714 N N . ALA A 1 718 ? 0.415 18.033 -3.631 1.00 24.31 718 ALA A N 1
ATOM 5715 C CA . ALA A 1 718 ? 1.739 18.125 -4.247 1.00 24.31 718 ALA A CA 1
ATOM 5716 C C . ALA A 1 718 ? 2.873 18.619 -3.319 1.00 24.31 718 ALA A C 1
ATOM 5718 O O . ALA A 1 718 ? 4.024 18.619 -3.746 1.00 24.31 718 ALA A O 1
ATOM 5719 N N . ILE A 1 719 ? 2.595 19.067 -2.085 1.00 26.56 719 ILE A N 1
ATOM 5720 C CA . ILE A 1 719 ? 3.603 19.775 -1.261 1.00 26.56 719 ILE A CA 1
ATOM 5721 C C . ILE A 1 719 ? 4.226 18.907 -0.147 1.00 26.56 719 ILE A C 1
ATOM 5723 O O . ILE A 1 719 ? 5.288 19.249 0.364 1.00 26.56 719 ILE A O 1
ATOM 5727 N N . LEU A 1 720 ? 3.666 17.740 0.185 1.00 24.41 720 LEU A N 1
ATOM 5728 C CA . LEU A 1 720 ? 4.167 16.912 1.299 1.00 24.41 720 LEU A CA 1
ATOM 5729 C C . LEU A 1 720 ? 5.271 15.901 0.925 1.00 24.41 720 LEU A C 1
ATOM 5731 O O . LEU A 1 720 ? 5.687 15.116 1.773 1.00 24.41 720 LEU A O 1
ATOM 5735 N N . ALA A 1 721 ? 5.794 15.927 -0.306 1.00 23.69 721 ALA A N 1
ATOM 5736 C CA . ALA A 1 721 ? 6.764 14.936 -0.779 1.00 23.69 721 ALA A CA 1
ATOM 5737 C C . ALA A 1 721 ? 7.912 15.535 -1.619 1.00 23.69 721 ALA A C 1
ATOM 5739 O O . ALA A 1 721 ? 8.057 15.206 -2.791 1.00 23.69 721 ALA A O 1
ATOM 5740 N N . SER A 1 722 ? 8.767 16.393 -1.045 1.00 22.34 722 SER A N 1
ATOM 5741 C CA . SER A 1 722 ? 10.139 16.581 -1.569 1.00 22.34 722 SER A CA 1
ATOM 5742 C C . SER A 1 722 ? 11.047 17.369 -0.616 1.00 22.34 722 SER A C 1
ATOM 5744 O O . SER A 1 722 ? 10.745 18.509 -0.273 1.00 22.34 722 SER A O 1
ATOM 5746 N N . ASN A 1 723 ? 12.196 16.787 -0.255 1.00 25.44 723 ASN A N 1
ATOM 5747 C CA . ASN A 1 723 ? 13.287 17.414 0.504 1.00 25.44 723 ASN A CA 1
ATOM 5748 C C . ASN A 1 723 ? 14.009 18.512 -0.312 1.00 25.44 723 ASN A C 1
ATOM 5750 O O . ASN A 1 723 ? 14.639 18.175 -1.318 1.00 25.44 723 ASN A O 1
ATOM 5754 N N . PRO A 1 724 ? 14.045 19.788 0.115 1.00 25.41 724 PRO A N 1
ATOM 5755 C CA . PRO A 1 724 ? 14.965 20.763 -0.458 1.00 25.41 724 PRO A CA 1
ATOM 5756 C C . PRO A 1 724 ? 16.325 20.749 0.268 1.00 25.41 724 PRO A C 1
ATOM 5758 O O . PRO A 1 724 ? 16.384 20.676 1.495 1.00 25.41 724 PRO A O 1
ATOM 5761 N N . LYS A 1 725 ? 17.434 20.863 -0.479 1.00 24.84 725 LYS A N 1
ATOM 5762 C CA . LYS A 1 725 ? 18.779 21.115 0.078 1.00 24.84 725 LYS A CA 1
ATOM 5763 C C . LYS A 1 725 ? 19.158 22.588 -0.069 1.00 24.84 725 LYS A C 1
ATOM 5765 O O . LYS A 1 725 ? 18.910 23.200 -1.105 1.00 24.84 725 LYS A O 1
ATOM 5770 N N . LEU A 1 726 ? 19.775 23.124 0.980 1.00 23.95 726 LEU A N 1
ATOM 5771 C CA . LEU A 1 726 ? 20.281 24.488 1.076 1.00 23.95 726 LEU A CA 1
ATOM 5772 C C . LEU A 1 726 ? 21.795 24.468 0.795 1.00 23.95 726 LEU A C 1
ATOM 5774 O O . LEU A 1 726 ? 22.544 23.908 1.589 1.00 23.95 726 LEU A O 1
ATOM 5778 N N . GLU A 1 727 ? 22.243 25.071 -0.305 1.00 26.47 727 GLU A N 1
ATOM 5779 C CA . GLU A 1 727 ? 23.662 25.382 -0.545 1.00 26.47 727 GLU A CA 1
ATOM 5780 C C . GLU A 1 727 ? 23.823 26.911 -0.641 1.00 26.47 727 GLU A C 1
ATOM 5782 O O . GLU A 1 727 ? 23.037 27.597 -1.297 1.00 26.47 727 GLU A O 1
ATOM 5787 N N . ASP A 1 728 ? 24.806 27.447 0.087 1.00 26.59 728 ASP A N 1
ATOM 5788 C CA . ASP A 1 728 ? 25.259 28.848 0.080 1.00 26.59 728 ASP A CA 1
ATOM 5789 C C . ASP A 1 728 ? 24.221 29.939 0.396 1.00 26.59 728 ASP A C 1
ATOM 5791 O O . ASP A 1 728 ? 24.230 31.031 -0.178 1.00 26.59 728 ASP A O 1
ATOM 5795 N N . GLY A 1 729 ? 23.317 29.681 1.347 1.00 28.42 729 GLY A N 1
ATOM 5796 C CA . GLY A 1 729 ? 22.471 30.730 1.940 1.00 28.42 729 GLY A CA 1
ATOM 5797 C C . GLY A 1 729 ? 21.496 31.412 0.969 1.00 28.42 729 GLY A C 1
ATOM 5798 O O . GLY A 1 729 ? 20.897 32.432 1.310 1.00 28.42 729 GLY A O 1
ATOM 5799 N N . ARG A 1 730 ? 21.304 30.856 -0.233 1.00 21.48 730 ARG A N 1
ATOM 5800 C CA . ARG A 1 730 ? 20.287 31.275 -1.202 1.00 21.48 730 ARG A CA 1
ATOM 5801 C C . ARG A 1 730 ? 19.523 30.061 -1.699 1.00 21.48 730 ARG A C 1
ATOM 5803 O O . ARG A 1 730 ? 20.114 29.122 -2.224 1.00 21.48 730 ARG A O 1
ATOM 5810 N N . TRP A 1 731 ? 18.197 30.131 -1.625 1.00 28.88 731 TRP A N 1
ATOM 5811 C CA . TRP A 1 731 ? 17.311 29.202 -2.319 1.00 28.88 731 TRP A CA 1
ATOM 5812 C C . TRP A 1 731 ? 17.588 29.277 -3.824 1.00 28.88 731 TRP A C 1
ATOM 5814 O O . TRP A 1 731 ? 17.247 30.257 -4.482 1.00 28.88 731 TRP A O 1
ATOM 5824 N N . HIS A 1 732 ? 18.264 28.266 -4.368 1.00 25.66 732 HIS A N 1
ATOM 5825 C CA . HIS A 1 732 ? 18.510 28.163 -5.799 1.00 25.66 732 HIS A CA 1
ATOM 5826 C C . HIS A 1 732 ? 17.292 27.525 -6.473 1.00 25.66 732 HIS A C 1
ATOM 5828 O O . HIS A 1 732 ? 17.228 26.310 -6.642 1.00 25.66 732 HIS A O 1
ATOM 5834 N N . THR A 1 733 ? 16.335 28.336 -6.923 1.00 26.62 733 THR A N 1
ATOM 5835 C CA . THR A 1 733 ? 15.371 27.913 -7.950 1.00 26.62 733 THR A CA 1
ATOM 5836 C C . THR A 1 733 ? 16.105 27.884 -9.293 1.00 26.62 733 THR A C 1
ATOM 5838 O O . THR A 1 733 ? 16.067 28.833 -10.075 1.00 26.62 733 THR A O 1
ATOM 5841 N N . LYS A 1 734 ? 16.864 26.810 -9.555 1.00 22.36 734 LYS A N 1
ATOM 5842 C CA . LYS A 1 734 ? 17.491 26.605 -10.866 1.00 22.36 734 LYS A CA 1
ATOM 5843 C C . LYS A 1 734 ? 16.422 26.208 -11.882 1.00 22.36 734 LYS A C 1
ATOM 5845 O O . LYS A 1 734 ? 15.879 25.109 -11.861 1.00 22.36 734 LYS A O 1
ATOM 5850 N N . PHE A 1 735 ? 16.169 27.139 -12.790 1.00 23.06 735 PHE A N 1
ATOM 5851 C CA . PHE A 1 735 ? 15.502 26.968 -14.070 1.00 23.06 735 PHE A CA 1
ATOM 5852 C C . PHE A 1 735 ? 16.203 25.865 -14.891 1.00 23.06 735 PHE A C 1
ATOM 5854 O O . PHE A 1 735 ? 17.152 26.127 -15.619 1.00 23.06 735 PHE A O 1
ATOM 5861 N N . LEU A 1 736 ? 15.754 24.615 -14.746 1.00 21.97 736 LEU A N 1
ATOM 5862 C CA . LEU A 1 736 ? 16.015 23.507 -15.677 1.00 21.97 736 LEU A CA 1
ATOM 5863 C C . LEU A 1 736 ? 14.699 22.771 -15.951 1.00 21.97 736 LEU A C 1
ATOM 5865 O O . LEU A 1 736 ? 14.492 21.591 -15.662 1.00 21.97 736 LEU A O 1
ATOM 5869 N N . LEU A 1 737 ? 13.790 23.550 -16.526 1.00 23.88 737 LEU A N 1
ATOM 5870 C CA . LEU A 1 737 ? 12.509 23.156 -17.082 1.00 23.88 737 LEU A CA 1
ATOM 5871 C C . LEU A 1 737 ? 12.747 22.393 -18.401 1.00 23.88 737 LEU A C 1
ATOM 5873 O O . LEU A 1 737 ? 12.615 22.980 -19.465 1.00 23.88 737 LEU A O 1
ATOM 5877 N N . SER A 1 738 ? 13.202 21.132 -18.347 1.00 22.95 738 SER A N 1
ATOM 5878 C CA . SER A 1 738 ? 13.118 20.161 -19.472 1.00 22.95 738 SER A CA 1
ATOM 5879 C C . SER A 1 738 ? 13.583 18.737 -19.133 1.00 22.95 738 SER A C 1
ATOM 5881 O O . SER A 1 738 ? 13.247 17.815 -19.865 1.00 22.95 738 SER A O 1
ATOM 5883 N N . VAL A 1 739 ? 14.300 18.505 -18.026 1.00 23.61 739 VAL A N 1
ATOM 5884 C CA . VAL A 1 739 ? 14.828 17.156 -17.705 1.00 23.61 739 VAL A CA 1
ATOM 5885 C C . VAL A 1 739 ? 14.130 16.512 -16.496 1.00 23.61 739 VAL A C 1
ATOM 5887 O O . VAL A 1 739 ? 14.093 15.294 -16.383 1.00 23.61 739 VAL A O 1
ATOM 5890 N N . HIS A 1 740 ? 13.463 17.289 -15.634 1.00 23.81 740 HIS A N 1
ATOM 5891 C CA . HIS A 1 740 ? 12.793 16.757 -14.434 1.00 23.81 740 HIS A CA 1
ATOM 5892 C C . HIS A 1 740 ? 11.389 16.160 -14.689 1.00 23.81 740 HIS A C 1
ATOM 5894 O O . HIS A 1 740 ? 10.970 15.261 -13.962 1.00 23.81 740 HIS A O 1
ATOM 5900 N N . CYS A 1 741 ? 10.696 16.559 -15.769 1.00 25.62 741 CYS A N 1
ATOM 5901 C CA . CYS A 1 741 ? 9.509 15.830 -16.262 1.00 25.62 741 CYS A CA 1
ATOM 5902 C C . CYS A 1 741 ? 9.872 14.453 -16.842 1.00 25.62 741 CYS A C 1
ATOM 5904 O O . CYS A 1 741 ? 9.028 13.559 -16.918 1.00 25.62 741 CYS A O 1
ATOM 5906 N N . PHE A 1 742 ? 11.139 14.269 -17.221 1.00 26.38 742 PHE A N 1
ATOM 5907 C CA . PHE A 1 742 ? 11.650 13.012 -17.742 1.00 26.38 742 PHE A CA 1
ATOM 5908 C C . PHE A 1 742 ? 11.799 11.971 -16.621 1.00 26.38 742 PHE A C 1
ATOM 5910 O O . PHE A 1 742 ? 11.461 10.812 -16.815 1.00 26.38 742 PHE A O 1
ATOM 5917 N N . THR A 1 743 ? 12.197 12.383 -15.413 1.00 24.50 743 THR A N 1
ATOM 5918 C CA . THR A 1 743 ? 12.435 11.477 -14.273 1.00 24.50 743 THR A CA 1
ATOM 5919 C C . THR A 1 743 ? 11.162 11.096 -13.509 1.00 24.50 743 THR A C 1
ATOM 5921 O O . THR A 1 743 ? 11.056 9.969 -13.030 1.00 24.50 743 THR A O 1
ATOM 5924 N N . TYR A 1 744 ? 10.156 11.976 -13.438 1.00 28.59 744 TYR A N 1
ATOM 5925 C CA . TYR A 1 744 ? 8.869 11.641 -12.804 1.00 28.59 744 TYR A CA 1
ATOM 5926 C C . TYR A 1 744 ? 8.043 10.632 -13.616 1.00 28.59 744 TYR A C 1
ATOM 5928 O O . TYR A 1 744 ? 7.330 9.820 -13.033 1.00 28.59 744 TYR A O 1
ATOM 5936 N N . SER A 1 745 ? 8.238 10.584 -14.938 1.00 26.20 745 SER A N 1
ATOM 5937 C CA . SER A 1 745 ? 7.692 9.512 -15.786 1.00 26.20 745 SER A CA 1
ATOM 5938 C C . SER A 1 745 ? 8.308 8.137 -15.464 1.00 26.20 745 SER A C 1
ATOM 5940 O O . SER A 1 745 ? 7.680 7.111 -15.705 1.00 26.20 745 SER A O 1
ATOM 5942 N N . PHE A 1 746 ? 9.505 8.096 -14.863 1.00 28.92 746 PHE A N 1
ATOM 5943 C CA . PHE A 1 746 ? 10.159 6.860 -14.409 1.00 28.92 746 PHE A CA 1
ATOM 5944 C C . PHE A 1 746 ? 9.833 6.475 -12.963 1.00 28.92 746 PHE A C 1
ATOM 5946 O O . PHE A 1 746 ? 9.864 5.291 -12.629 1.00 28.92 746 PHE A O 1
ATOM 5953 N N . GLY A 1 747 ? 9.473 7.444 -12.115 1.00 27.69 747 GLY A N 1
ATOM 5954 C CA . GLY A 1 747 ? 8.948 7.195 -10.767 1.00 27.69 747 GLY A CA 1
ATOM 5955 C C . GLY A 1 747 ? 7.564 6.531 -10.760 1.00 27.69 747 GLY A C 1
ATOM 5956 O O . GLY A 1 747 ? 7.229 5.846 -9.798 1.00 27.69 747 GLY A O 1
ATOM 5957 N N . MET A 1 748 ? 6.806 6.628 -11.861 1.00 29.25 748 MET A N 1
ATOM 5958 C CA . MET A 1 748 ? 5.513 5.943 -12.050 1.00 29.25 748 MET A CA 1
ATOM 5959 C C . MET A 1 748 ? 5.615 4.408 -12.198 1.00 29.25 748 MET A C 1
ATOM 5961 O O . MET A 1 748 ? 4.605 3.741 -12.402 1.00 29.25 748 MET A O 1
ATOM 5965 N N . LEU A 1 749 ? 6.811 3.816 -12.067 1.00 31.59 749 LEU A N 1
ATOM 5966 C CA . LEU A 1 749 ? 7.021 2.358 -12.066 1.00 31.59 749 LEU A CA 1
ATOM 5967 C C . LEU A 1 749 ? 7.089 1.738 -10.654 1.00 31.59 749 LEU A C 1
ATOM 5969 O O . LEU A 1 749 ? 7.286 0.523 -10.523 1.00 31.59 749 LEU A O 1
ATOM 5973 N N . SER A 1 750 ? 6.893 2.539 -9.601 1.00 27.91 750 SER A N 1
ATOM 5974 C CA . SER A 1 750 ? 6.792 2.066 -8.219 1.00 27.91 750 SER A CA 1
ATOM 5975 C C . SER A 1 750 ? 5.363 2.218 -7.698 1.00 27.91 750 SER A C 1
ATOM 5977 O O . SER A 1 750 ? 4.874 3.319 -7.501 1.00 27.91 750 SER A O 1
ATOM 5979 N N . GLU A 1 751 ? 4.739 1.063 -7.467 1.00 33.06 751 GLU A N 1
ATOM 5980 C CA . GLU A 1 751 ? 3.436 0.845 -6.826 1.00 33.06 751 GLU A CA 1
ATOM 5981 C C . GLU A 1 751 ? 2.183 1.321 -7.597 1.00 33.06 751 GLU A C 1
ATOM 5983 O O . GLU A 1 751 ? 1.537 2.310 -7.293 1.00 33.06 751 GLU A O 1
ATOM 5988 N N . ARG A 1 752 ? 1.766 0.449 -8.531 1.00 35.72 752 ARG A N 1
ATOM 5989 C CA . ARG A 1 752 ? 0.373 0.168 -8.951 1.00 35.72 752 ARG A CA 1
ATOM 5990 C C . ARG A 1 752 ? -0.391 1.117 -9.884 1.00 35.72 752 ARG A C 1
ATOM 5992 O O . ARG A 1 752 ? -1.520 0.768 -10.206 1.00 35.72 752 ARG A O 1
ATOM 5999 N N . GLU A 1 753 ? 0.188 2.183 -10.434 1.00 36.12 753 GLU A N 1
ATOM 6000 C CA . GLU A 1 753 ? -0.549 3.051 -11.389 1.00 36.12 753 GLU A CA 1
ATOM 6001 C C . GLU A 1 753 ? 0.177 3.331 -12.726 1.00 36.12 753 GLU A C 1
ATOM 6003 O O . GLU A 1 753 ? -0.023 4.374 -13.342 1.00 36.12 753 GLU A O 1
ATOM 6008 N N . GLY A 1 754 ? 1.009 2.398 -13.208 1.00 32.72 754 GLY A N 1
ATOM 6009 C CA . GLY A 1 754 ? 1.854 2.581 -14.403 1.00 32.72 754 GLY A CA 1
ATOM 6010 C C . GLY A 1 754 ? 1.601 1.629 -15.582 1.00 32.72 754 GLY A C 1
ATOM 6011 O O . GLY A 1 754 ? 2.495 1.458 -16.407 1.00 32.72 754 GLY A O 1
ATOM 6012 N N . ASP A 1 755 ? 0.438 0.982 -15.685 1.00 35.84 755 ASP A N 1
ATOM 6013 C CA . ASP A 1 755 ? 0.278 -0.200 -16.557 1.00 35.84 755 ASP A CA 1
ATOM 6014 C C . ASP A 1 755 ? -0.076 0.078 -18.037 1.00 35.84 755 ASP A C 1
ATOM 6016 O O . ASP A 1 755 ? -0.450 -0.847 -18.757 1.00 35.84 755 ASP A O 1
ATOM 6020 N N . ALA A 1 756 ? 0.078 1.305 -18.555 1.00 40.81 756 ALA A N 1
ATOM 6021 C CA . ALA A 1 756 ? -0.284 1.578 -19.955 1.00 40.81 756 ALA A CA 1
ATOM 6022 C C . ALA A 1 756 ? 0.508 2.685 -20.669 1.00 40.81 756 ALA A C 1
ATOM 6024 O O . ALA A 1 756 ? -0.084 3.444 -21.423 1.00 40.81 756 ALA A O 1
ATOM 6025 N N . ALA A 1 757 ? 1.826 2.823 -20.506 1.00 47.12 757 ALA A N 1
ATOM 6026 C CA . ALA A 1 757 ? 2.562 3.666 -21.461 1.00 47.12 757 ALA A CA 1
ATOM 6027 C C . ALA A 1 757 ? 2.454 3.042 -22.872 1.00 47.12 757 ALA A C 1
ATOM 6029 O O . ALA A 1 757 ? 2.973 1.945 -23.088 1.00 47.12 757 ALA A O 1
ATOM 6030 N N . LEU A 1 758 ? 1.772 3.701 -23.825 1.00 57.47 758 LEU A N 1
ATOM 6031 C CA . LEU A 1 758 ? 1.775 3.244 -25.218 1.00 57.47 758 LEU A CA 1
ATOM 6032 C C . LEU A 1 758 ? 3.221 3.250 -25.726 1.00 57.47 758 LEU A C 1
ATOM 6034 O O . LEU A 1 758 ? 4.010 4.135 -25.389 1.00 57.47 758 LEU A O 1
ATOM 6038 N N . TYR A 1 759 ? 3.572 2.281 -26.572 1.00 69.38 759 TYR A N 1
ATOM 6039 C CA . TYR A 1 759 ? 4.889 2.202 -27.202 1.00 69.38 759 TYR A CA 1
ATOM 6040 C C . TYR A 1 759 ? 5.063 3.286 -28.289 1.00 69.38 759 TYR A C 1
ATOM 6042 O O . TYR A 1 759 ? 5.129 3.009 -29.487 1.00 69.38 759 TYR A O 1
ATOM 6050 N N . PHE A 1 760 ? 5.119 4.550 -27.861 1.00 77.25 760 PHE A N 1
ATOM 6051 C CA . PHE A 1 760 ? 5.055 5.730 -28.724 1.00 77.25 760 PHE A CA 1
ATOM 6052 C C . PHE A 1 760 ? 6.218 5.811 -29.717 1.00 77.25 760 PHE A C 1
ATOM 6054 O O . PHE A 1 760 ? 6.007 6.178 -30.869 1.00 77.25 760 PHE A O 1
ATOM 6061 N N . ILE A 1 761 ? 7.437 5.431 -29.314 1.00 83.44 761 ILE A N 1
ATOM 6062 C CA . ILE A 1 761 ? 8.599 5.449 -30.211 1.00 83.44 761 ILE A CA 1
ATOM 6063 C C . ILE A 1 761 ? 8.459 4.416 -31.331 1.00 83.44 761 ILE A C 1
ATOM 6065 O O . ILE A 1 761 ? 8.738 4.725 -32.490 1.00 83.44 761 ILE A O 1
ATOM 6069 N N . GLY A 1 762 ? 7.979 3.214 -31.008 1.00 81.12 762 GLY A N 1
ATOM 6070 C CA . GLY A 1 762 ? 7.697 2.189 -32.003 1.00 81.12 762 GLY A CA 1
ATOM 6071 C C . GLY A 1 762 ? 6.632 2.629 -32.983 1.00 81.12 762 GLY A C 1
ATOM 6072 O O . GLY A 1 762 ? 6.852 2.520 -34.184 1.00 81.12 762 GLY A O 1
ATOM 6073 N N . GLY A 1 763 ? 5.526 3.180 -32.474 1.00 81.12 763 GLY A N 1
ATOM 6074 C CA . GLY A 1 763 ? 4.456 3.736 -33.299 1.00 81.12 763 GLY A CA 1
ATOM 6075 C C . GLY A 1 763 ? 4.982 4.794 -34.266 1.00 81.12 763 GLY A C 1
ATOM 6076 O O . GLY A 1 763 ? 4.860 4.616 -35.475 1.00 81.12 763 GLY A O 1
ATOM 6077 N N . VAL A 1 764 ? 5.650 5.836 -33.744 1.00 87.38 764 VAL A N 1
ATOM 6078 C CA . VAL A 1 764 ? 6.236 6.916 -34.560 1.00 87.38 764 VAL A CA 1
ATOM 6079 C C . VAL A 1 764 ? 7.133 6.342 -35.641 1.00 87.38 764 VAL A C 1
ATOM 6081 O O . VAL A 1 764 ? 7.003 6.736 -36.791 1.00 87.38 764 VAL A O 1
ATOM 6084 N N . ARG A 1 765 ? 8.023 5.409 -35.297 1.00 86.88 765 ARG A N 1
ATOM 6085 C CA . ARG A 1 765 ? 9.000 4.853 -36.234 1.00 86.88 765 ARG A CA 1
ATOM 6086 C C . ARG A 1 765 ? 8.368 3.958 -37.298 1.00 86.88 765 ARG A C 1
ATOM 6088 O O . ARG A 1 765 ? 8.746 4.058 -38.461 1.00 86.88 765 ARG A O 1
ATOM 6095 N N . VAL A 1 766 ? 7.396 3.124 -36.921 1.00 82.69 766 VAL A N 1
ATOM 6096 C CA . VAL A 1 766 ? 6.671 2.243 -37.850 1.00 82.69 766 VAL A CA 1
ATOM 6097 C C . VAL A 1 766 ? 5.927 3.065 -38.896 1.00 82.69 766 VAL A C 1
ATOM 6099 O O . VAL A 1 766 ? 5.962 2.711 -40.071 1.00 82.69 766 VAL A O 1
ATOM 6102 N N . THR A 1 767 ? 5.287 4.163 -38.485 1.00 84.69 767 THR A N 1
ATOM 6103 C CA . THR A 1 767 ? 4.443 4.983 -39.364 1.00 84.69 767 THR A CA 1
ATOM 6104 C C . THR A 1 767 ? 5.152 6.211 -39.934 1.00 84.69 767 THR A C 1
ATOM 6106 O O . THR A 1 767 ? 4.535 6.963 -40.686 1.00 84.69 767 THR A O 1
ATOM 6109 N N . PHE A 1 768 ? 6.422 6.458 -39.596 1.00 88.06 768 PHE A N 1
ATOM 6110 C CA . PHE A 1 768 ? 7.133 7.673 -40.009 1.00 88.06 768 PHE A CA 1
ATOM 6111 C C . PHE A 1 768 ? 7.228 7.778 -41.532 1.00 88.06 768 PHE A C 1
ATOM 6113 O O . PHE A 1 768 ? 6.891 8.811 -42.099 1.00 88.06 768 PHE A O 1
ATOM 6120 N N . SER A 1 769 ? 7.631 6.696 -42.206 1.00 85.38 769 SER A N 1
ATOM 6121 C CA . SER A 1 769 ? 7.723 6.649 -43.671 1.00 85.38 769 SER A CA 1
ATOM 6122 C C . SER A 1 769 ? 6.365 6.905 -44.330 1.00 85.38 769 SER A C 1
ATOM 6124 O O . SER A 1 769 ? 6.286 7.664 -45.291 1.00 85.38 769 SER A O 1
ATOM 6126 N N . THR A 1 770 ? 5.286 6.362 -43.759 1.00 83.31 770 THR A N 1
ATOM 6127 C CA . THR A 1 770 ? 3.901 6.634 -44.170 1.00 83.31 770 THR A CA 1
ATOM 6128 C C . THR A 1 770 ? 3.536 8.114 -43.993 1.00 83.31 770 THR A C 1
ATOM 6130 O O . THR A 1 770 ? 2.966 8.742 -44.879 1.00 83.31 770 THR A O 1
ATOM 6133 N N . GLY A 1 771 ? 3.913 8.723 -42.870 1.00 87.06 771 GLY A N 1
ATOM 6134 C CA . GLY A 1 771 ? 3.680 10.145 -42.620 1.00 87.06 771 GLY A CA 1
ATOM 6135 C C . GLY A 1 771 ? 4.432 11.066 -43.586 1.00 87.06 771 GLY A C 1
ATOM 6136 O O . GLY A 1 771 ? 3.854 12.022 -44.103 1.00 87.06 771 GLY A O 1
ATOM 6137 N N . ILE A 1 772 ? 5.699 10.752 -43.873 1.00 90.12 772 ILE A N 1
ATOM 6138 C CA . ILE A 1 772 ? 6.528 11.510 -44.819 1.00 90.12 772 ILE A CA 1
ATOM 6139 C C . ILE A 1 772 ? 6.020 11.351 -46.254 1.00 90.12 772 ILE A C 1
ATOM 6141 O O . ILE A 1 772 ? 5.923 12.347 -46.970 1.00 90.12 772 ILE A O 1
ATOM 6145 N N . ALA A 1 773 ? 5.629 10.146 -46.674 1.00 87.06 773 ALA A N 1
ATOM 6146 C CA . ALA A 1 773 ? 5.054 9.930 -48.002 1.00 87.06 773 ALA A CA 1
ATOM 6147 C C . ALA A 1 773 ? 3.721 10.682 -48.197 1.00 87.06 773 ALA A C 1
ATOM 6149 O O . ALA A 1 773 ? 3.479 11.213 -49.282 1.00 87.06 773 ALA A O 1
ATOM 6150 N N . ALA A 1 774 ? 2.906 10.804 -47.146 1.00 84.50 774 ALA A N 1
ATOM 6151 C CA . ALA A 1 774 ? 1.624 11.505 -47.172 1.00 84.50 774 ALA A CA 1
ATOM 6152 C C . ALA A 1 774 ? 1.712 13.039 -47.144 1.00 84.50 774 ALA A C 1
ATOM 6154 O O . ALA A 1 774 ? 0.723 13.708 -47.378 1.00 84.50 774 ALA A O 1
ATOM 6155 N N . GLY A 1 775 ? 2.845 13.674 -46.869 1.00 83.19 775 GLY A N 1
ATOM 6156 C CA . GLY A 1 775 ? 2.846 15.148 -46.851 1.00 83.19 775 GLY A CA 1
ATOM 6157 C C . GLY A 1 775 ? 4.180 15.816 -46.588 1.00 83.19 775 GLY A C 1
ATOM 6158 O O . GLY A 1 775 ? 4.264 17.044 -46.553 1.00 83.19 775 GLY A O 1
ATOM 6159 N N . GLY A 1 776 ? 5.236 15.024 -46.439 1.00 89.06 776 GLY A N 1
ATOM 6160 C CA . GLY A 1 776 ? 6.550 15.476 -46.031 1.00 89.06 776 GLY A CA 1
ATOM 6161 C C . GLY A 1 776 ? 6.600 15.922 -44.576 1.00 89.06 776 GLY A C 1
ATOM 6162 O O . GLY A 1 776 ? 5.683 15.718 -43.775 1.00 89.06 776 GLY A O 1
ATOM 6163 N N . ASN A 1 777 ? 7.714 16.558 -44.249 1.00 91.12 777 ASN A N 1
ATOM 6164 C CA . ASN A 1 777 ? 8.056 16.958 -42.898 1.00 91.12 777 ASN A CA 1
ATOM 6165 C C . ASN A 1 777 ? 7.028 17.934 -42.312 1.00 91.12 777 ASN A C 1
ATOM 6167 O O . ASN A 1 777 ? 6.566 17.731 -41.189 1.00 91.12 777 ASN A O 1
ATOM 6171 N N . LEU A 1 778 ? 6.634 18.953 -43.088 1.00 90.69 778 LEU A N 1
ATOM 6172 C CA . LEU A 1 778 ? 5.718 20.008 -42.647 1.00 90.69 778 LEU A CA 1
ATOM 6173 C C . LEU A 1 778 ? 4.349 19.459 -42.231 1.00 90.69 778 LEU A C 1
ATOM 6175 O O . LEU A 1 778 ? 3.842 19.801 -41.161 1.00 90.69 778 LEU A O 1
ATOM 6179 N N . ALA A 1 779 ? 3.762 18.589 -43.053 1.00 90.81 779 ALA A N 1
ATOM 6180 C CA . ALA A 1 779 ? 2.473 17.985 -42.743 1.00 90.81 779 ALA A CA 1
ATOM 6181 C C . ALA A 1 779 ? 2.563 17.068 -41.520 1.00 90.81 779 ALA A C 1
ATOM 6183 O O . ALA A 1 779 ? 1.678 17.079 -40.671 1.00 90.81 779 ALA A O 1
ATOM 6184 N N . TYR A 1 780 ? 3.655 16.313 -41.386 1.00 91.25 780 TYR A N 1
ATOM 6185 C CA . TYR A 1 780 ? 3.783 15.321 -40.329 1.00 91.25 780 TYR A CA 1
ATOM 6186 C C . TYR A 1 780 ? 3.800 15.937 -38.920 1.00 91.25 780 TYR A C 1
ATOM 6188 O O . TYR A 1 780 ? 2.987 15.550 -38.080 1.00 91.25 780 TYR A O 1
ATOM 6196 N N . TRP A 1 781 ? 4.662 16.927 -38.644 1.00 91.62 781 TRP A N 1
ATOM 6197 C CA . TRP A 1 781 ? 4.743 17.507 -37.291 1.00 91.62 781 TRP A CA 1
ATOM 6198 C C . TRP A 1 781 ? 3.519 18.357 -36.932 1.00 91.62 781 TRP A C 1
ATOM 6200 O O . TRP A 1 781 ? 3.065 18.328 -35.786 1.00 91.62 781 TRP A O 1
ATOM 6210 N N . THR A 1 782 ? 2.958 19.091 -37.898 1.00 93.00 782 THR A N 1
ATOM 6211 C CA . THR A 1 782 ? 1.764 19.921 -37.673 1.00 93.00 782 THR A CA 1
ATOM 6212 C C . THR A 1 782 ? 0.540 19.053 -37.390 1.00 93.00 782 THR A C 1
ATOM 6214 O O . THR A 1 782 ? -0.154 19.276 -36.395 1.00 93.00 782 THR A O 1
ATOM 6217 N N . SER A 1 783 ? 0.317 18.008 -38.192 1.00 92.12 783 SER A N 1
ATOM 6218 C CA . SER A 1 783 ? -0.746 17.029 -37.960 1.00 92.12 783 SER A CA 1
ATOM 6219 C C . SER A 1 783 ? -0.544 16.273 -36.649 1.00 92.12 783 SER A C 1
ATOM 6221 O O . SER A 1 783 ? -1.524 15.996 -35.955 1.00 92.12 783 SER A O 1
ATOM 6223 N N . PHE A 1 784 ? 0.701 15.999 -36.244 1.00 92.81 784 PHE A N 1
ATOM 6224 C CA . PHE A 1 784 ? 0.993 15.349 -34.965 1.00 92.81 784 PHE A CA 1
ATOM 6225 C C . PHE A 1 784 ? 0.575 16.216 -33.769 1.00 92.81 784 PHE A C 1
ATOM 6227 O O . PHE A 1 784 ? -0.110 15.722 -32.876 1.00 92.81 784 PHE A O 1
ATOM 6234 N N . ILE A 1 785 ? 0.892 17.518 -33.768 1.00 94.25 785 ILE A N 1
ATOM 6235 C CA . ILE A 1 785 ? 0.454 18.445 -32.703 1.00 94.25 785 ILE A CA 1
ATOM 6236 C C . ILE A 1 785 ? -1.071 18.495 -32.620 1.00 94.25 785 ILE A C 1
ATOM 6238 O O . ILE A 1 785 ? -1.640 18.389 -31.532 1.00 94.25 785 ILE A O 1
ATOM 6242 N N . VAL A 1 786 ? -1.735 18.627 -33.770 1.00 94.31 786 VAL A N 1
ATOM 6243 C CA . VAL A 1 786 ? -3.200 18.638 -33.841 1.00 94.31 786 VAL A CA 1
ATOM 6244 C C . VAL A 1 786 ? -3.774 17.334 -33.276 1.00 94.31 786 VAL A C 1
ATOM 6246 O O . VAL A 1 786 ? -4.711 17.362 -32.477 1.00 94.31 786 VAL A O 1
ATOM 6249 N N . THR A 1 787 ? -3.157 16.202 -33.620 1.00 92.31 787 THR A N 1
ATOM 6250 C CA . THR A 1 787 ? -3.539 14.878 -33.118 1.00 92.31 787 THR A CA 1
ATOM 6251 C C . THR A 1 787 ? -3.378 14.781 -31.604 1.00 92.31 787 THR A C 1
ATOM 6253 O O . THR A 1 787 ? -4.298 14.307 -30.942 1.00 92.31 787 THR A O 1
ATOM 6256 N N . CYS A 1 788 ? -2.278 15.282 -31.033 1.00 92.75 788 CYS A N 1
ATOM 6257 C CA . CYS A 1 788 ? -2.080 15.330 -29.583 1.00 92.75 788 CYS A CA 1
ATOM 6258 C C . CYS A 1 788 ? -3.206 16.102 -28.891 1.00 92.75 788 CYS A C 1
ATOM 6260 O O . CYS A 1 788 ? -3.865 15.558 -28.011 1.00 92.75 788 CYS A O 1
ATOM 6262 N N . VAL A 1 789 ? -3.476 17.341 -29.316 1.00 94.50 789 VAL A N 1
ATOM 6263 C CA . VAL A 1 789 ? -4.475 18.205 -28.664 1.00 94.50 789 VAL A CA 1
ATOM 6264 C C . VAL A 1 789 ? -5.850 17.540 -28.637 1.00 94.50 789 VAL A C 1
ATOM 6266 O O . VAL A 1 789 ? -6.461 17.411 -27.575 1.00 94.50 789 VAL A O 1
ATOM 6269 N N . PHE A 1 790 ? -6.338 17.077 -29.787 1.00 94.81 790 PHE A N 1
ATOM 6270 C CA . PHE A 1 790 ? -7.685 16.518 -29.870 1.00 94.81 790 PHE A CA 1
ATOM 6271 C C . PHE A 1 790 ? -7.800 15.110 -29.272 1.00 94.81 790 PHE A C 1
ATOM 6273 O O . PHE A 1 790 ? -8.841 14.761 -28.702 1.00 94.81 790 PHE A O 1
ATOM 6280 N N . THR A 1 791 ? -6.728 14.319 -29.314 1.00 91.50 791 THR A N 1
ATOM 6281 C CA . THR A 1 791 ? -6.708 12.999 -28.671 1.00 91.50 791 THR A CA 1
ATOM 6282 C C . THR A 1 791 ? -6.619 13.123 -27.153 1.00 91.50 791 THR A C 1
ATOM 6284 O O . THR A 1 791 ? -7.290 12.366 -26.463 1.00 91.50 791 THR A O 1
ATOM 6287 N N . PHE A 1 792 ? -5.913 14.119 -26.603 1.00 93.69 792 PHE A N 1
ATOM 6288 C CA . PHE A 1 792 ? -5.912 14.388 -25.156 1.00 93.69 792 PHE A CA 1
ATOM 6289 C C . PHE A 1 792 ? -7.301 14.792 -24.658 1.00 93.69 792 PHE A C 1
ATOM 6291 O O . PHE A 1 792 ? -7.742 14.327 -23.608 1.00 93.69 792 PHE A O 1
ATOM 6298 N N . ILE A 1 793 ? -8.021 15.607 -25.437 1.00 94.25 793 ILE A N 1
ATOM 6299 C CA . ILE A 1 793 ? -9.413 15.964 -25.139 1.00 94.25 793 ILE A CA 1
ATOM 6300 C C . ILE A 1 793 ? -10.305 14.716 -25.176 1.00 94.25 793 ILE A C 1
ATOM 6302 O O . ILE A 1 793 ? -11.095 14.500 -24.259 1.00 94.25 793 ILE A O 1
ATOM 6306 N N . THR A 1 794 ? -10.147 13.863 -26.192 1.00 92.88 794 THR A N 1
ATOM 6307 C CA . THR A 1 794 ? -10.888 12.594 -26.291 1.00 92.88 794 THR A CA 1
ATOM 6308 C C . THR A 1 794 ? -10.582 11.681 -25.100 1.00 92.88 794 THR A C 1
ATOM 6310 O O . THR A 1 794 ? -11.505 11.184 -24.459 1.00 92.88 794 THR A O 1
ATOM 6313 N N . ALA A 1 795 ? -9.307 11.506 -24.748 1.00 91.00 795 ALA A N 1
ATOM 6314 C CA . ALA A 1 795 ? -8.877 10.688 -23.620 1.00 91.00 795 ALA A CA 1
ATOM 6315 C C . ALA A 1 795 ? -9.441 11.207 -22.291 1.00 91.00 795 ALA A C 1
ATOM 6317 O O . ALA A 1 795 ? -9.867 10.407 -21.465 1.00 91.00 795 ALA A O 1
ATOM 6318 N N . ALA A 1 796 ? -9.529 12.527 -22.099 1.00 91.75 796 ALA A N 1
ATOM 6319 C CA . ALA A 1 796 ? -10.148 13.112 -20.912 1.00 91.75 796 ALA A CA 1
ATOM 6320 C C . ALA A 1 796 ? -11.647 12.770 -20.804 1.00 91.75 796 ALA A C 1
ATOM 6322 O O . ALA A 1 796 ? -12.132 12.438 -19.724 1.00 91.75 796 ALA A O 1
ATOM 6323 N N . VAL A 1 797 ? -12.383 12.796 -21.923 1.00 91.94 797 VAL A N 1
ATOM 6324 C CA . VAL A 1 797 ? -13.809 12.418 -21.959 1.00 91.94 797 VAL A CA 1
ATOM 6325 C C . VAL A 1 797 ? -13.992 10.926 -21.690 1.00 91.94 797 VAL A C 1
ATOM 6327 O O . VAL A 1 797 ? -14.866 10.535 -20.911 1.00 91.94 797 VAL A O 1
ATOM 6330 N N . ILE A 1 798 ? -13.174 10.079 -22.318 1.00 91.00 798 ILE A N 1
ATOM 6331 C CA . ILE A 1 798 ? -13.217 8.628 -22.109 1.00 91.00 798 ILE A CA 1
ATOM 6332 C C . ILE A 1 798 ? -12.815 8.273 -20.679 1.00 91.00 798 ILE A C 1
ATOM 6334 O O . ILE A 1 798 ? -13.412 7.388 -20.078 1.00 91.00 798 ILE A O 1
ATOM 6338 N N . ALA A 1 799 ? -11.879 8.995 -20.081 1.00 88.38 799 ALA A N 1
ATOM 6339 C CA . ALA A 1 799 ? -11.495 8.737 -18.711 1.00 88.38 799 ALA A CA 1
ATOM 6340 C C . ALA A 1 799 ? -12.515 9.245 -17.680 1.00 88.38 799 ALA A C 1
ATOM 6342 O O . ALA A 1 799 ? -12.756 8.551 -16.697 1.00 88.38 799 ALA A O 1
ATOM 6343 N N . GLU A 1 800 ? -13.206 10.364 -17.930 1.00 89.62 800 GLU A N 1
ATOM 6344 C CA . GLU A 1 800 ? -14.400 10.736 -17.152 1.00 89.62 800 GLU A CA 1
ATOM 6345 C C . GLU A 1 800 ? -15.463 9.620 -17.227 1.00 89.62 800 GLU A C 1
ATOM 6347 O O . GLU A 1 800 ? -16.057 9.244 -16.220 1.00 89.62 800 GLU A O 1
ATOM 6352 N N . THR A 1 801 ? -15.646 9.026 -18.412 1.00 88.50 801 THR A N 1
ATOM 6353 C CA . THR A 1 801 ? -16.559 7.889 -18.647 1.00 88.50 801 THR A CA 1
ATOM 6354 C C . THR A 1 801 ? -16.110 6.634 -17.876 1.00 88.50 801 THR A C 1
ATOM 6356 O O . THR A 1 801 ? -16.918 5.986 -17.210 1.00 88.50 801 THR A O 1
ATOM 6359 N N . CYS A 1 802 ? -14.811 6.325 -17.891 1.00 85.00 802 CYS A N 1
ATOM 6360 C CA . CYS A 1 802 ? -14.210 5.242 -17.111 1.00 85.00 802 CYS A CA 1
ATOM 6361 C C . CYS A 1 802 ? -14.380 5.456 -15.608 1.00 85.00 802 CYS A C 1
ATOM 6363 O O . CYS A 1 802 ? -14.639 4.504 -14.880 1.00 85.00 802 CYS A O 1
ATOM 6365 N N . SER A 1 803 ? -14.259 6.700 -15.146 1.00 84.31 803 SER A N 1
ATOM 6366 C CA . SER A 1 803 ? -14.404 7.040 -13.735 1.00 84.31 803 SER A CA 1
ATOM 6367 C C . SER A 1 803 ? -15.826 6.825 -13.228 1.00 84.31 803 SER A C 1
ATOM 6369 O O . SER A 1 803 ? -16.008 6.402 -12.091 1.00 84.31 803 SER A O 1
ATOM 6371 N N . SER A 1 804 ? -16.829 7.066 -14.078 1.00 82.69 804 SER A N 1
ATOM 6372 C CA . SER A 1 804 ? -18.223 6.740 -13.761 1.00 82.69 804 SER A CA 1
ATOM 6373 C C . SER A 1 804 ? -18.541 5.241 -13.813 1.00 82.69 804 SER A C 1
ATOM 6375 O O . SER A 1 804 ? -19.471 4.811 -13.141 1.00 82.69 804 SER A O 1
ATOM 6377 N N . LEU A 1 805 ? -17.824 4.454 -14.627 1.00 80.50 805 LEU A N 1
ATOM 6378 C CA . LEU A 1 805 ? -18.132 3.040 -14.896 1.00 80.50 805 LEU A CA 1
ATOM 6379 C C . LEU A 1 805 ? -16.842 2.198 -15.055 1.00 80.50 805 LEU A C 1
ATOM 6381 O O . LEU A 1 805 ? -16.492 1.821 -16.182 1.00 80.50 805 LEU A O 1
ATOM 6385 N N . PRO A 1 806 ? -16.111 1.891 -13.967 1.00 72.94 806 PRO A N 1
ATOM 6386 C CA . PRO A 1 806 ? -14.825 1.189 -14.029 1.00 72.94 806 PRO A CA 1
ATOM 6387 C C . PRO A 1 806 ? -14.985 -0.347 -14.111 1.00 72.94 806 PRO A C 1
ATOM 6389 O O . PRO A 1 806 ? -14.594 -1.077 -13.204 1.00 72.94 806 PRO A O 1
ATOM 6392 N N . LEU A 1 807 ? -15.573 -0.854 -15.198 1.00 69.25 807 LEU A N 1
ATOM 6393 C CA . LEU A 1 807 ? -15.851 -2.289 -15.423 1.00 69.25 807 LEU A CA 1
ATOM 6394 C C . LEU A 1 807 ? -14.879 -2.910 -16.437 1.00 69.25 807 LEU A C 1
ATOM 6396 O O . LEU A 1 807 ? -14.451 -2.217 -17.348 1.00 69.25 807 LEU A O 1
ATOM 6400 N N . ALA A 1 808 ? -14.558 -4.206 -16.360 1.00 56.69 808 ALA A N 1
ATOM 6401 C CA . ALA A 1 808 ? -13.686 -4.841 -17.358 1.00 56.69 808 ALA A CA 1
ATOM 6402 C C . ALA A 1 808 ? -14.426 -5.047 -18.692 1.00 56.69 808 ALA A C 1
ATOM 6404 O O . ALA A 1 808 ? -15.612 -5.381 -18.723 1.00 56.69 808 ALA A O 1
ATOM 6405 N N . GLY A 1 809 ? -13.723 -4.855 -19.815 1.00 58.03 809 GLY A N 1
ATOM 6406 C CA . GLY A 1 809 ? -14.348 -4.758 -21.145 1.00 58.03 809 GLY A CA 1
ATOM 6407 C C . GLY A 1 809 ? -15.113 -3.444 -21.347 1.00 58.03 809 GLY A C 1
ATOM 6408 O O . GLY A 1 809 ? -16.089 -3.373 -22.085 1.00 58.03 809 GLY A O 1
ATOM 6409 N N . SER A 1 810 ? -14.678 -2.397 -20.661 1.00 65.75 810 SER A N 1
ATOM 6410 C CA . SER A 1 810 ? -15.420 -1.176 -20.377 1.00 65.75 810 SER A CA 1
ATOM 6411 C C . SER A 1 810 ? -16.037 -0.459 -21.589 1.00 65.75 810 SER A C 1
ATOM 6413 O O . SER A 1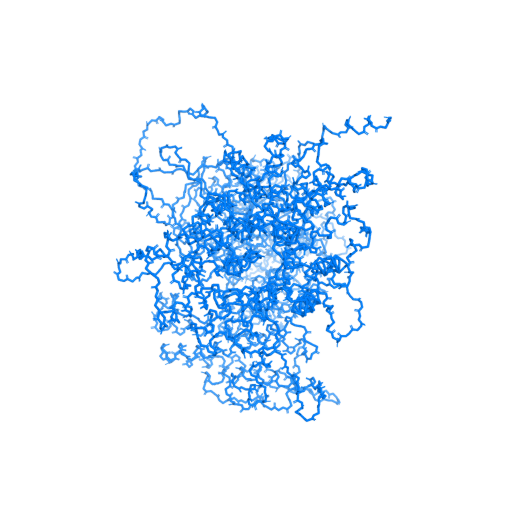 810 ? -17.143 0.059 -21.486 1.00 65.75 810 SER A O 1
ATOM 6415 N N . ILE A 1 811 ? -15.384 -0.448 -22.757 1.00 82.19 811 ILE A N 1
ATOM 6416 C CA . ILE A 1 811 ? -15.776 0.427 -23.876 1.00 82.19 811 ILE A CA 1
ATOM 6417 C C . ILE A 1 811 ? -17.152 0.107 -24.477 1.00 82.19 811 ILE A C 1
ATOM 6419 O O . ILE A 1 811 ? -17.892 1.022 -24.839 1.00 82.19 811 ILE A O 1
ATOM 6423 N N . TYR A 1 812 ? -17.543 -1.169 -24.546 1.00 85.19 812 TYR A N 1
ATOM 6424 C CA . TYR A 1 812 ? -18.870 -1.532 -25.057 1.00 85.19 812 TYR A CA 1
ATOM 6425 C C . TYR A 1 812 ? -19.963 -1.320 -24.004 1.00 85.19 812 TYR A C 1
ATOM 6427 O O . TYR A 1 812 ? -21.096 -1.005 -24.359 1.00 85.19 812 TYR A O 1
ATOM 6435 N N . LEU A 1 813 ? -19.620 -1.422 -22.715 1.00 85.06 813 LEU A N 1
ATOM 6436 C CA . LEU A 1 813 ? -20.514 -1.080 -21.607 1.00 85.06 813 LEU A CA 1
ATOM 6437 C C . LEU A 1 813 ? -20.715 0.438 -21.521 1.00 85.06 813 LEU A C 1
ATOM 6439 O O . LEU A 1 813 ? -21.839 0.898 -21.363 1.00 85.06 813 LEU A O 1
ATOM 6443 N N . TRP A 1 814 ? -19.658 1.227 -21.727 1.00 87.50 814 TRP A N 1
ATOM 6444 C CA . TRP A 1 814 ? -19.731 2.684 -21.836 1.00 87.50 814 TRP A CA 1
ATOM 6445 C C . TRP A 1 814 ? -20.605 3.119 -23.008 1.00 87.50 814 TRP A C 1
ATOM 6447 O O . TRP A 1 814 ? -21.413 4.031 -22.866 1.00 87.50 814 TRP A O 1
ATOM 6457 N N . ALA A 1 815 ? -20.474 2.452 -24.156 1.00 88.44 815 ALA A N 1
ATOM 6458 C CA . ALA A 1 815 ? -21.337 2.698 -25.304 1.00 88.44 815 ALA A CA 1
ATOM 6459 C C . ALA A 1 815 ? -22.789 2.282 -25.036 1.00 88.44 815 ALA A C 1
ATOM 6461 O O . ALA A 1 815 ? -23.711 2.974 -25.470 1.00 88.44 815 ALA A O 1
ATOM 6462 N N . ALA A 1 816 ? -22.999 1.184 -24.303 1.00 86.44 816 ALA A N 1
ATOM 6463 C CA . ALA A 1 816 ? -24.331 0.743 -23.918 1.00 86.44 816 ALA A CA 1
ATOM 6464 C C . ALA A 1 816 ? -25.014 1.748 -22.985 1.00 86.44 816 ALA A C 1
ATOM 6466 O O . ALA A 1 816 ? -26.139 2.160 -23.251 1.00 86.44 816 ALA A O 1
ATOM 6467 N N . GLU A 1 817 ? -24.320 2.231 -21.960 1.00 85.69 817 GLU A N 1
ATOM 6468 C CA . GLU A 1 817 ? -24.862 3.274 -21.088 1.00 85.69 817 GLU A CA 1
ATOM 6469 C C . GLU A 1 817 ? -25.057 4.595 -21.838 1.00 85.69 817 GLU A C 1
ATOM 6471 O O . GLU A 1 817 ? -26.072 5.264 -21.655 1.00 85.69 817 GLU A O 1
ATOM 6476 N N . ALA A 1 818 ? -24.166 4.942 -22.776 1.00 86.12 818 ALA A N 1
ATOM 6477 C CA . ALA A 1 818 ? -24.302 6.158 -23.588 1.00 86.12 818 ALA A CA 1
ATOM 6478 C C . ALA A 1 818 ? -25.494 6.097 -24.552 1.00 86.12 818 ALA A C 1
ATOM 6480 O O . ALA A 1 818 ? -26.009 7.136 -24.959 1.00 86.12 818 ALA A O 1
ATOM 6481 N N . GLY A 1 819 ? -25.958 4.896 -24.906 1.00 83.44 819 GLY A N 1
ATOM 6482 C CA . GLY A 1 819 ? -27.174 4.689 -25.693 1.00 83.44 819 GLY A CA 1
ATOM 6483 C C . GLY A 1 819 ? -28.476 4.816 -24.892 1.00 83.44 819 GLY A C 1
ATOM 6484 O O . GLY A 1 819 ? -29.562 4.820 -25.488 1.00 83.44 819 GLY A O 1
ATOM 6485 N N . GLY A 1 820 ? -28.392 4.911 -23.561 1.00 81.44 820 GLY A N 1
ATOM 6486 C CA . GLY A 1 820 ? -29.539 4.999 -22.661 1.00 81.44 820 GLY A CA 1
ATOM 6487 C C . GLY A 1 820 ? -30.504 3.802 -22.764 1.00 81.44 820 GLY A C 1
ATOM 6488 O O . GLY A 1 820 ? -30.195 2.777 -23.377 1.00 81.44 820 GLY A O 1
ATOM 6489 N N . PRO A 1 821 ? -31.730 3.915 -22.219 1.00 74.75 821 PRO A N 1
ATOM 6490 C CA . PRO A 1 821 ? -32.671 2.792 -22.140 1.00 74.75 821 PRO A CA 1
ATOM 6491 C C . PRO A 1 821 ? -33.201 2.317 -23.503 1.00 74.75 821 PRO A C 1
ATOM 6493 O O . PRO A 1 821 ? -33.684 1.194 -23.612 1.00 74.75 821 PRO A O 1
ATOM 6496 N N . ARG A 1 822 ? -33.133 3.157 -24.550 1.00 78.19 822 ARG A N 1
ATOM 6497 C CA . ARG A 1 822 ? -33.673 2.842 -25.886 1.00 78.19 822 ARG A CA 1
ATOM 6498 C C . ARG A 1 822 ? -32.651 2.199 -26.821 1.00 78.19 822 ARG A C 1
ATOM 6500 O O . ARG A 1 822 ? -32.986 1.229 -27.493 1.00 78.19 822 ARG A O 1
ATOM 6507 N N . PHE A 1 823 ? -31.430 2.734 -26.884 1.00 84.31 823 PHE A N 1
ATOM 6508 C CA . PHE A 1 823 ? -30.409 2.294 -27.844 1.00 84.31 823 PHE A CA 1
ATOM 6509 C C . PHE A 1 823 ? -29.209 1.609 -27.188 1.00 84.31 823 PHE A C 1
ATOM 6511 O O . PHE A 1 823 ? -28.355 1.085 -27.901 1.00 84.31 823 PHE A O 1
ATOM 6518 N N . GLY A 1 824 ? -29.154 1.541 -25.855 1.00 82.62 824 GLY A N 1
ATOM 6519 C CA . GLY A 1 824 ? -27.994 1.020 -25.137 1.00 82.62 824 GLY A CA 1
ATOM 6520 C C . GLY A 1 824 ? -27.618 -0.408 -25.508 1.00 82.62 824 GLY A C 1
ATOM 6521 O O . GLY A 1 824 ? -26.464 -0.701 -25.807 1.00 82.62 824 GLY A O 1
ATOM 6522 N N . ARG A 1 825 ? -28.599 -1.306 -25.627 1.00 84.62 825 ARG A N 1
ATOM 6523 C CA . ARG A 1 825 ? -28.327 -2.676 -26.083 1.00 84.62 825 ARG A CA 1
ATOM 6524 C C . ARG A 1 825 ? -27.762 -2.719 -27.510 1.00 84.62 825 ARG A C 1
ATOM 6526 O O . ARG A 1 825 ? -26.838 -3.479 -27.766 1.00 84.62 825 ARG A O 1
ATOM 6533 N N . LEU A 1 826 ? -28.286 -1.913 -28.432 1.00 88.38 826 LEU A N 1
ATOM 6534 C CA . LEU A 1 826 ? -27.787 -1.867 -29.810 1.00 88.38 826 LEU A CA 1
ATOM 6535 C C . LEU A 1 826 ? -26.337 -1.361 -29.853 1.00 88.38 826 LEU A C 1
ATOM 6537 O O . LEU A 1 826 ? -25.481 -1.991 -30.473 1.00 88.38 826 LEU A O 1
ATOM 6541 N N . PHE A 1 827 ? -26.054 -0.256 -29.158 1.00 89.88 827 PHE A N 1
ATOM 6542 C CA . PHE A 1 827 ? -24.716 0.337 -29.108 1.00 89.88 827 PHE A CA 1
ATOM 6543 C C . PHE A 1 827 ? -23.708 -0.594 -28.435 1.00 89.88 827 PHE A C 1
ATOM 6545 O O . PHE A 1 827 ? -22.602 -0.748 -28.947 1.00 89.88 827 PHE A O 1
ATOM 6552 N N . GLY A 1 828 ? -24.105 -1.288 -27.365 1.00 87.75 828 GLY A N 1
ATOM 6553 C CA . GLY A 1 828 ? -23.269 -2.289 -26.705 1.00 87.75 828 GLY A CA 1
ATOM 6554 C C . GLY A 1 828 ? -22.854 -3.431 -27.634 1.00 87.75 828 GLY A C 1
ATOM 6555 O O . GLY A 1 828 ? -21.673 -3.753 -27.710 1.00 87.75 828 GLY A O 1
ATOM 6556 N N . PHE A 1 829 ? -23.785 -4.008 -28.400 1.00 88.81 829 PHE A N 1
ATOM 6557 C CA . PHE A 1 829 ? -23.467 -5.093 -29.340 1.00 88.81 829 PHE A CA 1
ATOM 6558 C C . PHE A 1 829 ? -22.578 -4.632 -30.499 1.00 88.81 829 PHE A C 1
ATOM 6560 O O . PHE A 1 829 ? -21.622 -5.318 -30.859 1.00 88.81 829 PHE A O 1
ATOM 6567 N N . VAL A 1 830 ? -22.874 -3.467 -31.077 1.00 91.31 830 VAL A N 1
ATOM 6568 C CA . VAL A 1 830 ? -22.087 -2.907 -32.182 1.00 91.31 830 VAL A CA 1
ATOM 6569 C C . VAL A 1 830 ? -20.660 -2.600 -31.716 1.00 91.31 830 VAL A C 1
ATOM 6571 O O . VAL A 1 830 ? -19.701 -3.072 -32.327 1.00 91.31 830 VAL A O 1
ATOM 6574 N N . VAL A 1 831 ? -20.504 -1.904 -30.585 1.00 91.38 831 VAL A N 1
ATOM 6575 C CA . VAL A 1 831 ? -19.184 -1.544 -30.047 1.00 91.38 831 VAL A CA 1
ATOM 6576 C C . VAL A 1 831 ? -18.413 -2.758 -29.532 1.00 91.38 831 VAL A C 1
ATOM 6578 O O . VAL A 1 831 ? -17.191 -2.789 -29.658 1.00 91.38 831 VAL A O 1
ATOM 6581 N N . ALA A 1 832 ? -19.083 -3.793 -29.022 1.00 89.94 832 ALA A N 1
ATOM 6582 C CA . ALA A 1 832 ? -18.426 -5.040 -28.635 1.00 89.94 832 ALA A CA 1
ATOM 6583 C C . ALA A 1 832 ? -17.708 -5.710 -29.820 1.00 89.94 832 ALA A C 1
ATOM 6585 O O . ALA A 1 832 ? -16.550 -6.119 -29.692 1.00 89.94 832 ALA A O 1
ATOM 6586 N N . TRP A 1 833 ? -18.356 -5.771 -30.988 1.00 90.50 833 TRP A N 1
ATOM 6587 C CA . TRP A 1 833 ? -17.753 -6.302 -32.215 1.00 90.50 833 TRP A CA 1
ATOM 6588 C C . TRP A 1 833 ? -16.680 -5.378 -32.791 1.00 90.50 833 TRP A C 1
ATOM 6590 O O . TRP A 1 833 ? -15.629 -5.860 -33.220 1.00 90.50 833 TRP A O 1
ATOM 6600 N N . TRP A 1 834 ? -16.907 -4.062 -32.755 1.00 91.50 834 TRP A N 1
ATOM 6601 C CA . TRP A 1 834 ? -15.915 -3.068 -33.168 1.00 91.50 834 TRP A CA 1
ATOM 6602 C C . TRP A 1 834 ? -14.635 -3.198 -32.343 1.00 91.50 834 TRP A C 1
ATOM 6604 O O . TRP A 1 834 ? -13.565 -3.427 -32.899 1.00 91.50 834 TRP A O 1
ATOM 6614 N N . SER A 1 835 ? -14.750 -3.147 -31.018 1.00 89.06 835 SER A N 1
ATOM 6615 C CA . SER A 1 835 ? -13.609 -3.195 -30.106 1.00 89.06 835 SER A CA 1
ATOM 6616 C C . SER A 1 835 ? -12.880 -4.542 -30.152 1.00 89.06 835 SER A C 1
ATOM 6618 O O . SER A 1 835 ? -11.654 -4.578 -30.229 1.00 89.06 835 SER A O 1
ATOM 6620 N N . THR A 1 836 ? -13.611 -5.664 -30.216 1.00 88.88 836 THR A N 1
ATOM 6621 C CA . THR A 1 836 ? -12.993 -6.996 -30.371 1.00 88.88 836 THR A CA 1
ATOM 6622 C C . THR A 1 836 ? -12.186 -7.093 -31.668 1.00 88.88 836 THR A C 1
ATOM 6624 O O . THR A 1 836 ? -11.080 -7.636 -31.675 1.00 88.88 836 THR A O 1
ATOM 6627 N N . THR A 1 837 ? -12.705 -6.531 -32.765 1.00 89.19 837 THR A N 1
ATOM 6628 C CA . THR A 1 837 ? -11.987 -6.505 -34.046 1.00 89.19 837 THR A CA 1
ATOM 6629 C C . THR A 1 837 ? -1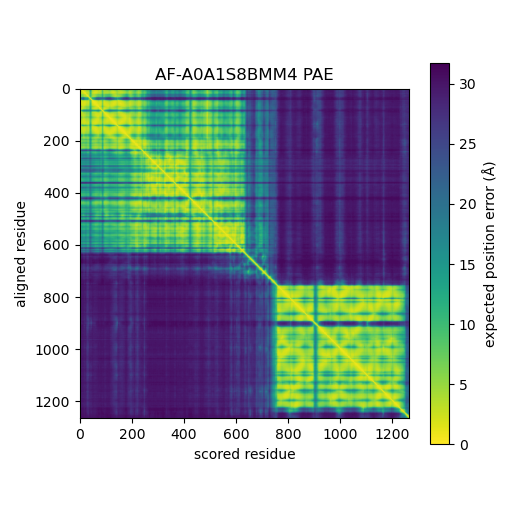0.768 -5.591 -33.978 1.00 89.19 837 THR A C 1
ATOM 6631 O O . THR A 1 837 ? -9.692 -5.996 -34.409 1.00 89.19 837 THR A O 1
ATOM 6634 N N . ALA A 1 838 ? -10.893 -4.396 -33.394 1.00 88.50 838 ALA A N 1
ATOM 6635 C CA . ALA A 1 838 ? -9.772 -3.471 -33.241 1.00 88.50 838 ALA A CA 1
ATOM 6636 C C . ALA A 1 838 ? -8.618 -4.107 -32.457 1.00 88.50 838 ALA A C 1
ATOM 6638 O O . ALA A 1 838 ? -7.491 -4.160 -32.933 1.00 88.50 838 ALA A O 1
ATOM 6639 N N . TRP A 1 839 ? -8.893 -4.670 -31.281 1.00 86.19 839 TRP A N 1
ATOM 6640 C CA . TRP A 1 839 ? -7.853 -5.219 -30.409 1.00 86.19 839 TRP A CA 1
ATOM 6641 C C . TRP A 1 839 ? -7.191 -6.494 -30.960 1.00 86.19 839 TRP A C 1
ATOM 6643 O O . TRP A 1 839 ? -5.994 -6.709 -30.754 1.00 86.19 839 TRP A O 1
ATOM 6653 N N . THR A 1 840 ? -7.924 -7.322 -31.711 1.00 88.19 840 THR A N 1
ATOM 6654 C CA . THR A 1 840 ? -7.346 -8.498 -32.394 1.00 88.19 840 THR A CA 1
ATOM 6655 C C . THR A 1 840 ? -6.504 -8.104 -33.610 1.00 88.19 840 THR A C 1
ATOM 6657 O O . THR A 1 840 ? -5.407 -8.634 -33.793 1.00 88.19 840 THR A O 1
ATOM 6660 N N . THR A 1 841 ? -6.956 -7.124 -34.397 1.00 87.06 841 THR A N 1
ATOM 6661 C CA . THR A 1 841 ? -6.187 -6.579 -35.530 1.00 87.06 841 THR A CA 1
ATOM 6662 C C . THR A 1 841 ? -4.958 -5.785 -35.064 1.00 87.06 841 THR A C 1
ATOM 6664 O O . THR A 1 841 ? -3.918 -5.885 -35.708 1.00 87.06 841 THR A O 1
ATOM 6667 N N . PHE A 1 842 ? -5.004 -5.122 -33.898 1.00 84.19 842 PHE A N 1
ATOM 6668 C CA . PHE A 1 842 ? -3.832 -4.509 -33.247 1.00 84.19 842 PHE A CA 1
ATOM 6669 C C . PHE A 1 842 ? -2.733 -5.529 -32.913 1.00 84.19 842 PHE A C 1
ATOM 6671 O O . PHE A 1 842 ? -1.544 -5.257 -33.097 1.00 84.19 842 PHE A O 1
ATOM 6678 N N . CYS A 1 843 ? -3.103 -6.721 -32.431 1.00 87.12 843 CYS A N 1
ATOM 6679 C CA . CYS A 1 843 ? -2.128 -7.781 -32.154 1.00 87.12 843 CYS A CA 1
ATOM 6680 C C . CYS A 1 843 ? -1.452 -8.264 -33.450 1.00 87.12 843 CYS A C 1
ATOM 6682 O O . CYS A 1 843 ? -0.231 -8.443 -33.491 1.00 87.12 843 CYS A O 1
ATOM 6684 N N . ALA A 1 844 ? -2.235 -8.418 -34.522 1.00 88.06 844 ALA A N 1
ATOM 6685 C CA . ALA A 1 844 ? -1.729 -8.777 -35.843 1.00 88.06 844 ALA A CA 1
ATOM 6686 C C . ALA A 1 844 ? -0.792 -7.695 -36.419 1.00 88.06 844 ALA A C 1
ATOM 6688 O O . ALA A 1 844 ? 0.327 -8.016 -36.828 1.00 88.06 844 ALA A O 1
ATOM 6689 N N . SER A 1 845 ? -1.192 -6.415 -36.387 1.00 84.00 845 SER A N 1
ATOM 6690 C CA . SER A 1 845 ? -0.397 -5.307 -36.940 1.00 84.00 845 SER A CA 1
ATOM 6691 C C . SER A 1 845 ? 0.941 -5.145 -36.229 1.00 84.00 845 SER A C 1
ATOM 6693 O O . SER A 1 845 ? 1.969 -4.977 -36.884 1.00 84.00 845 SER A O 1
ATOM 6695 N N . ASN A 1 846 ? 0.946 -5.224 -34.895 1.00 84.31 846 ASN A N 1
ATOM 6696 C CA . ASN A 1 846 ? 2.155 -5.043 -34.091 1.00 84.31 846 ASN A CA 1
ATOM 6697 C C . ASN A 1 846 ? 3.164 -6.172 -34.323 1.00 84.31 846 ASN A C 1
ATOM 6699 O O . ASN A 1 846 ? 4.363 -5.913 -34.458 1.00 84.31 846 ASN A O 1
ATOM 6703 N N . THR A 1 847 ? 2.684 -7.413 -34.436 1.00 87.81 847 THR A N 1
ATOM 6704 C CA . THR A 1 847 ? 3.559 -8.557 -34.723 1.00 87.81 847 THR A CA 1
ATOM 6705 C C . THR A 1 847 ? 4.147 -8.460 -36.122 1.00 87.81 847 THR A C 1
ATOM 6707 O O . THR A 1 847 ? 5.345 -8.670 -36.312 1.00 87.81 847 THR A O 1
ATOM 6710 N N . GLN A 1 848 ? 3.323 -8.100 -37.105 1.00 86.00 848 GLN A N 1
ATOM 6711 C CA . GLN A 1 848 ? 3.788 -7.935 -38.475 1.00 86.00 848 GLN A CA 1
ATOM 6712 C C . GLN A 1 848 ? 4.811 -6.800 -38.587 1.00 86.00 848 GLN A C 1
ATOM 6714 O O . GLN A 1 848 ? 5.809 -6.944 -39.291 1.00 86.00 848 GLN A O 1
ATOM 6719 N N . ALA A 1 849 ? 4.620 -5.698 -37.853 1.00 85.31 849 ALA A N 1
ATOM 6720 C CA . ALA A 1 849 ? 5.615 -4.637 -37.775 1.00 85.31 849 ALA A CA 1
ATOM 6721 C C . ALA A 1 849 ? 6.962 -5.177 -37.264 1.00 85.31 849 ALA A C 1
ATOM 6723 O O . ALA A 1 849 ? 7.984 -4.916 -37.894 1.00 85.31 849 ALA A O 1
ATOM 6724 N N . ALA A 1 850 ? 6.976 -5.995 -36.202 1.00 89.00 850 ALA A N 1
ATOM 6725 C CA . ALA A 1 850 ? 8.204 -6.623 -35.696 1.00 89.00 850 ALA A CA 1
ATOM 6726 C C . ALA A 1 850 ? 8.911 -7.474 -36.768 1.00 89.00 850 ALA A C 1
ATOM 6728 O O . ALA A 1 850 ? 10.131 -7.403 -36.924 1.00 89.00 850 ALA A O 1
ATOM 6729 N N . VAL A 1 851 ? 8.146 -8.231 -37.560 1.00 89.75 851 VAL A N 1
ATOM 6730 C CA . VAL A 1 851 ? 8.684 -9.026 -38.674 1.00 89.75 851 VAL A CA 1
ATOM 6731 C C . VAL A 1 851 ? 9.238 -8.149 -39.789 1.00 89.75 851 VAL A C 1
ATOM 6733 O O . VAL A 1 851 ? 10.274 -8.489 -40.351 1.00 89.75 851 VAL A O 1
ATOM 6736 N N . ASN A 1 852 ? 8.613 -7.012 -40.098 1.00 87.88 852 ASN A N 1
ATOM 6737 C CA . ASN A 1 852 ? 9.128 -6.095 -41.118 1.00 87.88 852 ASN A CA 1
ATOM 6738 C C . ASN A 1 852 ? 10.511 -5.550 -40.738 1.00 87.88 852 ASN A C 1
ATOM 6740 O O . ASN A 1 852 ? 11.384 -5.463 -41.601 1.00 87.88 852 ASN A O 1
ATOM 6744 N N . TYR A 1 853 ? 10.742 -5.248 -39.456 1.00 88.44 853 TYR A N 1
ATOM 6745 C CA . TYR A 1 853 ? 12.073 -4.885 -38.952 1.00 88.44 853 TYR A CA 1
ATOM 6746 C C . TYR A 1 853 ? 13.073 -6.040 -39.083 1.00 88.44 853 TYR A C 1
ATOM 6748 O O . TYR A 1 853 ? 14.208 -5.832 -39.507 1.00 88.44 853 TYR A O 1
ATOM 6756 N N . MET A 1 854 ? 12.644 -7.268 -38.785 1.00 89.62 854 MET A N 1
ATOM 6757 C CA . MET A 1 854 ? 13.489 -8.456 -38.913 1.00 89.62 854 MET A CA 1
ATOM 6758 C C . MET A 1 854 ? 13.859 -8.763 -40.374 1.00 89.62 854 MET A C 1
ATOM 6760 O O . MET A 1 854 ? 15.014 -9.046 -40.669 1.00 89.62 854 MET A O 1
ATOM 6764 N N . LEU A 1 855 ? 12.903 -8.698 -41.306 1.00 89.25 855 LEU A N 1
ATOM 6765 C CA . LEU A 1 855 ? 13.127 -9.031 -42.718 1.00 89.25 855 LEU A CA 1
ATOM 6766 C C . LEU A 1 855 ? 13.826 -7.923 -43.506 1.00 89.25 855 LEU A C 1
ATOM 6768 O O . LEU A 1 855 ? 14.408 -8.203 -44.551 1.00 89.25 855 LEU A O 1
ATOM 6772 N N . SER A 1 856 ? 13.824 -6.683 -43.012 1.00 88.75 856 SER A N 1
ATOM 6773 C CA . SER A 1 856 ? 14.570 -5.590 -43.652 1.00 88.75 856 SER A CA 1
ATOM 6774 C C . SER A 1 856 ? 16.090 -5.785 -43.584 1.00 88.75 856 SER A C 1
ATOM 6776 O O . SER A 1 856 ? 16.814 -5.187 -44.374 1.00 88.75 856 SER A O 1
ATOM 6778 N N . GLU A 1 857 ? 16.575 -6.694 -42.731 1.00 88.19 857 GLU A N 1
ATOM 6779 C CA . GLU A 1 857 ? 17.978 -7.127 -42.702 1.00 88.19 857 GLU A CA 1
ATOM 6780 C C . GLU A 1 857 ? 18.422 -7.823 -43.999 1.00 88.19 857 GLU A C 1
ATOM 6782 O O . GLU A 1 857 ? 19.598 -7.781 -44.348 1.00 88.19 857 GLU A O 1
ATOM 6787 N N . ILE A 1 858 ? 17.496 -8.412 -44.766 1.00 87.88 858 ILE A N 1
ATOM 6788 C CA . ILE A 1 858 ? 17.799 -9.031 -46.071 1.00 87.88 858 ILE A CA 1
ATOM 6789 C C . ILE A 1 858 ? 18.424 -8.005 -47.023 1.00 87.88 858 ILE A C 1
ATOM 6791 O O . ILE A 1 858 ? 19.369 -8.332 -47.736 1.00 87.88 858 ILE A O 1
ATOM 6795 N N . VAL A 1 859 ? 17.929 -6.763 -46.986 1.00 85.38 859 VAL A N 1
ATOM 6796 C CA . VAL A 1 859 ? 18.443 -5.650 -47.798 1.00 85.38 859 VAL A CA 1
ATOM 6797 C C . VAL A 1 859 ? 19.789 -5.159 -47.269 1.00 85.38 859 VAL A C 1
ATOM 6799 O O . VAL A 1 859 ? 20.691 -4.886 -48.052 1.00 85.38 859 VAL A O 1
ATOM 6802 N N . VAL A 1 860 ? 19.960 -5.084 -45.946 1.00 86.31 860 VAL A N 1
ATOM 6803 C CA . VAL A 1 860 ? 21.207 -4.604 -45.323 1.00 86.31 860 VAL A CA 1
ATOM 6804 C C . VAL A 1 860 ? 22.374 -5.569 -45.542 1.00 86.31 860 VAL A C 1
ATOM 6806 O O . VAL A 1 860 ? 23.508 -5.136 -45.751 1.00 86.31 860 VAL A O 1
ATOM 6809 N N . PHE A 1 861 ? 22.113 -6.875 -45.492 1.00 87.62 861 PHE A N 1
ATOM 6810 C CA . PHE A 1 861 ? 23.123 -7.915 -45.690 1.00 87.62 861 PHE A CA 1
ATOM 6811 C C . PHE A 1 861 ? 23.266 -8.384 -47.143 1.00 87.62 861 PHE A C 1
ATOM 6813 O O . PHE A 1 861 ? 24.091 -9.265 -47.383 1.00 87.62 861 PHE A O 1
ATOM 6820 N N . ASP A 1 862 ? 22.503 -7.802 -48.074 1.00 83.62 862 ASP A N 1
ATOM 6821 C CA . ASP A 1 862 ? 22.508 -8.137 -49.505 1.00 83.62 862 ASP A CA 1
ATOM 6822 C C . ASP A 1 862 ? 22.368 -9.653 -49.752 1.00 83.62 862 ASP A C 1
ATOM 6824 O O . ASP A 1 862 ? 23.161 -10.293 -50.445 1.00 83.62 862 ASP A O 1
ATOM 6828 N N . LEU A 1 863 ? 21.387 -10.268 -49.082 1.00 84.94 863 LEU A N 1
ATOM 6829 C CA . LEU A 1 863 ? 21.126 -11.700 -49.217 1.00 84.94 863 LEU A CA 1
ATOM 6830 C C . LEU A 1 863 ? 20.393 -11.982 -50.534 1.00 84.94 863 LEU A C 1
ATOM 6832 O O . LEU A 1 863 ? 19.492 -11.239 -50.915 1.00 84.94 863 LEU A O 1
ATOM 6836 N N . ASP A 1 864 ? 20.714 -13.110 -51.177 1.00 81.50 864 ASP A N 1
ATOM 6837 C CA . ASP A 1 864 ? 20.067 -13.586 -52.413 1.00 81.50 864 ASP A CA 1
ATOM 6838 C C . ASP A 1 864 ? 18.637 -14.110 -52.143 1.00 81.50 864 ASP A C 1
ATOM 6840 O O . ASP A 1 864 ? 18.332 -15.302 -52.236 1.00 81.50 864 ASP A O 1
ATOM 6844 N N . PHE A 1 865 ? 17.754 -13.211 -51.702 1.00 82.25 865 PHE A N 1
ATOM 6845 C CA . PHE A 1 865 ? 16.344 -13.463 -51.429 1.00 82.25 865 PHE A CA 1
ATOM 6846 C C . PHE A 1 865 ? 15.491 -12.246 -51.838 1.00 82.25 865 PHE A C 1
ATOM 6848 O O . PHE A 1 865 ? 15.894 -11.111 -51.587 1.00 82.25 865 PHE A O 1
ATOM 6855 N N . PRO A 1 866 ? 14.293 -12.434 -52.436 1.00 78.31 866 PRO A N 1
ATOM 6856 C CA . PRO A 1 866 ? 13.443 -11.314 -52.842 1.00 78.31 866 PRO A CA 1
ATOM 6857 C C . PRO A 1 866 ? 13.057 -10.440 -51.645 1.00 78.31 866 PRO A C 1
ATOM 6859 O O . PRO A 1 866 ? 12.507 -10.961 -50.681 1.00 78.31 866 PRO A O 1
ATOM 6862 N N . SER A 1 867 ? 13.290 -9.130 -51.721 1.00 69.88 867 SER A N 1
ATOM 6863 C CA . SER A 1 867 ? 12.995 -8.158 -50.652 1.00 69.88 867 SER A CA 1
ATOM 6864 C C . SER A 1 867 ? 11.769 -7.273 -50.924 1.00 69.88 867 SER A C 1
ATOM 6866 O O . SER A 1 867 ? 11.396 -6.459 -50.081 1.00 69.88 867 SER A O 1
ATOM 6868 N N . ASP A 1 868 ? 11.134 -7.435 -52.088 1.00 70.12 868 ASP A N 1
ATOM 6869 C CA . ASP A 1 868 ? 9.969 -6.658 -52.515 1.00 70.12 868 ASP A CA 1
ATOM 6870 C C . ASP A 1 868 ? 8.645 -7.317 -52.075 1.00 70.12 868 ASP A C 1
ATOM 6872 O O . ASP A 1 868 ? 8.430 -8.521 -52.257 1.00 70.12 868 ASP A O 1
ATOM 6876 N N . ALA A 1 869 ? 7.722 -6.506 -51.550 1.00 66.88 869 ALA A N 1
ATOM 6877 C CA . ALA A 1 869 ? 6.367 -6.895 -51.163 1.00 66.88 869 ALA A CA 1
ATOM 6878 C C . ALA A 1 869 ? 5.492 -7.344 -52.352 1.00 66.88 869 ALA A C 1
ATOM 6880 O O . ALA A 1 869 ? 4.470 -8.017 -52.160 1.00 66.88 869 ALA A O 1
ATOM 6881 N N . SER A 1 870 ? 5.888 -7.032 -53.590 1.00 69.44 870 SER A N 1
ATOM 6882 C CA . SER A 1 870 ? 5.258 -7.585 -54.796 1.00 69.44 870 SER A CA 1
ATOM 6883 C C . SER A 1 870 ? 5.483 -9.101 -54.937 1.00 69.44 870 SER A C 1
ATOM 6885 O O . SER A 1 870 ? 4.641 -9.815 -55.490 1.00 69.44 870 SER A O 1
ATOM 6887 N N . SER A 1 871 ? 6.580 -9.627 -54.377 1.00 81.00 871 SER A N 1
ATOM 6888 C CA . SER A 1 871 ? 6.940 -11.040 -54.459 1.00 81.00 871 SER A CA 1
ATOM 6889 C C . SER A 1 871 ? 6.116 -11.892 -53.499 1.00 81.00 871 SER A C 1
ATOM 6891 O O . SER A 1 871 ? 6.222 -11.788 -52.276 1.00 81.00 871 SER A O 1
ATOM 6893 N N . VAL A 1 872 ? 5.365 -12.846 -54.053 1.00 81.56 872 VAL A N 1
ATOM 6894 C CA . VAL A 1 872 ? 4.603 -13.829 -53.263 1.00 81.56 872 VAL A CA 1
ATOM 6895 C C . VAL A 1 872 ? 5.516 -14.633 -52.328 1.00 81.56 872 VAL A C 1
ATOM 6897 O O . VAL A 1 872 ? 5.119 -14.956 -51.211 1.00 81.56 872 VAL A O 1
ATOM 6900 N N . LYS A 1 873 ? 6.761 -14.920 -52.743 1.00 84.00 873 LYS A N 1
ATOM 6901 C CA . LYS A 1 873 ? 7.740 -15.640 -51.909 1.00 84.00 873 LYS A CA 1
ATOM 6902 C C . LYS A 1 873 ? 8.132 -14.837 -50.666 1.00 84.00 873 LYS A C 1
ATOM 6904 O O . LYS A 1 873 ? 8.220 -15.415 -49.587 1.00 84.00 873 LYS A O 1
ATOM 6909 N N . PHE A 1 874 ? 8.327 -13.524 -50.809 1.00 84.50 874 PHE A N 1
ATOM 6910 C CA . PHE A 1 874 ? 8.640 -12.641 -49.683 1.00 84.50 874 PHE A CA 1
ATOM 6911 C C . PHE A 1 874 ? 7.457 -12.543 -48.717 1.00 84.50 874 PHE A C 1
ATOM 6913 O O . PHE A 1 874 ? 7.618 -12.788 -47.522 1.00 84.50 874 PHE A O 1
ATOM 6920 N N . ARG A 1 875 ? 6.244 -12.313 -49.243 1.00 84.06 875 ARG A N 1
ATOM 6921 C CA . ARG A 1 875 ? 5.016 -12.252 -48.432 1.00 84.06 875 ARG A CA 1
ATOM 6922 C C . ARG A 1 875 ? 4.742 -13.550 -47.672 1.00 84.06 875 ARG A C 1
ATOM 6924 O O . ARG A 1 875 ? 4.291 -13.503 -46.532 1.00 84.06 875 ARG A O 1
ATOM 6931 N N . ALA A 1 876 ? 5.043 -14.706 -48.267 1.00 86.12 876 ALA A N 1
ATOM 6932 C CA . ALA A 1 876 ? 4.904 -15.996 -47.597 1.00 86.12 876 ALA A CA 1
ATOM 6933 C C . ALA A 1 876 ? 5.863 -16.140 -46.402 1.00 86.12 876 ALA A C 1
ATOM 6935 O O . ALA A 1 876 ? 5.437 -16.577 -45.336 1.00 86.12 876 ALA A O 1
ATOM 6936 N N . VAL A 1 877 ? 7.132 -15.734 -46.542 1.00 88.12 877 VAL A N 1
ATOM 6937 C CA . VAL A 1 877 ? 8.098 -15.745 -45.426 1.00 88.12 877 VAL A CA 1
ATOM 6938 C C . VAL A 1 877 ? 7.697 -14.748 -44.340 1.00 88.12 877 VAL A C 1
ATOM 6940 O O . VAL A 1 877 ? 7.692 -15.100 -43.163 1.00 88.12 877 VAL A O 1
ATOM 6943 N N . GLN A 1 878 ? 7.283 -13.540 -44.727 1.00 86.62 878 GLN A N 1
ATOM 6944 C CA . GLN A 1 878 ? 6.753 -12.529 -43.811 1.00 86.62 878 GLN A CA 1
ATOM 6945 C C . GLN A 1 878 ? 5.558 -13.053 -43.013 1.00 86.62 878 GLN A C 1
ATOM 6947 O O . GLN A 1 878 ? 5.520 -12.902 -41.791 1.00 86.62 878 GLN A O 1
ATOM 6952 N N . TRP A 1 879 ? 4.614 -13.722 -43.674 1.00 89.00 879 TRP A N 1
ATOM 6953 C CA . TRP A 1 879 ? 3.473 -14.342 -43.012 1.00 89.00 879 TRP A CA 1
ATOM 6954 C C . TRP A 1 879 ? 3.907 -15.450 -42.040 1.00 89.00 879 TRP A C 1
ATOM 6956 O O . TRP A 1 879 ? 3.544 -15.384 -40.869 1.00 89.00 879 TRP A O 1
ATOM 6966 N N . ILE A 1 880 ? 4.757 -16.397 -42.460 1.00 91.06 880 ILE A N 1
ATOM 6967 C CA . ILE A 1 880 ? 5.248 -17.486 -41.590 1.00 91.06 880 ILE A CA 1
ATOM 6968 C C . ILE A 1 880 ? 5.947 -16.927 -40.345 1.00 91.06 880 ILE A C 1
ATOM 6970 O O . ILE A 1 880 ? 5.663 -17.357 -39.228 1.00 91.06 880 ILE A O 1
ATOM 6974 N N . CYS A 1 881 ? 6.846 -15.955 -40.510 1.00 91.31 881 CYS A N 1
ATOM 6975 C CA . CYS A 1 881 ? 7.527 -15.317 -39.386 1.00 91.31 881 CYS A CA 1
ATOM 6976 C C . CYS A 1 881 ? 6.547 -14.587 -38.456 1.00 91.31 881 CYS A C 1
ATOM 6978 O O . CYS A 1 881 ? 6.736 -14.610 -37.238 1.00 91.31 881 CYS A O 1
ATOM 6980 N N . THR A 1 882 ? 5.495 -13.979 -39.015 1.00 90.81 882 THR A N 1
ATOM 6981 C CA . THR A 1 882 ? 4.444 -13.302 -38.238 1.00 90.81 882 THR A CA 1
ATOM 6982 C C . THR A 1 882 ? 3.661 -14.312 -37.412 1.00 90.81 882 THR A C 1
ATOM 6984 O O . THR A 1 882 ? 3.514 -14.108 -36.211 1.00 90.81 882 THR A O 1
ATOM 6987 N N . GLU A 1 883 ? 3.253 -15.440 -38.000 1.00 91.38 883 GLU A N 1
ATOM 6988 C CA . GLU A 1 883 ? 2.574 -16.521 -37.276 1.00 91.38 883 GLU A CA 1
ATOM 6989 C C . GLU A 1 883 ? 3.433 -17.093 -36.151 1.00 91.38 883 GLU A C 1
ATOM 6991 O O . GLU A 1 883 ? 2.943 -17.304 -35.044 1.00 91.38 883 GLU A O 1
ATOM 6996 N N . VAL A 1 884 ? 4.728 -17.314 -36.405 1.00 92.81 884 VAL A N 1
ATOM 6997 C CA . VAL A 1 884 ? 5.650 -17.835 -35.390 1.00 92.81 884 VAL A CA 1
ATOM 6998 C C . VAL A 1 884 ? 5.778 -16.854 -34.226 1.00 92.81 884 VAL A C 1
ATOM 7000 O O . VAL A 1 884 ? 5.595 -17.256 -33.080 1.00 92.81 884 VAL A O 1
ATOM 7003 N N . LEU A 1 885 ? 6.043 -15.568 -34.480 1.00 90.75 885 LEU A N 1
ATOM 7004 C CA . LEU A 1 885 ? 6.174 -14.578 -33.403 1.00 90.75 885 LEU A CA 1
ATOM 7005 C C . LEU A 1 885 ? 4.858 -14.352 -32.650 1.00 90.75 885 LEU A C 1
ATOM 7007 O O . LEU A 1 885 ? 4.881 -14.214 -31.422 1.00 90.75 885 LEU A O 1
ATOM 7011 N N . LEU A 1 886 ? 3.726 -14.369 -33.359 1.00 90.88 886 LEU A N 1
ATOM 7012 C CA . LEU A 1 886 ? 2.390 -14.240 -32.780 1.00 90.88 886 LEU A CA 1
ATOM 7013 C C . LEU A 1 886 ? 2.061 -15.452 -31.896 1.00 90.88 886 LEU A C 1
ATOM 7015 O O . LEU A 1 886 ? 1.577 -15.288 -30.776 1.00 90.88 886 LEU A O 1
ATOM 7019 N N . ALA A 1 887 ? 2.389 -16.666 -32.350 1.00 90.44 887 ALA A N 1
ATOM 7020 C CA . ALA A 1 887 ? 2.244 -17.891 -31.570 1.00 90.44 887 ALA A CA 1
ATOM 7021 C C . ALA A 1 887 ? 3.148 -17.882 -30.333 1.00 90.44 887 ALA A C 1
ATOM 7023 O O . ALA A 1 887 ? 2.692 -18.241 -29.252 1.00 90.44 887 ALA A O 1
ATOM 7024 N N . VAL A 1 888 ? 4.398 -17.422 -30.440 1.00 89.50 888 VAL A N 1
ATOM 7025 C CA . VAL A 1 888 ? 5.302 -17.302 -29.284 1.00 89.50 888 VAL A CA 1
ATOM 7026 C C . VAL A 1 888 ? 4.767 -16.275 -28.274 1.00 89.50 888 VAL A C 1
ATOM 7028 O O . VAL A 1 888 ? 4.797 -16.540 -27.072 1.00 89.50 888 VAL A O 1
ATOM 7031 N N . ALA A 1 889 ? 4.198 -15.152 -28.732 1.00 85.25 889 ALA A N 1
ATOM 7032 C CA . ALA A 1 889 ? 3.545 -14.165 -27.864 1.00 85.25 889 ALA A CA 1
ATOM 7033 C C . ALA A 1 889 ? 2.281 -14.725 -27.180 1.00 85.25 889 ALA A C 1
ATOM 7035 O O . ALA A 1 889 ? 2.059 -14.493 -25.989 1.00 85.25 889 ALA A O 1
ATOM 7036 N N . ALA A 1 890 ? 1.465 -15.502 -27.897 1.00 86.25 890 ALA A N 1
ATOM 7037 C CA . ALA A 1 890 ? 0.294 -16.170 -27.333 1.00 86.25 890 ALA A CA 1
ATOM 7038 C C . ALA A 1 890 ? 0.688 -17.275 -26.337 1.00 86.25 890 ALA A C 1
ATOM 7040 O O . ALA A 1 890 ? 0.123 -17.352 -25.250 1.00 86.25 890 ALA A O 1
ATOM 7041 N N . ILE A 1 891 ? 1.705 -18.083 -26.653 1.00 85.44 891 ILE A N 1
ATOM 7042 C CA . ILE A 1 891 ? 2.238 -19.123 -25.764 1.00 85.44 891 ILE A CA 1
ATOM 7043 C C . ILE A 1 891 ? 2.777 -18.495 -24.480 1.00 85.44 891 ILE A C 1
ATOM 7045 O O . ILE A 1 891 ? 2.440 -18.980 -23.404 1.00 85.44 891 ILE A O 1
ATOM 7049 N N . ALA A 1 892 ? 3.529 -17.391 -24.559 1.00 78.00 892 ALA A N 1
ATOM 7050 C CA . ALA A 1 892 ? 4.003 -16.666 -23.376 1.00 78.00 892 ALA A CA 1
ATOM 7051 C C . ALA A 1 892 ? 2.851 -16.270 -22.430 1.00 78.00 892 ALA A C 1
ATOM 7053 O O . ALA A 1 892 ? 3.001 -16.326 -21.210 1.00 78.00 892 ALA A O 1
ATOM 7054 N N . ASN A 1 893 ? 1.678 -15.961 -22.991 1.00 76.19 893 ASN A N 1
ATOM 7055 C CA . ASN A 1 893 ? 0.455 -15.659 -22.248 1.00 76.19 893 ASN A CA 1
ATOM 7056 C C . ASN A 1 893 ? -0.330 -16.898 -21.769 1.00 76.19 893 ASN A C 1
ATOM 7058 O O . ASN A 1 893 ? -1.152 -16.777 -20.863 1.00 76.19 893 ASN A O 1
ATOM 7062 N N . LEU A 1 894 ? -0.076 -18.081 -22.341 1.00 76.12 894 LEU A N 1
ATOM 7063 C CA . LEU A 1 894 ? -0.749 -19.350 -22.024 1.00 76.12 894 LEU A CA 1
ATOM 7064 C C . LEU A 1 894 ? 0.055 -20.279 -21.100 1.00 76.12 894 LEU A C 1
ATOM 7066 O O . LEU A 1 894 ? -0.511 -21.249 -20.595 1.00 76.12 894 LEU A O 1
ATOM 7070 N N . LEU A 1 895 ? 1.358 -20.042 -20.896 1.00 68.50 895 LEU A N 1
ATOM 7071 C CA . LEU A 1 895 ? 2.246 -20.941 -20.146 1.00 68.50 895 LEU A CA 1
ATOM 7072 C C . LEU A 1 895 ? 1.706 -21.240 -18.723 1.00 68.50 895 LEU A C 1
ATOM 7074 O O . LEU A 1 895 ? 1.708 -20.357 -17.854 1.00 68.50 895 LEU A O 1
ATOM 7078 N N . PRO A 1 896 ? 1.284 -22.494 -18.434 1.00 53.12 896 PRO A N 1
ATOM 7079 C CA . PRO A 1 896 ? 0.766 -22.882 -17.125 1.00 53.12 896 PRO A CA 1
ATOM 7080 C C . PRO A 1 896 ? 1.873 -22.882 -16.070 1.00 53.12 896 PRO A C 1
ATOM 7082 O O . PRO A 1 896 ? 2.961 -23.421 -16.284 1.00 53.12 896 PRO A O 1
ATOM 7085 N N . ARG A 1 897 ? 1.579 -22.364 -14.869 1.00 50.25 897 ARG A N 1
ATOM 7086 C CA . ARG A 1 897 ? 2.491 -22.477 -13.719 1.00 50.25 897 ARG A CA 1
ATOM 7087 C C . ARG A 1 897 ? 2.568 -23.926 -13.255 1.00 50.25 897 ARG A C 1
ATOM 7089 O O . ARG A 1 897 ? 1.804 -24.350 -12.393 1.00 50.25 897 ARG A O 1
ATOM 7096 N N . LYS A 1 898 ? 3.547 -24.669 -13.753 1.00 35.94 898 LYS A N 1
ATOM 7097 C CA . LYS A 1 898 ? 4.066 -25.846 -13.060 1.00 35.94 898 LYS A CA 1
ATOM 7098 C C . LYS A 1 898 ? 5.474 -25.535 -12.578 1.00 35.94 898 LYS A C 1
ATOM 7100 O O . LYS A 1 898 ? 6.430 -25.622 -13.332 1.00 35.94 898 LYS A O 1
ATOM 7105 N N . CYS A 1 899 ? 5.588 -25.197 -11.295 1.00 32.34 899 CYS A N 1
ATOM 7106 C CA . CYS A 1 899 ? 6.779 -25.597 -10.558 1.00 32.34 899 CYS A CA 1
ATOM 7107 C C . CYS A 1 899 ? 6.616 -27.105 -10.296 1.00 32.34 899 CYS A C 1
ATOM 7109 O O . CYS A 1 899 ? 5.602 -27.487 -9.701 1.00 32.34 899 CYS A O 1
ATOM 7111 N N . PRO A 1 900 ? 7.516 -27.977 -10.769 1.00 34.75 900 PRO A N 1
ATOM 7112 C CA . PRO A 1 900 ? 7.388 -29.411 -10.580 1.00 34.75 900 PRO A CA 1
ATOM 7113 C C . PRO A 1 900 ? 7.863 -29.808 -9.178 1.00 34.75 900 PRO A C 1
ATOM 7115 O O . PRO A 1 900 ? 8.923 -30.391 -9.055 1.00 34.75 900 PRO A O 1
ATOM 7118 N N . THR A 1 901 ? 7.085 -29.525 -8.128 1.00 35.03 901 THR A N 1
ATOM 7119 C CA . THR A 1 901 ? 7.194 -30.229 -6.832 1.00 35.03 901 THR A CA 1
ATOM 7120 C C . THR A 1 901 ? 5.904 -30.088 -6.011 1.00 35.03 901 THR A C 1
ATOM 7122 O O . THR A 1 901 ? 5.646 -29.032 -5.432 1.00 35.03 901 THR A O 1
ATOM 7125 N N . ASN A 1 902 ? 5.170 -31.202 -5.936 1.00 31.34 902 ASN A N 1
ATOM 7126 C CA . ASN A 1 902 ? 4.155 -31.642 -4.963 1.00 31.34 902 ASN A CA 1
ATOM 7127 C C . ASN A 1 902 ? 2.697 -31.784 -5.447 1.00 31.34 902 ASN A C 1
ATOM 7129 O O . ASN A 1 902 ? 2.070 -30.800 -5.841 1.00 31.34 902 ASN A O 1
ATOM 7133 N N . PRO A 1 903 ? 2.125 -33.004 -5.343 1.00 38.50 903 PRO A N 1
ATOM 7134 C CA . PRO A 1 903 ? 0.719 -33.275 -5.579 1.00 38.50 903 PRO A CA 1
ATOM 7135 C C . PRO A 1 903 ? -0.049 -33.165 -4.254 1.00 38.50 903 PRO A C 1
ATOM 7137 O O . PRO A 1 903 ? -0.235 -34.151 -3.551 1.00 38.50 903 PRO A O 1
ATOM 7140 N N . THR A 1 904 ? -0.514 -31.972 -3.896 1.00 35.12 904 THR A N 1
ATOM 7141 C CA . THR A 1 904 ? -1.604 -31.835 -2.919 1.00 35.12 904 THR A CA 1
ATOM 7142 C C . THR A 1 904 ? -2.574 -30.739 -3.363 1.00 35.12 904 THR A C 1
ATOM 7144 O O . THR A 1 904 ? -2.137 -29.653 -3.750 1.00 35.12 904 THR A O 1
ATOM 7147 N N . PRO A 1 905 ? -3.895 -30.991 -3.333 1.00 39.50 905 PRO A N 1
ATOM 7148 C CA . PRO A 1 905 ? -4.891 -29.984 -3.659 1.00 39.50 905 PRO A CA 1
ATOM 7149 C C . PRO A 1 905 ? -5.083 -29.065 -2.443 1.00 39.50 905 PRO A C 1
ATOM 7151 O O . PRO A 1 905 ? -5.767 -29.416 -1.486 1.00 39.50 905 PRO A O 1
ATOM 7154 N N . GLN A 1 906 ? -4.459 -27.887 -2.465 1.00 34.94 906 GLN A N 1
ATOM 7155 C CA . GLN A 1 906 ? -4.813 -26.762 -1.592 1.00 34.94 906 GLN A CA 1
ATOM 7156 C C . GLN A 1 906 ? -5.310 -25.589 -2.447 1.00 34.94 906 GLN A C 1
ATOM 7158 O O . GLN A 1 906 ? -4.809 -25.402 -3.560 1.00 34.94 906 GLN A O 1
ATOM 7163 N N . PRO A 1 907 ? -6.268 -24.782 -1.949 1.00 34.84 907 PRO A N 1
ATOM 7164 C CA . PRO A 1 907 ? -6.788 -23.635 -2.679 1.00 34.84 907 PRO A CA 1
ATOM 7165 C C . PRO A 1 907 ? -5.655 -22.624 -2.889 1.00 34.84 907 PRO A C 1
ATOM 7167 O O . PRO A 1 907 ? -5.046 -22.110 -1.948 1.00 34.84 907 PRO A O 1
ATOM 7170 N N . LEU A 1 908 ? -5.320 -22.407 -4.158 1.00 32.97 908 LEU A N 1
ATOM 7171 C CA . LEU A 1 908 ? -4.172 -21.631 -4.598 1.00 32.97 908 LEU A CA 1
ATOM 7172 C C . LEU A 1 908 ? -4.388 -20.150 -4.252 1.00 32.97 908 LEU A C 1
ATOM 7174 O O . LEU A 1 908 ? -5.141 -19.443 -4.913 1.00 32.97 908 LEU A O 1
ATOM 7178 N N . THR A 1 909 ? -3.711 -19.658 -3.215 1.00 34.22 909 THR A N 1
ATOM 7179 C CA . THR A 1 909 ? -3.700 -18.224 -2.903 1.00 34.22 909 THR A CA 1
ATOM 7180 C C . THR A 1 909 ? -3.072 -17.423 -4.054 1.00 34.22 909 THR A C 1
ATOM 7182 O O . THR A 1 909 ? -1.966 -17.700 -4.525 1.00 34.22 909 THR A O 1
ATOM 7185 N N . THR A 1 910 ? -3.778 -16.372 -4.466 1.00 37.12 910 THR A N 1
ATOM 7186 C CA . THR A 1 910 ? -3.610 -15.471 -5.626 1.00 37.12 910 THR A CA 1
ATOM 7187 C C . THR A 1 910 ? -2.226 -14.793 -5.774 1.00 37.12 910 THR A C 1
ATOM 7189 O O . THR A 1 910 ? -1.968 -14.084 -6.743 1.00 37.12 910 THR A O 1
ATOM 7192 N N . LYS A 1 911 ? -1.276 -15.006 -4.849 1.00 35.62 911 LYS A N 1
ATOM 7193 C CA . LYS A 1 911 ? -0.011 -14.244 -4.739 1.00 35.62 911 LYS A CA 1
ATOM 7194 C C . LYS A 1 911 ? 1.136 -14.697 -5.658 1.00 35.62 911 LYS A C 1
ATOM 7196 O O . LYS A 1 911 ? 2.094 -13.944 -5.838 1.00 35.62 911 LYS A O 1
ATOM 7201 N N . LYS A 1 912 ? 1.116 -15.915 -6.216 1.00 32.50 912 LYS A N 1
ATOM 7202 C CA . LYS A 1 912 ? 2.165 -16.375 -7.163 1.00 32.50 912 LYS A CA 1
ATOM 7203 C C . LYS A 1 912 ? 1.886 -15.934 -8.610 1.00 32.50 912 LYS A C 1
ATOM 7205 O O . LYS A 1 912 ? 2.833 -15.671 -9.343 1.00 32.50 912 LYS A O 1
ATOM 7210 N N . THR A 1 913 ? 0.613 -15.751 -8.959 1.00 33.66 913 THR A N 1
ATOM 7211 C CA . THR A 1 913 ? 0.096 -15.257 -10.248 1.00 33.66 913 THR A CA 1
ATOM 7212 C C . THR A 1 913 ? 0.658 -13.899 -10.653 1.00 33.66 913 THR A C 1
ATOM 7214 O O . THR A 1 913 ? 1.116 -13.720 -11.776 1.00 33.66 913 THR A O 1
ATOM 7217 N N . ALA A 1 914 ? 0.691 -12.964 -9.704 1.00 41.75 914 ALA A N 1
ATOM 7218 C CA . ALA A 1 914 ? 1.077 -11.577 -9.940 1.00 41.75 914 ALA A CA 1
ATOM 7219 C C . ALA A 1 914 ? 2.581 -11.372 -10.212 1.00 41.75 914 ALA A C 1
ATOM 7221 O O . ALA A 1 914 ? 2.982 -10.297 -10.638 1.00 41.75 914 ALA A O 1
ATOM 7222 N N . ARG A 1 915 ? 3.446 -12.371 -9.964 1.00 43.75 915 ARG A N 1
ATOM 7223 C CA . ARG A 1 915 ? 4.906 -12.195 -10.088 1.00 43.75 915 ARG A CA 1
ATOM 7224 C C . ARG A 1 915 ? 5.423 -12.235 -11.528 1.00 43.75 915 ARG A C 1
ATOM 7226 O O . ARG A 1 915 ? 6.354 -11.495 -11.808 1.00 43.75 915 ARG A O 1
ATOM 7233 N N . TYR A 1 916 ? 4.857 -13.064 -12.410 1.00 50.44 916 TYR A N 1
ATOM 7234 C CA . TYR A 1 916 ? 5.316 -13.200 -13.805 1.00 50.44 916 TYR A CA 1
ATOM 7235 C C . TYR A 1 916 ? 4.871 -12.027 -14.682 1.00 50.44 916 TYR A C 1
ATOM 7237 O O . TYR A 1 916 ? 5.720 -11.410 -15.314 1.00 50.44 916 TYR A O 1
ATOM 7245 N N . PHE A 1 917 ? 3.585 -11.651 -14.646 1.00 54.09 917 PHE A N 1
ATOM 7246 C CA . PHE A 1 917 ? 3.107 -10.463 -15.365 1.00 54.09 917 PHE A CA 1
ATOM 7247 C C . PHE A 1 917 ? 3.900 -9.224 -14.972 1.00 54.09 917 PHE A C 1
ATOM 7249 O O . PHE A 1 917 ? 4.360 -8.499 -15.840 1.00 54.09 917 PHE A O 1
ATOM 7256 N N . ARG A 1 918 ? 4.184 -9.056 -13.677 1.00 57.53 918 ARG A N 1
ATOM 7257 C CA . ARG A 1 918 ? 5.034 -7.968 -13.193 1.00 57.53 918 ARG A CA 1
ATOM 7258 C C . ARG A 1 918 ? 6.419 -7.948 -13.860 1.00 57.53 918 ARG A C 1
ATOM 7260 O O . ARG A 1 918 ? 6.906 -6.878 -14.192 1.00 57.53 918 ARG A O 1
ATOM 7267 N N . TRP A 1 919 ? 7.048 -9.104 -14.085 1.00 60.66 919 TRP A N 1
ATOM 7268 C CA . TRP A 1 919 ? 8.325 -9.176 -14.808 1.00 60.66 919 TRP A CA 1
ATOM 7269 C C . TRP A 1 919 ? 8.183 -8.868 -16.301 1.00 60.66 919 TRP A C 1
ATOM 7271 O O . TRP A 1 919 ? 9.041 -8.177 -16.835 1.00 60.66 919 TRP A O 1
ATOM 7281 N N . VAL A 1 920 ? 7.115 -9.333 -16.958 1.00 64.44 920 VAL A N 1
ATOM 7282 C CA . VAL A 1 920 ? 6.839 -9.028 -18.375 1.00 64.44 920 VAL A CA 1
ATOM 7283 C C . VAL A 1 920 ? 6.586 -7.531 -18.575 1.00 64.44 920 VAL A C 1
ATOM 7285 O O . VAL A 1 920 ? 7.165 -6.940 -19.481 1.00 64.44 920 VAL A O 1
ATOM 7288 N N . PHE A 1 921 ? 5.807 -6.895 -17.693 1.00 66.19 921 PHE A N 1
ATOM 7289 C CA . PHE A 1 921 ? 5.591 -5.446 -17.702 1.00 66.19 921 PHE A CA 1
ATOM 7290 C C . PHE A 1 921 ? 6.892 -4.675 -17.447 1.00 66.19 921 PHE A C 1
ATOM 7292 O O . PHE A 1 921 ? 7.212 -3.772 -18.214 1.00 66.19 921 PHE A O 1
ATOM 7299 N N . TYR A 1 922 ? 7.703 -5.063 -16.453 1.00 66.19 922 TYR A N 1
ATOM 7300 C CA . TYR A 1 922 ? 9.002 -4.413 -16.228 1.00 66.19 922 TYR A CA 1
ATOM 7301 C C . TYR A 1 922 ? 9.976 -4.592 -17.397 1.00 66.19 922 TYR A C 1
ATOM 7303 O O . TYR A 1 922 ? 10.642 -3.631 -17.774 1.00 66.19 922 TYR A O 1
ATOM 7311 N N . ALA A 1 923 ? 10.056 -5.789 -17.982 1.00 70.56 923 ALA A N 1
ATOM 7312 C CA . ALA A 1 923 ? 10.908 -6.056 -19.139 1.00 70.56 923 ALA A CA 1
ATOM 7313 C C . ALA A 1 923 ? 10.455 -5.255 -20.368 1.00 70.56 923 ALA A C 1
ATOM 7315 O O . ALA A 1 923 ? 11.289 -4.668 -21.056 1.00 70.56 923 ALA A O 1
ATOM 7316 N N . SER A 1 924 ? 9.144 -5.170 -20.606 1.00 72.50 924 SER A N 1
ATOM 7317 C CA . SER A 1 924 ? 8.570 -4.349 -21.672 1.00 72.50 924 SER A CA 1
ATOM 7318 C C . SER A 1 924 ? 8.897 -2.868 -21.473 1.00 72.50 924 SER A C 1
ATOM 7320 O O . SER A 1 924 ? 9.546 -2.272 -22.329 1.00 72.50 924 SER A O 1
ATOM 7322 N N . SER A 1 925 ? 8.558 -2.293 -20.313 1.00 73.25 925 SER A N 1
ATOM 7323 C CA . SER A 1 925 ? 8.829 -0.882 -20.006 1.00 73.25 925 SER A CA 1
ATOM 7324 C C . SER A 1 925 ? 10.319 -0.554 -20.096 1.00 73.25 925 SER A C 1
ATOM 7326 O O . SER A 1 925 ? 10.687 0.467 -20.670 1.00 73.25 925 SER A O 1
ATOM 7328 N N . PHE A 1 926 ? 11.192 -1.441 -19.608 1.00 78.25 926 PHE A N 1
ATOM 7329 C CA . PHE A 1 926 ? 12.639 -1.295 -19.759 1.00 78.25 926 PHE A CA 1
ATOM 7330 C C . PHE A 1 926 ? 13.070 -1.279 -21.231 1.00 78.25 926 PHE A C 1
ATOM 7332 O O . PHE A 1 926 ? 13.871 -0.433 -21.617 1.00 78.25 926 PHE A O 1
ATOM 7339 N N . THR A 1 927 ? 12.526 -2.170 -22.063 1.00 78.25 927 THR A N 1
ATOM 7340 C CA . THR A 1 927 ? 12.887 -2.255 -23.487 1.00 78.25 927 THR A CA 1
ATOM 7341 C C . THR A 1 927 ? 12.401 -1.027 -24.264 1.00 78.25 927 THR A C 1
ATOM 7343 O O . THR A 1 927 ? 13.152 -0.487 -25.071 1.00 78.25 927 THR A O 1
ATOM 7346 N N . VAL A 1 928 ? 11.192 -0.527 -23.981 1.00 76.75 928 VAL A N 1
ATOM 7347 C CA . VAL A 1 928 ? 10.655 0.715 -24.574 1.00 76.75 928 VAL A CA 1
ATOM 7348 C C . VAL A 1 928 ? 11.525 1.919 -24.222 1.00 76.75 928 VAL A C 1
ATOM 7350 O O . VAL A 1 928 ? 11.846 2.744 -25.076 1.00 76.75 928 VAL A O 1
ATOM 7353 N N . VAL A 1 929 ? 11.934 2.009 -22.960 1.00 81.44 929 VAL A N 1
ATOM 7354 C CA . VAL A 1 929 ? 12.832 3.058 -22.477 1.00 81.44 929 VAL A CA 1
ATOM 7355 C C . VAL A 1 929 ? 14.197 2.962 -23.136 1.00 81.44 929 VAL A C 1
ATOM 7357 O O . VAL A 1 929 ? 14.741 3.978 -23.563 1.00 81.44 929 VAL A O 1
ATOM 7360 N N . LEU A 1 930 ? 14.757 1.755 -23.195 1.00 84.94 930 LEU A N 1
ATOM 7361 C CA . LEU A 1 930 ? 16.055 1.512 -23.800 1.00 84.94 930 LEU A CA 1
ATOM 7362 C C . LEU A 1 930 ? 16.035 1.947 -25.264 1.00 84.94 930 LEU A C 1
ATOM 7364 O O . LEU A 1 930 ? 16.910 2.695 -25.684 1.00 84.94 930 LEU A O 1
ATOM 7368 N N . ASP A 1 931 ? 15.001 1.557 -26.005 1.00 85.31 931 ASP A N 1
ATOM 7369 C CA . ASP A 1 931 ? 14.781 1.970 -27.387 1.00 85.31 931 ASP A CA 1
ATOM 7370 C C . ASP A 1 931 ? 14.671 3.497 -27.530 1.00 85.31 931 ASP A C 1
ATOM 7372 O O . ASP A 1 931 ? 15.318 4.091 -28.397 1.00 85.31 931 ASP A O 1
ATOM 7376 N N . PHE A 1 932 ? 13.925 4.160 -26.638 1.00 85.19 932 PHE A N 1
ATOM 7377 C CA . PHE A 1 932 ? 13.828 5.620 -26.618 1.00 85.19 932 PHE A CA 1
ATOM 7378 C C . PHE A 1 932 ? 15.179 6.299 -26.377 1.00 85.19 932 PHE A C 1
ATOM 7380 O O . PHE A 1 932 ? 15.578 7.173 -27.147 1.00 85.19 932 PHE A O 1
ATOM 7387 N N . VAL A 1 933 ? 15.905 5.889 -25.338 1.00 86.38 933 VAL A N 1
ATOM 7388 C CA . VAL A 1 933 ? 17.205 6.469 -24.975 1.00 86.38 933 VAL A CA 1
ATOM 7389 C C . VAL A 1 933 ? 18.244 6.201 -26.062 1.00 86.38 933 VAL A C 1
ATOM 7391 O O . VAL A 1 933 ? 19.009 7.099 -26.417 1.00 86.38 933 VAL A O 1
ATOM 7394 N N . MET A 1 934 ? 18.251 4.996 -26.636 1.00 86.50 934 MET A N 1
ATOM 7395 C CA . MET A 1 934 ? 19.136 4.660 -27.747 1.00 86.50 934 MET A CA 1
ATOM 7396 C C . MET A 1 934 ? 18.859 5.547 -28.955 1.00 86.50 934 MET A C 1
ATOM 7398 O O . MET A 1 934 ? 19.802 6.085 -29.527 1.00 86.50 934 MET A O 1
ATOM 7402 N N . ASN A 1 935 ? 17.598 5.774 -29.321 1.00 87.00 935 ASN A N 1
ATOM 7403 C CA . ASN A 1 935 ? 17.282 6.687 -30.417 1.00 87.00 935 ASN A CA 1
ATOM 7404 C C . ASN A 1 935 ? 17.656 8.130 -30.090 1.00 87.00 935 ASN A C 1
ATOM 7406 O O . ASN A 1 935 ? 18.246 8.791 -30.933 1.00 87.00 935 ASN A O 1
ATOM 7410 N N . LEU A 1 936 ? 17.396 8.606 -28.872 1.00 88.31 936 LEU A N 1
ATOM 7411 C CA . LEU A 1 936 ? 17.713 9.979 -28.475 1.00 88.31 936 LEU A CA 1
ATOM 7412 C C . LEU A 1 936 ? 19.222 10.278 -28.490 1.00 88.31 936 LEU A C 1
ATOM 7414 O O . LEU A 1 936 ? 19.614 11.421 -28.706 1.00 88.31 936 LEU A O 1
ATOM 7418 N N . ILE A 1 937 ? 20.065 9.270 -28.257 1.00 89.88 937 ILE A N 1
ATOM 7419 C CA . ILE A 1 937 ? 21.519 9.442 -28.145 1.00 89.88 937 ILE A CA 1
ATOM 7420 C C . ILE A 1 937 ? 22.238 8.963 -29.409 1.00 89.88 937 ILE A C 1
ATOM 7422 O O . ILE A 1 937 ? 22.964 9.730 -30.038 1.00 89.88 937 ILE A O 1
ATOM 7426 N N . TRP A 1 938 ? 22.068 7.695 -29.789 1.00 90.00 938 TRP A N 1
ATOM 7427 C CA . TRP A 1 938 ? 22.869 7.081 -30.848 1.00 90.00 938 TRP A CA 1
ATOM 7428 C C . TRP A 1 938 ? 22.519 7.631 -32.224 1.00 90.00 938 TRP A C 1
ATOM 7430 O O . TRP A 1 938 ? 23.432 7.915 -32.995 1.00 90.00 938 TRP A O 1
ATOM 7440 N N . LEU A 1 939 ? 21.230 7.807 -32.537 1.00 88.38 939 LEU A N 1
ATOM 7441 C CA . LEU A 1 939 ? 20.819 8.260 -33.866 1.00 88.38 939 LEU A CA 1
ATOM 7442 C C . LEU A 1 939 ? 21.338 9.681 -34.174 1.00 88.38 939 LEU A C 1
ATOM 7444 O O . LEU A 1 939 ? 21.953 9.842 -35.229 1.00 88.38 939 LEU A O 1
ATOM 7448 N N . PRO A 1 940 ? 21.221 10.690 -33.283 1.00 91.81 940 PRO A N 1
ATOM 7449 C CA . PRO A 1 940 ? 21.823 12.003 -33.514 1.00 91.81 940 PRO A CA 1
ATOM 7450 C C . PRO A 1 940 ? 23.341 11.979 -33.631 1.00 91.81 940 PRO A C 1
ATOM 7452 O O . PRO A 1 940 ? 23.884 12.632 -34.516 1.00 91.81 940 PRO A O 1
ATOM 7455 N N . ILE A 1 941 ? 24.032 11.224 -32.770 1.00 89.81 941 ILE A N 1
ATOM 7456 C CA . ILE A 1 941 ? 25.497 11.120 -32.815 1.00 89.81 941 ILE A CA 1
ATOM 7457 C C . ILE A 1 941 ? 25.942 10.478 -34.133 1.00 89.81 941 ILE A C 1
ATOM 7459 O O . ILE A 1 941 ? 26.844 10.988 -34.793 1.00 89.81 941 ILE A O 1
ATOM 7463 N N . GLY A 1 942 ? 25.295 9.385 -34.542 1.00 87.12 942 GLY A N 1
ATOM 7464 C CA . GLY A 1 942 ? 25.567 8.737 -35.822 1.00 87.12 942 GLY A CA 1
ATOM 7465 C C . GLY A 1 942 ? 25.290 9.668 -37.000 1.00 87.12 942 GLY A C 1
ATOM 7466 O O . GLY A 1 942 ? 26.107 9.767 -37.911 1.00 87.12 942 GLY A O 1
ATOM 7467 N N . THR A 1 943 ? 24.184 10.415 -36.957 1.00 88.88 943 THR A N 1
ATOM 7468 C CA . THR A 1 943 ? 23.820 11.368 -38.019 1.00 88.88 943 THR A CA 1
ATOM 7469 C C . THR A 1 943 ? 24.863 12.480 -38.119 1.00 88.88 943 THR A C 1
ATOM 7471 O O . THR A 1 943 ? 25.371 12.756 -39.203 1.00 88.88 943 THR A O 1
ATOM 7474 N N . ALA A 1 944 ? 25.250 13.076 -36.987 1.00 89.38 944 ALA A N 1
ATOM 7475 C CA . ALA A 1 944 ? 26.272 14.119 -36.930 1.00 89.38 944 ALA A CA 1
ATOM 7476 C C . ALA A 1 944 ? 27.621 13.660 -37.511 1.00 89.38 944 ALA A C 1
ATOM 7478 O O . ALA A 1 944 ? 28.313 14.453 -38.143 1.00 89.38 944 ALA A O 1
ATOM 7479 N N . ASN A 1 945 ? 27.968 12.383 -37.325 1.00 88.12 945 ASN A N 1
ATOM 7480 C CA . ASN A 1 945 ? 29.224 11.797 -37.793 1.00 88.12 945 ASN A CA 1
ATOM 7481 C C . ASN A 1 945 ? 29.189 11.285 -39.245 1.00 88.12 945 ASN A C 1
ATOM 7483 O O . ASN A 1 945 ? 30.244 10.943 -39.776 1.00 88.12 945 ASN A O 1
ATOM 7487 N N . THR A 1 946 ? 28.014 11.190 -39.875 1.00 85.75 946 THR A N 1
ATOM 7488 C CA . THR A 1 946 ? 27.858 10.646 -41.236 1.00 85.75 946 THR A CA 1
ATOM 7489 C C . THR A 1 946 ? 27.600 11.744 -42.260 1.00 85.75 946 THR A C 1
ATOM 7491 O O . THR A 1 946 ? 28.522 12.138 -42.969 1.00 85.75 946 THR A O 1
ATOM 7494 N N . TYR A 1 947 ? 26.370 12.254 -42.340 1.00 84.19 947 TYR A N 1
ATOM 7495 C CA . TYR A 1 947 ? 25.980 13.300 -43.298 1.00 84.19 947 TYR A CA 1
ATOM 7496 C C . TYR A 1 947 ? 25.509 14.610 -42.641 1.00 84.19 947 TYR A C 1
ATOM 7498 O O . TYR A 1 947 ? 25.228 15.576 -43.346 1.00 84.19 947 TYR A O 1
ATOM 7506 N N . GLY A 1 948 ? 25.480 14.685 -41.307 1.00 85.00 948 GLY A N 1
ATOM 7507 C CA . GLY A 1 948 ? 25.103 15.884 -40.555 1.00 85.00 948 GLY A CA 1
ATOM 7508 C C . GLY A 1 948 ? 23.589 16.092 -40.417 1.00 85.00 948 GLY A C 1
ATOM 7509 O O . GLY A 1 948 ? 22.782 15.468 -41.100 1.00 85.00 948 GLY A O 1
ATOM 7510 N N . PHE A 1 949 ? 23.189 16.971 -39.492 1.00 89.00 949 PHE A N 1
ATOM 7511 C CA . PHE A 1 949 ? 21.776 17.308 -39.276 1.00 89.00 949 PHE A CA 1
ATOM 7512 C C . PHE A 1 949 ? 21.210 18.160 -40.414 1.00 89.00 949 PHE A C 1
ATOM 7514 O O . PHE A 1 949 ? 21.902 19.020 -40.965 1.00 89.00 949 PHE A O 1
ATOM 7521 N N . ARG A 1 950 ? 19.919 17.981 -40.715 1.00 87.38 950 ARG A N 1
ATOM 7522 C CA . ARG A 1 950 ? 19.211 18.810 -41.703 1.00 87.38 950 ARG A CA 1
ATOM 7523 C C . ARG A 1 950 ? 19.074 20.264 -41.245 1.00 87.38 950 ARG A C 1
ATOM 7525 O O . ARG A 1 950 ? 19.018 20.559 -40.050 1.00 87.38 950 ARG A O 1
ATOM 7532 N N . SER A 1 951 ? 18.976 21.177 -42.215 1.00 90.00 951 SER A N 1
ATOM 7533 C CA . SER A 1 951 ? 18.685 22.585 -41.936 1.00 90.00 951 SER A CA 1
ATOM 7534 C C . SER A 1 951 ? 17.289 22.740 -41.319 1.00 90.00 951 SER A C 1
ATOM 7536 O O . SER A 1 951 ? 16.400 21.917 -41.542 1.00 90.00 951 SER A O 1
ATOM 7538 N N . THR A 1 952 ? 17.062 23.811 -40.555 1.00 87.31 952 THR A N 1
ATOM 7539 C CA . THR A 1 952 ? 15.753 24.080 -39.933 1.00 87.31 952 THR A CA 1
ATOM 7540 C C . THR A 1 952 ? 14.638 24.235 -40.966 1.00 87.31 952 THR A C 1
ATOM 7542 O O . THR A 1 952 ? 13.519 23.787 -40.732 1.00 87.31 952 THR A O 1
ATOM 7545 N N . HIS A 1 953 ? 14.939 24.821 -42.127 1.00 87.38 953 HIS A N 1
ATOM 7546 C CA . HIS A 1 953 ? 13.990 24.901 -43.232 1.00 87.38 953 HIS A CA 1
ATOM 7547 C C . HIS A 1 953 ? 13.641 23.503 -43.755 1.00 87.38 953 HIS A C 1
ATOM 7549 O O . HIS A 1 953 ? 12.468 23.170 -43.905 1.00 87.38 953 HIS A O 1
ATOM 7555 N N . ASP A 1 954 ? 14.640 22.645 -43.958 1.00 84.19 954 ASP A N 1
ATOM 7556 C CA . ASP A 1 954 ? 14.410 21.316 -44.520 1.00 84.19 954 ASP A CA 1
ATOM 7557 C C . ASP A 1 954 ? 13.681 20.383 -43.549 1.00 84.19 954 ASP A C 1
ATOM 7559 O O . ASP A 1 954 ? 12.806 19.618 -43.963 1.00 84.19 954 ASP A O 1
ATOM 7563 N N . ALA A 1 955 ? 13.995 20.476 -42.257 1.00 87.19 955 ALA A N 1
ATOM 7564 C CA . ALA A 1 955 ? 13.377 19.681 -41.200 1.00 87.19 955 ALA A CA 1
ATOM 7565 C C . ALA A 1 955 ? 11.907 20.058 -40.938 1.00 87.19 955 ALA A C 1
ATOM 7567 O O . ALA A 1 955 ? 11.135 19.194 -40.534 1.00 87.19 955 ALA A O 1
ATOM 7568 N N . PHE A 1 956 ? 11.493 21.310 -41.182 1.00 90.56 956 PHE A N 1
ATOM 7569 C CA . PHE A 1 956 ? 10.145 21.778 -40.823 1.00 90.56 956 PHE A CA 1
ATOM 7570 C C . PHE A 1 956 ? 9.247 22.188 -41.986 1.00 90.56 956 PHE A C 1
ATOM 7572 O O . PHE A 1 956 ? 8.033 22.090 -41.834 1.00 90.56 956 PHE A O 1
ATOM 7579 N N . MET A 1 957 ? 9.801 22.659 -43.106 1.00 90.56 957 MET A N 1
ATOM 7580 C CA . MET A 1 957 ? 9.031 23.313 -44.176 1.00 90.56 957 MET A CA 1
ATOM 7581 C C . MET A 1 957 ? 8.921 22.482 -45.458 1.00 90.56 957 MET A C 1
ATOM 7583 O O . MET A 1 957 ? 8.187 22.864 -46.366 1.00 90.56 957 MET A O 1
ATOM 7587 N N . THR A 1 958 ? 9.619 21.347 -45.557 1.00 88.31 958 THR A N 1
ATOM 7588 C CA . THR A 1 958 ? 9.573 20.519 -46.771 1.00 88.31 958 THR A CA 1
ATOM 7589 C C . THR A 1 958 ? 8.284 19.712 -46.860 1.00 88.31 958 THR A C 1
ATOM 7591 O O . THR A 1 958 ? 7.817 19.120 -45.883 1.00 88.31 958 THR A O 1
ATOM 7594 N N . THR A 1 959 ? 7.719 19.675 -48.064 1.00 87.62 959 THR A N 1
ATOM 7595 C CA . THR A 1 959 ? 6.543 18.875 -48.410 1.00 87.62 959 THR A CA 1
ATOM 7596 C C . THR A 1 959 ? 6.928 17.797 -49.406 1.00 87.62 959 THR A C 1
ATOM 7598 O O . THR A 1 959 ? 7.740 18.041 -50.297 1.00 87.62 959 THR A O 1
ATOM 7601 N N . TYR A 1 960 ? 6.302 16.634 -49.292 1.00 88.19 960 TYR A N 1
ATOM 7602 C CA . TYR A 1 960 ? 6.500 15.512 -50.200 1.00 88.19 960 TYR A CA 1
ATOM 7603 C C . TYR A 1 960 ? 5.149 14.868 -50.512 1.00 88.19 960 TYR A C 1
ATOM 7605 O O . TYR A 1 960 ? 4.263 14.831 -49.657 1.00 88.19 960 TYR A O 1
ATOM 7613 N N . ASN A 1 961 ? 4.969 14.403 -51.745 1.00 87.50 961 ASN A N 1
ATOM 7614 C CA . ASN A 1 961 ? 3.747 13.731 -52.174 1.00 87.50 961 ASN A CA 1
ATOM 7615 C C . ASN A 1 961 ? 4.097 12.405 -52.841 1.00 87.50 961 ASN A C 1
ATOM 7617 O O . ASN A 1 961 ? 4.216 12.327 -54.061 1.00 87.50 961 ASN A O 1
ATOM 7621 N N . GLY A 1 962 ? 4.263 11.379 -52.011 1.00 83.88 962 GLY A N 1
ATOM 7622 C CA . GLY A 1 962 ? 4.457 10.001 -52.449 1.00 83.88 962 GLY A CA 1
ATOM 7623 C C . GLY A 1 962 ? 3.147 9.248 -52.687 1.00 83.88 962 GLY A C 1
ATOM 7624 O O . GLY A 1 962 ? 3.188 8.123 -53.166 1.00 83.88 962 GLY A O 1
ATOM 7625 N N . THR A 1 963 ? 1.990 9.836 -52.355 1.00 83.69 963 THR A N 1
ATOM 7626 C CA . THR A 1 963 ? 0.681 9.166 -52.473 1.00 83.69 963 THR A CA 1
ATOM 7627 C C . THR A 1 963 ? 0.002 9.399 -53.818 1.00 83.69 963 THR A C 1
ATOM 7629 O O . THR A 1 963 ? -0.873 8.628 -54.198 1.00 83.69 963 THR A O 1
ATOM 7632 N N . GLY A 1 964 ? 0.342 10.484 -54.521 1.00 83.00 964 GLY A N 1
ATOM 7633 C CA . GLY A 1 964 ? -0.361 10.917 -55.732 1.00 83.00 964 GLY A CA 1
ATOM 7634 C C . GLY A 1 964 ? -1.709 11.602 -55.463 1.00 83.00 964 GLY A C 1
ATOM 7635 O O . GLY A 1 964 ? -2.403 11.978 -56.410 1.00 83.00 964 GLY A O 1
ATOM 7636 N N . ALA A 1 965 ? -2.097 11.797 -54.196 1.00 85.75 965 ALA A N 1
ATOM 7637 C CA . ALA A 1 965 ? -3.333 12.483 -53.828 1.00 85.75 965 ALA A CA 1
ATOM 7638 C C . ALA A 1 965 ? -3.231 14.010 -54.055 1.00 85.75 965 ALA A C 1
ATOM 7640 O O . ALA A 1 965 ? -2.129 14.572 -54.064 1.00 85.75 965 ALA A O 1
ATOM 7641 N N . PRO A 1 966 ? -4.363 14.733 -54.196 1.00 87.75 966 PRO A N 1
ATOM 7642 C CA . PRO A 1 966 ? -4.360 16.196 -54.246 1.00 87.75 966 PRO A CA 1
ATOM 7643 C C . PRO A 1 966 ? -3.671 16.796 -53.015 1.00 87.75 966 PRO A C 1
ATOM 7645 O O . PRO A 1 966 ? -3.906 16.330 -51.906 1.00 87.75 966 PRO A O 1
ATOM 7648 N N . ALA A 1 967 ? -2.876 17.858 -53.181 1.00 83.75 967 ALA A N 1
ATOM 7649 C CA . ALA A 1 967 ? -1.970 18.370 -52.141 1.00 83.75 967 ALA A CA 1
ATOM 7650 C C . ALA A 1 967 ? -2.619 18.591 -50.756 1.00 83.75 967 ALA A C 1
ATOM 7652 O O . ALA A 1 967 ? -2.033 18.227 -49.739 1.00 83.75 967 ALA A O 1
ATOM 7653 N N . GLY A 1 968 ? -3.840 19.141 -50.711 1.00 85.19 968 GLY A N 1
ATOM 7654 C CA . GLY A 1 968 ? -4.571 19.333 -49.454 1.00 85.19 968 GLY A CA 1
ATOM 7655 C C . GLY A 1 968 ? -5.014 18.020 -48.801 1.00 85.19 968 GLY A C 1
ATOM 7656 O O . GLY A 1 968 ? -4.889 17.867 -47.592 1.00 85.19 968 GLY A O 1
ATOM 7657 N N . TRP A 1 969 ? -5.482 17.051 -49.594 1.00 88.19 969 TRP A N 1
ATOM 7658 C CA . TRP A 1 969 ? -5.888 15.741 -49.078 1.00 88.19 969 TRP A CA 1
ATOM 7659 C C . TRP A 1 969 ? -4.687 14.868 -48.716 1.00 88.19 969 TRP A C 1
ATOM 7661 O O . TRP A 1 969 ? -4.737 14.171 -47.711 1.00 88.19 969 TRP A O 1
ATOM 7671 N N . ASN A 1 970 ? -3.593 14.968 -49.478 1.00 87.44 970 ASN A N 1
ATOM 7672 C CA . ASN A 1 970 ? -2.305 14.365 -49.152 1.00 87.44 970 ASN A CA 1
ATOM 7673 C C . ASN A 1 970 ? -1.913 14.764 -47.723 1.00 87.44 970 ASN A C 1
ATOM 7675 O O . ASN A 1 970 ? -1.821 13.903 -46.857 1.00 87.44 970 ASN A O 1
ATOM 7679 N N . TRP A 1 971 ? -1.886 16.067 -47.408 1.00 87.94 971 TRP A N 1
ATOM 7680 C CA . TRP A 1 971 ? -1.648 16.523 -46.033 1.00 87.94 971 TRP A CA 1
ATOM 7681 C C . TRP A 1 971 ? -2.573 15.842 -45.018 1.00 87.94 971 TRP A C 1
ATOM 7683 O O . TRP A 1 971 ? -2.102 15.370 -43.984 1.00 87.94 971 TRP A O 1
ATOM 7693 N N . CYS A 1 972 ? -3.874 15.736 -45.300 1.00 89.25 972 CYS A N 1
ATOM 7694 C CA . CYS A 1 972 ? -4.811 15.041 -44.418 1.00 89.25 972 CYS A CA 1
ATOM 7695 C C . CYS A 1 972 ? -4.478 13.547 -44.232 1.00 89.25 972 CYS A C 1
ATOM 7697 O O . CYS A 1 972 ? -4.682 13.024 -43.141 1.00 89.25 972 CYS A O 1
ATOM 7699 N N . LEU A 1 973 ? -3.905 12.867 -45.228 1.00 87.44 973 LEU A N 1
ATOM 7700 C CA . LEU A 1 973 ? -3.449 11.477 -45.104 1.00 87.44 973 LEU A CA 1
ATOM 7701 C C . LEU A 1 973 ? -2.303 11.314 -44.095 1.00 87.44 973 LEU A C 1
ATOM 7703 O O . LEU A 1 973 ? -2.131 10.220 -43.564 1.00 87.44 973 LEU A O 1
ATOM 7707 N N . SER A 1 974 ? -1.572 12.379 -43.735 1.00 88.00 974 SER A N 1
ATOM 7708 C CA . SER A 1 974 ? -0.590 12.305 -42.639 1.00 88.00 974 SER A CA 1
ATOM 7709 C C . SER A 1 974 ? -1.240 11.962 -41.288 1.00 88.00 974 SER A C 1
ATOM 7711 O O . SER A 1 974 ? -0.597 11.321 -40.454 1.00 88.00 974 SER A O 1
ATOM 7713 N N . TYR A 1 975 ? -2.535 12.273 -41.100 1.00 87.75 975 TYR A N 1
ATOM 7714 C CA . TYR A 1 975 ? -3.293 11.856 -39.916 1.00 87.75 975 TYR A CA 1
ATOM 7715 C C . TYR A 1 975 ? -3.464 10.337 -39.815 1.00 87.75 975 TYR A C 1
ATOM 7717 O O . TYR A 1 975 ? -3.668 9.837 -38.714 1.00 87.75 975 TYR A O 1
ATOM 7725 N N . LEU A 1 976 ? -3.326 9.586 -40.917 1.00 82.19 976 LEU A N 1
ATOM 7726 C CA . LEU A 1 976 ? -3.304 8.120 -40.887 1.00 82.19 976 LEU A CA 1
ATOM 7727 C C . LEU A 1 976 ? -2.145 7.613 -40.014 1.00 82.19 976 LEU A C 1
ATOM 7729 O O . LEU A 1 976 ? -2.322 6.713 -39.195 1.00 82.19 976 LEU A O 1
ATOM 7733 N N . ALA A 1 977 ? -0.973 8.238 -40.153 1.00 83.00 977 ALA A N 1
ATOM 7734 C CA . ALA A 1 977 ? 0.203 7.920 -39.356 1.00 83.00 977 ALA A CA 1
ATOM 7735 C C . ALA A 1 977 ? 0.065 8.455 -37.924 1.00 83.00 977 ALA A C 1
ATOM 7737 O O . ALA A 1 977 ? 0.263 7.713 -36.966 1.00 83.00 977 ALA A O 1
ATOM 7738 N N . THR A 1 978 ? -0.317 9.725 -37.751 1.00 86.44 978 THR A N 1
ATOM 7739 C CA . THR A 1 978 ? -0.332 10.347 -36.416 1.00 86.44 978 THR A CA 1
ATOM 7740 C C . THR A 1 978 ? -1.457 9.829 -35.519 1.00 86.44 978 THR A C 1
ATOM 7742 O O . THR A 1 978 ? -1.246 9.683 -34.316 1.00 86.44 978 THR A O 1
ATOM 7745 N N . ALA A 1 979 ? -2.627 9.494 -36.075 1.00 81.81 979 ALA A N 1
ATOM 7746 C CA . ALA A 1 979 ? -3.722 8.890 -35.316 1.00 81.81 979 ALA A CA 1
ATOM 7747 C C . ALA A 1 979 ? -3.381 7.461 -34.876 1.00 81.81 979 ALA A C 1
ATOM 7749 O O . ALA A 1 979 ? -3.654 7.099 -33.734 1.00 81.81 979 ALA A O 1
ATOM 7750 N N . GLY A 1 980 ? -2.718 6.673 -35.731 1.00 76.75 980 GLY A N 1
ATOM 7751 C CA . GLY A 1 980 ? -2.295 5.310 -35.394 1.00 76.75 980 GLY A CA 1
ATOM 7752 C C . GLY A 1 980 ? -1.372 5.226 -34.170 1.00 76.75 980 GLY A C 1
ATOM 7753 O O . GLY A 1 980 ? -1.386 4.221 -33.469 1.00 76.75 980 GLY A O 1
ATOM 7754 N N . ILE A 1 981 ? -0.618 6.291 -33.871 1.00 82.88 981 ILE A N 1
ATOM 7755 C CA . ILE A 1 981 ? 0.321 6.349 -32.735 1.00 82.88 981 ILE A CA 1
ATOM 7756 C C . ILE A 1 981 ? -0.401 6.503 -31.387 1.00 82.88 981 ILE A C 1
ATOM 7758 O O . ILE A 1 981 ? 0.099 6.021 -30.372 1.00 82.88 981 ILE A O 1
ATOM 7762 N N . LEU A 1 982 ? -1.549 7.191 -31.357 1.00 82.50 982 LEU A N 1
ATOM 7763 C CA . LEU A 1 982 ? -2.237 7.583 -30.116 1.00 82.50 982 LEU A CA 1
ATOM 7764 C C . LEU A 1 982 ? -3.601 6.906 -29.911 1.00 82.50 982 LEU A C 1
ATOM 7766 O O . LEU A 1 982 ? -4.310 7.245 -28.966 1.00 82.50 982 LEU A O 1
ATOM 7770 N N . ILE A 1 983 ? -3.981 5.945 -30.755 1.00 83.00 983 ILE A N 1
ATOM 7771 C CA . ILE A 1 983 ? -5.164 5.101 -30.536 1.00 83.00 983 ILE A CA 1
ATOM 7772 C C . ILE A 1 983 ? -4.776 3.887 -29.675 1.00 83.00 983 ILE A C 1
ATOM 7774 O O . ILE A 1 983 ? -3.714 3.302 -29.860 1.00 83.00 983 ILE A O 1
ATOM 7778 N N . GLY A 1 984 ? -5.657 3.495 -28.746 1.00 76.38 984 GLY A N 1
ATOM 7779 C CA . GLY A 1 984 ? -5.490 2.303 -27.892 1.00 76.38 984 GLY A CA 1
ATOM 7780 C C . GLY A 1 984 ? -5.272 2.599 -26.404 1.00 76.38 984 GLY A C 1
ATOM 7781 O O . GLY A 1 984 ? -4.941 1.702 -25.634 1.00 76.38 984 GLY A O 1
ATOM 7782 N N . PHE A 1 985 ? -5.463 3.851 -25.975 1.00 81.88 985 PHE A N 1
ATOM 7783 C CA . PHE A 1 985 ? -5.373 4.254 -24.565 1.00 81.88 985 PHE A CA 1
ATOM 7784 C C . PHE A 1 985 ? -6.477 3.666 -23.667 1.00 81.88 985 PHE A C 1
ATOM 7786 O O . PHE A 1 985 ? -6.379 3.739 -22.444 1.00 81.88 985 PHE A O 1
ATOM 7793 N N . ASP A 1 986 ? -7.527 3.074 -24.245 1.00 80.06 986 ASP A N 1
ATOM 7794 C CA . ASP A 1 986 ? -8.610 2.387 -23.533 1.00 80.06 986 ASP A CA 1
ATOM 7795 C C . ASP A 1 986 ? -8.168 1.055 -22.898 1.00 80.06 986 ASP A C 1
ATOM 7797 O O . ASP A 1 986 ? -8.918 0.486 -22.105 1.00 80.06 986 ASP A O 1
ATOM 7801 N N . ALA A 1 987 ? -6.935 0.600 -23.172 1.00 75.12 987 ALA A N 1
ATOM 7802 C CA . ALA A 1 987 ? -6.311 -0.595 -22.594 1.00 75.12 987 ALA A CA 1
ATOM 7803 C C . ALA A 1 987 ? -6.489 -0.698 -21.071 1.00 75.12 987 ALA A C 1
ATOM 7805 O O . ALA A 1 987 ? -6.872 -1.746 -20.550 1.00 75.12 987 ALA A O 1
ATOM 7806 N N . SER A 1 988 ? -6.246 0.416 -20.372 1.00 71.12 988 SER A N 1
ATOM 7807 C CA . SER A 1 988 ? -6.344 0.527 -18.912 1.00 71.12 988 SER A CA 1
ATOM 7808 C C . SER A 1 988 ? -7.759 0.245 -18.397 1.00 71.12 988 SER A C 1
ATOM 7810 O O . SER A 1 988 ? -7.924 -0.276 -17.297 1.00 71.12 988 SER A O 1
ATOM 7812 N N . GLY A 1 989 ? -8.788 0.542 -19.201 1.00 67.44 989 GLY A N 1
ATOM 7813 C CA . GLY A 1 989 ? -10.184 0.245 -18.879 1.00 67.44 989 GLY A CA 1
ATOM 7814 C C . GLY A 1 989 ? -10.505 -1.251 -18.937 1.00 67.44 989 GLY A C 1
ATOM 7815 O O . GLY A 1 989 ? -11.302 -1.745 -18.144 1.00 67.44 989 GLY A O 1
ATOM 7816 N N . HIS A 1 990 ? -9.830 -2.020 -19.800 1.00 71.56 990 HIS A N 1
ATOM 7817 C CA . HIS A 1 990 ? -10.060 -3.469 -19.918 1.00 71.56 990 HIS A CA 1
ATOM 7818 C C . HIS A 1 990 ? -9.599 -4.260 -18.686 1.00 71.56 990 HIS A C 1
ATOM 7820 O O . HIS A 1 990 ? -10.060 -5.383 -18.484 1.00 71.56 990 HIS A O 1
ATOM 7826 N N . VAL A 1 991 ? -8.734 -3.672 -17.851 1.00 66.25 991 VAL A N 1
ATOM 7827 C CA . VAL A 1 991 ? -8.167 -4.270 -16.624 1.00 66.25 991 VAL A CA 1
ATOM 7828 C C . VAL A 1 991 ? -8.716 -3.591 -15.352 1.00 66.25 991 VAL A C 1
ATOM 7830 O O . VAL A 1 991 ? -8.229 -3.821 -14.245 1.00 66.25 991 VAL A O 1
ATOM 7833 N N . ALA A 1 992 ? -9.768 -2.773 -15.475 1.00 63.09 992 ALA A N 1
ATOM 7834 C CA . ALA A 1 992 ? -10.312 -2.001 -14.358 1.00 63.09 992 ALA A CA 1
ATOM 7835 C C . ALA A 1 992 ? -10.774 -2.877 -13.171 1.00 63.09 992 ALA A C 1
ATOM 7837 O O . ALA A 1 992 ? -10.438 -2.559 -12.035 1.00 63.09 992 ALA A O 1
ATOM 7838 N N . GLU A 1 993 ? -11.429 -4.025 -13.411 1.00 63.56 993 GLU A N 1
ATOM 7839 C CA . GLU A 1 993 ? -11.887 -4.952 -12.345 1.00 63.56 993 GLU A CA 1
ATOM 7840 C C . GLU A 1 993 ? -10.741 -5.550 -11.500 1.00 63.56 993 GLU A C 1
ATOM 7842 O O . GLU A 1 993 ? -10.970 -6.014 -10.385 1.00 63.56 993 GLU A O 1
ATOM 7847 N N . GLU A 1 994 ? -9.502 -5.552 -12.004 1.00 61.22 994 GLU A N 1
ATOM 7848 C CA . GLU A 1 994 ? -8.330 -6.091 -11.293 1.00 61.22 994 GLU A CA 1
ATOM 7849 C C . GLU A 1 994 ? -7.503 -4.987 -10.598 1.00 61.22 994 GLU A C 1
ATOM 7851 O O . GLU A 1 994 ? -6.484 -5.277 -9.961 1.00 61.22 994 GLU A O 1
ATOM 7856 N N . THR A 1 995 ? -7.957 -3.730 -10.689 1.00 55.03 995 THR A N 1
ATOM 7857 C CA . THR A 1 995 ? -7.277 -2.524 -10.194 1.00 55.03 995 THR A CA 1
ATOM 7858 C C . THR A 1 995 ? -7.921 -2.032 -8.890 1.00 55.03 995 THR A C 1
ATOM 7860 O O . THR A 1 995 ? -9.141 -1.994 -8.757 1.00 55.03 995 THR A O 1
ATOM 7863 N N . ARG A 1 996 ? -7.114 -1.632 -7.897 1.00 48.72 996 ARG A N 1
ATOM 7864 C CA . ARG A 1 996 ? -7.625 -1.009 -6.656 1.00 48.72 996 ARG A CA 1
ATOM 7865 C C . ARG A 1 996 ? -7.999 0.447 -6.937 1.00 48.72 996 ARG A C 1
ATOM 7867 O O . ARG A 1 996 ? -7.262 1.097 -7.662 1.00 48.72 996 ARG A O 1
ATOM 7874 N N . ASN A 1 997 ? -9.103 0.944 -6.377 1.00 58.34 997 ASN A N 1
ATOM 7875 C CA . ASN A 1 997 ? -9.633 2.287 -6.666 1.00 58.34 997 ASN A CA 1
ATOM 7876 C C . ASN A 1 997 ? -9.821 2.545 -8.177 1.00 58.34 997 ASN A C 1
ATOM 7878 O O . ASN A 1 997 ? -9.471 3.603 -8.702 1.00 58.34 997 ASN A O 1
ATOM 7882 N N . ALA A 1 998 ? -10.393 1.568 -8.891 1.00 57.47 998 ALA A N 1
ATOM 7883 C CA . ALA A 1 998 ? -10.483 1.555 -10.352 1.00 57.47 998 ALA A CA 1
ATOM 7884 C C . ALA A 1 998 ? -11.127 2.819 -10.965 1.00 57.47 998 ALA A C 1
ATOM 7886 O O . ALA A 1 998 ? -10.698 3.259 -12.032 1.00 57.47 998 ALA A O 1
ATOM 7887 N N . SER A 1 999 ? -12.085 3.460 -10.283 1.00 69.31 999 SER A N 1
ATOM 7888 C CA . SER A 1 999 ? -12.725 4.709 -10.734 1.00 69.31 999 SER A CA 1
ATOM 7889 C C . SER A 1 999 ? -11.772 5.907 -10.824 1.00 69.31 999 SER A C 1
ATOM 7891 O O . SER A 1 999 ? -12.043 6.841 -11.579 1.00 69.31 999 SER A O 1
ATOM 7893 N N . VAL A 1 1000 ? -10.644 5.904 -10.110 1.00 71.06 1000 VAL A N 1
ATOM 7894 C CA . VAL A 1 1000 ? -9.631 6.970 -10.186 1.00 71.06 1000 VAL A CA 1
ATOM 7895 C C . VAL A 1 1000 ? -8.369 6.461 -10.872 1.00 71.06 1000 VAL A C 1
ATOM 7897 O O . VAL A 1 1000 ? -7.880 7.107 -11.799 1.00 71.06 1000 VAL A O 1
ATOM 7900 N N . SER A 1 1001 ? -7.874 5.288 -10.485 1.00 64.25 1001 SER A N 1
ATOM 7901 C CA . SER A 1 1001 ? -6.605 4.746 -10.977 1.00 64.25 1001 SER A CA 1
ATOM 7902 C C . SER A 1 1001 ? -6.667 4.354 -12.458 1.00 64.25 1001 SER A C 1
ATOM 7904 O O . SER A 1 1001 ? -5.785 4.738 -13.226 1.00 64.25 1001 SER A O 1
ATOM 7906 N N . ALA A 1 1002 ? -7.735 3.682 -12.916 1.00 68.75 1002 ALA A N 1
ATOM 7907 C CA . ALA A 1 1002 ? -7.874 3.337 -14.337 1.00 68.75 1002 ALA A CA 1
ATOM 7908 C C . ALA A 1 1002 ? -8.097 4.591 -15.198 1.00 68.75 1002 ALA A C 1
ATOM 7910 O O . ALA A 1 1002 ? -7.536 4.720 -16.286 1.00 68.75 1002 ALA A O 1
ATOM 7911 N N . ALA A 1 1003 ? -8.856 5.557 -14.676 1.00 78.31 1003 ALA A N 1
ATOM 7912 C CA . ALA A 1 1003 ? -9.144 6.812 -15.354 1.00 78.31 1003 ALA A CA 1
ATOM 7913 C C . ALA A 1 1003 ? -7.878 7.687 -15.510 1.00 78.31 1003 ALA A C 1
ATOM 7915 O O . ALA A 1 1003 ? -7.574 8.151 -16.612 1.00 78.31 1003 ALA A O 1
ATOM 7916 N N . ARG A 1 1004 ? -7.068 7.830 -14.449 1.00 77.31 1004 ARG A N 1
ATOM 7917 C CA . ARG A 1 1004 ? -5.734 8.459 -14.514 1.00 77.31 1004 ARG A CA 1
ATOM 7918 C C . ARG A 1 1004 ? -4.821 7.732 -15.495 1.00 77.31 1004 ARG A C 1
ATOM 7920 O O . ARG A 1 1004 ? -4.148 8.393 -16.286 1.00 77.31 1004 ARG A O 1
ATOM 7927 N N . GLY A 1 1005 ? -4.853 6.398 -15.482 1.00 71.50 1005 GLY A N 1
ATOM 7928 C CA . GLY A 1 1005 ? -4.118 5.549 -16.413 1.00 71.50 1005 GLY A CA 1
ATOM 7929 C C . GLY A 1 1005 ? -4.435 5.863 -17.875 1.00 71.50 1005 GLY A C 1
ATOM 7930 O O . GLY A 1 1005 ? -3.509 6.035 -18.659 1.00 71.50 1005 GLY A O 1
ATOM 7931 N N . ILE A 1 1006 ? -5.711 6.014 -18.248 1.00 80.69 1006 ILE A N 1
ATOM 7932 C CA . ILE A 1 1006 ? -6.135 6.374 -19.618 1.00 80.69 1006 ILE A CA 1
ATOM 7933 C C . ILE A 1 1006 ? -5.581 7.742 -20.045 1.00 80.69 1006 ILE A C 1
ATOM 7935 O O . ILE A 1 1006 ? -5.024 7.894 -21.134 1.00 80.69 1006 ILE A O 1
ATOM 7939 N N . PHE A 1 1007 ? -5.724 8.762 -19.201 1.00 86.38 1007 PHE A N 1
ATOM 7940 C CA . PHE A 1 1007 ? -5.356 10.121 -19.595 1.00 86.38 1007 PHE A CA 1
ATOM 7941 C C . PHE A 1 1007 ? -3.848 10.350 -19.609 1.00 86.38 1007 PHE A C 1
ATOM 7943 O O . PHE A 1 1007 ? -3.305 10.816 -20.612 1.00 86.38 1007 PHE A O 1
ATOM 7950 N N . TRP A 1 1008 ? -3.156 10.002 -18.523 1.00 81.44 1008 TRP A N 1
ATOM 7951 C CA . TRP A 1 1008 ? -1.726 10.274 -18.406 1.00 81.44 1008 TRP A CA 1
ATOM 7952 C C . TRP A 1 1008 ? -0.890 9.411 -19.343 1.00 81.44 1008 TRP A C 1
ATOM 7954 O O . TRP A 1 1008 ? 0.082 9.921 -19.898 1.00 81.44 1008 TRP A O 1
ATOM 7964 N N . SER A 1 1009 ? -1.292 8.164 -19.615 1.00 74.19 1009 SER A N 1
ATOM 7965 C CA . SER A 1 1009 ? -0.635 7.362 -20.655 1.00 74.19 1009 SER A CA 1
ATOM 7966 C C . SER A 1 1009 ? -0.683 8.039 -22.019 1.00 74.19 1009 SER A C 1
ATOM 7968 O O . SER A 1 1009 ? 0.338 8.106 -22.705 1.00 74.19 1009 SER A O 1
ATOM 7970 N N . THR A 1 1010 ? -1.841 8.586 -22.394 1.00 83.25 1010 THR A N 1
ATOM 7971 C CA . THR A 1 1010 ? -2.029 9.288 -23.666 1.00 83.25 1010 THR A CA 1
ATOM 7972 C C . THR A 1 1010 ? -1.167 10.546 -23.722 1.00 83.25 1010 THR A C 1
ATOM 7974 O O . THR A 1 1010 ? -0.464 10.762 -24.707 1.00 83.25 1010 THR A O 1
ATOM 7977 N N . VAL A 1 1011 ? -1.165 11.353 -22.653 1.00 86.06 1011 VAL A N 1
ATOM 7978 C CA . VAL A 1 1011 ? -0.380 12.597 -22.576 1.00 86.06 1011 VAL A CA 1
ATOM 7979 C C . VAL A 1 1011 ? 1.119 12.316 -22.669 1.00 86.06 1011 VAL A C 1
ATOM 7981 O O . VAL A 1 1011 ? 1.807 12.933 -23.482 1.00 86.06 1011 VAL A O 1
ATOM 7984 N N . VAL A 1 1012 ? 1.627 11.356 -21.891 1.00 80.88 1012 VAL A N 1
ATOM 7985 C CA . VAL A 1 1012 ? 3.049 10.978 -21.908 1.00 80.88 1012 VAL A CA 1
ATOM 7986 C C . VAL A 1 1012 ? 3.446 10.420 -23.275 1.00 80.88 1012 VAL A C 1
ATOM 7988 O O . VAL A 1 1012 ? 4.481 10.809 -23.812 1.00 80.88 1012 VAL A O 1
ATOM 7991 N N . SER A 1 1013 ? 2.604 9.580 -23.881 1.00 81.62 1013 SER A N 1
ATOM 7992 C CA . SER A 1 1013 ? 2.863 8.995 -25.203 1.00 81.62 1013 SER A CA 1
ATOM 7993 C C . SER A 1 1013 ? 2.836 10.041 -26.319 1.00 81.62 1013 SER A C 1
ATOM 7995 O O . SER A 1 1013 ? 3.673 10.002 -27.217 1.00 81.62 1013 SER A O 1
ATOM 7997 N N . GLY A 1 1014 ? 1.930 11.020 -26.248 1.00 86.94 1014 GLY A N 1
ATOM 7998 C CA . GLY A 1 1014 ? 1.870 12.132 -27.197 1.00 86.94 1014 GLY A CA 1
ATOM 7999 C C . GLY A 1 1014 ? 3.072 13.066 -27.084 1.00 86.94 1014 GLY A C 1
ATOM 8000 O O . GLY A 1 1014 ? 3.692 13.395 -28.092 1.00 86.94 1014 GLY A O 1
ATOM 8001 N N . LEU A 1 1015 ? 3.461 13.454 -25.866 1.00 89.38 1015 LEU A N 1
ATOM 8002 C CA . LEU A 1 1015 ? 4.633 14.311 -25.656 1.00 89.38 1015 LEU A CA 1
ATOM 8003 C C . LEU A 1 1015 ? 5.941 13.590 -26.011 1.00 89.38 1015 LEU A C 1
ATOM 8005 O O . LEU A 1 1015 ? 6.780 14.152 -26.714 1.00 89.38 1015 LEU A O 1
ATOM 8009 N N . GLY A 1 1016 ? 6.097 12.336 -25.578 1.00 85.25 1016 GLY A N 1
ATOM 8010 C CA . GLY A 1 1016 ? 7.246 11.500 -25.923 1.00 85.25 1016 GLY A CA 1
ATOM 8011 C C . GLY A 1 1016 ? 7.338 11.252 -27.427 1.00 85.25 1016 GLY A C 1
ATOM 8012 O O . GLY A 1 1016 ? 8.403 11.426 -28.018 1.00 85.25 1016 GLY A O 1
ATOM 8013 N N . GLY A 1 1017 ? 6.211 10.932 -28.069 1.00 87.88 1017 GLY A N 1
ATOM 8014 C CA . GLY A 1 1017 ? 6.117 10.771 -29.516 1.00 87.88 1017 GLY A CA 1
ATOM 8015 C C . GLY A 1 1017 ? 6.507 12.042 -30.264 1.00 87.88 1017 GLY A C 1
ATOM 8016 O O . GLY A 1 1017 ? 7.292 11.966 -31.203 1.00 87.88 1017 GLY A O 1
ATOM 8017 N N . PHE A 1 1018 ? 6.064 13.216 -29.803 1.00 91.12 1018 PHE A N 1
ATOM 8018 C CA . PHE A 1 1018 ? 6.433 14.492 -30.418 1.00 91.12 1018 PHE A CA 1
ATOM 8019 C C . PHE A 1 1018 ? 7.949 14.722 -30.400 1.00 91.12 1018 PHE A C 1
ATOM 8021 O O . PHE A 1 1018 ? 8.523 15.094 -31.420 1.00 91.12 1018 PHE A O 1
ATOM 8028 N N . VAL A 1 1019 ? 8.617 14.435 -29.276 1.00 91.06 1019 VAL A N 1
ATOM 8029 C CA . VAL A 1 1019 ? 10.084 14.535 -29.177 1.00 91.06 1019 VAL A CA 1
ATOM 8030 C C . VAL A 1 1019 ? 10.769 13.619 -30.196 1.00 91.06 1019 VAL A C 1
ATOM 8032 O O . VAL A 1 1019 ? 11.695 14.058 -30.878 1.00 91.06 1019 VAL A O 1
ATOM 8035 N N . VAL A 1 1020 ? 10.292 12.378 -30.354 1.00 90.06 1020 VAL A N 1
ATOM 8036 C CA . VAL A 1 1020 ? 10.819 11.434 -31.359 1.00 90.06 1020 VAL A CA 1
ATOM 8037 C C . VAL A 1 1020 ? 10.559 11.927 -32.786 1.00 90.06 1020 VAL A C 1
ATOM 8039 O O . VAL A 1 1020 ? 11.437 11.814 -33.637 1.00 90.06 1020 VAL A O 1
ATOM 8042 N N . VAL A 1 1021 ? 9.387 12.506 -33.062 1.00 92.12 1021 VAL A N 1
ATOM 8043 C CA . VAL A 1 1021 ? 9.077 13.086 -34.377 1.00 92.12 1021 VAL A CA 1
ATOM 8044 C C . VAL A 1 1021 ? 10.084 14.182 -34.720 1.00 92.12 1021 VAL A C 1
ATOM 8046 O O . VAL A 1 1021 ? 10.700 14.118 -35.780 1.00 92.12 1021 VAL A O 1
ATOM 8049 N N . ILE A 1 1022 ? 10.309 15.142 -33.817 1.00 92.56 1022 ILE A N 1
ATOM 8050 C CA . ILE A 1 1022 ? 11.290 16.215 -34.037 1.00 92.56 1022 ILE A CA 1
ATOM 8051 C C . ILE A 1 1022 ? 12.691 15.639 -34.256 1.00 92.56 1022 ILE A C 1
ATOM 8053 O O . ILE A 1 1022 ? 13.376 16.035 -35.197 1.00 92.56 1022 ILE A O 1
ATOM 8057 N N . LEU A 1 1023 ? 13.097 14.669 -33.437 1.00 92.44 1023 LEU A N 1
ATOM 8058 C CA . LEU A 1 1023 ? 14.379 13.982 -33.572 1.00 92.44 1023 LEU A CA 1
ATOM 8059 C C . LEU A 1 1023 ? 14.567 13.395 -34.980 1.00 92.44 1023 LEU A C 1
ATOM 8061 O O . LEU A 1 1023 ? 15.588 13.639 -35.624 1.00 92.44 1023 LEU A O 1
ATOM 8065 N N . PHE A 1 1024 ? 13.579 12.645 -35.471 1.00 92.12 1024 PHE A N 1
ATOM 8066 C CA . PHE A 1 1024 ? 13.644 12.005 -36.783 1.00 92.12 1024 PHE A CA 1
ATOM 8067 C C . PHE A 1 1024 ? 13.625 13.023 -37.924 1.00 92.12 1024 PHE A C 1
ATOM 8069 O O . PHE A 1 1024 ? 14.377 12.852 -38.876 1.00 92.12 1024 PHE A O 1
ATOM 8076 N N . LEU A 1 1025 ? 12.877 14.123 -37.819 1.00 92.00 1025 LEU A N 1
ATOM 8077 C CA . LEU A 1 1025 ? 12.878 15.175 -38.846 1.00 92.00 1025 LEU A CA 1
ATOM 8078 C C . LEU A 1 1025 ? 14.261 15.816 -39.064 1.00 92.00 1025 LEU A C 1
ATOM 8080 O O . LEU A 1 1025 ? 14.576 16.219 -40.184 1.00 92.00 1025 LEU A O 1
ATOM 8084 N N . PHE A 1 1026 ? 15.096 15.883 -38.021 1.00 91.44 1026 PHE A N 1
ATOM 8085 C CA . PHE A 1 1026 ? 16.475 16.377 -38.121 1.00 91.44 1026 PHE A CA 1
ATOM 8086 C C . PHE A 1 1026 ? 17.496 15.310 -38.530 1.00 91.44 1026 PHE A C 1
ATOM 8088 O O . PHE A 1 1026 ? 18.516 15.661 -39.130 1.00 91.44 1026 PHE A O 1
ATOM 8095 N N . CYS A 1 1027 ? 17.255 14.041 -38.180 1.00 91.25 1027 CYS A N 1
ATOM 8096 C CA . CYS A 1 1027 ? 18.226 12.956 -38.356 1.00 91.25 1027 CYS A CA 1
ATOM 8097 C C . CYS A 1 1027 ? 18.030 12.140 -39.641 1.00 91.25 1027 CYS A C 1
ATOM 8099 O O . CYS A 1 1027 ? 18.990 11.602 -40.185 1.00 91.25 1027 CYS A O 1
ATOM 8101 N N . VAL A 1 1028 ? 16.798 12.019 -40.130 1.00 89.00 1028 VAL A N 1
ATOM 8102 C CA . VAL A 1 1028 ? 16.463 11.247 -41.334 1.00 89.00 1028 VAL A CA 1
ATOM 8103 C C . VAL A 1 1028 ? 16.802 12.081 -42.581 1.00 89.00 1028 VAL A C 1
ATOM 8105 O O . VAL A 1 1028 ? 16.529 13.286 -42.571 1.00 89.00 1028 VAL A O 1
ATOM 8108 N N . PRO A 1 1029 ? 17.385 11.493 -43.648 1.00 87.38 1029 PRO A N 1
ATOM 8109 C CA . PRO A 1 1029 ? 17.731 12.222 -44.870 1.00 87.38 1029 PRO A CA 1
ATOM 8110 C C . PRO A 1 1029 ? 16.479 12.704 -45.629 1.00 87.38 1029 PRO A C 1
ATOM 8112 O O . PRO A 1 1029 ? 15.348 12.597 -45.146 1.00 87.38 1029 PRO A O 1
ATOM 8115 N N . ASP A 1 1030 ? 16.660 13.315 -46.800 1.00 86.50 1030 ASP A N 1
ATOM 8116 C CA . ASP A 1 1030 ? 15.535 13.698 -47.657 1.00 86.50 1030 ASP A CA 1
ATOM 8117 C C . ASP A 1 1030 ? 14.681 12.479 -48.056 1.00 86.50 1030 ASP A C 1
ATOM 8119 O O . ASP A 1 1030 ? 15.122 11.331 -47.978 1.00 86.50 1030 ASP A O 1
ATOM 8123 N N . ALA A 1 1031 ? 13.426 12.734 -48.437 1.00 84.38 1031 ALA A N 1
ATOM 8124 C CA . ALA A 1 1031 ? 12.452 11.677 -48.693 1.00 84.38 1031 ALA A CA 1
ATOM 8125 C C . ALA A 1 1031 ? 12.908 10.724 -49.811 1.00 84.38 1031 ALA A C 1
ATOM 8127 O O . ALA A 1 1031 ? 12.777 9.513 -49.654 1.00 84.38 1031 ALA A O 1
ATOM 8128 N N . ASP A 1 1032 ? 13.498 11.243 -50.891 1.00 84.56 1032 ASP A N 1
ATOM 8129 C CA . ASP A 1 1032 ? 13.952 10.420 -52.014 1.00 84.56 1032 ASP A CA 1
ATOM 8130 C C . ASP A 1 1032 ? 15.098 9.493 -51.585 1.00 84.56 1032 ASP A C 1
ATOM 8132 O O . ASP A 1 1032 ? 15.064 8.295 -51.872 1.00 84.56 1032 ASP A O 1
ATOM 8136 N N . THR A 1 1033 ? 16.053 9.997 -50.796 1.00 86.00 1033 THR A N 1
ATOM 8137 C CA . THR A 1 1033 ? 17.108 9.169 -50.191 1.00 86.00 1033 THR A CA 1
ATOM 8138 C C . THR A 1 1033 ? 16.537 8.137 -49.213 1.00 86.00 1033 THR A C 1
ATOM 8140 O O . THR A 1 1033 ? 16.912 6.966 -49.277 1.00 86.00 1033 THR A O 1
ATOM 8143 N N . LEU A 1 1034 ? 15.603 8.524 -48.336 1.00 85.88 1034 LEU A N 1
ATOM 8144 C CA . LEU A 1 1034 ? 14.972 7.613 -47.373 1.00 85.88 1034 LEU A CA 1
ATOM 8145 C C . LEU A 1 1034 ? 14.274 6.436 -48.068 1.00 85.88 1034 LEU A C 1
ATOM 8147 O O . LEU A 1 1034 ? 14.433 5.294 -47.639 1.00 85.88 1034 LEU A O 1
ATOM 8151 N N . PHE A 1 1035 ? 13.517 6.703 -49.134 1.00 85.31 1035 PHE A N 1
ATOM 8152 C CA . PHE A 1 1035 ? 12.824 5.663 -49.894 1.00 85.31 1035 PHE A CA 1
ATOM 8153 C C . PHE A 1 1035 ? 13.771 4.871 -50.809 1.00 85.31 1035 PHE A C 1
ATOM 8155 O O . PHE A 1 1035 ? 13.485 3.712 -51.103 1.00 85.31 1035 PHE A O 1
ATOM 8162 N N . SER A 1 1036 ? 14.928 5.431 -51.189 1.00 84.25 1036 SER A N 1
ATOM 8163 C CA . SER A 1 1036 ? 15.945 4.716 -51.977 1.00 84.25 1036 SER A CA 1
ATOM 8164 C C . SER A 1 1036 ? 16.613 3.558 -51.227 1.00 84.25 1036 SER A C 1
ATOM 8166 O O . SER A 1 1036 ? 17.068 2.607 -51.859 1.00 84.25 1036 SER A O 1
ATOM 8168 N N . PHE A 1 1037 ? 16.643 3.604 -49.888 1.00 82.19 1037 PHE A N 1
ATOM 8169 C CA . PHE A 1 1037 ? 17.234 2.543 -49.071 1.00 82.19 1037 PHE A CA 1
ATOM 8170 C C . PHE A 1 1037 ? 16.506 1.192 -49.178 1.00 82.19 1037 PHE A C 1
ATOM 8172 O O . PHE A 1 1037 ? 17.106 0.155 -48.898 1.00 82.19 1037 PHE A O 1
ATOM 8179 N N . GLY A 1 1038 ? 15.233 1.192 -49.589 1.00 74.50 1038 GLY A N 1
ATOM 8180 C CA . GLY A 1 1038 ? 14.436 -0.020 -49.774 1.00 74.50 1038 GLY A CA 1
ATOM 8181 C C . GLY A 1 1038 ? 14.123 -0.791 -48.483 1.00 74.50 1038 GLY A C 1
ATOM 8182 O O . GLY A 1 1038 ? 14.356 -0.330 -47.366 1.00 74.50 1038 GLY A O 1
ATOM 8183 N N . GLY A 1 1039 ? 13.558 -1.991 -48.646 1.00 75.44 1039 GLY A N 1
ATOM 8184 C CA . GLY A 1 1039 ? 13.152 -2.874 -47.547 1.00 75.44 1039 GLY A CA 1
ATOM 8185 C C . GLY A 1 1039 ? 11.734 -2.625 -47.027 1.00 75.44 1039 GLY A C 1
ATOM 8186 O O . GLY A 1 1039 ? 11.136 -1.572 -47.235 1.00 75.44 1039 GLY A O 1
ATOM 8187 N N . ALA A 1 1040 ? 11.181 -3.622 -46.329 1.00 73.69 1040 ALA A N 1
ATOM 8188 C CA . ALA A 1 1040 ? 9.832 -3.543 -45.759 1.00 73.69 1040 ALA A CA 1
ATOM 8189 C C . ALA A 1 1040 ? 9.706 -2.470 -44.659 1.00 73.69 1040 ALA A C 1
ATOM 8191 O O . ALA A 1 1040 ? 8.605 -2.002 -44.372 1.00 73.69 1040 ALA A O 1
ATOM 8192 N N . GLN A 1 1041 ? 10.825 -2.092 -44.036 1.00 85.06 1041 GLN A N 1
ATOM 8193 C CA . GLN A 1 1041 ? 10.933 -1.011 -43.069 1.00 85.06 1041 GLN A CA 1
ATOM 8194 C C . GLN A 1 1041 ? 12.217 -0.186 -43.321 1.00 85.06 1041 GLN A C 1
ATOM 8196 O O . GLN A 1 1041 ? 13.301 -0.599 -42.892 1.00 85.06 1041 GLN A O 1
ATOM 8201 N N . PRO A 1 1042 ? 12.109 1.004 -43.950 1.00 83.75 1042 PRO A N 1
ATOM 8202 C CA . PRO A 1 1042 ? 13.254 1.848 -44.325 1.00 83.75 1042 PRO A CA 1
ATOM 8203 C C . PRO A 1 1042 ? 14.163 2.289 -43.166 1.00 83.75 1042 PRO A C 1
ATOM 8205 O O . PRO A 1 1042 ? 15.328 2.623 -43.380 1.00 83.75 1042 PRO A O 1
ATOM 8208 N N . PHE A 1 1043 ? 13.671 2.270 -41.920 1.00 85.44 1043 PHE A N 1
ATOM 8209 C CA . PHE A 1 1043 ? 14.486 2.610 -40.747 1.00 85.44 1043 PHE A CA 1
ATOM 8210 C C . PHE A 1 1043 ? 15.645 1.637 -40.491 1.00 85.44 1043 PHE A C 1
ATOM 8212 O O . PHE A 1 1043 ? 16.647 2.045 -39.909 1.00 85.44 1043 PHE A O 1
ATOM 8219 N N . VAL A 1 1044 ? 15.541 0.370 -40.905 1.00 88.50 1044 VAL A N 1
ATOM 8220 C CA . VAL A 1 1044 ? 16.595 -0.628 -40.648 1.00 88.50 1044 VAL A CA 1
ATOM 8221 C C . VAL A 1 1044 ? 17.840 -0.353 -41.505 1.00 88.50 1044 VAL A C 1
ATOM 8223 O O . VAL A 1 1044 ? 18.914 -0.161 -40.926 1.00 88.50 1044 VAL A O 1
ATOM 8226 N N . PRO A 1 1045 ? 17.727 -0.204 -42.840 1.00 87.81 1045 PRO A N 1
ATOM 8227 C CA . PRO A 1 1045 ? 18.843 0.268 -43.657 1.00 87.81 1045 PRO A CA 1
ATOM 8228 C C . PRO A 1 1045 ? 19.347 1.663 -43.277 1.00 87.81 1045 PRO A C 1
ATOM 8230 O O . PRO A 1 1045 ? 20.554 1.894 -43.295 1.00 87.81 1045 PRO A O 1
ATOM 8233 N N . LEU A 1 1046 ? 18.457 2.577 -42.872 1.00 89.12 1046 LEU A N 1
ATOM 8234 C CA . LEU A 1 1046 ? 18.859 3.891 -42.364 1.00 89.12 1046 LEU A CA 1
ATOM 8235 C C . LEU A 1 1046 ? 19.784 3.754 -41.147 1.00 89.12 1046 LEU A C 1
ATOM 8237 O O . LEU A 1 1046 ? 20.846 4.373 -41.107 1.00 89.12 1046 LEU A O 1
ATOM 8241 N N . TYR A 1 1047 ? 19.423 2.928 -40.160 1.00 90.75 1047 TYR A N 1
ATOM 8242 C CA . TYR A 1 1047 ? 20.296 2.683 -39.013 1.00 90.75 1047 TYR A CA 1
ATOM 8243 C C . TYR A 1 1047 ? 21.630 2.070 -39.438 1.00 90.75 1047 TYR A C 1
ATOM 8245 O O . TYR A 1 1047 ? 22.657 2.440 -38.874 1.00 90.75 1047 TYR A O 1
ATOM 8253 N N . ALA A 1 1048 ? 21.645 1.174 -40.429 1.00 89.25 1048 ALA A N 1
ATOM 8254 C CA . ALA A 1 1048 ? 22.884 0.601 -40.955 1.00 89.25 1048 ALA A CA 1
ATOM 8255 C C . ALA A 1 1048 ? 23.783 1.663 -41.606 1.00 89.25 1048 ALA A C 1
ATOM 8257 O O . ALA A 1 1048 ? 24.990 1.670 -41.357 1.00 89.25 1048 ALA A O 1
ATOM 8258 N N . ALA A 1 1049 ? 23.196 2.590 -42.367 1.00 87.06 1049 ALA A N 1
ATOM 8259 C CA . ALA A 1 1049 ? 23.907 3.701 -42.992 1.00 87.06 1049 ALA A CA 1
ATOM 8260 C C . ALA A 1 1049 ? 24.464 4.700 -41.961 1.00 87.06 1049 ALA A C 1
ATOM 8262 O O . ALA A 1 1049 ? 25.572 5.205 -42.130 1.00 87.06 1049 ALA A O 1
ATOM 8263 N N . VAL A 1 1050 ? 23.721 4.959 -40.880 1.00 89.38 1050 VAL A N 1
ATOM 8264 C CA . VAL A 1 1050 ? 24.053 5.990 -39.881 1.00 89.38 1050 VAL A CA 1
ATOM 8265 C C . VAL A 1 1050 ? 24.953 5.472 -38.749 1.00 89.38 1050 VAL A C 1
ATOM 8267 O O . VAL A 1 1050 ? 25.863 6.167 -38.303 1.00 89.38 1050 VAL A O 1
ATOM 8270 N N . LEU A 1 1051 ? 24.703 4.257 -38.254 1.00 88.38 1051 LEU A N 1
ATOM 8271 C CA . LEU A 1 1051 ? 25.374 3.670 -37.082 1.00 88.38 1051 LEU A CA 1
ATOM 8272 C C . LEU A 1 1051 ? 26.424 2.611 -37.453 1.00 88.38 1051 LEU A C 1
ATOM 8274 O O . LEU A 1 1051 ? 27.131 2.098 -36.581 1.00 88.38 1051 LEU A O 1
ATOM 8278 N N . GLY A 1 1052 ? 26.512 2.245 -38.732 1.00 86.75 1052 GLY A N 1
ATOM 8279 C CA . GLY A 1 1052 ? 27.367 1.169 -39.214 1.00 86.75 1052 GLY A CA 1
ATOM 8280 C C . GLY A 1 1052 ? 26.875 -0.229 -38.823 1.00 86.75 1052 GLY A C 1
ATOM 8281 O O . GLY A 1 1052 ? 25.823 -0.431 -38.207 1.00 86.75 1052 GLY A O 1
ATOM 8282 N N . ARG A 1 1053 ? 27.668 -1.245 -39.187 1.00 81.94 1053 ARG A N 1
ATOM 8283 C CA . ARG A 1 1053 ? 27.247 -2.654 -39.120 1.00 81.94 1053 ARG A CA 1
ATOM 8284 C C . ARG A 1 1053 ? 26.999 -3.164 -37.695 1.00 81.94 1053 ARG A C 1
ATOM 8286 O O . ARG A 1 1053 ? 26.075 -3.930 -37.486 1.00 81.94 1053 ARG A O 1
ATOM 8293 N N . GLY A 1 1054 ? 27.795 -2.740 -36.714 1.00 85.00 1054 GLY A N 1
ATOM 8294 C CA . GLY A 1 1054 ? 27.603 -3.158 -35.319 1.00 85.00 1054 GLY A CA 1
ATOM 8295 C C . GLY A 1 1054 ? 26.441 -2.436 -34.632 1.00 85.00 1054 GLY A C 1
ATOM 8296 O O . GLY A 1 1054 ? 25.639 -3.067 -33.948 1.00 85.00 1054 GLY A O 1
ATOM 8297 N N . GLY A 1 1055 ? 26.332 -1.118 -34.834 1.00 85.81 1055 GLY A N 1
ATOM 8298 C CA . GLY A 1 1055 ? 25.357 -0.287 -34.131 1.00 85.81 1055 GLY A CA 1
ATOM 8299 C C . GLY A 1 1055 ? 23.909 -0.549 -34.548 1.00 85.81 1055 GLY A C 1
ATOM 8300 O O . GLY A 1 1055 ? 23.035 -0.618 -33.683 1.00 85.81 1055 GLY A O 1
ATOM 8301 N N . HIS A 1 1056 ? 23.651 -0.758 -35.846 1.00 88.88 1056 HIS A N 1
ATOM 8302 C CA . HIS A 1 1056 ? 22.287 -1.026 -36.318 1.00 88.88 1056 HIS A CA 1
ATOM 8303 C C . HIS A 1 1056 ? 21.751 -2.385 -35.865 1.00 88.88 1056 HIS A C 1
ATOM 8305 O O . HIS A 1 1056 ? 20.579 -2.449 -35.522 1.00 88.88 1056 HIS A O 1
ATOM 8311 N N . ILE A 1 1057 ? 22.583 -3.436 -35.794 1.00 90.44 1057 ILE A N 1
ATOM 8312 C CA . ILE A 1 1057 ? 22.147 -4.769 -35.339 1.00 90.44 1057 ILE A CA 1
ATOM 8313 C C . ILE A 1 1057 ? 21.606 -4.673 -33.912 1.00 90.44 1057 ILE A C 1
ATOM 8315 O O . ILE A 1 1057 ? 20.521 -5.171 -33.619 1.00 90.44 1057 ILE A O 1
ATOM 8319 N N . VAL A 1 1058 ? 22.336 -3.993 -33.020 1.00 90.44 1058 VAL A N 1
ATOM 8320 C CA . VAL A 1 1058 ? 21.901 -3.804 -31.628 1.00 90.44 1058 VAL A CA 1
ATOM 8321 C C . VAL A 1 1058 ? 20.60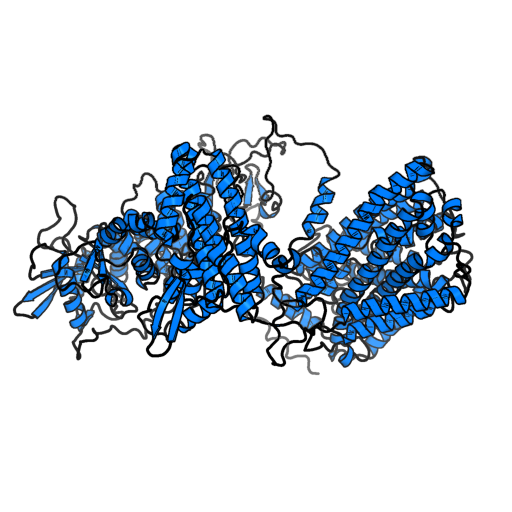6 -2.995 -31.579 1.00 90.44 1058 VAL A C 1
ATOM 8323 O O . VAL A 1 1058 ? 19.665 -3.399 -30.897 1.00 90.44 1058 VAL A O 1
ATOM 8326 N N . MET A 1 1059 ? 20.526 -1.895 -32.337 1.00 88.06 1059 MET A N 1
ATOM 8327 C CA . MET A 1 1059 ? 19.310 -1.081 -32.421 1.00 88.06 1059 MET A CA 1
ATOM 8328 C C . MET A 1 1059 ? 18.119 -1.912 -32.923 1.00 88.06 1059 MET A C 1
ATOM 8330 O O . MET A 1 1059 ? 17.047 -1.870 -32.323 1.00 88.06 1059 MET A O 1
ATOM 8334 N N . ASN A 1 1060 ? 18.304 -2.714 -33.973 1.00 90.38 1060 ASN A N 1
ATOM 8335 C CA . ASN A 1 1060 ? 17.235 -3.498 -34.577 1.00 90.38 1060 ASN A CA 1
ATOM 8336 C C . ASN A 1 1060 ? 16.759 -4.638 -33.660 1.00 90.38 1060 ASN A C 1
ATOM 8338 O O . ASN A 1 1060 ? 15.555 -4.842 -33.518 1.00 90.38 1060 ASN A O 1
ATOM 8342 N N . ILE A 1 1061 ? 17.666 -5.321 -32.947 1.00 91.31 1061 ILE A N 1
ATOM 8343 C CA . ILE A 1 1061 ? 17.297 -6.329 -31.934 1.00 91.31 1061 ILE A CA 1
ATOM 8344 C C . ILE A 1 1061 ? 16.411 -5.707 -30.849 1.00 91.31 1061 ILE A C 1
ATOM 8346 O O . ILE A 1 1061 ? 15.388 -6.290 -30.474 1.00 91.31 1061 ILE A O 1
ATOM 8350 N N . VAL A 1 1062 ? 16.772 -4.516 -30.362 1.00 89.81 1062 VAL A N 1
ATOM 8351 C CA . VAL A 1 1062 ? 15.977 -3.787 -29.365 1.00 89.81 1062 VAL A CA 1
ATOM 8352 C C . VAL A 1 1062 ? 14.599 -3.418 -29.933 1.00 89.81 1062 VAL A C 1
ATOM 8354 O O . VAL A 1 1062 ? 13.596 -3.643 -29.257 1.00 89.81 1062 VAL A O 1
ATOM 8357 N N . CYS A 1 1063 ? 14.525 -2.956 -31.187 1.00 87.88 1063 CYS A N 1
ATOM 8358 C CA . CYS A 1 1063 ? 13.264 -2.624 -31.869 1.00 87.88 1063 CYS A CA 1
ATOM 8359 C C . CYS A 1 1063 ? 12.323 -3.832 -31.987 1.00 87.88 1063 CYS A C 1
ATOM 836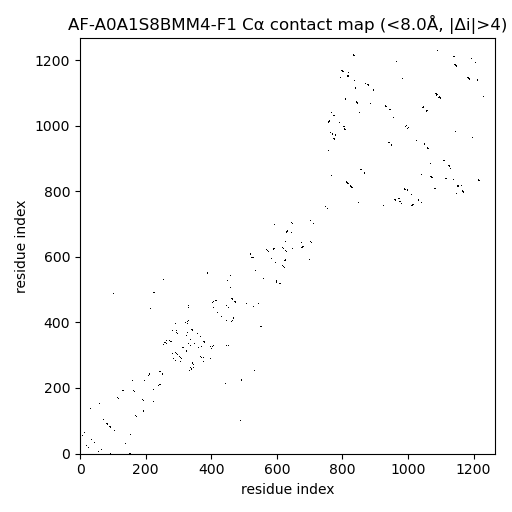1 O O . CYS A 1 1063 ? 11.154 -3.755 -31.605 1.00 87.88 1063 CYS A O 1
ATOM 8363 N N . VAL A 1 1064 ? 12.830 -4.957 -32.504 1.00 89.56 1064 VAL A N 1
ATOM 8364 C CA . VAL A 1 1064 ? 12.047 -6.189 -32.694 1.00 89.56 1064 VAL A CA 1
ATOM 8365 C C . VAL A 1 1064 ? 11.548 -6.713 -31.348 1.00 89.56 1064 VAL A C 1
ATOM 8367 O O . VAL A 1 1064 ? 10.376 -7.069 -31.214 1.00 89.56 1064 VAL A O 1
ATOM 8370 N N . THR A 1 1065 ? 12.408 -6.695 -30.327 1.00 87.81 1065 THR A N 1
ATOM 8371 C CA . THR A 1 1065 ? 12.061 -7.151 -28.975 1.00 87.81 1065 THR A CA 1
ATOM 8372 C C . THR A 1 1065 ? 10.993 -6.258 -28.334 1.00 87.81 1065 THR A C 1
ATOM 8374 O O . THR A 1 1065 ? 10.043 -6.771 -27.742 1.00 87.81 1065 THR A O 1
ATOM 8377 N N . ALA A 1 1066 ? 11.089 -4.933 -28.493 1.00 84.44 1066 ALA A N 1
ATOM 8378 C CA . ALA A 1 1066 ? 10.100 -3.985 -27.979 1.00 84.44 1066 ALA A CA 1
ATOM 8379 C C . ALA A 1 1066 ? 8.721 -4.158 -28.642 1.00 84.44 1066 ALA A C 1
ATOM 8381 O O . ALA A 1 1066 ? 7.706 -4.231 -27.946 1.00 84.44 1066 ALA A O 1
ATOM 8382 N N . LEU A 1 1067 ? 8.674 -4.295 -29.975 1.00 85.06 1067 LEU A N 1
ATOM 8383 C CA . LEU A 1 1067 ? 7.431 -4.553 -30.719 1.00 85.06 1067 LEU A CA 1
ATOM 8384 C C . LEU A 1 1067 ? 6.793 -5.896 -30.328 1.00 85.06 1067 LEU A C 1
ATOM 8386 O O . LEU A 1 1067 ? 5.566 -6.002 -30.217 1.00 85.06 1067 LEU A O 1
ATOM 8390 N N . TRP A 1 1068 ? 7.615 -6.915 -30.075 1.00 86.88 1068 TRP A N 1
ATOM 8391 C CA . TRP A 1 1068 ? 7.139 -8.221 -29.629 1.00 86.88 1068 TRP A CA 1
ATOM 8392 C C . TRP A 1 1068 ? 6.559 -8.176 -28.205 1.00 86.88 1068 TRP A C 1
ATOM 8394 O O . TRP A 1 1068 ? 5.459 -8.686 -27.980 1.00 86.88 1068 TRP A O 1
ATOM 8404 N N . PHE A 1 1069 ? 7.213 -7.493 -27.258 1.00 81.88 1069 PHE A N 1
ATOM 8405 C CA . PHE A 1 1069 ? 6.649 -7.280 -25.917 1.00 81.88 1069 PHE A CA 1
ATOM 8406 C C . PHE A 1 1069 ? 5.344 -6.477 -25.949 1.00 81.88 1069 PHE A C 1
ATOM 8408 O O . PHE A 1 1069 ? 4.394 -6.830 -25.247 1.00 81.88 1069 PHE A O 1
ATOM 8415 N N . ASN A 1 1070 ? 5.258 -5.454 -26.803 1.00 80.69 1070 ASN A N 1
ATOM 8416 C CA . ASN A 1 1070 ? 4.026 -4.689 -26.999 1.00 80.69 1070 ASN A CA 1
ATOM 8417 C C . ASN A 1 1070 ? 2.877 -5.581 -27.504 1.00 80.69 1070 ASN A C 1
ATOM 8419 O O . ASN A 1 1070 ? 1.750 -5.487 -27.024 1.00 80.69 1070 ASN A O 1
ATOM 8423 N N . THR A 1 1071 ? 3.172 -6.512 -28.416 1.00 85.25 1071 THR A N 1
ATOM 8424 C CA . THR A 1 1071 ? 2.209 -7.525 -28.877 1.00 85.25 1071 THR A CA 1
ATOM 8425 C C . THR A 1 1071 ? 1.755 -8.429 -27.730 1.00 85.25 1071 THR A C 1
ATOM 8427 O O . THR A 1 1071 ? 0.558 -8.654 -27.557 1.00 85.25 1071 THR A O 1
ATOM 8430 N N . ALA A 1 1072 ? 2.688 -8.930 -26.915 1.00 82.50 1072 ALA A N 1
ATOM 8431 C CA . ALA A 1 1072 ? 2.358 -9.800 -25.791 1.00 82.50 1072 ALA A CA 1
ATOM 8432 C C . ALA A 1 1072 ? 1.434 -9.108 -24.771 1.00 82.50 1072 ALA A C 1
ATOM 8434 O O . ALA A 1 1072 ? 0.505 -9.748 -24.280 1.00 82.50 1072 ALA A O 1
ATOM 8435 N N . ILE A 1 1073 ? 1.643 -7.813 -24.499 1.00 77.94 1073 ILE A N 1
ATOM 8436 C CA . ILE A 1 1073 ? 0.778 -7.003 -23.622 1.00 77.94 1073 ILE A CA 1
ATOM 8437 C C . ILE A 1 1073 ? -0.586 -6.739 -24.268 1.00 77.94 1073 ILE A C 1
ATOM 8439 O O . ILE A 1 1073 ? -1.614 -6.873 -23.602 1.00 77.94 1073 ILE A O 1
ATOM 8443 N N . ALA A 1 1074 ? -0.622 -6.430 -25.567 1.00 81.19 1074 ALA A N 1
ATOM 8444 C CA . ALA A 1 1074 ? -1.873 -6.228 -26.294 1.00 81.19 1074 ALA A CA 1
ATOM 8445 C C . ALA A 1 1074 ? -2.768 -7.480 -26.256 1.00 81.19 1074 ALA A C 1
ATOM 8447 O O . ALA A 1 1074 ? -3.973 -7.356 -26.048 1.00 81.19 1074 ALA A O 1
ATOM 8448 N N . ILE A 1 1075 ? -2.188 -8.685 -26.350 1.00 83.88 1075 ILE A N 1
ATOM 8449 C CA . ILE A 1 1075 ? -2.926 -9.955 -26.216 1.00 83.88 1075 ILE A CA 1
ATOM 8450 C C . ILE A 1 1075 ? -3.567 -10.083 -24.825 1.00 83.88 1075 ILE A C 1
ATOM 8452 O O . ILE A 1 1075 ? -4.701 -10.555 -24.718 1.00 83.88 1075 ILE A O 1
ATOM 8456 N N . ILE A 1 1076 ? -2.891 -9.633 -23.760 1.00 78.69 1076 ILE A N 1
ATOM 8457 C CA . ILE A 1 1076 ? -3.451 -9.638 -22.398 1.00 78.69 1076 ILE A CA 1
ATOM 8458 C C . ILE A 1 1076 ? -4.690 -8.744 -22.345 1.00 78.69 1076 ILE A C 1
ATOM 8460 O O . ILE A 1 1076 ? -5.758 -9.225 -21.964 1.00 78.69 1076 ILE A O 1
ATOM 8464 N N . ALA A 1 1077 ? -4.573 -7.483 -22.767 1.00 77.81 1077 ALA A N 1
ATOM 8465 C CA . ALA A 1 1077 ? -5.686 -6.532 -22.761 1.00 77.81 1077 ALA A CA 1
ATOM 8466 C C . ALA A 1 1077 ? -6.856 -7.014 -23.642 1.00 77.81 1077 ALA A C 1
ATOM 8468 O O . ALA A 1 1077 ? -8.001 -7.072 -23.187 1.00 77.81 1077 ALA A O 1
ATOM 8469 N N . ALA A 1 1078 ? -6.557 -7.470 -24.863 1.00 84.38 1078 ALA A N 1
ATOM 8470 C CA . ALA A 1 1078 ? -7.539 -8.006 -25.802 1.00 84.38 1078 ALA A CA 1
ATOM 8471 C C . ALA A 1 1078 ? -8.271 -9.233 -25.237 1.00 84.38 1078 ALA A C 1
ATOM 8473 O O . ALA A 1 1078 ? -9.487 -9.351 -25.378 1.00 84.38 1078 ALA A O 1
ATOM 8474 N N . SER A 1 1079 ? -7.563 -10.138 -24.551 1.00 85.31 1079 SER A N 1
ATOM 8475 C CA . SER A 1 1079 ? -8.180 -11.332 -23.963 1.00 85.31 1079 SER A CA 1
ATOM 8476 C C . SER A 1 1079 ? -9.182 -10.998 -22.853 1.00 85.31 1079 SER A C 1
ATOM 8478 O O . SER A 1 1079 ? -10.191 -11.691 -22.729 1.00 85.31 1079 SER A O 1
ATOM 8480 N N . ARG A 1 1080 ? -8.958 -9.919 -22.084 1.00 82.62 1080 ARG A N 1
ATOM 8481 C CA . ARG A 1 1080 ? -9.892 -9.437 -21.049 1.00 82.62 1080 ARG A CA 1
ATOM 8482 C C . ARG A 1 1080 ? -11.152 -8.843 -21.652 1.00 82.62 1080 ARG A C 1
ATOM 8484 O O . ARG A 1 1080 ? -12.246 -9.163 -21.192 1.00 82.62 1080 ARG A O 1
ATOM 8491 N N . LEU A 1 1081 ? -10.999 -8.060 -22.716 1.00 84.38 1081 LEU A N 1
ATOM 8492 C CA . LEU A 1 1081 ? -12.120 -7.555 -23.498 1.00 84.38 1081 LEU A CA 1
ATOM 8493 C C . LEU A 1 1081 ? -12.945 -8.709 -24.090 1.00 84.38 1081 LEU A C 1
ATOM 8495 O O . LEU A 1 1081 ? -14.147 -8.784 -23.850 1.00 84.38 1081 LEU A O 1
ATOM 8499 N N . VAL A 1 1082 ? -12.307 -9.645 -24.804 1.00 88.56 1082 VAL A N 1
ATOM 8500 C CA . VAL A 1 1082 ? -12.986 -10.796 -25.432 1.00 88.56 1082 VAL A CA 1
ATOM 8501 C C . VAL A 1 1082 ? -13.675 -11.676 -24.393 1.00 88.56 1082 VAL A C 1
ATOM 8503 O O . VAL A 1 1082 ? -14.803 -12.117 -24.607 1.00 88.56 1082 VAL A O 1
ATOM 8506 N N . PHE A 1 1083 ? -13.032 -11.901 -23.247 1.00 86.62 1083 PHE A N 1
ATOM 8507 C CA . PHE A 1 1083 ? -13.627 -12.612 -22.122 1.00 86.62 1083 PHE A CA 1
ATOM 8508 C C . PHE A 1 1083 ? -14.881 -11.905 -21.591 1.00 86.62 1083 PHE A C 1
ATOM 8510 O O . PHE A 1 1083 ? -15.907 -12.561 -21.422 1.00 86.62 1083 PHE A O 1
ATOM 8517 N N . ALA A 1 1084 ? -14.827 -10.588 -21.364 1.00 81.81 1084 ALA A N 1
ATOM 8518 C CA . ALA A 1 1084 ? -15.967 -9.818 -20.868 1.00 81.81 1084 ALA A CA 1
ATOM 8519 C C . ALA A 1 1084 ? -17.140 -9.838 -21.863 1.00 81.81 1084 ALA A C 1
ATOM 8521 O O . ALA A 1 1084 ? -18.274 -10.116 -21.478 1.00 81.81 1084 ALA A O 1
ATOM 8522 N N . VAL A 1 1085 ? -16.859 -9.643 -23.155 1.00 85.69 1085 VAL A N 1
ATOM 8523 C CA . VAL A 1 1085 ? -17.868 -9.695 -24.225 1.00 85.69 1085 VAL A CA 1
ATOM 8524 C C . VAL A 1 1085 ? -18.475 -11.104 -24.357 1.00 85.69 1085 VAL A C 1
ATOM 8526 O O . VAL A 1 1085 ? -19.681 -11.254 -24.566 1.00 85.69 1085 VAL A O 1
ATOM 8529 N N . ALA A 1 1086 ? -17.665 -12.159 -24.209 1.00 85.44 1086 ALA A N 1
ATOM 8530 C CA . ALA A 1 1086 ? -18.144 -13.540 -24.212 1.00 85.44 1086 ALA A CA 1
ATOM 8531 C C . ALA A 1 1086 ? -18.989 -13.870 -22.975 1.00 85.44 1086 ALA A C 1
ATOM 8533 O O . ALA A 1 1086 ? -20.021 -14.525 -23.107 1.00 85.44 1086 ALA A O 1
ATOM 8534 N N . ARG A 1 1087 ? -18.578 -13.419 -21.783 1.00 81.12 1087 ARG A N 1
ATOM 8535 C CA . ARG A 1 1087 ? -19.308 -13.606 -20.517 1.00 81.12 1087 ARG A CA 1
ATOM 8536 C C . ARG A 1 1087 ? -20.727 -13.056 -20.612 1.00 81.12 1087 ARG A C 1
ATOM 8538 O O . ARG A 1 1087 ? -21.654 -13.690 -20.118 1.00 81.12 1087 ARG A O 1
ATOM 8545 N N . ASP A 1 1088 ? -20.881 -11.932 -21.305 1.00 77.38 1088 ASP A N 1
ATOM 8546 C CA . ASP A 1 1088 ? -22.157 -11.231 -21.451 1.00 77.38 1088 ASP A CA 1
ATOM 8547 C C . ASP A 1 1088 ? -22.936 -11.688 -22.710 1.00 77.38 1088 ASP A C 1
ATOM 8549 O O . ASP A 1 1088 ? -23.924 -11.079 -23.117 1.00 77.38 1088 ASP A O 1
ATOM 8553 N N . GLY A 1 1089 ? -22.524 -12.817 -23.307 1.00 75.06 1089 GLY A N 1
ATOM 8554 C CA . GLY A 1 1089 ? -23.307 -13.578 -24.284 1.00 75.06 1089 GLY A CA 1
ATOM 8555 C C . GLY A 1 1089 ? -23.292 -13.045 -25.719 1.00 75.06 1089 GLY A C 1
ATOM 8556 O O . GLY A 1 1089 ? -24.031 -13.570 -26.551 1.00 75.06 1089 GLY A O 1
ATOM 8557 N N . VAL A 1 1090 ? -22.463 -12.042 -26.024 1.00 81.00 1090 VAL A N 1
ATOM 8558 C CA . VAL A 1 1090 ? -22.447 -11.355 -27.332 1.00 81.00 1090 VAL A CA 1
ATOM 8559 C C . VAL A 1 1090 ? -21.742 -12.171 -28.421 1.00 81.00 1090 VAL A C 1
ATOM 8561 O O . VAL A 1 1090 ? -22.141 -12.113 -29.583 1.00 81.00 1090 VAL A O 1
ATOM 8564 N N . LEU A 1 1091 ? -20.700 -12.936 -28.067 1.00 81.94 1091 LEU A N 1
ATOM 8565 C CA . LEU A 1 1091 ? -19.928 -13.738 -29.027 1.00 81.94 1091 LEU A CA 1
ATOM 8566 C C . LEU A 1 1091 ? -20.545 -15.126 -29.284 1.00 81.94 1091 LEU A C 1
ATOM 8568 O O . LEU A 1 1091 ? -21.113 -15.738 -28.370 1.00 81.94 1091 LEU A O 1
ATOM 8572 N N . PRO A 1 1092 ? -20.370 -15.688 -30.499 1.00 77.62 1092 PRO A N 1
ATOM 8573 C CA . PRO A 1 1092 ? -20.693 -17.086 -30.765 1.00 77.62 1092 PRO A CA 1
ATOM 8574 C C . PRO A 1 1092 ? -19.825 -18.011 -29.898 1.00 77.62 1092 PRO A C 1
ATOM 8576 O O . PRO A 1 1092 ? -18.662 -17.718 -29.628 1.00 77.62 1092 PRO A O 1
ATOM 8579 N N . PHE A 1 1093 ? -20.391 -19.136 -29.447 1.00 81.62 1093 PHE A N 1
ATOM 8580 C CA . PHE A 1 1093 ? -19.739 -20.057 -28.498 1.00 81.62 1093 PHE A CA 1
ATOM 8581 C C . PHE A 1 1093 ? -19.285 -19.389 -27.184 1.00 81.62 1093 PHE A C 1
ATOM 8583 O O . PHE A 1 1093 ? -18.354 -19.864 -26.529 1.00 81.62 1093 PHE A O 1
ATOM 8590 N N . SER A 1 1094 ? -19.969 -18.316 -26.771 1.00 80.06 1094 SER A N 1
ATOM 8591 C CA . SER A 1 1094 ? -19.727 -17.560 -25.533 1.00 80.06 1094 SER A CA 1
ATOM 8592 C C . SER A 1 1094 ? -19.516 -18.441 -24.301 1.00 80.06 1094 SER A C 1
ATOM 8594 O O . SER A 1 1094 ? -18.610 -18.180 -23.517 1.00 80.06 1094 SER A O 1
ATOM 8596 N N . SER A 1 1095 ? -20.263 -19.541 -24.164 1.00 80.94 1095 SER A N 1
ATOM 8597 C CA . SER A 1 1095 ? -20.120 -20.493 -23.052 1.00 80.94 1095 SER A CA 1
ATOM 8598 C C . SER A 1 1095 ? -18.738 -21.152 -22.960 1.00 80.94 1095 SER A C 1
ATOM 8600 O O . SER A 1 1095 ? -18.306 -21.529 -21.872 1.00 80.94 1095 SER A O 1
ATOM 8602 N N . TRP A 1 1096 ? -18.047 -21.328 -24.090 1.00 88.31 1096 TRP A N 1
ATOM 8603 C CA . TRP A 1 1096 ? -16.679 -21.842 -24.122 1.00 88.31 1096 TRP A CA 1
ATOM 8604 C C . TRP A 1 1096 ? -15.664 -20.709 -23.952 1.00 88.31 1096 TRP A C 1
ATOM 8606 O O . TRP A 1 1096 ? -14.763 -20.829 -23.123 1.00 88.31 1096 TRP A O 1
ATOM 8616 N N . VAL A 1 1097 ? -15.834 -19.595 -24.671 1.00 86.25 1097 VAL A N 1
ATOM 8617 C CA . VAL A 1 1097 ? -14.894 -18.458 -24.642 1.00 86.25 1097 VAL A CA 1
ATOM 8618 C C . VAL A 1 1097 ? -14.835 -17.793 -23.259 1.00 86.25 1097 VAL A C 1
ATOM 8620 O O . VAL A 1 1097 ? -13.757 -17.433 -22.796 1.00 86.25 1097 VAL A O 1
ATOM 8623 N N . ALA A 1 1098 ? -15.968 -17.706 -22.557 1.00 82.94 1098 ALA A N 1
ATOM 8624 C CA . ALA A 1 1098 ? -16.073 -17.129 -21.216 1.00 82.94 1098 ALA A CA 1
ATOM 8625 C C . ALA A 1 1098 ? -15.622 -18.072 -20.084 1.00 82.94 1098 ALA A C 1
ATOM 8627 O O . ALA A 1 1098 ? -15.737 -17.731 -18.908 1.00 82.94 1098 ALA A O 1
ATOM 8628 N N . ARG A 1 1099 ? -15.147 -19.287 -20.386 1.00 83.56 1099 ARG A N 1
ATOM 8629 C CA . ARG A 1 1099 ? -14.694 -20.218 -19.347 1.00 83.56 1099 ARG A CA 1
ATOM 8630 C C . ARG A 1 1099 ? -13.313 -19.803 -18.830 1.00 83.56 1099 ARG A C 1
ATOM 8632 O O . ARG A 1 1099 ? -12.352 -19.732 -19.592 1.00 83.56 1099 ARG A O 1
ATOM 8639 N N . VAL A 1 1100 ? -13.212 -19.595 -17.519 1.00 80.12 1100 VAL A N 1
ATOM 8640 C CA . VAL A 1 1100 ? -11.942 -19.353 -16.814 1.00 80.12 1100 VAL A CA 1
ATOM 8641 C C . VAL A 1 1100 ? -11.340 -20.687 -16.382 1.00 80.12 1100 VAL A C 1
ATOM 8643 O O . VAL A 1 1100 ? -12.053 -21.552 -15.869 1.00 80.12 1100 VAL A O 1
ATOM 8646 N N . ASP A 1 1101 ? -10.035 -20.866 -16.585 1.00 74.44 1101 ASP A N 1
ATOM 8647 C CA . ASP A 1 1101 ? -9.323 -22.050 -16.107 1.00 74.44 1101 ASP A CA 1
ATOM 8648 C C . ASP A 1 1101 ? -9.206 -22.006 -14.566 1.00 74.44 1101 ASP A C 1
ATOM 8650 O O . ASP A 1 1101 ? -8.601 -21.071 -14.028 1.00 74.44 1101 ASP A O 1
ATOM 8654 N N . PRO A 1 1102 ? -9.752 -22.994 -13.827 1.00 59.88 1102 PRO A N 1
ATOM 8655 C CA . PRO A 1 1102 ? -9.743 -22.988 -12.361 1.00 59.88 1102 PRO A CA 1
ATOM 8656 C C . PRO A 1 1102 ? -8.342 -23.064 -11.742 1.00 59.88 1102 PRO A C 1
ATOM 8658 O O . PRO A 1 1102 ? -8.154 -22.683 -10.589 1.00 59.88 1102 PRO A O 1
ATOM 8661 N N . SER A 1 1103 ? -7.359 -23.589 -12.479 1.00 54.50 1103 SER A N 1
ATOM 8662 C CA . SER A 1 1103 ? -5.996 -23.802 -11.986 1.00 54.50 1103 SER A CA 1
ATOM 8663 C C . SER A 1 1103 ? -5.120 -22.551 -12.096 1.00 54.50 1103 SER A C 1
ATOM 8665 O O . SER A 1 1103 ? -4.253 -22.326 -11.247 1.00 54.50 1103 SER A O 1
ATOM 8667 N N . THR A 1 1104 ? -5.345 -21.718 -13.118 1.00 60.31 1104 THR A N 1
ATOM 8668 C CA . THR A 1 1104 ? -4.564 -20.494 -13.368 1.00 60.31 1104 THR A CA 1
ATOM 8669 C C . THR A 1 1104 ? -5.320 -19.213 -13.025 1.00 60.31 1104 THR A C 1
ATOM 8671 O O . THR A 1 1104 ? -4.672 -18.189 -12.787 1.00 60.31 1104 THR A O 1
ATOM 8674 N N . GLY A 1 1105 ? -6.656 -19.263 -12.964 1.00 65.00 1105 GLY A N 1
ATOM 8675 C CA . GLY A 1 1105 ? -7.524 -18.099 -12.785 1.00 65.00 1105 GLY A CA 1
ATOM 8676 C C . GLY A 1 1105 ? -7.555 -17.169 -14.004 1.00 65.00 1105 GLY A C 1
ATOM 8677 O O . GLY A 1 1105 ? -7.880 -15.997 -13.853 1.00 65.00 1105 GLY A O 1
ATOM 8678 N N . GLN A 1 1106 ? -7.168 -17.657 -15.190 1.00 68.19 1106 GLN A N 1
ATOM 8679 C CA . GLN A 1 1106 ? -7.053 -16.872 -16.426 1.00 68.19 1106 GLN A CA 1
ATOM 8680 C C . GLN A 1 1106 ? -8.021 -17.375 -17.513 1.00 68.19 1106 GLN A C 1
ATOM 8682 O O . GLN A 1 1106 ? -8.302 -18.578 -17.578 1.00 68.19 1106 GLN A O 1
ATOM 8687 N N . PRO A 1 1107 ? -8.519 -16.497 -18.406 1.00 79.75 1107 PRO A N 1
ATOM 8688 C CA . PRO A 1 1107 ? -9.393 -16.890 -19.510 1.00 79.75 1107 PRO A CA 1
ATOM 8689 C C . PRO A 1 1107 ? -8.582 -17.446 -20.698 1.00 79.75 1107 PRO A C 1
ATOM 8691 O O . PRO A 1 1107 ? -8.456 -16.801 -21.738 1.00 79.75 1107 PRO A O 1
ATOM 8694 N N . HIS A 1 1108 ? -8.025 -18.657 -20.564 1.00 84.25 1108 HIS A N 1
ATOM 8695 C CA . HIS A 1 1108 ? -7.199 -19.287 -21.612 1.00 84.25 1108 HIS A CA 1
ATOM 8696 C C . HIS A 1 1108 ? -7.915 -19.377 -22.971 1.00 84.25 1108 HIS A C 1
ATOM 8698 O O . HIS A 1 1108 ? -7.308 -19.129 -24.012 1.00 84.25 1108 HIS A O 1
ATOM 8704 N N . ASN A 1 1109 ? -9.216 -19.682 -22.971 1.00 87.88 1109 ASN A N 1
ATOM 8705 C CA . ASN A 1 1109 ? -9.996 -19.797 -24.204 1.00 87.88 1109 ASN A CA 1
ATOM 8706 C C . ASN A 1 1109 ? -10.106 -18.450 -24.937 1.00 87.88 1109 ASN A C 1
ATOM 8708 O O . ASN A 1 1109 ? -10.036 -18.423 -26.161 1.00 87.88 1109 ASN A O 1
ATOM 8712 N N . ALA A 1 1110 ? -10.204 -17.331 -24.210 1.00 86.06 1110 ALA A N 1
ATOM 8713 C CA . ALA A 1 1110 ? -10.219 -15.999 -24.813 1.00 86.06 1110 ALA A CA 1
ATOM 8714 C C . ALA A 1 1110 ? -8.866 -15.645 -25.453 1.00 86.06 1110 ALA A C 1
ATOM 8716 O O . ALA A 1 1110 ? -8.841 -15.096 -26.551 1.00 86.06 1110 ALA A O 1
ATOM 8717 N N . VAL A 1 1111 ? -7.744 -16.023 -24.825 1.00 87.69 1111 VAL A N 1
ATOM 8718 C CA . VAL A 1 1111 ? -6.398 -15.853 -25.409 1.00 87.69 1111 VAL A CA 1
ATOM 8719 C C . VAL A 1 1111 ? -6.261 -16.642 -26.717 1.00 87.69 1111 VAL A C 1
ATOM 8721 O O . VAL A 1 1111 ? -5.757 -16.108 -27.702 1.00 87.69 1111 VAL A O 1
ATOM 8724 N N . LEU A 1 1112 ? -6.761 -17.883 -26.760 1.00 89.44 1112 LEU A N 1
ATOM 8725 C CA . LEU A 1 1112 ? -6.758 -18.704 -27.978 1.00 89.44 1112 LEU A CA 1
ATOM 8726 C C . LEU A 1 1112 ? -7.630 -18.115 -29.092 1.00 89.44 1112 LEU A C 1
ATOM 8728 O O . LEU A 1 1112 ? -7.245 -18.186 -30.255 1.00 89.44 1112 LEU A O 1
ATOM 8732 N N . VAL A 1 1113 ? -8.779 -17.522 -28.752 1.00 90.00 1113 VAL A N 1
ATOM 8733 C CA . VAL A 1 1113 ? -9.632 -16.822 -29.727 1.00 90.00 1113 VAL A CA 1
ATOM 8734 C C . VAL A 1 1113 ? -8.921 -15.594 -30.285 1.00 90.00 1113 VAL A C 1
ATOM 8736 O O . VAL A 1 1113 ? -8.898 -15.423 -31.499 1.00 90.00 1113 VAL A O 1
ATOM 8739 N N . VAL A 1 1114 ? -8.306 -14.770 -29.429 1.00 89.75 1114 VAL A N 1
ATOM 8740 C CA . VAL A 1 1114 ? -7.535 -13.594 -29.867 1.00 89.75 1114 VAL A CA 1
ATOM 8741 C C . VAL A 1 1114 ? -6.408 -14.012 -30.809 1.00 89.75 1114 VAL A C 1
ATOM 8743 O O . VAL A 1 1114 ? -6.277 -13.435 -31.884 1.00 89.75 1114 VAL A O 1
ATOM 8746 N N . TRP A 1 1115 ? -5.644 -15.045 -30.439 1.00 90.50 1115 TRP A N 1
ATOM 8747 C CA . TRP A 1 1115 ? -4.581 -15.600 -31.276 1.00 90.50 1115 TRP A CA 1
ATOM 8748 C C . TRP A 1 1115 ? -5.117 -16.127 -32.611 1.00 90.50 1115 TRP A C 1
ATOM 8750 O O . TRP A 1 1115 ? -4.650 -15.702 -33.659 1.00 90.50 1115 TRP A O 1
ATOM 8760 N N . GLY A 1 1116 ? -6.136 -16.989 -32.587 1.00 90.69 1116 GLY A N 1
ATOM 8761 C CA . GLY A 1 1116 ? -6.691 -17.595 -33.796 1.00 90.69 1116 GLY A CA 1
ATOM 8762 C C . GLY A 1 1116 ? -7.287 -16.570 -34.761 1.00 90.69 1116 GLY A C 1
ATOM 8763 O O . GLY A 1 1116 ? -7.066 -16.665 -35.965 1.00 90.69 1116 GLY A O 1
ATOM 8764 N N . VAL A 1 1117 ? -8.000 -15.559 -34.254 1.00 89.06 1117 VAL A N 1
ATOM 8765 C CA . VAL A 1 1117 ? -8.539 -14.475 -35.090 1.00 89.06 1117 VAL A CA 1
ATOM 8766 C C . VAL A 1 1117 ? -7.410 -13.615 -35.654 1.00 89.06 1117 VAL A C 1
ATOM 8768 O O . VAL A 1 1117 ? -7.415 -13.343 -36.851 1.00 89.06 1117 VAL A O 1
ATOM 8771 N N . ALA A 1 1118 ? -6.420 -13.236 -34.840 1.00 89.44 1118 ALA A N 1
ATOM 8772 C CA . ALA A 1 1118 ? -5.267 -12.473 -35.314 1.00 89.44 1118 ALA A CA 1
ATOM 8773 C C . ALA A 1 1118 ? -4.480 -13.235 -36.402 1.00 89.44 1118 ALA A C 1
ATOM 8775 O O . ALA A 1 1118 ? -4.179 -12.642 -37.434 1.00 89.44 1118 ALA A O 1
ATOM 8776 N N . SER A 1 1119 ? -4.253 -14.544 -36.227 1.00 89.00 1119 SER A N 1
ATOM 8777 C CA . SER A 1 1119 ? -3.628 -15.447 -37.212 1.00 89.00 1119 SER A CA 1
ATOM 8778 C C . SER A 1 1119 ? -4.434 -15.604 -38.511 1.00 89.00 1119 SER A C 1
ATOM 8780 O O . SER A 1 1119 ? -3.890 -15.765 -39.603 1.00 89.00 1119 SER A O 1
ATOM 8782 N N . LEU A 1 1120 ? -5.767 -15.575 -38.435 1.00 88.75 1120 LEU A N 1
ATOM 8783 C CA . LEU A 1 1120 ? -6.605 -15.593 -39.638 1.00 88.75 1120 LEU A CA 1
ATOM 8784 C C . LEU A 1 1120 ? -6.534 -14.262 -40.385 1.00 88.75 1120 LEU A C 1
ATOM 8786 O O . LEU A 1 1120 ? -6.508 -14.243 -41.613 1.00 88.75 1120 LEU A O 1
ATOM 8790 N N . VAL A 1 1121 ? -6.488 -13.150 -39.653 1.00 85.19 1121 VAL A N 1
ATOM 8791 C CA . VAL A 1 1121 ? -6.385 -11.816 -40.242 1.00 85.19 1121 VAL A CA 1
ATOM 8792 C C . VAL A 1 1121 ? -5.036 -11.635 -40.944 1.00 85.19 1121 VAL A C 1
ATOM 8794 O O . VAL A 1 1121 ? -5.010 -11.154 -42.070 1.00 85.19 1121 VAL A O 1
ATOM 8797 N N . THR A 1 1122 ? -3.922 -12.082 -40.363 1.00 85.69 1122 THR A N 1
ATOM 8798 C CA . THR A 1 1122 ? -2.587 -12.037 -41.000 1.00 85.69 1122 THR A CA 1
ATOM 8799 C C . THR A 1 1122 ? -2.514 -12.835 -42.307 1.00 85.69 1122 THR A C 1
ATOM 8801 O O . THR A 1 1122 ? -1.706 -12.506 -43.177 1.00 85.69 1122 THR A O 1
ATOM 8804 N N . CYS A 1 1123 ? -3.388 -13.823 -42.535 1.00 84.00 1123 CYS A N 1
ATOM 8805 C CA . CYS A 1 1123 ? -3.461 -14.525 -43.823 1.00 84.00 1123 CYS A CA 1
ATOM 8806 C C . CYS A 1 1123 ? -3.822 -13.590 -44.996 1.00 84.00 1123 CYS A C 1
ATOM 8808 O O . CYS A 1 1123 ? -3.510 -13.909 -46.147 1.00 84.00 1123 CYS A O 1
ATOM 8810 N N . SER A 1 1124 ? -4.427 -12.421 -44.737 1.00 79.06 1124 SER A N 1
ATOM 8811 C CA . SER A 1 1124 ? -4.761 -11.440 -45.778 1.00 79.06 1124 SER A CA 1
ATOM 8812 C C . SER A 1 1124 ? -3.533 -10.843 -46.475 1.00 79.06 1124 SER A C 1
ATOM 8814 O O . SER A 1 1124 ? -3.669 -10.289 -47.563 1.00 79.06 1124 SER A O 1
ATOM 8816 N N . ILE A 1 1125 ? -2.336 -10.979 -45.891 1.00 76.50 1125 ILE A N 1
ATOM 8817 C CA . ILE A 1 1125 ? -1.063 -10.502 -46.458 1.00 76.50 1125 ILE A CA 1
ATOM 8818 C C . ILE A 1 1125 ? -0.645 -11.337 -47.682 1.00 76.50 1125 ILE A C 1
ATOM 8820 O O . ILE A 1 1125 ? 0.022 -10.839 -48.584 1.00 76.50 1125 ILE A O 1
ATOM 8824 N N . LEU A 1 1126 ? -1.042 -12.613 -47.755 1.00 78.88 1126 LEU A N 1
ATOM 8825 C CA . LEU A 1 1126 ? -0.673 -13.509 -48.857 1.00 78.88 1126 LEU A CA 1
ATOM 8826 C C . LEU A 1 1126 ? -1.171 -13.013 -50.236 1.00 78.88 1126 LEU A C 1
ATOM 8828 O O . LEU A 1 1126 ? -0.347 -12.927 -51.160 1.00 78.88 1126 LEU A O 1
ATOM 8832 N N . PRO A 1 1127 ? -2.466 -12.664 -50.414 1.00 74.19 1127 PRO A N 1
ATOM 8833 C CA . PRO A 1 1127 ? -2.994 -12.226 -51.706 1.00 74.19 1127 PRO A CA 1
ATOM 8834 C C . PRO A 1 1127 ? -2.563 -10.811 -52.120 1.00 74.19 1127 PRO A C 1
ATOM 8836 O O . PRO A 1 1127 ? -2.334 -10.602 -53.309 1.00 74.19 1127 PRO A O 1
ATOM 8839 N N . SER A 1 1128 ? -2.413 -9.857 -51.191 1.00 71.44 1128 SER A N 1
ATOM 8840 C CA . SER A 1 1128 ? -2.119 -8.453 -51.526 1.00 71.44 1128 SER A CA 1
ATOM 8841 C C . SER A 1 1128 ? -1.165 -7.789 -50.533 1.00 71.44 1128 SER A C 1
ATOM 8843 O O . SER A 1 1128 ? -1.300 -7.942 -49.322 1.00 71.44 1128 SER A O 1
ATOM 8845 N N . ALA A 1 1129 ? -0.234 -6.985 -51.054 1.00 64.00 1129 ALA A N 1
ATOM 8846 C CA . ALA A 1 1129 ? 0.671 -6.159 -50.252 1.00 64.00 1129 ALA A CA 1
ATOM 8847 C C . ALA A 1 1129 ? -0.056 -4.996 -49.537 1.00 64.00 1129 ALA A C 1
ATOM 8849 O O . ALA A 1 1129 ? 0.343 -4.598 -48.444 1.00 64.00 1129 ALA A O 1
ATOM 8850 N N . VAL A 1 1130 ? -1.169 -4.507 -50.100 1.00 65.69 1130 VAL A N 1
ATOM 8851 C CA . VAL A 1 1130 ? -1.988 -3.406 -49.541 1.00 65.69 1130 VAL A CA 1
ATOM 8852 C C . VAL A 1 1130 ? -2.874 -3.868 -48.378 1.00 65.69 1130 VAL A C 1
ATOM 8854 O O . VAL A 1 1130 ? -3.447 -3.068 -47.631 1.00 65.69 1130 VAL A O 1
ATOM 8857 N N . ALA A 1 1131 ? -2.925 -5.178 -48.133 1.00 65.94 1131 ALA A N 1
ATOM 8858 C CA . ALA A 1 1131 ? -3.611 -5.730 -46.976 1.00 65.94 1131 ALA A CA 1
ATOM 8859 C C . ALA A 1 1131 ? -3.009 -5.243 -45.645 1.00 65.94 1131 ALA A C 1
ATOM 8861 O O . ALA A 1 1131 ? -3.749 -5.118 -44.676 1.00 65.94 1131 ALA A O 1
ATOM 8862 N N . PHE A 1 1132 ? -1.713 -4.906 -45.583 1.00 62.41 1132 PHE A N 1
ATOM 8863 C CA . PHE A 1 1132 ? -1.081 -4.427 -44.346 1.00 62.41 1132 PHE A CA 1
ATOM 8864 C C . PHE A 1 1132 ? -1.552 -3.028 -43.924 1.00 62.41 1132 PHE A C 1
ATOM 8866 O O . PHE A 1 1132 ? -1.956 -2.829 -42.781 1.00 62.41 1132 PHE A O 1
ATOM 8873 N N . THR A 1 1133 ? -1.550 -2.058 -44.841 1.00 65.25 1133 THR A N 1
ATOM 8874 C CA . THR A 1 1133 ? -2.048 -0.697 -44.562 1.00 65.25 1133 THR A CA 1
ATOM 8875 C C . THR A 1 1133 ? -3.548 -0.707 -44.265 1.00 65.25 1133 THR A C 1
ATOM 8877 O O . THR A 1 1133 ? -4.023 0.024 -43.390 1.00 65.25 1133 THR A O 1
ATOM 8880 N N . SER A 1 1134 ? -4.280 -1.613 -44.919 1.00 71.25 1134 SER A N 1
ATOM 8881 C CA . SER A 1 1134 ? -5.684 -1.895 -44.613 1.00 71.25 1134 SER A CA 1
ATOM 8882 C C . SER A 1 1134 ? -5.869 -2.490 -43.212 1.00 71.25 1134 SER A C 1
ATOM 8884 O O . SER A 1 1134 ? -6.832 -2.147 -42.535 1.00 71.25 1134 SER A O 1
ATOM 8886 N N . LEU A 1 1135 ? -4.947 -3.338 -42.746 1.00 68.69 1135 LEU A N 1
ATOM 8887 C CA . LEU A 1 1135 ? -4.978 -3.967 -41.422 1.00 68.69 1135 LEU A CA 1
ATOM 8888 C C . LEU A 1 1135 ? -4.675 -2.958 -40.302 1.00 68.69 1135 LEU A C 1
ATOM 8890 O O . LEU A 1 1135 ? -5.380 -2.944 -39.296 1.00 68.69 1135 LEU A O 1
ATOM 8894 N N . VAL A 1 1136 ? -3.713 -2.049 -40.501 1.00 67.69 1136 VAL A N 1
ATOM 8895 C CA . VAL A 1 1136 ? -3.447 -0.927 -39.574 1.00 67.69 1136 VAL A CA 1
ATOM 8896 C C . VAL A 1 1136 ? -4.667 -0.007 -39.465 1.00 67.69 1136 VAL A C 1
ATOM 8898 O O . VAL A 1 1136 ? -5.083 0.363 -38.366 1.00 67.69 1136 VAL A O 1
ATOM 8901 N N . SER A 1 1137 ? -5.297 0.310 -40.598 1.00 73.69 1137 SER A N 1
ATOM 8902 C CA . SER A 1 1137 ? -6.525 1.111 -40.627 1.00 73.69 1137 SER A CA 1
ATOM 8903 C C . SER A 1 1137 ? -7.697 0.375 -39.963 1.00 73.69 1137 SER A C 1
ATOM 8905 O O . SER A 1 1137 ? -8.449 0.970 -39.194 1.00 73.69 1137 SER A O 1
ATOM 8907 N N . ALA A 1 1138 ? -7.818 -0.937 -40.181 1.00 72.75 1138 ALA A N 1
ATOM 8908 C CA . ALA A 1 1138 ? -8.836 -1.784 -39.560 1.00 72.75 1138 ALA A CA 1
ATOM 8909 C C . ALA A 1 1138 ? -8.663 -1.950 -38.039 1.00 72.75 1138 ALA A C 1
ATOM 8911 O O . ALA A 1 1138 ? -9.652 -2.223 -37.362 1.00 72.75 1138 ALA A O 1
ATOM 8912 N N . ALA A 1 1139 ? -7.459 -1.737 -37.498 1.00 75.56 1139 ALA A N 1
ATOM 8913 C CA . ALA A 1 1139 ? -7.223 -1.676 -36.055 1.00 75.56 1139 ALA A CA 1
ATOM 8914 C C . ALA A 1 1139 ? -7.651 -0.332 -35.447 1.00 75.56 1139 ALA A C 1
ATOM 8916 O O . ALA A 1 1139 ? -8.280 -0.293 -34.391 1.00 75.56 1139 ALA A O 1
ATOM 8917 N N . GLY A 1 1140 ? -7.367 0.779 -36.135 1.00 82.75 1140 GLY A N 1
ATOM 8918 C CA . GLY A 1 1140 ? -7.663 2.126 -35.639 1.00 82.75 1140 GLY A CA 1
ATOM 8919 C C . GLY A 1 1140 ? -9.130 2.552 -35.770 1.00 82.75 1140 GLY A C 1
ATOM 8920 O O . GLY A 1 1140 ? -9.683 3.144 -34.838 1.00 82.75 1140 GLY A O 1
ATOM 8921 N N . VAL A 1 1141 ? -9.777 2.249 -36.905 1.00 89.44 1141 VAL A N 1
ATOM 8922 C CA . VAL A 1 1141 ? -11.146 2.711 -37.211 1.00 89.44 1141 VAL A CA 1
ATOM 8923 C C . VAL A 1 1141 ? -12.161 2.292 -36.147 1.00 89.44 1141 VAL A C 1
ATOM 8925 O O . VAL A 1 1141 ? -12.895 3.169 -35.687 1.00 89.44 1141 VAL A O 1
ATOM 8928 N N . PRO A 1 1142 ? -12.261 1.010 -35.740 1.00 89.94 1142 PRO A N 1
ATOM 8929 C CA . PRO A 1 1142 ? -13.345 0.598 -34.859 1.00 89.94 1142 PRO A CA 1
ATOM 8930 C C . PRO A 1 1142 ? -13.221 1.222 -33.462 1.00 89.94 1142 PRO A C 1
ATOM 8932 O O . PRO A 1 1142 ? -14.239 1.578 -32.868 1.00 89.94 1142 PRO A O 1
ATOM 8935 N N . SER A 1 1143 ? -11.995 1.429 -32.963 1.00 89.00 1143 SER A N 1
ATOM 8936 C CA . SER A 1 1143 ? -11.754 2.136 -31.697 1.00 89.00 1143 SER A CA 1
ATOM 8937 C C . SER A 1 1143 ? -12.101 3.620 -31.798 1.00 89.00 1143 SER A C 1
ATOM 8939 O O . SER A 1 1143 ? -12.826 4.132 -30.947 1.00 89.00 1143 SER A O 1
ATOM 8941 N N . ALA A 1 1144 ? -11.667 4.308 -32.862 1.00 90.50 1144 ALA A N 1
ATOM 8942 C CA . ALA A 1 1144 ? -12.027 5.710 -33.088 1.00 90.50 1144 ALA A CA 1
ATOM 8943 C C . ALA A 1 1144 ? -13.551 5.888 -33.225 1.00 90.50 1144 ALA A C 1
ATOM 8945 O O . ALA A 1 1144 ? -14.144 6.767 -32.595 1.00 90.50 1144 ALA A O 1
ATOM 8946 N N . ALA A 1 1145 ? -14.214 5.005 -33.976 1.00 92.62 1145 ALA A N 1
ATOM 8947 C CA . ALA A 1 1145 ? -15.666 5.000 -34.118 1.00 92.62 1145 ALA A CA 1
ATOM 8948 C C . ALA A 1 1145 ? -16.374 4.767 -32.771 1.00 92.62 1145 ALA A C 1
ATOM 8950 O O . ALA A 1 1145 ? -17.360 5.445 -32.478 1.00 92.62 1145 ALA A O 1
ATOM 8951 N N . ALA A 1 1146 ? -15.855 3.871 -31.924 1.00 92.19 1146 ALA A N 1
ATOM 8952 C CA . ALA A 1 1146 ? -16.378 3.646 -30.578 1.00 92.19 1146 ALA A CA 1
ATOM 8953 C C . ALA A 1 1146 ? -16.233 4.890 -29.683 1.00 92.19 1146 ALA A C 1
ATOM 8955 O O . ALA A 1 1146 ? -17.207 5.287 -29.042 1.00 92.19 1146 ALA A O 1
ATOM 8956 N N . TYR A 1 1147 ? -15.070 5.555 -29.679 1.00 92.56 1147 TYR A N 1
ATOM 8957 C CA . TYR A 1 1147 ? -14.871 6.796 -28.918 1.00 92.56 1147 TYR A CA 1
ATOM 8958 C C . TYR A 1 1147 ? -15.833 7.898 -29.363 1.00 92.56 1147 TYR A C 1
ATOM 8960 O O . TYR A 1 1147 ? -16.468 8.545 -28.526 1.00 92.56 1147 TYR A O 1
ATOM 8968 N N . GLY A 1 1148 ? -15.984 8.073 -30.679 1.00 93.81 1148 GLY A N 1
ATOM 8969 C CA . GLY A 1 1148 ? -16.925 9.026 -31.259 1.00 93.81 1148 GLY A CA 1
ATOM 8970 C C . GLY A 1 1148 ? -18.374 8.723 -30.871 1.00 93.81 1148 GLY A C 1
ATOM 8971 O O . GLY A 1 1148 ? -19.099 9.633 -30.467 1.00 93.81 1148 GLY A O 1
ATOM 8972 N N . LEU A 1 1149 ? -18.784 7.451 -30.923 1.00 93.44 1149 LEU A N 1
ATOM 8973 C CA . LEU A 1 1149 ? -20.140 7.027 -30.570 1.00 93.44 1149 LEU A CA 1
ATOM 8974 C C . LEU A 1 1149 ? -20.446 7.227 -29.079 1.00 93.44 1149 LEU A C 1
ATOM 8976 O O . LEU A 1 1149 ? -21.536 7.688 -28.747 1.00 93.44 1149 LEU A O 1
ATOM 8980 N N . ILE A 1 1150 ? -19.488 6.955 -28.186 1.00 91.94 1150 ILE A N 1
ATOM 8981 C CA . ILE A 1 1150 ? -19.631 7.226 -26.745 1.00 91.94 1150 ILE A CA 1
ATOM 8982 C C . ILE A 1 1150 ? -19.801 8.729 -26.501 1.00 91.94 1150 ILE A C 1
ATOM 8984 O O . ILE A 1 1150 ? -20.716 9.134 -25.783 1.00 91.94 1150 ILE A O 1
ATOM 8988 N N . CYS A 1 1151 ? -18.972 9.570 -27.133 1.00 92.19 1151 CYS A N 1
ATOM 8989 C CA . CYS A 1 1151 ? -19.096 11.026 -27.020 1.00 92.19 1151 CYS A CA 1
ATOM 8990 C C . CYS A 1 1151 ? -20.460 11.516 -27.535 1.00 92.19 1151 CYS A C 1
ATOM 8992 O O . CYS A 1 1151 ? -21.099 12.350 -26.895 1.00 92.19 1151 CYS A O 1
ATOM 8994 N N . LEU A 1 1152 ? -20.932 10.968 -28.659 1.00 93.44 1152 LEU A N 1
ATOM 8995 C CA . LEU A 1 1152 ? -22.214 11.327 -29.264 1.00 93.44 1152 LEU A CA 1
ATOM 8996 C C . LEU A 1 1152 ? -23.404 10.900 -28.394 1.00 93.44 1152 LEU A C 1
ATOM 8998 O O . LEU A 1 1152 ? -24.323 11.695 -28.187 1.00 93.44 1152 LEU A O 1
ATOM 9002 N N . GLY A 1 1153 ? -23.385 9.674 -27.867 1.00 88.50 1153 GLY A N 1
ATOM 9003 C CA . GLY A 1 1153 ? -24.422 9.160 -26.971 1.00 88.50 1153 GLY A CA 1
ATOM 9004 C C . GLY A 1 1153 ? -24.512 9.976 -25.681 1.00 88.50 1153 GLY A C 1
ATOM 9005 O O . GLY A 1 1153 ? -25.596 10.430 -25.314 1.00 88.50 1153 GLY A O 1
ATOM 9006 N N . ARG A 1 1154 ? -23.365 10.303 -25.067 1.00 88.12 1154 ARG A N 1
ATOM 9007 C CA . ARG A 1 1154 ? -23.316 11.172 -23.877 1.00 88.12 1154 ARG A CA 1
ATOM 9008 C C . ARG A 1 1154 ? -23.823 12.590 -24.149 1.00 88.12 1154 ARG A C 1
ATOM 9010 O O . ARG A 1 1154 ? -24.494 13.163 -23.293 1.00 88.12 1154 ARG A O 1
ATOM 9017 N N . LEU A 1 1155 ? -23.568 13.130 -25.342 1.00 88.19 1155 LEU A N 1
ATOM 9018 C CA . LEU A 1 1155 ? -24.018 14.469 -25.724 1.00 88.19 1155 LEU A CA 1
ATOM 9019 C C . LEU A 1 1155 ? -25.526 14.533 -26.030 1.00 88.19 1155 LEU A C 1
ATOM 9021 O O . LEU A 1 1155 ? -26.165 15.538 -25.723 1.00 88.19 1155 LEU A O 1
ATOM 9025 N N . THR A 1 1156 ? -26.090 13.492 -26.654 1.00 88.56 1156 THR A N 1
ATOM 9026 C CA . THR A 1 1156 ? -27.444 13.540 -27.246 1.00 88.56 1156 THR A CA 1
ATOM 9027 C C . THR A 1 1156 ? -28.486 12.685 -26.530 1.00 88.56 1156 THR A C 1
ATOM 9029 O O . THR A 1 1156 ? -29.640 13.099 -26.439 1.00 88.56 1156 THR A O 1
ATOM 9032 N N . LEU A 1 1157 ? -28.109 11.512 -26.017 1.00 85.44 1157 LEU A N 1
ATOM 9033 C CA . LEU A 1 1157 ? -29.037 10.521 -25.464 1.00 85.44 1157 LEU A CA 1
ATOM 9034 C C . LEU A 1 1157 ? -29.038 10.506 -23.933 1.00 85.44 1157 LEU A C 1
ATOM 9036 O O . LEU A 1 1157 ? -30.097 10.328 -23.336 1.00 85.44 1157 LEU A O 1
ATOM 9040 N N . THR A 1 1158 ? -27.885 10.735 -23.296 1.00 83.00 1158 THR A N 1
ATOM 9041 C CA . THR A 1 1158 ? -27.750 10.739 -21.826 1.00 83.00 1158 THR A CA 1
ATOM 9042 C C . THR A 1 1158 ? -27.081 12.005 -21.255 1.00 83.00 1158 THR A C 1
ATOM 9044 O O . THR A 1 1158 ? -26.161 11.893 -20.441 1.00 83.00 1158 THR A O 1
ATOM 9047 N N . PRO A 1 1159 ? -27.516 13.230 -21.620 1.00 76.00 1159 PRO A N 1
ATOM 9048 C CA . PRO A 1 1159 ? -26.861 14.473 -21.189 1.00 76.00 1159 PRO A CA 1
ATOM 9049 C C . PRO A 1 1159 ? -27.090 14.845 -19.713 1.00 76.00 1159 PRO A C 1
ATOM 9051 O O . PRO A 1 1159 ? -26.409 15.738 -19.196 1.00 76.00 1159 PRO A O 1
ATOM 9054 N N . THR A 1 1160 ? -28.074 14.225 -19.054 1.00 70.56 1160 THR A N 1
ATOM 9055 C CA . THR A 1 1160 ? -28.479 14.498 -17.659 1.00 70.56 1160 THR A CA 1
ATOM 9056 C C . THR A 1 1160 ? -28.641 13.239 -16.806 1.00 70.56 1160 THR A C 1
ATOM 9058 O O . THR A 1 1160 ? -28.707 13.345 -15.588 1.00 70.56 1160 THR A O 1
ATOM 9061 N N . THR A 1 1161 ? -28.691 12.058 -17.424 1.00 69.69 1161 THR A N 1
ATOM 9062 C CA . THR A 1 1161 ? -28.936 10.763 -16.765 1.00 69.69 1161 THR A CA 1
ATOM 9063 C C . THR A 1 1161 ? -27.660 9.941 -16.553 1.00 69.69 1161 THR A C 1
ATOM 9065 O O . THR A 1 1161 ? -27.743 8.769 -16.202 1.00 69.69 1161 THR A O 1
ATOM 9068 N N . TRP A 1 1162 ? -26.484 10.522 -16.813 1.00 77.81 1162 TRP A N 1
ATOM 9069 C CA . TRP A 1 1162 ? -25.190 9.844 -16.700 1.00 77.81 1162 TRP A CA 1
ATOM 9070 C C . TRP A 1 1162 ? -24.736 9.711 -15.229 1.00 77.81 1162 TRP A C 1
ATOM 9072 O O . TRP A 1 1162 ? -24.889 10.682 -14.482 1.00 77.81 1162 TRP A O 1
ATOM 9082 N N . PRO A 1 1163 ? -24.141 8.576 -14.803 1.00 74.25 1163 PRO A N 1
ATOM 9083 C CA . PRO A 1 1163 ? -23.636 8.406 -13.437 1.00 74.25 1163 PRO A CA 1
ATOM 9084 C C . PRO A 1 1163 ? -22.542 9.424 -13.076 1.00 74.25 1163 PRO A C 1
ATOM 9086 O O . PRO A 1 1163 ? -21.740 9.813 -13.927 1.00 74.25 1163 PRO A O 1
ATOM 9089 N N . LYS A 1 1164 ? -22.483 9.864 -11.812 1.00 75.75 1164 LYS A N 1
ATOM 9090 C CA . LYS A 1 1164 ? -21.513 10.880 -11.367 1.00 75.75 1164 LYS A CA 1
ATOM 9091 C C . LYS A 1 1164 ? -20.078 10.314 -11.379 1.00 75.75 1164 LYS A C 1
ATOM 9093 O O . LYS A 1 1164 ? -19.820 9.353 -10.660 1.00 75.75 1164 LYS A O 1
ATOM 9098 N N . PRO A 1 1165 ? -19.135 10.896 -12.143 1.00 75.88 1165 PRO A N 1
ATOM 9099 C CA . PRO A 1 1165 ? -17.750 10.429 -12.169 1.00 75.88 1165 PRO A CA 1
ATOM 9100 C C . PRO A 1 1165 ? -16.935 11.020 -11.005 1.00 75.88 1165 PRO A C 1
ATOM 9102 O O . PRO A 1 1165 ? -17.048 12.214 -10.721 1.00 75.88 1165 PRO A O 1
ATOM 9105 N N . ARG A 1 1166 ? -16.067 10.214 -10.369 1.00 74.44 1166 ARG A N 1
ATOM 9106 C CA . ARG A 1 1166 ? -15.111 10.699 -9.345 1.00 74.44 1166 ARG A CA 1
ATOM 9107 C C . ARG A 1 1166 ? -14.059 11.638 -9.952 1.00 74.44 1166 ARG A C 1
ATOM 9109 O O . ARG A 1 1166 ? -13.627 12.590 -9.308 1.00 74.44 1166 ARG A O 1
ATOM 9116 N N . TRP A 1 1167 ? -13.690 11.418 -11.215 1.00 78.00 1167 TRP A N 1
ATOM 9117 C CA . TRP A 1 1167 ? -12.862 12.317 -12.014 1.00 78.00 1167 TRP A CA 1
ATOM 9118 C C . TRP A 1 1167 ? -13.705 13.014 -13.092 1.00 78.00 1167 TRP A C 1
ATOM 9120 O O . TRP A 1 1167 ? -14.008 12.423 -14.126 1.00 78.00 1167 TRP A O 1
ATOM 9130 N N . SER A 1 1168 ? -14.103 14.270 -12.841 1.00 82.62 1168 SER A N 1
ATOM 9131 C CA . SER A 1 1168 ? -14.963 15.051 -13.745 1.00 82.62 1168 SER A CA 1
ATOM 9132 C C . SER A 1 1168 ? -14.255 16.241 -14.393 1.00 82.62 1168 SER A C 1
ATOM 9134 O O . SER A 1 1168 ? -13.480 16.955 -13.757 1.00 82.62 1168 SER A O 1
ATOM 9136 N N . LEU A 1 1169 ? -14.618 16.514 -15.649 1.00 82.12 1169 LEU A N 1
ATOM 9137 C CA . LEU A 1 1169 ? -14.277 17.724 -16.403 1.00 82.12 1169 LEU A CA 1
ATOM 9138 C C . LEU A 1 1169 ? -15.194 18.917 -16.063 1.00 82.12 1169 LEU A C 1
ATOM 9140 O O . LEU A 1 1169 ? -14.976 20.036 -16.540 1.00 82.12 1169 LEU A O 1
ATOM 9144 N N . GLY A 1 1170 ? -16.243 18.701 -15.262 1.00 85.31 1170 GLY A N 1
ATOM 9145 C CA . GLY A 1 1170 ? -17.196 19.730 -14.853 1.00 85.31 1170 GLY A CA 1
ATOM 9146 C C . GLY A 1 1170 ? -17.821 20.453 -16.050 1.00 85.31 1170 GLY A C 1
ATOM 9147 O O . GLY A 1 1170 ? -18.355 19.834 -16.971 1.00 85.31 1170 GLY A O 1
ATOM 9148 N N . ARG A 1 1171 ? -17.721 21.789 -16.069 1.00 83.69 1171 ARG A N 1
ATOM 9149 C CA . ARG A 1 1171 ? -18.269 22.639 -17.146 1.00 83.69 1171 ARG A CA 1
ATOM 9150 C C . ARG A 1 1171 ? -17.657 22.361 -18.524 1.00 83.69 1171 ARG A C 1
ATOM 9152 O O . ARG A 1 1171 ? -18.304 22.636 -19.532 1.00 83.69 1171 ARG A O 1
ATOM 9159 N N . TRP A 1 1172 ? -16.450 21.798 -18.576 1.00 87.44 1172 TRP A N 1
ATOM 9160 C CA . TRP A 1 1172 ? -15.762 21.468 -19.825 1.00 87.44 1172 TRP A CA 1
ATOM 9161 C C . TRP A 1 1172 ? -16.184 20.120 -20.419 1.00 87.44 1172 TRP A C 1
ATOM 9163 O O . TRP A 1 1172 ? -15.889 19.871 -21.584 1.00 87.44 1172 TRP A O 1
ATOM 9173 N N . SER A 1 1173 ? -16.942 19.287 -19.693 1.00 86.31 1173 SER A N 1
ATOM 9174 C CA . SER A 1 1173 ? -17.356 17.959 -20.173 1.00 86.31 1173 SER A CA 1
ATOM 9175 C C . SER A 1 1173 ? -18.123 18.027 -21.507 1.00 86.31 1173 SER A C 1
ATOM 9177 O O . SER A 1 1173 ? -17.753 17.352 -22.467 1.00 86.31 1173 SER A O 1
ATOM 9179 N N . ARG A 1 1174 ? -19.126 18.912 -21.633 1.00 87.94 1174 ARG A N 1
ATOM 9180 C CA . ARG A 1 1174 ? -19.918 19.060 -22.874 1.00 87.94 1174 ARG A CA 1
ATOM 9181 C C . ARG A 1 1174 ? -19.101 19.592 -24.065 1.00 87.94 1174 ARG A C 1
ATOM 9183 O O . ARG A 1 1174 ? -19.149 18.958 -25.118 1.00 87.94 1174 ARG A O 1
ATOM 9190 N N . PRO A 1 1175 ? -18.331 20.697 -23.946 1.00 92.00 1175 PRO A N 1
ATOM 9191 C CA . PRO A 1 1175 ? -17.434 21.135 -25.018 1.00 92.00 1175 PRO A CA 1
ATOM 9192 C C . PRO A 1 1175 ? -16.448 20.048 -25.463 1.00 92.00 1175 PRO A C 1
ATOM 9194 O O . PRO A 1 1175 ? -16.282 19.822 -26.660 1.00 92.00 1175 PRO A O 1
ATOM 9197 N N . CYS A 1 1176 ? -15.836 19.334 -24.515 1.00 92.50 1176 CYS A N 1
ATOM 9198 C CA . CYS A 1 1176 ? -14.891 18.264 -24.820 1.00 92.50 1176 CYS A CA 1
ATOM 9199 C C . CYS A 1 1176 ? -15.559 17.076 -25.533 1.00 92.50 1176 CYS A C 1
ATOM 9201 O O . CYS A 1 1176 ? -14.958 16.515 -26.445 1.00 92.50 1176 CYS A O 1
ATOM 9203 N N . GLN A 1 1177 ? -16.805 16.727 -25.194 1.00 92.38 1177 GLN A N 1
ATOM 9204 C CA . GLN A 1 1177 ? -17.573 15.696 -25.909 1.00 92.38 1177 GLN A CA 1
ATOM 9205 C C . GLN A 1 1177 ? -17.860 16.091 -27.364 1.00 92.38 1177 GLN A C 1
ATOM 9207 O O . GLN A 1 1177 ? -17.684 15.265 -28.256 1.00 92.38 1177 GLN A O 1
ATOM 9212 N N . VAL A 1 1178 ? -18.243 17.349 -27.631 1.00 94.50 1178 VAL A N 1
ATOM 9213 C CA . VAL A 1 1178 ? -18.452 17.852 -29.007 1.00 94.50 1178 VAL A CA 1
ATOM 9214 C C . VAL A 1 1178 ? -17.169 17.717 -29.825 1.00 94.50 1178 VAL A C 1
ATOM 9216 O O . VAL A 1 1178 ? -17.189 17.199 -30.941 1.00 94.50 1178 VAL A O 1
ATOM 9219 N N . VAL A 1 1179 ? -16.044 18.136 -29.244 1.00 94.44 1179 VAL A N 1
ATOM 9220 C CA . VAL A 1 1179 ? -14.724 17.991 -29.864 1.00 94.44 1179 VAL A CA 1
ATOM 9221 C C . VAL A 1 1179 ? -14.390 16.517 -30.105 1.00 94.44 1179 VAL A C 1
ATOM 9223 O O . VAL A 1 1179 ? -13.925 16.177 -31.188 1.00 94.44 1179 VAL A O 1
ATOM 9226 N N . GLY A 1 1180 ? -14.690 15.638 -29.145 1.00 93.00 1180 GLY A N 1
ATOM 9227 C CA . GLY A 1 1180 ? -14.512 14.193 -29.276 1.00 93.00 1180 GLY A CA 1
ATOM 9228 C C . GLY A 1 1180 ? -15.289 13.600 -30.455 1.00 93.00 1180 GLY A C 1
ATOM 9229 O O . GLY A 1 1180 ? -14.722 12.823 -31.220 1.00 93.00 1180 GLY A O 1
ATOM 9230 N N . VAL A 1 1181 ? -16.547 14.001 -30.671 1.00 95.31 1181 VAL A N 1
ATOM 9231 C CA . VAL A 1 1181 ? -17.342 13.549 -31.831 1.00 95.31 1181 VAL A CA 1
ATOM 9232 C C . VAL A 1 1181 ? -16.709 14.003 -33.147 1.00 95.31 1181 VAL A C 1
ATOM 9234 O O . VAL A 1 1181 ? -16.508 13.186 -34.045 1.00 95.31 1181 VAL A O 1
ATOM 9237 N N . LEU A 1 1182 ? -16.375 15.292 -33.261 1.00 95.12 1182 LEU A N 1
ATOM 9238 C CA . LEU A 1 1182 ? -15.831 15.865 -34.495 1.00 95.12 1182 LEU A CA 1
ATOM 9239 C C . LEU A 1 1182 ? -14.459 15.277 -34.842 1.00 95.12 1182 LEU A C 1
ATOM 9241 O O . LEU A 1 1182 ? -14.224 14.899 -35.988 1.00 95.12 1182 LEU A O 1
ATOM 9245 N N . TRP A 1 1183 ? -13.573 15.160 -33.850 1.00 94.00 1183 TRP A N 1
ATOM 9246 C CA . TRP A 1 1183 ? -12.231 14.620 -34.039 1.00 94.00 1183 TRP A CA 1
ATOM 9247 C C . TRP A 1 1183 ? -12.252 13.144 -34.425 1.00 94.00 1183 TRP A C 1
ATOM 9249 O O . TRP A 1 1183 ? -11.643 12.763 -35.420 1.00 94.00 1183 TRP A O 1
ATOM 9259 N N . ASN A 1 1184 ? -12.981 12.306 -33.684 1.00 93.50 1184 ASN A N 1
ATOM 9260 C CA . ASN A 1 1184 ? -13.025 10.878 -33.994 1.00 93.50 1184 ASN A CA 1
ATOM 9261 C C . ASN A 1 1184 ? -13.751 10.608 -35.321 1.00 93.50 1184 ASN A C 1
ATOM 9263 O O . ASN A 1 1184 ? -13.335 9.726 -36.067 1.00 93.50 1184 ASN A O 1
ATOM 9267 N N . GLY A 1 1185 ? -14.770 11.404 -35.668 1.00 93.44 1185 GLY A N 1
ATOM 9268 C CA . GLY A 1 1185 ? -15.390 11.363 -36.994 1.00 93.44 1185 GLY A CA 1
ATOM 9269 C C . GLY A 1 1185 ? -14.407 11.714 -38.117 1.00 93.44 1185 GLY A C 1
ATOM 9270 O O . GLY A 1 1185 ? -14.371 11.031 -39.140 1.00 93.44 1185 GLY A O 1
ATOM 9271 N N . TRP A 1 1186 ? -13.563 12.730 -37.908 1.00 91.94 1186 TRP A N 1
ATOM 9272 C CA . TRP A 1 1186 ? -12.496 13.098 -38.842 1.00 91.94 1186 TRP A CA 1
ATOM 9273 C C . TRP A 1 1186 ? -11.446 11.990 -38.995 1.00 91.94 1186 TRP A C 1
ATOM 9275 O O . TRP A 1 1186 ? -11.110 11.614 -40.117 1.00 91.94 1186 TRP A O 1
ATOM 9285 N N . VAL A 1 1187 ? -10.979 11.413 -37.884 1.00 91.06 1187 VAL A N 1
ATOM 9286 C CA . VAL A 1 1187 ? -10.022 10.295 -37.889 1.00 91.06 1187 VAL A CA 1
ATOM 9287 C C . VAL A 1 1187 ? -10.588 9.092 -38.645 1.00 91.06 1187 VAL A C 1
ATOM 9289 O O . VAL A 1 1187 ? -9.894 8.532 -39.489 1.00 91.06 1187 VAL A O 1
ATOM 9292 N N . VAL A 1 1188 ? -11.856 8.728 -38.423 1.00 91.50 1188 VAL A N 1
ATOM 9293 C CA . VAL A 1 1188 ? -12.521 7.646 -39.172 1.00 91.50 1188 VAL A CA 1
ATOM 9294 C C . VAL A 1 1188 ? -12.567 7.950 -40.673 1.00 91.50 1188 VAL A C 1
ATOM 9296 O O . VAL A 1 1188 ? -12.258 7.073 -41.477 1.00 91.50 1188 VAL A O 1
ATOM 9299 N N . ALA A 1 1189 ? -12.896 9.185 -41.068 1.00 90.56 1189 ALA A N 1
ATOM 9300 C CA . ALA A 1 1189 ? -12.932 9.576 -42.477 1.00 90.56 1189 ALA A CA 1
ATOM 9301 C C . ALA A 1 1189 ? -11.555 9.463 -43.155 1.00 90.56 1189 ALA A C 1
ATOM 9303 O O . ALA A 1 1189 ? -11.464 8.961 -44.276 1.00 90.56 1189 ALA A O 1
ATOM 9304 N N . VAL A 1 1190 ? -10.482 9.873 -42.470 1.00 88.38 1190 VAL A N 1
ATOM 9305 C CA . VAL A 1 1190 ? -9.110 9.737 -42.984 1.00 88.38 1190 VAL A CA 1
ATOM 9306 C C . VAL A 1 1190 ? -8.687 8.270 -43.055 1.00 88.38 1190 VAL A C 1
ATOM 9308 O O . VAL A 1 1190 ? -8.153 7.846 -44.076 1.00 88.38 1190 VAL A O 1
ATOM 9311 N N . LEU A 1 1191 ? -8.962 7.472 -42.018 1.00 86.81 1191 LEU A N 1
ATOM 9312 C CA . LEU A 1 1191 ? -8.607 6.048 -41.981 1.00 86.81 1191 LEU A CA 1
ATOM 9313 C C . LEU A 1 1191 ? -9.392 5.191 -42.991 1.00 86.81 1191 LEU A C 1
ATOM 9315 O O . LEU A 1 1191 ? -8.968 4.083 -43.307 1.00 86.81 1191 LEU A O 1
ATOM 9319 N N . PHE A 1 1192 ? -10.518 5.684 -43.512 1.00 87.38 1192 PHE A N 1
ATOM 9320 C CA . PHE A 1 1192 ? -11.238 5.077 -44.636 1.00 87.38 1192 PHE A CA 1
ATOM 9321 C C . PHE A 1 1192 ? -10.684 5.458 -46.005 1.00 87.38 1192 PHE A C 1
ATOM 9323 O O . PHE A 1 1192 ? -10.967 4.767 -46.986 1.00 87.38 1192 PHE A O 1
ATOM 9330 N N . SER A 1 1193 ? -9.909 6.538 -46.093 1.00 85.50 1193 SER A N 1
ATOM 9331 C CA . SER A 1 1193 ? -9.343 6.977 -47.360 1.00 85.50 1193 SER A CA 1
ATOM 9332 C C . SER A 1 1193 ? -8.330 5.953 -47.892 1.00 85.50 1193 SER A C 1
ATOM 9334 O O . SER A 1 1193 ? -7.573 5.363 -47.113 1.00 85.50 1193 SER A O 1
ATOM 9336 N N . PRO A 1 1194 ? -8.259 5.753 -49.221 1.00 82.44 1194 PRO A N 1
ATOM 9337 C CA . PRO A 1 1194 ? -7.125 5.084 -49.842 1.00 82.44 1194 PRO A CA 1
ATOM 9338 C C . PRO A 1 1194 ? -5.851 5.909 -49.641 1.00 82.44 1194 PRO A C 1
ATOM 9340 O O . PRO A 1 1194 ? -5.899 7.144 -49.604 1.00 82.44 1194 PRO A O 1
ATOM 9343 N N . TYR A 1 1195 ? -4.732 5.199 -49.506 1.00 78.75 1195 TYR A N 1
ATOM 9344 C CA . TYR A 1 1195 ? -3.418 5.786 -49.258 1.00 78.75 1195 TYR A CA 1
ATOM 9345 C C . TYR A 1 1195 ? -2.671 6.142 -50.552 1.00 78.75 1195 TYR A C 1
ATOM 9347 O O . TYR A 1 1195 ? -1.891 7.081 -50.545 1.00 78.75 1195 TYR A O 1
ATOM 9355 N N . GLU A 1 1196 ? -2.944 5.453 -51.664 1.00 80.88 1196 GLU A N 1
ATOM 9356 C CA . GLU A 1 1196 ? -2.307 5.685 -52.970 1.00 80.88 1196 GLU A CA 1
ATOM 9357 C C . GLU A 1 1196 ? -3.344 6.049 -54.041 1.00 80.88 1196 GLU A C 1
ATOM 9359 O O . GLU A 1 1196 ? -4.464 5.529 -54.049 1.00 80.88 1196 GLU A O 1
ATOM 9364 N N . TRP A 1 1197 ? -2.968 6.951 -54.949 1.00 82.38 1197 TRP A N 1
ATOM 9365 C CA . TRP A 1 1197 ? -3.793 7.463 -56.041 1.00 82.38 1197 TRP A CA 1
ATOM 9366 C C . TRP A 1 1197 ? -3.061 7.334 -57.387 1.00 82.38 1197 TRP A C 1
ATOM 9368 O O . TRP A 1 1197 ? -1.887 7.695 -57.474 1.00 82.38 1197 TRP A O 1
ATOM 9378 N N . PRO A 1 1198 ? -3.743 6.893 -58.467 1.00 82.25 1198 PRO A N 1
ATOM 9379 C CA . PRO A 1 1198 ? -5.180 6.607 -58.577 1.00 82.25 1198 PRO A CA 1
ATOM 9380 C C . PRO A 1 1198 ? -5.626 5.314 -57.868 1.00 82.25 1198 PRO A C 1
ATOM 9382 O O . PRO A 1 1198 ? -4.873 4.351 -57.737 1.00 82.25 1198 PRO A O 1
ATOM 9385 N N . VAL A 1 1199 ? -6.886 5.295 -57.424 1.00 80.06 1199 VAL A N 1
ATOM 9386 C CA . VAL A 1 1199 ? -7.471 4.165 -56.686 1.00 80.06 1199 VAL A CA 1
ATOM 9387 C C . VAL A 1 1199 ? -7.822 3.030 -57.651 1.00 80.06 1199 VAL A C 1
ATOM 9389 O O . VAL A 1 1199 ? -8.589 3.215 -58.595 1.00 80.06 1199 VAL A O 1
ATOM 9392 N N . SER A 1 1200 ? -7.280 1.847 -57.392 1.00 80.31 1200 SER A N 1
ATOM 9393 C CA . SER A 1 1200 ? -7.526 0.594 -58.109 1.00 80.31 1200 SER A CA 1
ATOM 9394 C C . SER A 1 1200 ? -7.914 -0.506 -57.113 1.00 80.31 1200 SER A C 1
ATOM 9396 O O . SER A 1 1200 ? -7.868 -0.289 -55.904 1.00 80.31 1200 SER A O 1
ATOM 9398 N N . ALA A 1 1201 ? -8.282 -1.700 -57.591 1.00 70.31 1201 ALA A N 1
ATOM 9399 C CA . ALA A 1 1201 ? -8.545 -2.840 -56.702 1.00 70.31 1201 ALA A CA 1
ATOM 9400 C C . ALA A 1 1201 ? -7.310 -3.229 -55.863 1.00 70.31 1201 ALA A C 1
ATOM 9402 O O . ALA A 1 1201 ? -7.452 -3.696 -54.731 1.00 70.31 1201 ALA A O 1
ATOM 9403 N N . ASP A 1 1202 ? -6.113 -2.978 -56.397 1.00 68.00 1202 ASP A N 1
ATOM 9404 C CA . ASP A 1 1202 ? -4.852 -3.279 -55.727 1.00 68.00 1202 ASP A CA 1
ATOM 9405 C C . ASP A 1 1202 ? -4.463 -2.208 -54.700 1.00 68.00 1202 ASP A C 1
ATOM 9407 O O . ASP A 1 1202 ? -3.776 -2.543 -53.746 1.00 68.00 1202 ASP A O 1
ATOM 9411 N N . THR A 1 1203 ? -4.940 -0.961 -54.839 1.00 75.62 1203 THR A N 1
ATOM 9412 C CA . THR A 1 1203 ? -4.599 0.188 -53.966 1.00 75.62 1203 THR A CA 1
ATOM 9413 C C . THR A 1 1203 ? -5.742 0.640 -53.043 1.00 75.62 1203 THR A C 1
ATOM 9415 O O . THR A 1 1203 ? -5.605 1.603 -52.283 1.00 75.62 1203 THR A O 1
ATOM 9418 N N . LEU A 1 1204 ? -6.884 -0.054 -53.081 1.00 80.44 1204 LEU A N 1
ATOM 9419 C CA . LEU A 1 1204 ? -8.040 0.225 -52.231 1.00 80.44 1204 LEU A CA 1
ATOM 9420 C C . LEU A 1 1204 ? -7.740 -0.101 -50.760 1.00 80.44 1204 LEU A C 1
ATOM 9422 O O . LEU A 1 1204 ? -7.279 -1.191 -50.430 1.00 80.44 1204 LEU A O 1
ATOM 9426 N N . ASN A 1 1205 ? -8.084 0.821 -49.859 1.00 81.94 1205 ASN A N 1
ATOM 9427 C CA . ASN A 1 1205 ? -8.095 0.546 -48.425 1.00 81.94 1205 ASN A CA 1
ATOM 9428 C C . ASN A 1 1205 ? -9.349 -0.265 -48.065 1.00 81.94 1205 ASN A C 1
ATOM 9430 O O . ASN A 1 1205 ? -10.474 0.214 -48.217 1.00 81.94 1205 ASN A O 1
ATOM 9434 N N . TYR A 1 1206 ? -9.162 -1.492 -47.575 1.00 80.75 1206 TYR A N 1
ATOM 9435 C CA . TYR A 1 1206 ? -10.262 -2.408 -47.253 1.00 80.75 1206 TYR A CA 1
ATOM 9436 C C . TYR A 1 1206 ? -10.918 -2.141 -45.885 1.00 80.75 1206 TYR A C 1
ATOM 9438 O O . TYR A 1 1206 ? -11.908 -2.795 -45.545 1.00 80.75 1206 TYR A O 1
ATOM 9446 N N . ALA A 1 1207 ? -10.435 -1.165 -45.106 1.00 83.25 1207 ALA A N 1
ATOM 9447 C CA . ALA A 1 1207 ? -10.983 -0.841 -43.787 1.00 83.25 1207 ALA A CA 1
ATOM 9448 C C . ALA A 1 1207 ? -12.501 -0.538 -43.770 1.00 83.25 1207 ALA A C 1
ATOM 9450 O O . ALA A 1 1207 ? -13.176 -1.080 -42.893 1.00 83.25 1207 ALA A O 1
ATOM 9451 N N . PRO A 1 1208 ? -13.098 0.221 -44.718 1.00 85.94 1208 PRO A N 1
ATOM 9452 C CA . PRO A 1 1208 ? -14.549 0.445 -44.746 1.00 85.94 1208 PRO A CA 1
ATOM 9453 C C . PRO A 1 1208 ? -15.351 -0.846 -44.944 1.00 85.94 1208 PRO A C 1
ATOM 9455 O O . PRO A 1 1208 ? -16.419 -1.014 -44.357 1.00 85.94 1208 PRO A O 1
ATOM 9458 N N . VAL A 1 1209 ? -14.826 -1.779 -45.745 1.00 85.62 1209 VAL A N 1
ATOM 9459 C CA . VAL A 1 1209 ? -15.463 -3.077 -46.011 1.00 85.62 1209 VAL A CA 1
ATOM 9460 C C . VAL A 1 1209 ? -15.422 -3.948 -44.759 1.00 85.62 1209 VAL A C 1
ATOM 9462 O O . VAL A 1 1209 ? -16.451 -4.490 -44.356 1.00 85.62 1209 VAL A O 1
ATOM 9465 N N . ILE A 1 1210 ? -14.260 -4.030 -44.103 1.00 84.44 1210 ILE A N 1
ATOM 9466 C CA . ILE A 1 1210 ? -14.098 -4.746 -42.829 1.00 84.44 1210 ILE A CA 1
ATOM 9467 C C . ILE A 1 1210 ? -15.047 -4.153 -41.782 1.00 84.44 1210 ILE A C 1
ATOM 9469 O O . ILE A 1 1210 ? -15.790 -4.886 -41.133 1.00 84.44 1210 ILE A O 1
ATOM 9473 N N . MET A 1 1211 ? -15.100 -2.824 -41.680 1.00 88.06 1211 MET A N 1
ATOM 9474 C CA . MET A 1 1211 ? -15.975 -2.120 -40.747 1.00 88.06 1211 MET A CA 1
ATOM 9475 C C . MET A 1 1211 ? -17.459 -2.419 -40.993 1.00 88.06 1211 MET A C 1
ATOM 9477 O O . MET A 1 1211 ? -18.212 -2.660 -40.044 1.00 88.06 1211 MET A O 1
ATOM 9481 N N . ALA A 1 1212 ? -17.888 -2.443 -42.257 1.00 89.94 1212 ALA A N 1
ATOM 9482 C CA . ALA A 1 1212 ? -19.254 -2.789 -42.632 1.00 89.94 1212 ALA A CA 1
ATOM 9483 C C . ALA A 1 1212 ? -19.593 -4.237 -42.249 1.00 89.94 1212 ALA A C 1
ATOM 9485 O O . ALA A 1 1212 ? -20.621 -4.473 -41.617 1.00 89.94 1212 ALA A O 1
ATOM 9486 N N . ILE A 1 1213 ? -18.709 -5.194 -42.555 1.00 89.19 1213 ILE A N 1
ATOM 9487 C CA . ILE A 1 1213 ? -18.888 -6.614 -42.213 1.00 89.19 1213 ILE A CA 1
ATOM 9488 C C . ILE A 1 1213 ? -19.003 -6.802 -40.695 1.00 89.19 1213 ILE A C 1
ATOM 9490 O O . ILE A 1 1213 ? -19.931 -7.453 -40.219 1.00 89.19 1213 ILE A O 1
ATOM 9494 N N . VAL A 1 1214 ? -18.102 -6.193 -39.921 1.00 89.44 1214 VAL A N 1
ATOM 9495 C CA . VAL A 1 1214 ? -18.098 -6.279 -38.451 1.00 89.44 1214 VAL A CA 1
ATOM 9496 C C . VAL A 1 1214 ? -19.360 -5.647 -37.862 1.00 89.44 1214 VAL A C 1
ATOM 9498 O O . VAL A 1 1214 ? -19.960 -6.196 -36.941 1.00 89.44 1214 VAL A O 1
ATOM 9501 N N . THR A 1 1215 ? -19.812 -4.523 -38.421 1.00 92.06 1215 THR A N 1
ATOM 9502 C CA . THR A 1 1215 ? -21.063 -3.879 -37.998 1.00 92.06 1215 THR A CA 1
ATOM 9503 C C . THR A 1 1215 ? -22.271 -4.764 -38.303 1.00 92.06 1215 THR A C 1
ATOM 9505 O O . THR A 1 1215 ? -23.138 -4.915 -37.446 1.00 92.06 1215 THR A O 1
ATOM 9508 N N . VAL A 1 1216 ? -22.310 -5.414 -39.472 1.00 92.50 1216 VAL A N 1
ATOM 9509 C CA . VAL A 1 1216 ? -23.351 -6.396 -39.813 1.00 92.50 1216 VAL A CA 1
ATOM 9510 C C . VAL A 1 1216 ? -23.336 -7.567 -38.829 1.00 92.50 1216 VAL A C 1
ATOM 9512 O O . VAL A 1 1216 ? -24.399 -7.940 -38.339 1.00 92.50 1216 VAL A O 1
ATOM 9515 N N . PHE A 1 1217 ? -22.169 -8.104 -38.461 1.00 87.44 1217 PHE A N 1
ATOM 9516 C CA . PHE A 1 1217 ? -22.077 -9.134 -37.419 1.00 87.44 1217 PHE A CA 1
ATOM 9517 C C . PHE A 1 1217 ? -22.583 -8.647 -36.058 1.00 87.44 1217 PHE A C 1
ATOM 9519 O O . PHE A 1 1217 ? -23.289 -9.394 -35.377 1.00 87.44 1217 PHE A O 1
ATOM 9526 N N . GLY A 1 1218 ? -22.304 -7.395 -35.687 1.00 87.69 1218 GLY A N 1
ATOM 9527 C CA . GLY A 1 1218 ? -22.864 -6.765 -34.491 1.00 87.69 1218 GLY A CA 1
ATOM 9528 C C . GLY A 1 1218 ? -24.388 -6.688 -34.513 1.00 87.69 1218 GLY A C 1
ATOM 9529 O O . GLY A 1 1218 ? -25.037 -7.084 -33.545 1.00 87.69 1218 GLY A O 1
ATOM 9530 N N . LEU A 1 1219 ? -24.969 -6.265 -35.638 1.00 90.88 1219 LEU A N 1
ATOM 9531 C CA . LEU A 1 1219 ? -26.421 -6.184 -35.829 1.00 90.88 1219 LEU A CA 1
ATOM 9532 C C . LEU A 1 1219 ? -27.090 -7.565 -35.847 1.00 90.88 1219 LEU A C 1
ATOM 9534 O O . LEU A 1 1219 ? -28.138 -7.748 -35.231 1.00 90.88 1219 LEU A O 1
ATOM 9538 N N . LEU A 1 1220 ? -26.481 -8.550 -36.511 1.00 88.81 1220 LEU A N 1
ATOM 9539 C CA . LEU A 1 1220 ? -26.972 -9.929 -36.532 1.00 88.81 1220 LEU A CA 1
ATOM 9540 C C . LEU A 1 1220 ? -26.912 -10.556 -35.137 1.00 88.81 1220 LEU A C 1
ATOM 9542 O O . LEU A 1 1220 ? -27.885 -11.165 -34.700 1.00 88.81 1220 LEU A O 1
ATOM 9546 N N . SER A 1 1221 ? -25.810 -10.355 -34.409 1.00 85.56 1221 SER A N 1
ATOM 9547 C CA . SER A 1 1221 ? -25.669 -10.827 -33.026 1.00 85.56 1221 SER A CA 1
ATOM 9548 C C . SER A 1 1221 ? -26.714 -10.182 -32.116 1.00 85.56 1221 SER A C 1
ATOM 9550 O O . SER A 1 1221 ? -27.346 -10.871 -31.320 1.00 85.56 1221 SER A O 1
ATOM 9552 N N . TRP A 1 1222 ? -26.958 -8.879 -32.279 1.00 86.50 1222 TRP A N 1
ATOM 9553 C CA . TRP A 1 1222 ? -28.009 -8.162 -31.557 1.00 86.50 1222 TRP A CA 1
ATOM 9554 C C . TRP A 1 1222 ? -29.408 -8.727 -31.843 1.00 86.50 1222 TRP A C 1
ATOM 9556 O O . TRP A 1 1222 ? -30.198 -8.886 -30.912 1.00 86.50 1222 TRP A O 1
ATOM 9566 N N . TRP A 1 1223 ? -29.695 -9.063 -33.105 1.00 86.12 1223 TRP A N 1
ATOM 9567 C CA . TRP A 1 1223 ? -30.981 -9.617 -33.537 1.00 86.12 1223 TRP A CA 1
ATOM 9568 C C . TRP A 1 1223 ? -31.213 -11.055 -33.047 1.00 86.12 1223 TRP A C 1
ATOM 9570 O O . TRP A 1 1223 ? -32.341 -11.426 -32.734 1.00 86.12 1223 TRP A O 1
ATOM 9580 N N . TRP A 1 1224 ? -30.163 -11.881 -32.995 1.00 82.81 1224 TRP A N 1
ATOM 9581 C CA . TRP A 1 1224 ? -30.274 -13.319 -32.711 1.00 82.81 1224 TRP A CA 1
ATOM 9582 C C . TRP A 1 1224 ? -30.158 -13.661 -31.223 1.00 82.81 1224 TRP A C 1
ATOM 9584 O O . TRP A 1 1224 ? -30.695 -14.678 -30.784 1.00 82.81 1224 TRP A O 1
ATOM 9594 N N . VAL A 1 1225 ? -29.451 -12.849 -30.436 1.00 81.00 1225 VAL A N 1
ATOM 9595 C CA . VAL A 1 1225 ? -29.314 -13.068 -28.992 1.00 81.00 1225 VAL A CA 1
ATOM 9596 C C . VAL A 1 1225 ? -30.563 -12.520 -28.285 1.00 81.00 1225 VAL A C 1
ATOM 9598 O O . VAL A 1 1225 ? -30.873 -11.347 -28.468 1.00 81.00 1225 VAL A O 1
ATOM 9601 N N . PRO A 1 1226 ? -31.300 -13.313 -27.482 1.00 75.44 1226 PRO A N 1
ATOM 9602 C CA . PRO A 1 1226 ? -32.486 -12.840 -26.758 1.00 75.44 1226 PRO A CA 1
ATOM 9603 C C . PRO A 1 1226 ? -32.164 -11.730 -25.745 1.00 75.44 1226 PRO A C 1
ATOM 9605 O O . PRO A 1 1226 ? -31.062 -11.696 -25.189 1.00 75.44 1226 PRO A O 1
ATOM 9608 N N . ALA A 1 1227 ? -33.127 -10.838 -25.479 1.00 68.06 1227 ALA A N 1
ATOM 9609 C CA . ALA A 1 1227 ? -32.955 -9.712 -24.552 1.00 68.06 1227 ALA A CA 1
ATOM 9610 C C . ALA A 1 1227 ? -32.613 -10.170 -23.129 1.00 68.06 1227 ALA A C 1
ATOM 9612 O O . ALA A 1 1227 ? -31.856 -9.509 -22.430 1.00 68.06 1227 ALA A O 1
ATOM 9613 N N . GLU A 1 1228 ? -33.126 -11.332 -22.740 1.00 65.88 1228 GLU A N 1
ATOM 9614 C CA . GLU A 1 1228 ? -33.031 -11.910 -21.403 1.00 65.88 1228 GLU A CA 1
ATOM 9615 C C . GLU A 1 1228 ? -31.620 -12.431 -21.089 1.00 65.88 1228 GLU A C 1
ATOM 9617 O O . GLU A 1 1228 ? -31.274 -12.621 -19.927 1.00 65.88 1228 GLU A O 1
ATOM 9622 N N . ARG A 1 1229 ? -30.785 -12.663 -22.116 1.00 64.75 1229 ARG A N 1
ATOM 9623 C CA . ARG A 1 1229 ? -29.375 -13.061 -21.945 1.00 64.75 1229 ARG A CA 1
ATOM 9624 C C . ARG A 1 1229 ? -28.425 -11.871 -21.794 1.00 64.75 1229 ARG A C 1
ATOM 9626 O O . ARG A 1 1229 ? -27.271 -12.069 -21.430 1.00 64.75 1229 ARG A O 1
ATOM 9633 N N . TRP A 1 1230 ? -28.894 -10.658 -22.081 1.00 66.62 1230 TRP A N 1
ATOM 9634 C CA . TRP A 1 1230 ? -28.120 -9.422 -22.014 1.00 66.62 1230 TRP A CA 1
ATOM 9635 C C . TRP A 1 1230 ? -28.419 -8.697 -20.693 1.00 66.62 1230 TRP A C 1
ATOM 9637 O O . TRP A 1 1230 ? -29.476 -8.089 -20.548 1.00 66.62 1230 TRP A O 1
ATOM 9647 N N . LEU A 1 1231 ? -27.489 -8.742 -19.730 1.00 57.25 1231 LEU A N 1
ATOM 9648 C CA . LEU A 1 1231 ? -27.686 -8.215 -18.365 1.00 57.25 1231 LEU A CA 1
ATOM 9649 C C . LEU A 1 1231 ? -26.739 -7.052 -17.952 1.00 57.25 1231 LEU A C 1
ATOM 9651 O O . LEU A 1 1231 ? -26.110 -7.149 -16.897 1.00 57.25 1231 LEU A O 1
ATOM 9655 N N . PRO A 1 1232 ? -26.604 -5.928 -18.694 1.00 54.72 1232 PRO A N 1
ATOM 9656 C CA . PRO A 1 1232 ? -25.750 -4.824 -18.235 1.00 54.72 1232 PRO A CA 1
ATOM 9657 C C . PRO A 1 1232 ? -26.351 -4.042 -17.066 1.00 54.72 1232 PRO A C 1
ATOM 9659 O O . PRO A 1 1232 ? -25.644 -3.704 -16.126 1.00 54.72 1232 PRO A O 1
ATOM 9662 N N . SER A 1 1233 ? -27.657 -3.766 -17.086 1.00 48.69 1233 SER A N 1
ATOM 9663 C CA . SER A 1 1233 ? -28.276 -2.783 -16.187 1.00 48.69 1233 SER A CA 1
ATOM 9664 C C . SER A 1 1233 ? -28.397 -3.245 -14.729 1.00 48.69 1233 SER A C 1
ATOM 9666 O O . SER A 1 1233 ? -28.287 -2.416 -13.829 1.00 48.69 1233 SER A O 1
ATOM 9668 N N . GLN A 1 1234 ? -28.568 -4.547 -14.464 1.00 49.88 1234 GLN A N 1
ATOM 9669 C CA . GLN A 1 1234 ? -28.504 -5.090 -13.097 1.00 49.88 1234 GLN A CA 1
ATOM 9670 C C . GLN A 1 1234 ? -27.071 -5.100 -12.557 1.00 49.88 1234 GLN A C 1
ATOM 9672 O O . GLN A 1 1234 ? -26.856 -4.674 -11.432 1.00 49.88 1234 GLN A O 1
ATOM 9677 N N . ARG A 1 1235 ? -26.077 -5.490 -13.366 1.00 55.34 1235 ARG A N 1
ATOM 9678 C CA . ARG A 1 1235 ? -24.677 -5.545 -12.922 1.00 55.34 1235 ARG A CA 1
ATOM 9679 C C . ARG A 1 1235 ? -24.060 -4.157 -12.738 1.00 55.34 1235 ARG A C 1
ATOM 9681 O O . ARG A 1 1235 ? -23.297 -3.953 -11.804 1.00 55.34 1235 ARG A O 1
ATOM 9688 N N . ILE A 1 1236 ? -24.399 -3.194 -13.597 1.00 55.75 1236 ILE A N 1
ATOM 9689 C CA . ILE A 1 1236 ? -23.983 -1.795 -13.429 1.00 55.75 1236 ILE A CA 1
ATOM 9690 C C . ILE A 1 1236 ? -24.548 -1.242 -12.119 1.00 55.75 1236 ILE A C 1
ATOM 9692 O O . ILE A 1 1236 ? -23.810 -0.606 -11.378 1.00 55.75 1236 ILE A O 1
ATOM 9696 N N . ARG A 1 1237 ? -25.805 -1.561 -11.776 1.00 53.72 1237 ARG A N 1
ATOM 9697 C CA . ARG A 1 1237 ? -26.378 -1.229 -10.463 1.00 53.72 1237 ARG A CA 1
ATOM 9698 C C . ARG A 1 1237 ? -25.688 -1.956 -9.315 1.00 53.72 1237 ARG A C 1
ATOM 9700 O O . ARG A 1 1237 ? -25.308 -1.296 -8.368 1.00 53.72 1237 ARG A O 1
ATOM 9707 N N . GLU A 1 1238 ? -25.457 -3.263 -9.410 1.00 51.66 1238 GLU A N 1
ATOM 9708 C CA . GLU A 1 1238 ? -24.760 -4.033 -8.367 1.00 51.66 1238 GLU A CA 1
ATOM 9709 C C . GLU A 1 1238 ? -23.337 -3.521 -8.107 1.00 51.66 1238 GLU A C 1
ATOM 9711 O O . GLU A 1 1238 ? -22.895 -3.512 -6.963 1.00 51.66 1238 GLU A O 1
ATOM 9716 N N . VAL A 1 1239 ? -22.619 -3.076 -9.144 1.00 49.56 1239 VAL A N 1
ATOM 9717 C CA . VAL A 1 1239 ? -21.265 -2.519 -9.010 1.00 49.56 1239 VAL A CA 1
ATOM 9718 C C . VAL A 1 1239 ? -21.288 -1.074 -8.515 1.00 49.56 1239 VAL A C 1
ATOM 9720 O O . VAL A 1 1239 ? -20.458 -0.727 -7.681 1.00 49.56 1239 VAL A O 1
ATOM 9723 N N . LEU A 1 1240 ? -22.242 -0.248 -8.959 1.00 50.00 1240 LEU A N 1
ATOM 9724 C CA . LEU A 1 1240 ? -22.456 1.087 -8.387 1.00 50.00 1240 LEU A CA 1
ATOM 9725 C C . LEU A 1 1240 ? -22.837 0.986 -6.901 1.00 50.00 1240 LEU A C 1
ATOM 9727 O O . LEU A 1 1240 ? -22.262 1.690 -6.084 1.00 50.00 1240 LEU A O 1
ATOM 9731 N N . GLU A 1 1241 ? -23.713 0.047 -6.537 1.00 48.22 1241 GLU A N 1
ATOM 9732 C CA . GLU A 1 1241 ? -24.078 -0.249 -5.149 1.00 48.22 1241 GLU A CA 1
ATOM 9733 C C . GLU A 1 1241 ? -22.915 -0.861 -4.351 1.00 48.22 1241 GLU A C 1
ATOM 9735 O O . GLU A 1 1241 ? -22.848 -0.669 -3.142 1.00 48.22 1241 GLU A O 1
ATOM 9740 N N . ALA A 1 1242 ? -22.004 -1.609 -4.982 1.00 44.69 1242 ALA A N 1
ATOM 9741 C CA . ALA A 1 1242 ? -20.809 -2.139 -4.324 1.00 44.69 1242 ALA A CA 1
ATOM 9742 C C . ALA A 1 1242 ? -19.754 -1.047 -4.074 1.00 44.69 1242 ALA A C 1
ATOM 9744 O O . ALA A 1 1242 ? -19.195 -1.011 -2.985 1.00 44.69 1242 ALA A O 1
ATOM 9745 N N . ASP A 1 1243 ? -19.530 -0.127 -5.021 1.00 39.72 1243 ASP A N 1
ATOM 9746 C CA . ASP A 1 1243 ? -18.640 1.038 -4.846 1.00 39.72 1243 ASP A CA 1
ATOM 9747 C C . ASP A 1 1243 ? -19.268 2.091 -3.903 1.00 39.72 1243 ASP A C 1
ATOM 9749 O O . ASP A 1 1243 ? -18.548 2.816 -3.221 1.00 39.72 1243 ASP A O 1
ATOM 9753 N N . GLU A 1 1244 ? -20.603 2.144 -3.785 1.00 41.88 1244 GLU A N 1
ATOM 9754 C CA . GLU A 1 1244 ? -21.313 2.896 -2.735 1.00 41.88 1244 GLU A CA 1
ATOM 9755 C C . GLU A 1 1244 ? -21.248 2.205 -1.362 1.00 41.88 1244 GLU A C 1
ATOM 9757 O O . GLU A 1 1244 ? -21.201 2.894 -0.350 1.00 41.88 1244 GLU A O 1
ATOM 9762 N N . ARG A 1 1245 ? -21.190 0.867 -1.288 1.00 36.91 1245 ARG A N 1
ATOM 9763 C CA . ARG A 1 1245 ? -20.973 0.129 -0.023 1.00 36.91 1245 ARG A CA 1
ATOM 9764 C C . ARG A 1 1245 ? -19.516 0.178 0.448 1.00 36.91 1245 ARG A C 1
ATOM 9766 O O . ARG A 1 1245 ? -19.294 0.251 1.653 1.00 36.91 1245 ARG A O 1
ATOM 9773 N N . ASP A 1 1246 ? -18.556 0.175 -0.477 1.00 35.81 1246 ASP A N 1
ATOM 9774 C CA . ASP A 1 1246 ? -17.119 0.314 -0.193 1.00 35.81 1246 ASP A CA 1
ATOM 9775 C C . ASP A 1 1246 ? -16.678 1.790 -0.065 1.00 35.81 1246 ASP A C 1
ATOM 9777 O O . ASP A 1 1246 ? -15.636 2.061 0.525 1.00 35.81 1246 ASP A O 1
ATOM 9781 N N . GLY A 1 1247 ? -17.475 2.748 -0.561 1.00 32.06 1247 GLY A N 1
ATOM 9782 C CA . GLY A 1 1247 ? -17.234 4.198 -0.474 1.00 32.06 1247 GLY A CA 1
ATOM 9783 C C . GLY A 1 1247 ? -18.262 4.989 0.350 1.00 32.06 1247 GLY A C 1
ATOM 9784 O O . GLY A 1 1247 ? -18.260 6.218 0.309 1.00 32.06 1247 GLY A O 1
ATOM 9785 N N . GLY A 1 1248 ? -19.164 4.315 1.072 1.00 31.27 1248 GLY A N 1
ATOM 9786 C CA . GLY A 1 1248 ? -20.310 4.946 1.733 1.00 31.27 1248 GLY A CA 1
ATOM 9787 C C . GLY A 1 1248 ? -20.971 4.060 2.789 1.00 31.27 1248 GLY A C 1
ATOM 9788 O O . GLY A 1 1248 ? -22.069 3.540 2.610 1.00 31.27 1248 GLY A O 1
ATOM 9789 N N . GLY A 1 1249 ? -20.334 3.928 3.949 1.00 29.69 1249 GLY A N 1
ATOM 9790 C CA . GLY A 1 1249 ? -20.939 3.292 5.117 1.00 29.69 1249 GLY A CA 1
ATOM 9791 C C . GLY A 1 1249 ? -21.516 4.310 6.102 1.00 29.69 1249 GLY A C 1
ATOM 9792 O O . GLY A 1 1249 ? -20.843 4.622 7.077 1.00 29.69 1249 GLY A O 1
ATOM 9793 N N . GLY A 1 1250 ? -22.756 4.791 5.906 1.00 29.72 1250 GLY A N 1
ATOM 9794 C CA . GLY A 1 1250 ? -23.497 5.458 6.994 1.00 29.72 1250 GLY A CA 1
ATOM 9795 C C . GLY A 1 1250 ? -24.614 6.445 6.637 1.00 29.72 1250 GLY A C 1
ATOM 9796 O O . GLY A 1 1250 ? -24.610 7.559 7.145 1.00 29.72 1250 GLY A O 1
ATOM 9797 N N . GLY A 1 1251 ? -25.601 6.047 5.828 1.00 25.98 1251 GLY A N 1
ATOM 9798 C CA . GLY A 1 1251 ? -26.820 6.832 5.584 1.00 25.98 1251 GLY A CA 1
ATOM 9799 C C . GLY A 1 1251 ? -28.059 5.949 5.464 1.00 25.98 1251 GLY A C 1
ATOM 9800 O O . GLY A 1 1251 ? -28.686 5.888 4.412 1.00 25.98 1251 GLY A O 1
ATOM 9801 N N . GLY A 1 1252 ? -28.405 5.223 6.530 1.00 32.84 1252 GLY A N 1
ATOM 9802 C CA . GLY A 1 1252 ? -29.696 4.545 6.628 1.00 32.84 1252 GLY A CA 1
ATOM 9803 C C . GLY A 1 1252 ? -30.816 5.575 6.757 1.00 32.84 1252 GLY A C 1
ATOM 9804 O O . GLY A 1 1252 ? -31.042 6.105 7.840 1.00 32.84 1252 GLY A O 1
ATOM 9805 N N . GLY A 1 1253 ? -31.498 5.862 5.648 1.00 31.00 1253 GLY A N 1
ATOM 9806 C CA . GLY A 1 1253 ? -32.583 6.839 5.617 1.00 31.00 1253 GLY A CA 1
ATOM 9807 C C . GLY A 1 1253 ? -33.372 6.878 4.310 1.00 31.00 1253 GLY A C 1
ATOM 9808 O O . GLY A 1 1253 ? -33.694 7.965 3.859 1.00 31.00 1253 GLY A O 1
ATOM 9809 N N . ALA A 1 1254 ? -33.663 5.726 3.692 1.00 29.47 1254 ALA A N 1
ATOM 9810 C CA . ALA A 1 1254 ? -34.709 5.594 2.663 1.00 29.47 1254 ALA A CA 1
ATOM 9811 C C . ALA A 1 1254 ? -35.110 4.119 2.426 1.00 29.47 1254 ALA A C 1
ATOM 9813 O O . ALA A 1 1254 ? -35.236 3.660 1.294 1.00 29.47 1254 ALA A O 1
ATOM 9814 N N . GLN A 1 1255 ? -35.322 3.342 3.494 1.00 28.12 1255 GLN A N 1
ATOM 9815 C CA . GLN A 1 1255 ? -36.168 2.144 3.409 1.00 28.12 1255 GLN A CA 1
ATOM 9816 C C . GLN A 1 1255 ? -37.613 2.594 3.605 1.00 28.12 1255 GLN A C 1
ATOM 9818 O O . GLN A 1 1255 ? -38.120 2.631 4.722 1.00 28.12 1255 GLN A O 1
ATOM 9823 N N . GLY A 1 1256 ? -38.249 3.024 2.520 1.00 28.20 1256 GLY A N 1
ATOM 9824 C CA . GLY A 1 1256 ? -39.629 3.481 2.598 1.00 28.20 1256 GLY A CA 1
ATOM 9825 C C . GLY A 1 1256 ? -40.225 4.020 1.312 1.00 28.20 1256 GLY A C 1
ATOM 9826 O O . GLY A 1 1256 ? -41.139 4.812 1.424 1.00 28.20 1256 GLY A O 1
ATOM 9827 N N . GLU A 1 1257 ? -39.730 3.660 0.120 1.00 29.47 1257 GLU A N 1
ATOM 9828 C CA . GLU A 1 1257 ? -40.383 4.076 -1.136 1.00 29.47 1257 GLU A CA 1
ATOM 9829 C C . GLU A 1 1257 ? -39.894 3.289 -2.374 1.00 29.47 1257 GLU A C 1
ATOM 9831 O O . GLU A 1 1257 ? -39.592 3.858 -3.415 1.00 29.47 1257 GLU A O 1
ATOM 9836 N N . MET A 1 1258 ? -39.779 1.952 -2.311 1.00 26.22 1258 MET A N 1
ATOM 9837 C CA . MET A 1 1258 ? -39.573 1.163 -3.547 1.00 26.22 1258 MET A CA 1
ATOM 9838 C C . MET A 1 1258 ? -40.073 -0.291 -3.507 1.00 26.22 1258 MET A C 1
ATOM 9840 O O . MET A 1 1258 ? -39.586 -1.136 -4.250 1.00 26.22 1258 MET A O 1
ATOM 9844 N N . GLU A 1 1259 ? -41.104 -0.587 -2.707 1.00 25.64 1259 GLU A N 1
ATOM 9845 C CA . GLU A 1 1259 ? -41.893 -1.833 -2.836 1.00 25.64 1259 GLU A CA 1
ATOM 9846 C C . GLU A 1 1259 ? -43.100 -1.688 -3.792 1.00 25.64 1259 GLU A C 1
ATOM 9848 O O . GLU A 1 1259 ? -43.883 -2.618 -3.967 1.00 25.64 1259 GLU A O 1
ATOM 9853 N N . GLY A 1 1260 ? -43.248 -0.541 -4.468 1.00 27.62 1260 GLY A N 1
ATOM 9854 C CA . GLY A 1 1260 ? -44.429 -0.226 -5.284 1.00 27.62 1260 GLY A CA 1
ATOM 9855 C C . GLY A 1 1260 ? -44.367 -0.544 -6.784 1.00 27.62 1260 GLY A C 1
ATOM 9856 O O . GLY A 1 1260 ? -45.388 -0.398 -7.443 1.00 27.62 1260 GLY A O 1
ATOM 9857 N N . VAL A 1 1261 ? -43.225 -0.947 -7.364 1.00 27.73 1261 VAL A N 1
ATOM 9858 C CA . VAL A 1 1261 ? -43.064 -0.954 -8.846 1.00 27.73 1261 VAL A CA 1
ATOM 9859 C C . VAL A 1 1261 ? -42.697 -2.325 -9.453 1.00 27.73 1261 VAL A C 1
ATOM 9861 O O . VAL A 1 1261 ? -42.574 -2.450 -10.664 1.00 27.73 1261 VAL A O 1
ATOM 9864 N N . ILE A 1 1262 ? -42.616 -3.409 -8.668 1.00 26.58 1262 ILE A N 1
ATOM 9865 C CA . ILE A 1 1262 ? -42.364 -4.782 -9.193 1.00 26.58 1262 ILE A CA 1
ATOM 9866 C C . ILE A 1 1262 ? -43.651 -5.640 -9.216 1.00 26.58 1262 ILE A C 1
ATOM 9868 O O . ILE A 1 1262 ? -43.632 -6.865 -9.281 1.00 26.58 1262 ILE A O 1
ATOM 9872 N N . ARG A 1 1263 ? -44.822 -4.999 -9.221 1.00 26.36 1263 ARG A N 1
ATOM 9873 C CA . ARG A 1 1263 ? -46.116 -5.672 -9.417 1.00 26.36 1263 ARG A CA 1
ATOM 9874 C C . ARG A 1 1263 ? -46.961 -4.993 -10.489 1.00 26.36 1263 ARG A C 1
ATOM 9876 O O . ARG A 1 1263 ? -48.127 -4.734 -10.268 1.00 26.36 1263 ARG A O 1
ATOM 9883 N N . GLU A 1 1264 ? -46.381 -4.726 -11.653 1.00 28.06 1264 GLU A N 1
ATOM 9884 C CA . GLU A 1 1264 ? -47.145 -4.424 -12.873 1.00 28.06 1264 GLU A CA 1
ATOM 9885 C C . GLU A 1 1264 ? -46.230 -4.583 -14.096 1.00 28.06 1264 GLU A C 1
ATOM 9887 O O . GLU A 1 1264 ? -45.743 -3.634 -14.699 1.00 28.06 1264 GLU A O 1
ATOM 9892 N N . GLY A 1 1265 ? -45.906 -5.835 -14.409 1.00 28.08 1265 GLY A N 1
ATOM 9893 C CA . GLY A 1 1265 ? -45.057 -6.185 -15.548 1.00 28.08 1265 GLY A CA 1
ATOM 9894 C C . GLY A 1 1265 ? -45.091 -7.669 -15.903 1.00 28.08 1265 GLY A C 1
ATOM 9895 O O . GLY A 1 1265 ? -44.166 -8.163 -16.528 1.00 28.08 1265 GLY A O 1
ATOM 9896 N N . GLU A 1 1266 ? -46.141 -8.381 -15.491 1.00 33.66 1266 GLU A N 1
ATOM 9897 C CA . GLU A 1 1266 ? -46.540 -9.655 -16.088 1.00 33.66 1266 GLU A CA 1
ATOM 9898 C C . GLU A 1 1266 ? -47.947 -9.470 -16.664 1.00 33.66 1266 GLU A C 1
ATOM 9900 O O . GLU A 1 1266 ? -48.956 -9.735 -16.006 1.00 33.66 1266 GLU A O 1
ATOM 9905 N N . ARG A 1 1267 ? -47.990 -8.938 -17.889 1.00 27.75 1267 ARG A N 1
ATOM 9906 C CA . ARG A 1 1267 ? -48.993 -9.221 -18.919 1.00 27.75 1267 ARG A CA 1
ATOM 9907 C C . ARG A 1 1267 ? -48.483 -8.805 -20.287 1.00 27.75 1267 ARG A C 1
ATOM 9909 O O . ARG A 1 1267 ? -47.970 -7.670 -20.392 1.00 27.75 1267 ARG A O 1
#

Radius of gyration: 38.83 Å; Cα contacts (8 Å, |Δi|>4): 1856; chains: 1; bounding box: 88×90×127 Å

Mean predicted aligned error: 20.19 Å

Organism: NCBI:txid420778

Foldseek 3Di:
DAFQLAPDAQPLDALVCLCVVVVHDPVCLLLVPPWDQDPPDRDTDPPLSNSLNSCCNRLPQNLVSLLCVLLVHDDDPVVQWDWDDDPPDITIGGHCPCVLVSLVSSLVVLLVDDLVVSVVSLVSSLVSLVSSLSNLVSCLVVVDPSYDLVSSLSSLLVSLLVQLSSQVSNLVSLCSVPNPVRSPDDDPDDRDDDQSDDRVVLLVLCLVLQDALLVSLQCRFFHGSNLSVVVSPDRFDDDSPQRPPGHNLGGCSLQDDQVPAAADADPPDPDFDKDAEDQVLLLVCLVVVWFWKWKWFDDPNDIDIYIDTLCPQPPHQDPPLRAGLAEEEQERVSVRQADQPGLIHGPRVVVVVFVFQQVVRDVDRHRMHMYDYCRNNADNDPVVVVSNLSNLLCVLVVLLRYPEYEYDFPRQQADDQFPDPDPDPPPDLVRGDALSVVLVSVCSTPLLQALVSLSSQLSHLWYWYHHNVGTDTLLCNLVVNVCVCVSRSSDPPRPLSNLLSVLSNCLNPDDPVCLAVSVLSVLLSLENHDDSQLLCQLLSVCSSSVFRSSVLSVDDSVCLLVSQVVSLLRSQKYFLLQLFDFDQWRPDWQTRSHHSHSNHSHHSVLSSCSSPQFVAKMWGRDPHHIDIAGDADDDPPDPDPQDDDKDWTDDDVDDDDPPPPDPDPPPDDDDDDDGDDHDDDTPPDDDPSCVPRPPVRGDFTWIAGPVRDIDGCVVVPPRPDDDDDDDPNDDDPDPPPPCVVVVVLVVCLPDFQNQFQFLLLLLCQLCVLLLCQLKHQQLQLVLLVVLLVLLLLLLLLVLLLCLLFLDALRLLLLLLVLQPPPCSLLSSLLLLLLQLQLLLLLLLLLLLSLLLLVLLVCLVVVPPDDQDLVDLRNLVVSLVSSLVLLVVLLCLVQPADDPPDDDDDDQDDPPVLPPSVSVLSVVLVVLSVVLLVCLVPQLQVLLCVAVRWDDPCQLHPDIHHNFPDDNVLSSLLSLLSSLLSQFDLCLLSNCLVVGDSSSPSSSCSSNVSSNCSSVSSSVSSSSCSTRPDDSVVQVVSDGSRSVLSVCCNRNNDVRSVVSSVSSSVNSSSSSSSSLQSSLSSQLVCLLLPLDPVSVLQVDADSNSRHSSSSSVVSSVSSSVLSVQSSPAVLSSLLSSLLNSQSRLVSSLSSLVSCQPVNVPPRGRGPSDPPPCNNVSSVSSNVVSVSSNVSSQDFRHPPDDPRRHRCNVVSSVVSSVSSVVSSVPDDPVSRDSPVVSVVVVVVCCVVVPDDDPDPPDPPPPPPPDPDD

Sequence (1267 aa):
MIPYVCLEPYDNGPFTSYPLRRGYDAASVSECDFHCRDPDYGKVWNDVPAIQSFLQAWLFFGLLWEVHQMAEVYFDQGDFVSREDFVNSSIRRLNTAKLPGRLLLWQKRFLELSLEDMEQRIRQFDVSLQTAYKVCYQLGRKRQTFIDEHLLLSFMSLGNSLEIAMMRIFWDSRRKHLGDDEGNKVPTWIPTSRAWDAPQILFQRLAHRGWCPLELTMLRENFYTNEIIYASQMPRVGDRQWHQLCRADACTANNIDEETYRTQHTPECTSCEDVVLDYETICSTIRAGKTPLVVSMETDGHIKFAVTSDDAVPNGRNPETGKLPYICISHVWSHGLGNVHRNALPRCQLEILHKRTAPLLTDAALPFSVFWIDTVCVPVNPCDRALRCRAIASMASVYRNSLCVLVLDESLMQTAIHAKPSAAPTFRLADLIDQRELTFRIIFSDWWRRLWTLQEGVLSATFFVAFAEGPVHFQRAVVARSDDHNRNIAHSSGPVIKEMLYNLVTSGHVSVSDRVQAHKNILTLLCHRSTSRPSDEPVCLATLFDVDVGEILAIPGAHHAQRMKRLWMLLQRIPAMLAFLPGPKLAIDGFRWAPETLISHRGPSMLSAMLSALDEGEGIVTAQGLQLRTTGYRLTTLGASLKDEFFILPGNPGELYDDEEVPSIFDGTAAPESTVTVVVNGLKENTMAFDGVPEDDLVDPVLIMANNHRLDVSRTHAILASNPKLEDGRWHTKFLLSVHCFTYSFGMLSEREGDAALYFIGGVRVTFSTGIAAGGNLAYWTSFIVTCVFTFITAAVIAETCSSLPLAGSIYLWAAEAGGPRFGRLFGFVVAWWSTTAWTTFCASNTQAAVNYMLSEIVVFDLDFPSDASSVKFRAVQWICTEVLLAVAAIANLLPRKCPTNPTPQPLTTKKTARYFRWVFYASSFTVVLDFVMNLIWLPIGTANTYGFRSTHDAFMTTYNGTGAPAGWNWCLSYLATAGILIGFDASGHVAEETRNASVSAARGIFWSTVVSGLGGFVVVILFLFCVPDADTLFSFGGAQPFVPLYAAVLGRGGHIVMNIVCVTALWFNTAIAIIAASRLVFAVARDGVLPFSSWVARVDPSTGQPHNAVLVVWGVASLVTCSILPSAVAFTSLVSAAGVPSAAAYGLICLGRLTLTPTTWPKPRWSLGRWSRPCQVVGVLWNGWVVAVLFSPYEWPVSADTLNYAPVIMAIVTVFGLLSWWWVPAERWLPSQRIREVLEADERDGGGGGGGAQGEMEGVIREGER

InterPro domains:
  IPR002293 Amino acid/polyamine transporter I [PF13520] (763-1213)
  IPR010730 Heterokaryon incompatibility [PF06985] (326-456)